Protein AF-0000000078517930 (afdb_homodimer)

InterPro domains:
  IPR001077 O-methyltransferase, C-terminal domain [PF00891] (198-378)
  IPR012967 Caffeic acid 3-O-methyltransferase-like, dimerisation domain [PF08100] (59-138)
  IPR016461 O-methyltransferase-like [PS51683] (58-402)
  IPR029063 S-adenosyl-L-methionine-dependent methyltransferase superfamily [G3DSA:3.40.50.150] (144-390)
  IPR029063 S-adenosyl-L-methionine-dependent methyltransferase superfamily [SSF53335] (143-392)
  IPR036388 Winged helix-like DNA-binding domain superfamily [G3DSA:1.10.10.10] (44-136)
  IPR036390 Winged helix DNA-binding domain superfamily [SSF46785] (52-138)

Sequence (806 aa):
MTREEKSFETEILTQQIREFTRSYNKSSNKLREEDVSSLLNAVRELEAAVTPTEEWSCRLAAGYQSSIAMCLFLDWKIPSMMSKTEEATMSLDQLAEALNVSKGLVRCLMRECVMQQILHEPSPEVYQLNRHSRGLLQEGFAAWVHYISDVGLRTGAYVSEYVSSISGRLLDCPHRTPFQMGFQTEKTFYDYYDRFDKARGARFDRSMEWQSVNQLPVEQFFDFSQLPAGAVVVDIGGGKGHISLRIARQHPQLSFVVQDYEVKSPTTTGDDDSRQLLQRVQWQAHSFLERQPVQEADVYLMSNILMDRTLTDAREIIRHTARAMTPNKSLLLVDDLIDPKTAGIMSASANWESLHMLACFGTLAKSMEEWRNLFSQACPELEIVEKFMISAGRVCFVLRKTAMTREEKSFETEILTQQIREFTRSYNKSSNKLREEDVSSLLNAVRELEAAVTPTEEWSCRLAAGYQSSIAMCLFLDWKIPSMMSKTEEATMSLDQLAEALNVSKGLVRCLMRECVMQQILHEPSPEVYQLNRHSRGLLQEGFAAWVHYISDVGLRTGAYVSEYVSSISGRLLDCPHRTPFQMGFQTEKTFYDYYDRFDKARGARFDRSMEWQSVNQLPVEQFFDFSQLPAGAVVVDIGGGKGHISLRIARQHPQLSFVVQDYEVKSPTTTGDDDSRQLLQRVQWQAHSFLERQPVQEADVYLMSNILMDRTLTDAREIIRHTARAMTPNKSLLLVDDLIDPKTAGIMSASANWESLHMLACFGTLAKSMEEWRNLFSQACPELEIVEKFMISAGRVCFVLRKTA

pLDDT: mean 89.35, std 9.61, range [50.47, 98.5]

Radius of gyration: 29.17 Å; Cα contacts (8 Å, |Δi|>4): 1471; chains: 2; bounding box: 61×91×65 Å

Nearest PDB structures (foldseek):
  7ux6-assembly1_B  TM=7.054E-01  e=2.990E-16  Streptomyces drozdowiczii
  7ux6-assembly1_A  TM=7.189E-01  e=9.019E-16  Streptomyces drozdowiczii
  4qvg-assembly1_A  TM=6.627E-01  e=4.914E-16  Streptosporangium sibiricum
  7ux8-assembly1_B  TM=6.441E-01  e=9.531E-16  Streptomyces drozdowiczii
  2r3s-assembly1_B  TM=7.251E-01  e=4.543E-14  Nostoc punctiforme PCC 73102

Structure (mmCIF, N/CA/C/O backbone):
data_AF-0000000078517930-model_v1
#
loop_
_entity.id
_entity.type
_entity.pdbx_description
1 polymer 'Winged helix-turn-helix transcription repressor DNA-binding'
#
loop_
_atom_site.group_PDB
_atom_site.id
_atom_site.type_symbol
_atom_site.label_atom_id
_atom_site.label_alt_id
_atom_site.label_comp_id
_atom_site.label_asym_id
_atom_site.label_entity_id
_atom_site.label_seq_id
_atom_site.pdbx_PDB_ins_code
_atom_site.Cartn_x
_atom_site.Cartn_y
_atom_site.Cartn_z
_atom_site.occupancy
_atom_site.B_iso_or_equiv
_atom_site.auth_seq_id
_atom_site.auth_comp_id
_atom_site.auth_asym_id
_atom_site.auth_atom_id
_atom_site.pdbx_PDB_model_num
ATOM 1 N N . MET A 1 1 ? 21.781 -17.078 9.492 1 65.06 1 MET A N 1
ATOM 2 C CA . MET A 1 1 ? 21.359 -17.172 10.891 1 65.06 1 MET A CA 1
ATOM 3 C C . MET A 1 1 ? 21.031 -18.609 11.25 1 65.06 1 MET A C 1
ATOM 5 O O . MET A 1 1 ? 20.312 -19.297 10.508 1 65.06 1 MET A O 1
ATOM 9 N N . THR A 1 2 ? 21.688 -19.078 12.258 1 72.12 2 THR A N 1
ATOM 10 C CA . THR A 1 2 ? 21.453 -20.438 12.719 1 72.12 2 THR A CA 1
ATOM 11 C C . THR A 1 2 ? 20.109 -20.547 13.422 1 72.12 2 THR A C 1
ATOM 13 O O . THR A 1 2 ? 19.5 -19.547 13.766 1 72.12 2 THR A O 1
ATOM 16 N N . ARG A 1 3 ? 19.609 -21.625 13.547 1 76.88 3 ARG A N 1
ATOM 17 C CA . ARG A 1 3 ? 18.359 -21.891 14.25 1 76.88 3 ARG A CA 1
ATOM 18 C C . ARG A 1 3 ? 18.422 -21.391 15.695 1 76.88 3 ARG A C 1
ATOM 20 O O . ARG A 1 3 ? 17.453 -20.859 16.219 1 76.88 3 ARG A O 1
ATOM 27 N N . GLU A 1 4 ? 19.594 -21.562 16.266 1 73.25 4 GLU A N 1
ATOM 28 C CA . GLU A 1 4 ? 19.781 -21.141 17.656 1 73.25 4 GLU A CA 1
ATOM 29 C C . GLU A 1 4 ? 19.734 -19.625 17.781 1 73.25 4 GLU A C 1
ATOM 31 O O . GLU A 1 4 ? 19.141 -19.094 18.734 1 73.25 4 GLU A O 1
ATOM 36 N N . GLU A 1 5 ? 20.344 -19.031 16.828 1 76.19 5 GLU A N 1
ATOM 37 C CA . GLU A 1 5 ? 20.328 -17.562 16.828 1 76.19 5 GLU A CA 1
ATOM 38 C C . GLU A 1 5 ? 18.906 -17.031 16.641 1 76.19 5 GLU A C 1
ATOM 40 O O . GLU A 1 5 ? 18.516 -16.062 17.297 1 76.19 5 GLU A O 1
ATOM 45 N N . LYS A 1 6 ? 18.219 -17.719 15.898 1 83.38 6 LYS A N 1
ATOM 46 C CA . LYS A 1 6 ? 16.828 -17.328 15.648 1 83.38 6 LYS A CA 1
ATOM 47 C C . LYS A 1 6 ? 15.969 -17.531 16.891 1 83.38 6 LYS A C 1
ATOM 49 O O . LYS A 1 6 ? 15.133 -16.703 17.219 1 83.38 6 LYS A O 1
ATOM 54 N N . SER A 1 7 ? 16.188 -18.625 17.5 1 81 7 SER A N 1
ATOM 55 C CA . SER A 1 7 ? 15.438 -18.906 18.703 1 81 7 SER A CA 1
ATOM 56 C C . SER A 1 7 ? 15.727 -17.891 19.797 1 81 7 SER A C 1
ATOM 58 O O . SER A 1 7 ? 14.812 -17.422 20.484 1 81 7 SER A O 1
ATOM 60 N N . PHE A 1 8 ? 16.984 -17.547 19.859 1 79.94 8 PHE A N 1
ATOM 61 C CA . PHE A 1 8 ? 17.375 -16.562 20.859 1 79.94 8 PHE A CA 1
ATOM 62 C C . PHE A 1 8 ? 16.75 -15.211 20.562 1 79.94 8 PHE A C 1
ATOM 64 O O . PHE A 1 8 ? 16.234 -14.539 21.453 1 79.94 8 PHE A O 1
ATOM 71 N N . GLU A 1 9 ? 16.719 -14.82 19.344 1 85.19 9 GLU A N 1
ATOM 72 C CA . GLU A 1 9 ? 16.156 -13.547 18.922 1 85.19 9 GLU A CA 1
ATOM 73 C C . GLU A 1 9 ? 14.656 -13.477 19.203 1 85.19 9 GLU A C 1
ATOM 75 O O . GLU A 1 9 ? 14.164 -12.484 19.734 1 85.19 9 GLU A O 1
ATOM 80 N N . THR A 1 10 ? 13.938 -14.5 18.906 1 89.25 10 THR A N 1
ATOM 81 C CA . THR A 1 10 ? 12.492 -14.5 19.078 1 89.25 10 THR A CA 1
ATOM 82 C C . THR A 1 10 ? 12.125 -14.516 20.562 1 89.25 10 THR A C 1
ATOM 84 O O . THR A 1 10 ? 11.133 -13.906 20.969 1 89.25 10 THR A O 1
ATOM 87 N N . GLU A 1 11 ? 12.953 -15.125 21.359 1 88.19 11 GLU A N 1
ATOM 88 C CA . GLU A 1 11 ? 12.711 -15.148 22.797 1 88.19 11 GLU A CA 1
ATOM 89 C C . GLU A 1 11 ? 12.922 -13.773 23.422 1 88.19 11 GLU A C 1
ATOM 91 O O . GLU A 1 11 ? 12.148 -13.344 24.266 1 88.19 11 GLU A O 1
ATOM 96 N N . ILE A 1 12 ? 13.969 -13.195 22.953 1 88.69 12 ILE A N 1
ATOM 97 C CA . ILE A 1 12 ? 14.258 -11.859 23.469 1 88.69 12 ILE A CA 1
ATOM 98 C C . ILE A 1 12 ? 13.125 -10.906 23.094 1 88.69 12 ILE A C 1
ATOM 100 O O . ILE A 1 12 ? 12.664 -10.125 23.922 1 88.69 12 ILE A O 1
ATOM 104 N N . LEU A 1 13 ? 12.68 -10.992 21.906 1 89.19 13 LEU A N 1
ATOM 105 C CA . LEU A 1 13 ? 11.609 -10.117 21.422 1 89.19 13 LEU A CA 1
ATOM 106 C C . LEU A 1 13 ? 10.305 -10.406 22.156 1 89.19 13 LEU A C 1
ATOM 108 O O . 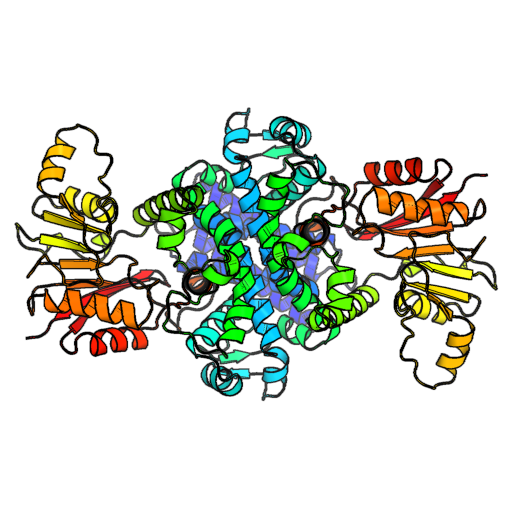LEU A 1 13 ? 9.562 -9.477 22.5 1 89.19 13 LEU A O 1
ATOM 112 N N . THR A 1 14 ? 10.07 -11.633 22.422 1 90.44 14 THR A N 1
ATOM 113 C CA . THR A 1 14 ? 8.859 -12.008 23.141 1 90.44 14 THR A CA 1
ATOM 114 C C . THR A 1 14 ? 8.898 -11.477 24.578 1 90.44 14 THR A C 1
ATOM 116 O O . THR A 1 14 ? 7.883 -11.016 25.094 1 90.44 14 THR A O 1
ATOM 119 N N . GLN A 1 15 ? 10.07 -11.539 25.156 1 90.12 15 GLN A N 1
ATOM 120 C CA . GLN A 1 15 ? 10.234 -10.984 26.484 1 90.12 15 GLN A CA 1
ATOM 121 C C . GLN A 1 15 ? 10.039 -9.469 26.484 1 90.12 15 GLN A C 1
ATOM 123 O O . GLN A 1 15 ? 9.422 -8.914 27.391 1 90.12 15 GLN A O 1
ATOM 128 N N . GLN A 1 16 ? 10.555 -8.844 25.5 1 88.19 16 GLN A N 1
ATOM 129 C CA . GLN A 1 16 ? 10.367 -7.406 25.359 1 88.19 16 GLN A CA 1
ATOM 130 C C . GLN A 1 16 ? 8.891 -7.051 25.203 1 88.19 16 GLN A C 1
ATOM 132 O O . GLN A 1 16 ? 8.406 -6.098 25.812 1 88.19 16 GLN A O 1
ATOM 137 N N . ILE A 1 17 ? 8.234 -7.789 24.422 1 91.31 17 ILE A N 1
ATOM 138 C CA . ILE A 1 17 ? 6.812 -7.555 24.188 1 91.31 17 ILE A CA 1
ATOM 139 C C . ILE A 1 17 ? 6.039 -7.684 25.5 1 91.31 17 ILE A C 1
ATOM 141 O O . ILE A 1 17 ? 5.168 -6.863 25.797 1 91.31 17 ILE A O 1
ATOM 145 N N . ARG A 1 18 ? 6.414 -8.68 26.281 1 89.94 18 ARG A N 1
ATOM 146 C CA . ARG A 1 18 ? 5.77 -8.867 27.578 1 89.94 18 ARG A CA 1
ATOM 147 C C . ARG A 1 18 ? 6.023 -7.676 28.5 1 89.94 18 ARG A C 1
ATOM 149 O O . ARG A 1 18 ? 5.102 -7.172 29.141 1 89.94 18 ARG A O 1
ATOM 156 N N . GLU A 1 19 ? 7.219 -7.219 28.516 1 88.81 19 GLU A N 1
ATOM 157 C CA . GLU A 1 19 ? 7.59 -6.105 29.391 1 88.81 19 GLU A CA 1
ATOM 158 C C . GLU A 1 19 ? 6.934 -4.805 28.922 1 88.81 19 GLU A C 1
ATOM 160 O O . GLU A 1 19 ? 6.402 -4.051 29.734 1 88.81 19 GLU A O 1
ATOM 165 N N . PHE A 1 20 ? 6.992 -4.629 27.656 1 87.5 20 PHE A N 1
ATOM 166 C CA . PHE A 1 20 ? 6.414 -3.402 27.125 1 87.5 20 PHE A CA 1
ATOM 167 C C . PHE A 1 20 ? 4.898 -3.414 27.266 1 87.5 20 PHE A C 1
ATOM 169 O O . PHE A 1 20 ? 4.281 -2.367 27.484 1 87.5 20 PHE A O 1
ATOM 176 N N . THR A 1 21 ? 4.281 -4.582 27.125 1 88.38 21 THR A N 1
ATOM 177 C CA . THR A 1 21 ? 2.836 -4.691 27.312 1 88.38 21 THR A CA 1
ATOM 178 C C . THR A 1 21 ? 2.443 -4.344 28.75 1 88.38 21 THR A C 1
ATOM 180 O O . THR A 1 21 ? 1.435 -3.674 28.969 1 88.38 21 THR A O 1
ATOM 183 N N . ARG A 1 22 ? 3.24 -4.809 29.703 1 85.44 22 ARG A N 1
ATOM 184 C CA . ARG A 1 22 ? 2.996 -4.473 31.094 1 85.44 22 ARG A CA 1
ATOM 185 C C . ARG A 1 22 ? 3.08 -2.967 31.328 1 85.44 22 ARG A C 1
ATOM 187 O O . ARG A 1 22 ? 2.258 -2.395 32.031 1 85.44 22 ARG A O 1
ATOM 194 N N . SER A 1 23 ? 4.07 -2.391 30.75 1 83.38 23 SER A N 1
ATOM 195 C CA . SER A 1 23 ? 4.238 -0.945 30.859 1 83.38 23 SER A CA 1
ATOM 196 C C . SER A 1 23 ? 3.08 -0.205 30.188 1 83.38 23 SER A C 1
ATOM 198 O O . SER A 1 23 ? 2.6 0.803 30.719 1 83.38 23 SER A O 1
ATOM 200 N N . TYR A 1 24 ? 2.73 -0.729 29.078 1 82.25 24 TYR A N 1
ATOM 201 C CA . TYR A 1 24 ? 1.605 -0.164 28.344 1 82.25 24 TYR A CA 1
ATOM 202 C C . TYR A 1 24 ? 0.33 -0.209 29.172 1 82.25 24 TYR A C 1
ATOM 204 O O . TYR A 1 24 ? -0.425 0.765 29.219 1 82.25 24 TYR A O 1
ATOM 212 N N . ASN A 1 25 ? 0.132 -1.262 29.812 1 84.12 25 ASN A N 1
ATOM 213 C CA . ASN A 1 25 ? -1.093 -1.449 30.594 1 84.12 25 ASN A CA 1
ATOM 214 C C . ASN A 1 25 ? -1.068 -0.644 31.891 1 84.12 25 ASN A C 1
ATOM 216 O O . ASN A 1 25 ? -2.119 -0.291 32.438 1 84.12 25 ASN A O 1
ATOM 220 N N . LYS A 1 26 ? 0.113 -0.408 32.406 1 79.69 26 LYS A N 1
ATOM 221 C CA . LYS A 1 26 ? 0.249 0.359 33.656 1 79.69 26 LYS A CA 1
ATOM 222 C C . LYS A 1 26 ? 0.121 1.856 33.375 1 79.69 26 LYS A C 1
ATOM 224 O O . LYS A 1 26 ? -0.24 2.623 34.281 1 79.69 26 LYS A O 1
ATOM 229 N N . SER A 1 27 ? 0.756 2.121 32.25 1 67.5 27 SER A N 1
ATOM 230 C CA . SER A 1 27 ? 0.796 3.545 31.922 1 67.5 27 SER A CA 1
ATOM 231 C C . SER A 1 27 ? -0.603 4.152 31.938 1 67.5 27 SER A C 1
ATOM 233 O O . SER A 1 27 ? -1.545 3.562 31.406 1 67.5 27 SER A O 1
ATOM 235 N N . SER A 1 28 ? -1.047 4.68 33.094 1 54.22 28 SER A N 1
ATOM 236 C CA . SER A 1 28 ? -2.273 5.449 33.281 1 54.22 28 SER A CA 1
ATOM 237 C C . SER A 1 28 ? -2.619 6.258 32.062 1 54.22 28 SER A C 1
ATOM 239 O O . SER A 1 28 ? -1.961 6.129 31.016 1 54.22 28 SER A O 1
ATOM 241 N N . ASN A 1 29 ? -3.52 7.395 32.188 1 51.41 29 ASN A N 1
ATOM 242 C CA . ASN A 1 29 ? -4.285 8.305 31.359 1 51.41 29 ASN A CA 1
ATOM 243 C C . ASN A 1 29 ? -3.451 8.805 30.172 1 51.41 29 ASN A C 1
ATOM 245 O O . ASN A 1 29 ? -3.994 9.344 29.219 1 51.41 29 ASN A O 1
ATOM 249 N N . LYS A 1 30 ? -2.193 8.984 30.344 1 51.56 30 LYS A N 1
ATOM 250 C CA . LYS A 1 30 ? -1.471 9.555 29.219 1 51.56 30 LYS A CA 1
ATOM 251 C C . LYS A 1 30 ? -0.541 8.523 28.578 1 51.56 30 LYS A C 1
ATOM 253 O O . LYS A 1 30 ? 0.593 8.344 29.031 1 51.56 30 LYS A O 1
ATOM 258 N N . LEU A 1 31 ? -1.057 7.438 27.938 1 55.78 31 LEU A N 1
ATOM 259 C CA . LEU A 1 31 ? -0.311 6.492 27.109 1 55.78 31 LEU A CA 1
ATOM 260 C C . LEU A 1 31 ? 0.898 7.164 26.469 1 55.78 31 LEU A C 1
ATOM 262 O O . LEU A 1 31 ? 0.748 8.094 25.672 1 55.78 31 LEU A O 1
ATOM 266 N N . ARG A 1 32 ? 2.148 7.109 27.125 1 63.47 32 ARG A N 1
ATOM 267 C CA . ARG A 1 32 ? 3.34 7.738 26.562 1 63.47 32 ARG A CA 1
ATOM 268 C C . ARG A 1 32 ? 3.643 7.195 25.172 1 63.47 32 ARG A C 1
ATOM 270 O O . ARG A 1 32 ? 3.695 5.977 24.969 1 63.47 32 ARG A O 1
ATOM 277 N N . GLU A 1 33 ? 3.576 7.977 24.188 1 73.88 33 GLU A N 1
ATOM 278 C CA . GLU A 1 33 ? 3.92 7.688 22.797 1 73.88 33 GLU A CA 1
ATOM 279 C C . GLU A 1 33 ? 5.137 6.77 22.719 1 73.88 33 GLU A C 1
ATOM 281 O O . GLU A 1 33 ? 5.199 5.891 21.859 1 73.88 33 GLU A O 1
ATOM 286 N N . GLU A 1 34 ? 5.941 6.797 23.75 1 74.06 34 GLU A N 1
ATOM 287 C CA . GLU A 1 34 ? 7.18 6.023 23.719 1 74.06 34 GLU A CA 1
ATOM 288 C C . GLU A 1 34 ? 6.922 4.559 24.047 1 74.06 34 GLU A C 1
ATOM 290 O O . GLU A 1 34 ? 7.555 3.668 23.484 1 74.06 34 GLU A O 1
ATOM 295 N N . ASP A 1 35 ? 6.02 4.324 24.969 1 76.5 35 ASP A N 1
ATOM 296 C CA . ASP A 1 35 ? 5.707 2.949 25.344 1 76.5 35 ASP A CA 1
ATOM 297 C C . ASP A 1 35 ? 5.023 2.209 24.188 1 76.5 35 ASP A C 1
ATOM 299 O O . ASP A 1 35 ? 5.344 1.05 23.922 1 76.5 35 ASP A O 1
ATOM 303 N N . VAL A 1 36 ? 4.145 2.955 23.594 1 82.75 36 VAL A N 1
ATOM 304 C CA . VAL A 1 36 ? 3.445 2.363 22.453 1 82.75 36 VAL A CA 1
ATOM 305 C C . VAL A 1 36 ? 4.434 2.084 21.328 1 82.75 36 VAL A C 1
ATOM 307 O O . VAL A 1 36 ? 4.41 1.009 20.719 1 82.75 36 VAL A O 1
ATOM 310 N N . SER A 1 37 ? 5.332 3.01 21.172 1 84.06 37 SER A N 1
ATOM 311 C CA . SER A 1 37 ? 6.293 2.879 20.078 1 84.06 37 SER A CA 1
ATOM 312 C C . SER A 1 37 ? 7.242 1.71 20.312 1 84.06 37 SER A C 1
ATOM 314 O O . SER A 1 37 ? 7.555 0.956 19.391 1 84.06 37 SER A O 1
ATOM 316 N N . SER A 1 38 ? 7.68 1.565 21.516 1 84.88 38 SER A N 1
ATOM 317 C CA . SER A 1 38 ? 8.586 0.472 21.844 1 84.88 38 SER A CA 1
ATOM 318 C C . SER A 1 38 ? 7.91 -0.882 21.672 1 84.88 38 SER A C 1
ATOM 320 O O . SER A 1 38 ? 8.516 -1.824 21.156 1 84.88 38 SER A O 1
ATOM 322 N N . LEU A 1 39 ? 6.695 -0.944 22.172 1 89.38 39 LEU A N 1
ATOM 323 C CA . LEU A 1 39 ? 5.922 -2.174 22.016 1 89.38 39 LEU A CA 1
ATOM 324 C C . LEU A 1 39 ? 5.699 -2.504 20.547 1 89.38 39 LEU A C 1
ATOM 326 O O . LEU A 1 39 ? 5.93 -3.637 20.125 1 89.38 39 LEU A O 1
ATOM 330 N N . LEU A 1 40 ? 5.328 -1.522 19.781 1 89.94 40 LEU A N 1
ATOM 331 C CA . LEU A 1 40 ? 5.051 -1.729 18.359 1 89.94 40 LEU A CA 1
ATOM 332 C C . LEU A 1 40 ? 6.32 -2.102 17.609 1 89.94 40 LEU A C 1
ATOM 334 O O . LEU A 1 40 ? 6.277 -2.914 16.672 1 89.94 40 LEU A O 1
ATOM 338 N N . ASN A 1 41 ? 7.422 -1.518 17.969 1 88.69 41 ASN A N 1
ATOM 339 C CA . ASN A 1 41 ? 8.688 -1.888 17.344 1 88.69 41 ASN A CA 1
ATOM 340 C C . ASN A 1 41 ? 9.031 -3.354 17.594 1 88.69 41 ASN A C 1
ATOM 342 O O . ASN A 1 41 ? 9.445 -4.066 16.688 1 88.69 41 ASN A O 1
ATOM 346 N N . ALA A 1 42 ? 8.844 -3.75 18.844 1 89.81 42 ALA A N 1
ATOM 347 C CA . ALA A 1 42 ? 9.148 -5.133 19.203 1 89.81 42 ALA A CA 1
ATOM 348 C C . ALA A 1 42 ? 8.227 -6.105 18.484 1 89.81 42 ALA A C 1
ATOM 350 O O . ALA A 1 42 ? 8.656 -7.168 18.031 1 89.81 42 ALA A O 1
ATOM 351 N N . VAL A 1 43 ? 7.016 -5.746 18.391 1 91.5 43 VAL A N 1
ATOM 352 C CA . VAL A 1 43 ? 6.023 -6.566 17.719 1 91.5 43 VAL A CA 1
ATOM 353 C C . VAL A 1 43 ? 6.387 -6.699 16.234 1 91.5 43 VAL A C 1
ATOM 355 O O . VAL A 1 43 ? 6.367 -7.801 15.68 1 91.5 43 VAL A O 1
ATOM 358 N N . ARG A 1 44 ? 6.738 -5.633 15.641 1 90.06 44 ARG A N 1
ATOM 359 C CA . ARG A 1 44 ? 7.113 -5.633 14.227 1 90.06 44 ARG A CA 1
ATOM 360 C C . ARG A 1 44 ? 8.383 -6.449 14 1 90.06 44 ARG A C 1
ATOM 362 O O . ARG A 1 44 ? 8.484 -7.184 13.016 1 90.06 44 ARG A O 1
ATOM 369 N N . GLU A 1 45 ? 9.305 -6.246 14.852 1 90.5 45 GLU A N 1
ATOM 370 C CA . GLU A 1 45 ? 10.555 -7 14.742 1 90.5 45 GLU A CA 1
ATOM 371 C C . GLU A 1 45 ? 10.305 -8.5 14.867 1 90.5 45 GLU A C 1
ATOM 373 O O . GLU A 1 45 ? 10.914 -9.305 14.164 1 90.5 45 GLU A O 1
ATOM 378 N N . LEU A 1 46 ? 9.438 -8.875 15.805 1 92.06 46 LEU A N 1
ATOM 379 C CA . LEU A 1 46 ? 9.094 -10.281 15.969 1 92.06 46 LEU A CA 1
ATOM 380 C C . LEU A 1 46 ? 8.398 -10.82 14.719 1 92.06 46 LEU A C 1
ATOM 382 O O . LEU A 1 46 ? 8.711 -11.922 14.258 1 92.06 46 LEU A O 1
ATOM 386 N N . GLU A 1 47 ? 7.473 -10.062 14.188 1 91.69 47 GLU A N 1
ATOM 387 C CA . GLU A 1 47 ? 6.785 -10.461 12.969 1 91.69 47 GLU A CA 1
ATOM 388 C C . GLU A 1 47 ? 7.777 -10.719 11.836 1 91.69 47 GLU A C 1
ATOM 390 O O . GLU A 1 47 ? 7.695 -11.742 11.148 1 91.69 47 GLU A O 1
ATOM 395 N N . ALA A 1 48 ? 8.664 -9.773 11.656 1 90.81 48 ALA A N 1
ATOM 396 C CA . ALA A 1 48 ? 9.664 -9.898 10.594 1 90.81 48 ALA A CA 1
ATOM 397 C C . ALA A 1 48 ? 10.578 -11.094 10.836 1 90.81 48 ALA A C 1
ATOM 399 O O . ALA A 1 48 ? 10.984 -11.773 9.891 1 90.81 48 ALA A O 1
ATOM 400 N N . ALA A 1 49 ? 10.898 -11.312 12.078 1 89.5 49 ALA A N 1
ATOM 401 C CA . ALA A 1 49 ? 11.844 -12.367 12.43 1 89.5 49 ALA A CA 1
ATOM 402 C C . ALA A 1 49 ? 11.25 -13.75 12.172 1 89.5 49 ALA A C 1
ATOM 404 O O . ALA A 1 49 ? 11.961 -14.68 11.789 1 89.5 49 ALA A O 1
ATOM 405 N N . VAL A 1 50 ? 9.969 -13.906 12.359 1 88.19 50 VAL A N 1
ATOM 406 C CA . VAL A 1 50 ? 9.375 -15.234 12.305 1 88.19 50 VAL A CA 1
ATOM 407 C C . VAL A 1 50 ? 8.797 -15.484 10.914 1 88.19 50 VAL A C 1
ATOM 409 O O . VAL A 1 50 ? 8.5 -16.625 10.555 1 88.19 50 VAL A O 1
ATOM 412 N N . THR A 1 51 ? 8.602 -14.461 10.125 1 87.88 51 THR A N 1
ATOM 413 C CA . THR A 1 51 ? 8.148 -14.602 8.75 1 87.88 51 THR A CA 1
ATOM 414 C C . THR A 1 51 ? 9.297 -15 7.832 1 87.88 51 THR A C 1
ATOM 416 O O . THR A 1 51 ? 10.375 -14.406 7.891 1 87.88 51 THR A O 1
ATOM 419 N N . PRO A 1 52 ? 9.016 -16.016 7 1 83.88 52 PRO A N 1
ATOM 420 C CA . PRO A 1 52 ? 10.07 -16.344 6.039 1 83.88 52 PRO A CA 1
ATOM 421 C C . PRO A 1 52 ? 10.523 -15.125 5.223 1 83.88 52 PRO A C 1
ATOM 423 O O . PRO A 1 52 ? 9.695 -14.289 4.844 1 83.88 52 PRO A O 1
ATOM 426 N N . THR A 1 53 ? 11.844 -15.023 4.984 1 86.31 53 THR A N 1
ATOM 427 C CA . THR A 1 53 ? 12.484 -13.852 4.387 1 86.31 53 THR A CA 1
ATOM 428 C C . THR A 1 53 ? 11.789 -13.469 3.08 1 86.31 53 THR A C 1
ATOM 430 O O . THR A 1 53 ? 11.477 -12.305 2.857 1 86.31 53 THR A O 1
ATOM 433 N N . GLU A 1 54 ? 11.508 -14.469 2.219 1 87.88 54 GLU A N 1
ATOM 434 C CA . GLU A 1 54 ? 10.906 -14.195 0.919 1 87.88 54 GLU A CA 1
ATOM 435 C C . GLU A 1 54 ? 9.461 -13.719 1.072 1 87.88 54 GLU A C 1
ATOM 437 O O . GLU A 1 54 ? 9.008 -12.844 0.338 1 87.88 54 GLU A O 1
ATOM 442 N N . GLU A 1 55 ? 8.812 -14.273 2.047 1 87.94 55 GLU A N 1
ATOM 443 C CA . GLU A 1 55 ? 7.426 -13.891 2.285 1 87.94 55 GLU A CA 1
ATOM 444 C C . GLU A 1 55 ? 7.328 -12.461 2.811 1 87.94 55 GLU A C 1
ATOM 446 O O . GLU A 1 55 ? 6.395 -11.734 2.469 1 87.94 55 GLU A O 1
ATOM 451 N N . TRP A 1 56 ? 8.258 -12.102 3.646 1 92.88 56 TRP A N 1
ATOM 452 C CA . TRP A 1 56 ? 8.242 -10.758 4.219 1 92.88 56 TRP A CA 1
ATOM 453 C C . TRP A 1 56 ? 8.359 -9.703 3.123 1 92.88 56 TRP A C 1
ATOM 455 O O . TRP A 1 56 ? 7.551 -8.773 3.062 1 92.88 56 TRP A O 1
ATOM 465 N N . SER A 1 57 ? 9.375 -9.867 2.225 1 94.88 57 SER A N 1
ATOM 466 C CA . SER A 1 57 ? 9.586 -8.914 1.146 1 94.88 57 SER A CA 1
ATOM 467 C C . SER A 1 57 ? 8.398 -8.891 0.187 1 94.88 57 SER A C 1
ATOM 469 O O . SER A 1 57 ? 8.023 -7.828 -0.316 1 94.88 57 SER A O 1
ATOM 471 N N . CYS A 1 58 ? 7.809 -10.039 0.002 1 92.56 58 CYS A N 1
ATOM 472 C CA . CYS A 1 58 ? 6.641 -10.125 -0.872 1 92.56 58 CYS A CA 1
ATOM 473 C C . CYS A 1 58 ? 5.461 -9.367 -0.278 1 92.56 58 CYS A C 1
ATOM 475 O O . CYS A 1 58 ? 4.734 -8.68 -0.998 1 92.56 58 CYS A O 1
ATOM 477 N N . ARG A 1 59 ? 5.297 -9.508 0.978 1 92.94 59 ARG A N 1
ATOM 478 C CA . ARG A 1 59 ? 4.215 -8.805 1.667 1 92.94 59 ARG A CA 1
ATOM 479 C C . ARG A 1 59 ? 4.387 -7.293 1.557 1 92.94 59 ARG A C 1
ATOM 481 O O . ARG A 1 59 ? 3.408 -6.566 1.374 1 92.94 59 ARG A O 1
ATOM 488 N N . LEU A 1 60 ? 5.598 -6.852 1.682 1 95.81 60 LEU A N 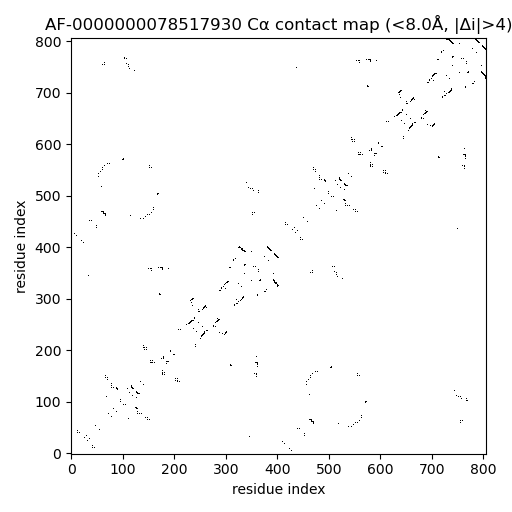1
ATOM 489 C CA . LEU A 1 60 ? 5.863 -5.418 1.571 1 95.81 60 LEU A CA 1
ATOM 490 C C . LEU A 1 60 ? 5.637 -4.934 0.144 1 95.81 60 LEU A C 1
ATOM 492 O O . LEU A 1 60 ? 5.086 -3.85 -0.067 1 95.81 60 LEU A O 1
ATOM 496 N N . ALA A 1 61 ? 6.055 -5.766 -0.802 1 97 61 ALA A N 1
ATOM 497 C CA . ALA A 1 61 ? 5.828 -5.434 -2.205 1 97 61 ALA A CA 1
ATOM 498 C C . ALA A 1 61 ? 4.336 -5.34 -2.512 1 97 61 ALA A C 1
ATOM 500 O O . ALA A 1 61 ? 3.912 -4.5 -3.311 1 97 61 ALA A O 1
ATOM 501 N N . ALA A 1 62 ? 3.58 -6.145 -1.837 1 96.38 62 ALA A N 1
ATOM 502 C CA . ALA A 1 62 ? 2.141 -6.223 -2.076 1 96.38 62 ALA A CA 1
ATOM 503 C C . ALA A 1 62 ? 1.378 -5.305 -1.124 1 96.38 62 ALA A C 1
ATOM 505 O O . ALA A 1 62 ? 0.161 -5.434 -0.97 1 96.38 62 ALA A O 1
ATOM 506 N N . GLY A 1 63 ? 2.053 -4.367 -0.51 1 96.06 63 GLY A N 1
ATOM 507 C CA . GLY A 1 63 ? 1.425 -3.484 0.459 1 96.06 63 GLY A CA 1
ATOM 508 C C . GLY A 1 63 ? 0.262 -2.697 -0.116 1 96.06 63 GLY A C 1
ATOM 509 O O . GLY A 1 63 ? -0.668 -2.336 0.608 1 96.06 63 GLY A O 1
ATOM 510 N N . TYR A 1 64 ? 0.22 -2.471 -1.42 1 97.56 64 TYR A N 1
ATOM 511 C CA . TYR A 1 64 ? -0.827 -1.703 -2.084 1 97.56 64 TYR A CA 1
ATOM 512 C C . TYR A 1 64 ? -2.188 -2.363 -1.897 1 97.56 64 TYR A C 1
ATOM 514 O O . TYR A 1 64 ? -3.227 -1.713 -2.047 1 97.56 64 TYR A O 1
ATOM 522 N N . GLN A 1 65 ? -2.242 -3.592 -1.553 1 96.81 65 GLN A N 1
ATOM 523 C CA . GLN A 1 65 ? -3.494 -4.34 -1.5 1 96.81 65 GLN A CA 1
ATOM 524 C C . GLN A 1 65 ? -4.367 -3.865 -0.341 1 96.81 65 GLN A C 1
ATOM 526 O O . GLN A 1 65 ? -5.598 -3.863 -0.444 1 96.81 65 GLN A O 1
ATOM 531 N N . SER A 1 66 ? -3.725 -3.529 0.79 1 96.56 66 SER A N 1
ATOM 532 C CA . SER A 1 66 ? -4.539 -3.008 1.883 1 96.56 66 SER A CA 1
ATOM 533 C C . SER A 1 66 ? -5.191 -1.684 1.503 1 96.56 66 SER A C 1
ATOM 535 O O . SER A 1 66 ? -6.312 -1.393 1.93 1 96.56 66 SER A O 1
ATOM 537 N N . SER A 1 67 ? -4.504 -0.841 0.705 1 97.88 67 SER A N 1
ATOM 538 C CA . SER A 1 67 ? -5.09 0.4 0.207 1 97.88 67 SER A CA 1
ATOM 539 C C . SER A 1 67 ? -6.293 0.123 -0.688 1 97.88 67 SER A C 1
ATOM 541 O O . SER A 1 67 ? -7.309 0.818 -0.604 1 97.88 67 SER A O 1
ATOM 543 N N . ILE A 1 68 ? -6.176 -0.898 -1.544 1 98 68 ILE A N 1
ATOM 544 C CA . ILE A 1 68 ? -7.281 -1.286 -2.412 1 98 68 ILE A CA 1
ATOM 545 C C . ILE A 1 68 ? -8.477 -1.705 -1.565 1 98 68 ILE A C 1
ATOM 547 O O . ILE A 1 68 ? -9.609 -1.296 -1.835 1 98 68 ILE A O 1
ATOM 551 N N . ALA A 1 69 ? -8.195 -2.502 -0.577 1 97 69 ALA A N 1
ATOM 552 C CA . ALA A 1 69 ? -9.266 -3.025 0.275 1 97 69 ALA A CA 1
ATOM 553 C C . ALA A 1 69 ? -9.992 -1.896 0.998 1 97 69 ALA A C 1
ATOM 555 O O . ALA A 1 69 ? -11.227 -1.876 1.046 1 97 69 ALA A O 1
ATOM 556 N N . MET A 1 70 ? -9.203 -0.964 1.54 1 97.88 70 MET A N 1
ATOM 557 C CA . MET A 1 70 ? -9.812 0.157 2.25 1 97.88 70 MET A CA 1
ATOM 558 C C . MET A 1 70 ? -10.625 1.024 1.301 1 97.88 70 MET A C 1
ATOM 560 O O . MET A 1 70 ? -11.703 1.507 1.663 1 97.88 70 MET A O 1
ATOM 564 N N . CYS A 1 71 ? -10.133 1.232 0.138 1 98 71 CYS A N 1
ATOM 565 C CA . CYS A 1 71 ? -10.836 2.027 -0.859 1 98 71 CYS A CA 1
ATOM 566 C C . CYS A 1 71 ? -12.18 1.392 -1.215 1 98 71 CYS A C 1
ATOM 568 O O . CYS A 1 71 ? -13.219 2.051 -1.158 1 98 71 CYS A O 1
ATOM 570 N N . LEU A 1 72 ? -12.211 0.097 -1.507 1 97.44 72 LEU A N 1
ATOM 571 C CA . LEU A 1 72 ? -13.438 -0.607 -1.877 1 97.44 72 LEU A CA 1
ATOM 572 C C . LEU A 1 72 ? -14.391 -0.694 -0.693 1 97.44 72 LEU A C 1
ATOM 574 O O . LEU A 1 72 ? -15.609 -0.559 -0.859 1 97.44 72 LEU A O 1
ATOM 578 N N . PHE A 1 73 ? -13.805 -0.926 0.495 1 98.06 73 PHE A N 1
ATOM 579 C CA . PHE A 1 73 ? -14.57 -1.013 1.729 1 98.06 73 PHE A CA 1
ATOM 580 C C . PHE A 1 73 ? -15.406 0.25 1.939 1 98.06 73 PHE A C 1
ATOM 582 O O . PHE A 1 73 ? -16.562 0.176 2.346 1 98.06 73 PHE A O 1
ATOM 589 N N . LEU A 1 74 ? -14.828 1.367 1.599 1 98.19 74 LEU A N 1
ATOM 590 C CA . LEU A 1 74 ? -15.477 2.658 1.787 1 98.19 74 LEU A CA 1
ATOM 591 C C . LEU A 1 74 ? -16.297 3.043 0.556 1 98.19 74 LEU A C 1
ATOM 593 O O . LEU A 1 74 ? -17.344 3.674 0.673 1 98.19 74 LEU A O 1
ATOM 597 N N . ASP A 1 75 ? -15.836 2.693 -0.682 1 97.19 75 ASP A N 1
ATOM 598 C CA . ASP A 1 75 ? -16.625 2.9 -1.895 1 97.19 75 ASP A CA 1
ATOM 599 C C . ASP A 1 75 ? -17.984 2.238 -1.781 1 97.19 75 ASP A C 1
ATOM 601 O O . ASP A 1 75 ? -19 2.797 -2.229 1 97.19 75 ASP A O 1
ATOM 605 N N . TRP A 1 76 ? -17.953 1.044 -1.167 1 97 76 TRP A N 1
ATOM 606 C CA . TRP A 1 76 ? -19.172 0.243 -1.088 1 97 76 TRP A CA 1
ATOM 607 C C . TRP A 1 76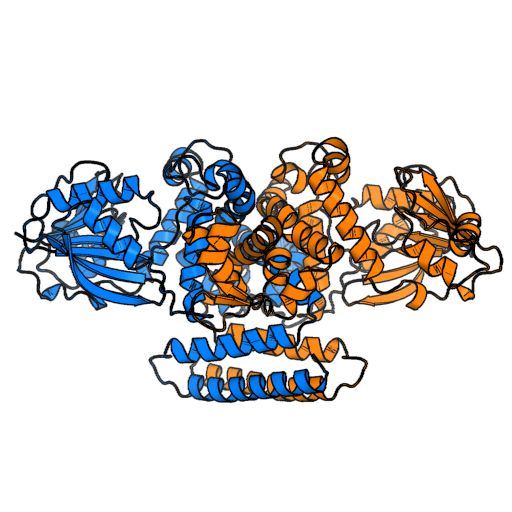 ? -19.953 0.574 0.175 1 97 76 TRP A C 1
ATOM 609 O O . TRP A 1 76 ? -20.984 -0.056 0.459 1 97 76 TRP A O 1
ATOM 619 N N . LYS A 1 77 ? -19.469 1.51 1.035 1 97.25 77 LYS A N 1
ATOM 620 C CA . LYS A 1 77 ? -20.141 1.964 2.25 1 97.25 77 LYS A CA 1
ATOM 621 C C . LYS A 1 77 ? -20.484 0.789 3.162 1 97.25 77 LYS A C 1
ATOM 623 O O . LYS A 1 77 ? -21.578 0.735 3.732 1 97.25 77 LYS A O 1
ATOM 628 N N . ILE A 1 78 ? -19.578 -0.136 3.264 1 97.75 78 ILE A N 1
ATOM 629 C CA . ILE A 1 78 ? -19.797 -1.38 3.998 1 97.75 78 ILE A CA 1
ATOM 630 C C . ILE A 1 78 ? -20 -1.077 5.48 1 97.75 78 ILE A C 1
ATOM 632 O O . ILE A 1 78 ? -20.891 -1.646 6.121 1 97.75 78 ILE A O 1
ATOM 636 N N . PRO A 1 79 ? -19.141 -0.162 6.078 1 97.62 79 PRO A N 1
ATOM 637 C CA . PRO A 1 79 ? -19.375 0.119 7.5 1 97.62 79 PRO A CA 1
ATOM 638 C C . PRO A 1 79 ? -20.797 0.573 7.789 1 97.62 79 PRO A C 1
ATOM 640 O O . PRO A 1 79 ? -21.438 0.074 8.727 1 97.62 79 PRO A O 1
ATOM 643 N N . SER A 1 80 ? -21.297 1.491 6.988 1 97.12 80 SER A N 1
ATOM 644 C CA . SER A 1 80 ? -22.641 2.006 7.176 1 97.12 80 SER A CA 1
ATOM 645 C C . SER A 1 80 ? -23.688 0.916 6.953 1 97.12 80 SER A C 1
ATOM 647 O O . SER A 1 80 ? -24.672 0.832 7.688 1 97.12 80 SER A O 1
ATOM 649 N N . MET A 1 81 ? -23.531 0.133 5.965 1 97.19 81 MET A N 1
ATOM 650 C CA . MET A 1 81 ? -24.453 -0.946 5.641 1 97.19 81 MET A CA 1
ATOM 651 C C . MET A 1 81 ? -24.547 -1.953 6.781 1 97.19 81 MET A C 1
ATOM 653 O O . MET A 1 81 ? -25.641 -2.348 7.188 1 97.19 81 MET A O 1
ATOM 657 N N . MET A 1 82 ? -23.406 -2.342 7.281 1 97.5 82 MET A N 1
ATOM 658 C CA . MET A 1 82 ? -23.375 -3.355 8.336 1 97.5 82 MET A CA 1
ATOM 659 C C . MET A 1 82 ? -23.875 -2.789 9.656 1 97.5 82 MET A C 1
ATOM 661 O O . MET A 1 82 ? -24.453 -3.518 10.461 1 97.5 82 MET A O 1
ATOM 665 N N . SER A 1 83 ? -23.656 -1.492 9.93 1 96.94 83 SER A N 1
ATOM 666 C CA . SER A 1 83 ? -24.062 -0.863 11.188 1 96.94 83 SER A CA 1
ATOM 667 C C . SER A 1 83 ? -25.562 -0.898 11.367 1 96.94 83 SER A C 1
ATOM 669 O O . SER A 1 83 ? -26.078 -0.754 12.484 1 96.94 83 SER A O 1
ATOM 671 N N . LYS A 1 84 ? -26.328 -1.122 10.328 1 96 84 LYS A N 1
ATOM 672 C CA . LYS A 1 84 ? -27.781 -1.111 10.352 1 96 84 LYS A CA 1
ATOM 673 C C . LYS A 1 84 ? -28.344 -2.488 10.711 1 96 84 LYS A C 1
ATOM 675 O O . LYS A 1 84 ? -29.531 -2.637 10.945 1 96 84 LYS A O 1
ATOM 680 N N . THR A 1 85 ? -27.562 -3.459 10.75 1 95.12 85 THR A N 1
ATOM 681 C CA . THR A 1 85 ? -28.016 -4.816 11.047 1 95.12 85 THR A CA 1
ATOM 682 C C . THR A 1 85 ? -27.797 -5.152 12.516 1 95.12 85 THR A C 1
ATOM 684 O O . THR A 1 85 ? -27.094 -4.43 13.227 1 95.12 85 THR A O 1
ATOM 687 N N . GLU A 1 86 ? -28.438 -6.199 12.891 1 91.38 86 GLU A N 1
ATOM 688 C CA . GLU A 1 86 ? -28.281 -6.688 14.258 1 91.38 86 GLU A CA 1
ATOM 689 C C . GLU A 1 86 ? -26.828 -7.074 14.539 1 91.38 86 GLU A C 1
ATOM 691 O O . GLU A 1 86 ? -26.219 -7.824 13.773 1 91.38 86 GLU A O 1
ATOM 696 N N . GLU A 1 87 ? -26.281 -6.477 15.531 1 92.56 87 GLU A N 1
ATOM 697 C CA . GLU A 1 87 ? -24.906 -6.73 15.992 1 92.56 87 GLU A CA 1
ATOM 698 C C . GLU A 1 87 ? -23.891 -6.324 14.93 1 92.56 87 GLU A C 1
ATOM 700 O O . GLU A 1 87 ? -22.75 -6.773 14.961 1 92.56 87 GLU A O 1
ATOM 705 N N . ALA A 1 88 ? -24.359 -5.602 13.836 1 96.62 88 ALA A N 1
ATOM 706 C CA . ALA A 1 88 ? -23.5 -5.141 12.758 1 96.62 88 ALA A CA 1
ATOM 707 C C . ALA A 1 88 ? -22.844 -6.316 12.031 1 96.62 88 ALA A C 1
ATOM 709 O O . ALA A 1 88 ? -21.625 -6.312 11.797 1 96.62 88 ALA A O 1
ATOM 710 N N . THR A 1 89 ? -23.594 -7.371 11.828 1 97.31 89 THR A N 1
ATOM 711 C CA . THR A 1 89 ? -23.125 -8.617 11.242 1 97.31 89 THR A CA 1
ATOM 712 C C . THR A 1 89 ? -23.859 -8.922 9.938 1 97.31 89 THR A C 1
ATOM 714 O O . THR A 1 89 ? -25.062 -8.711 9.844 1 97.31 89 THR A O 1
ATOM 717 N N . MET A 1 90 ? -23.109 -9.289 8.953 1 97.81 90 MET A N 1
ATOM 718 C CA . MET A 1 90 ? -23.672 -9.711 7.68 1 97.81 90 MET A CA 1
ATOM 719 C C . MET A 1 90 ? -22.906 -10.906 7.113 1 97.81 90 MET A C 1
ATOM 721 O O . MET A 1 90 ? -21.688 -11 7.281 1 97.81 90 MET A O 1
ATOM 725 N N . SER A 1 91 ? -23.562 -11.781 6.473 1 97 91 SER A N 1
ATOM 726 C CA . SER A 1 91 ? -22.922 -12.891 5.773 1 97 91 SER A CA 1
ATOM 727 C C . SER A 1 91 ? -22.406 -12.453 4.402 1 97 91 SER A C 1
ATOM 729 O O . SER A 1 91 ? -22.797 -11.398 3.898 1 97 91 SER A O 1
ATOM 731 N N . LEU A 1 92 ? -21.562 -13.312 3.871 1 95.5 92 LEU A N 1
ATOM 732 C CA . LEU A 1 92 ? -21.047 -13.07 2.525 1 95.5 92 LEU A CA 1
ATOM 733 C C . LEU A 1 92 ? -22.188 -12.945 1.524 1 95.5 92 LEU A C 1
ATOM 735 O O . LEU A 1 92 ? -22.188 -12.047 0.683 1 95.5 92 LEU A O 1
ATOM 739 N N . ASP A 1 93 ? -23.141 -13.789 1.6 1 96.19 93 ASP A N 1
ATOM 740 C CA . ASP A 1 93 ? -24.266 -13.789 0.675 1 96.19 93 ASP A CA 1
ATOM 741 C C . ASP A 1 93 ? -25.109 -12.516 0.826 1 96.19 93 ASP A C 1
ATOM 743 O O . ASP A 1 93 ? -25.531 -11.93 -0.168 1 96.19 93 ASP A O 1
ATOM 747 N N . GLN A 1 94 ? -25.344 -12.109 2.037 1 97.38 94 GLN A N 1
ATOM 748 C CA . GLN A 1 94 ? -26.094 -10.891 2.297 1 97.38 94 GLN A CA 1
ATOM 749 C C . GLN A 1 94 ? -25.375 -9.672 1.716 1 97.38 94 GLN A C 1
ATOM 751 O O . GLN A 1 94 ? -26.016 -8.797 1.124 1 97.38 94 GLN A O 1
ATOM 756 N N . LEU A 1 95 ? -24.109 -9.617 1.901 1 97.69 95 LEU A N 1
ATOM 757 C CA . LEU A 1 95 ? -23.312 -8.508 1.388 1 97.69 95 LEU A CA 1
ATOM 758 C C . LEU A 1 95 ? -23.344 -8.477 -0.137 1 97.69 95 LEU A C 1
ATOM 760 O O . LEU A 1 95 ? -23.531 -7.418 -0.736 1 97.69 95 LEU A O 1
ATOM 764 N N . ALA A 1 96 ? -23.109 -9.648 -0.743 1 96.31 96 ALA A N 1
ATOM 765 C CA . ALA A 1 96 ? -23.109 -9.734 -2.201 1 96.31 96 ALA A CA 1
ATOM 766 C C . ALA A 1 96 ? -24.453 -9.273 -2.773 1 96.31 96 ALA A C 1
ATOM 768 O O . ALA A 1 96 ? -24.5 -8.562 -3.779 1 96.31 96 ALA A O 1
ATOM 769 N N . GLU A 1 97 ? -25.516 -9.641 -2.166 1 96.56 97 GLU A N 1
ATOM 770 C CA . GLU A 1 97 ? -26.859 -9.273 -2.605 1 96.56 97 GLU A CA 1
ATOM 771 C C . GLU A 1 97 ? -27.109 -7.773 -2.426 1 96.56 97 GLU A C 1
ATOM 773 O O . GLU A 1 97 ? -27.594 -7.105 -3.34 1 96.56 97 GLU A O 1
ATOM 778 N N . ALA A 1 98 ? -26.797 -7.289 -1.274 1 96.5 98 ALA A N 1
ATOM 779 C CA . ALA A 1 98 ? -27.031 -5.883 -0.964 1 96.5 98 ALA A CA 1
ATOM 780 C C . ALA A 1 98 ? -26.234 -4.977 -1.891 1 96.5 98 ALA A C 1
ATOM 782 O O . ALA A 1 98 ? -26.703 -3.902 -2.281 1 96.5 98 ALA A O 1
ATOM 783 N N . LEU A 1 99 ? -25.016 -5.395 -2.213 1 96.31 99 LEU A N 1
ATOM 784 C CA . LEU A 1 99 ? -24.125 -4.598 -3.039 1 96.31 99 LEU A CA 1
ATOM 785 C C . LEU A 1 99 ? -24.391 -4.836 -4.52 1 96.31 99 LEU A C 1
ATOM 787 O O . LEU A 1 99 ? -23.969 -4.047 -5.367 1 96.31 99 LEU A O 1
ATOM 791 N N . ASN A 1 100 ? -25.062 -5.938 -4.824 1 95.06 100 ASN A N 1
ATOM 792 C CA . ASN A 1 100 ? -25.219 -6.402 -6.199 1 95.06 100 ASN A CA 1
ATOM 793 C C . ASN A 1 100 ? -23.859 -6.547 -6.891 1 95.06 100 ASN A C 1
ATOM 795 O O . ASN A 1 100 ? -23.656 -6 -7.973 1 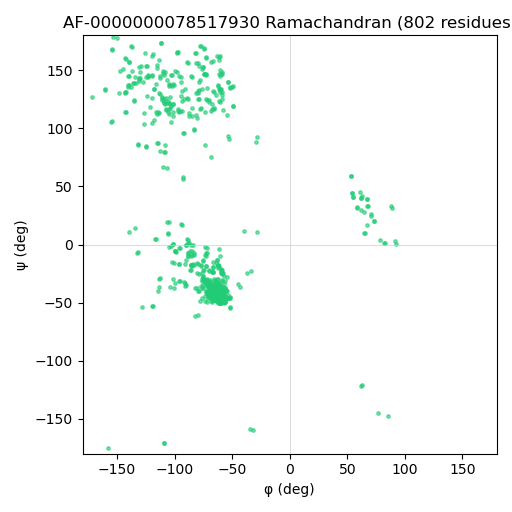95.06 100 ASN A O 1
ATOM 799 N N . VAL A 1 101 ? -22.922 -7.105 -6.227 1 94.56 101 VAL A N 1
ATOM 800 C CA . VAL A 1 101 ? -21.547 -7.359 -6.672 1 94.56 101 VAL A CA 1
ATOM 801 C C . VAL A 1 101 ? -21.266 -8.859 -6.652 1 94.56 101 VAL A C 1
ATOM 803 O O . VAL A 1 101 ? -21.859 -9.594 -5.855 1 94.56 101 VAL A O 1
ATOM 806 N N . SER A 1 102 ? -20.453 -9.336 -7.594 1 92.19 102 SER A N 1
ATOM 807 C CA . SER A 1 102 ? -20.094 -10.742 -7.641 1 92.19 102 SER A CA 1
ATOM 808 C C . SER A 1 102 ? -19.578 -11.234 -6.289 1 92.19 102 SER A C 1
ATOM 810 O O . SER A 1 102 ? -18.766 -10.562 -5.648 1 92.19 102 SER A O 1
ATOM 812 N N . LYS A 1 103 ? -20.062 -12.406 -5.887 1 91.75 103 LYS A N 1
ATOM 813 C CA . LYS A 1 103 ? -19.734 -12.992 -4.59 1 91.75 103 LYS A CA 1
ATOM 814 C C . LYS A 1 103 ? -18.219 -13.133 -4.414 1 91.75 103 LYS A C 1
ATOM 816 O O . LYS A 1 103 ? -17.703 -12.883 -3.328 1 91.75 103 LYS A O 1
ATOM 821 N N . GLY A 1 104 ? -17.5 -13.539 -5.445 1 89.62 104 GLY A N 1
ATOM 822 C CA . GLY A 1 104 ? -16.062 -13.711 -5.383 1 89.62 104 GLY A CA 1
ATOM 823 C C . GLY A 1 104 ? -15.328 -12.43 -5.043 1 89.62 104 GLY A C 1
ATOM 824 O O . GLY A 1 104 ? -14.344 -12.445 -4.301 1 89.62 104 GLY A O 1
ATOM 825 N N . LEU A 1 105 ? -15.812 -11.352 -5.633 1 93.44 105 LEU A N 1
ATOM 826 C CA . LEU A 1 105 ? -15.211 -10.055 -5.367 1 93.44 105 LEU A CA 1
ATOM 827 C C . LEU A 1 105 ? -15.414 -9.641 -3.914 1 93.44 105 LEU A C 1
ATOM 829 O O . LEU A 1 105 ? -14.484 -9.156 -3.264 1 93.44 105 LEU A O 1
ATOM 833 N N . VAL A 1 106 ? -16.625 -9.805 -3.408 1 95.38 106 VAL A N 1
ATOM 834 C CA . VAL A 1 106 ? -16.922 -9.461 -2.023 1 95.38 106 VAL A CA 1
ATOM 835 C C . VAL A 1 106 ? -16.094 -10.328 -1.083 1 95.38 106 VAL A C 1
ATOM 837 O O . VAL A 1 106 ? -15.523 -9.828 -0.11 1 95.38 106 VAL A O 1
ATOM 840 N N . ARG A 1 107 ? -16 -11.586 -1.343 1 91.75 107 ARG A N 1
ATOM 841 C CA . ARG A 1 107 ? -15.219 -12.508 -0.532 1 91.75 107 ARG A CA 1
ATOM 842 C C . ARG A 1 107 ? -13.766 -12.055 -0.448 1 91.75 107 ARG A C 1
ATOM 844 O O . ARG A 1 107 ? -13.172 -12.023 0.636 1 91.75 107 ARG A O 1
ATOM 851 N N . CYS A 1 108 ? -13.211 -11.773 -1.634 1 91.38 108 CYS A N 1
ATOM 852 C CA . CYS A 1 108 ? -11.82 -11.344 -1.71 1 91.38 108 CYS A CA 1
ATOM 853 C C . CYS A 1 108 ? -11.578 -10.125 -0.828 1 91.38 108 CYS A C 1
ATOM 855 O O . CYS A 1 108 ? -10.602 -10.086 -0.068 1 91.38 108 CYS A O 1
ATOM 857 N N . LEU A 1 109 ? -12.469 -9.148 -0.895 1 94.5 109 LEU A N 1
ATOM 858 C CA . LEU A 1 109 ? -12.336 -7.934 -0.102 1 94.5 109 LEU A CA 1
ATOM 859 C C . LEU A 1 109 ? -12.492 -8.234 1.385 1 94.5 109 LEU A C 1
ATOM 861 O O . LEU A 1 109 ? -11.703 -7.77 2.205 1 94.5 109 LEU A O 1
ATOM 865 N N . MET A 1 110 ? -13.516 -8.969 1.724 1 94.69 110 MET A N 1
ATOM 866 C CA . MET A 1 110 ? -13.828 -9.227 3.129 1 94.69 110 MET A CA 1
ATOM 867 C C . MET A 1 110 ? -12.711 -10.016 3.797 1 94.69 110 MET A C 1
ATOM 869 O O . MET A 1 110 ? -12.367 -9.766 4.957 1 94.69 110 MET A O 1
ATOM 873 N N . ARG A 1 111 ? -12.156 -10.93 3.08 1 91.44 111 ARG A N 1
ATOM 874 C CA . ARG A 1 111 ? -11.039 -11.703 3.615 1 91.44 111 ARG A CA 1
ATOM 875 C C . ARG A 1 111 ? -9.844 -10.805 3.92 1 91.44 111 ARG A C 1
ATOM 877 O O . ARG A 1 111 ? -9.172 -10.984 4.938 1 91.44 111 ARG A O 1
ATOM 884 N N . GLU A 1 112 ? -9.578 -9.906 3.006 1 92.69 112 GLU A N 1
ATOM 885 C CA . GLU A 1 112 ? -8.508 -8.945 3.252 1 92.69 112 GLU A CA 1
ATOM 886 C C . GLU A 1 112 ? -8.797 -8.102 4.492 1 92.69 112 GLU A C 1
ATOM 888 O O . GLU A 1 112 ? -7.902 -7.852 5.301 1 92.69 112 GLU A O 1
ATOM 893 N N . CYS A 1 113 ? -10.039 -7.668 4.691 1 94.81 113 CYS A N 1
ATOM 894 C CA . CYS A 1 113 ? -10.414 -6.828 5.824 1 94.81 113 CYS A CA 1
ATOM 895 C C . CYS A 1 113 ? -10.297 -7.598 7.133 1 94.81 113 CYS A C 1
ATOM 897 O O . CYS A 1 113 ? -9.93 -7.027 8.164 1 94.81 113 CYS A O 1
ATOM 899 N N . VAL A 1 114 ? -10.602 -8.875 7.078 1 93.06 114 VAL A N 1
ATOM 900 C CA . VAL A 1 114 ? -10.461 -9.711 8.266 1 93.06 114 VAL A CA 1
ATOM 901 C C . VAL A 1 114 ? -8.977 -9.875 8.602 1 93.06 114 VAL A C 1
ATOM 903 O O . VAL A 1 114 ? -8.57 -9.711 9.758 1 93.06 114 VAL A O 1
ATOM 906 N N . MET A 1 115 ? -8.219 -10.156 7.586 1 89 115 MET A N 1
ATOM 907 C CA . MET A 1 115 ? -6.785 -10.344 7.77 1 89 115 MET A CA 1
ATOM 908 C C . MET A 1 115 ? -6.137 -9.078 8.328 1 89 115 MET A C 1
ATOM 910 O O . MET A 1 115 ? -5.203 -9.156 9.133 1 89 115 MET A O 1
ATOM 914 N N . GLN A 1 116 ? -6.633 -7.945 7.934 1 92.38 116 GLN A N 1
ATOM 915 C CA . GLN A 1 116 ? -6.078 -6.664 8.352 1 92.38 116 GLN A CA 1
ATOM 916 C C . GLN A 1 116 ? -6.723 -6.18 9.648 1 92.38 116 GLN A C 1
ATOM 918 O O . GLN A 1 116 ? -6.523 -5.031 10.055 1 92.38 116 GLN A O 1
ATOM 923 N N . GLN A 1 117 ? -7.566 -6.938 10.25 1 93.19 117 GLN A N 1
ATOM 924 C CA . GLN A 1 117 ? -8.172 -6.648 11.539 1 93.19 117 GLN A CA 1
ATOM 925 C C . GLN A 1 117 ? -9.102 -5.441 11.453 1 93.19 117 GLN A C 1
ATOM 927 O O . GLN A 1 117 ? -9.164 -4.633 12.383 1 93.19 117 GLN A O 1
ATOM 932 N N . ILE A 1 118 ? -9.727 -5.293 10.344 1 95.56 118 ILE A N 1
ATOM 933 C CA . ILE A 1 118 ? -10.766 -4.289 10.156 1 95.56 118 ILE A CA 1
ATOM 934 C C . ILE A 1 118 ? -12.133 -4.895 10.477 1 95.56 118 ILE A C 1
ATOM 936 O O . ILE A 1 118 ? -13.039 -4.188 10.914 1 95.56 118 ILE A O 1
ATOM 940 N N . LEU A 1 119 ? -12.242 -6.184 10.188 1 96.12 119 LEU A N 1
ATOM 941 C CA . LEU A 1 119 ? -13.469 -6.922 10.461 1 96.12 119 LEU A CA 1
ATOM 942 C C . LEU A 1 119 ? -13.195 -8.141 11.328 1 96.12 119 LEU A C 1
ATOM 944 O O . LEU A 1 119 ? -12.055 -8.617 11.391 1 96.12 119 LEU A O 1
ATOM 948 N N . HIS A 1 120 ? -14.141 -8.523 12.008 1 94.19 120 HIS A N 1
ATOM 949 C CA . HIS A 1 120 ? -14.164 -9.805 12.703 1 94.19 120 HIS A CA 1
ATOM 950 C C . HIS A 1 120 ? -14.992 -10.828 11.938 1 94.19 120 HIS A C 1
ATOM 952 O O . HIS A 1 120 ? -16.031 -10.492 11.352 1 94.19 120 HIS A O 1
ATOM 958 N N . GLU A 1 121 ? -14.516 -12 11.867 1 93.56 121 GLU A N 1
ATOM 959 C CA . GLU A 1 121 ? -15.234 -13.109 11.258 1 93.56 121 GLU A CA 1
ATOM 960 C C . GLU A 1 121 ? -15.586 -14.172 12.289 1 93.56 121 GLU A C 1
ATOM 962 O O . GLU A 1 121 ? -14.875 -15.164 12.43 1 93.56 121 GLU A O 1
ATOM 967 N N . PRO A 1 122 ? -16.703 -14.039 12.945 1 92.62 122 PRO A N 1
ATOM 968 C CA . PRO A 1 122 ? -17.062 -14.961 14.023 1 92.62 122 PRO A CA 1
ATOM 969 C C . PRO A 1 122 ? -17.266 -16.391 13.531 1 92.62 122 PRO A C 1
ATOM 971 O O . PRO A 1 122 ? -17.047 -17.344 14.289 1 92.62 122 PRO A O 1
ATOM 974 N N . SER A 1 123 ? -17.766 -16.578 12.359 1 91.44 123 SER A N 1
ATOM 975 C CA . SER A 1 123 ? -17.891 -17.844 11.648 1 91.44 123 SER A CA 1
ATOM 976 C C . SER A 1 123 ? -17.562 -17.688 10.164 1 91.44 123 SER A C 1
ATOM 978 O O . SER A 1 123 ? -17.516 -16.562 9.656 1 91.44 123 SER A O 1
ATOM 980 N N . PRO A 1 124 ? -17.188 -18.766 9.531 1 88.94 124 PRO A N 1
ATOM 981 C CA . PRO A 1 124 ? -16.766 -18.641 8.133 1 88.94 124 PRO A CA 1
ATOM 982 C C . PRO A 1 124 ? -17.75 -17.859 7.273 1 88.94 124 PRO A C 1
ATOM 984 O O . PRO A 1 124 ? -18.922 -18.219 7.195 1 88.94 124 PRO A O 1
ATOM 987 N N . GLU A 1 125 ? -17.281 -16.766 6.719 1 91.81 125 GLU A N 1
ATOM 988 C CA . GLU A 1 125 ? -17.969 -15.945 5.734 1 91.81 125 GLU A CA 1
ATOM 989 C C . GLU A 1 125 ? -19.094 -15.141 6.379 1 91.81 125 GLU A C 1
ATOM 991 O O . GLU A 1 125 ? -20.094 -14.82 5.723 1 91.81 125 GLU A O 1
ATOM 996 N N . VAL A 1 126 ? -19.047 -14.969 7.641 1 95.56 126 VAL A N 1
ATOM 997 C CA . VAL A 1 126 ? -19.859 -14.016 8.375 1 95.56 126 VAL A CA 1
ATOM 998 C C . VAL A 1 126 ? -18.969 -12.922 8.961 1 95.56 126 VAL A C 1
ATOM 1000 O O . VAL A 1 126 ? -17.984 -13.203 9.641 1 95.56 126 VAL A O 1
ATOM 1003 N N . TYR A 1 127 ? -19.344 -11.758 8.734 1 96.81 127 TYR A N 1
ATOM 1004 C CA . TYR A 1 127 ? -18.453 -10.641 9.07 1 96.81 127 TYR A CA 1
ATOM 1005 C C . TYR A 1 127 ? -19.141 -9.672 10.031 1 96.81 127 TYR A C 1
ATOM 1007 O O . TYR A 1 127 ? -20.344 -9.453 9.938 1 96.81 127 TYR A O 1
ATOM 1015 N N . GLN A 1 128 ? -18.344 -9.133 10.906 1 98.06 128 GLN A N 1
ATOM 1016 C CA . GLN A 1 128 ? -18.828 -8.211 11.922 1 98.06 128 GLN A CA 1
ATOM 1017 C C . GLN A 1 128 ? -17.891 -7.012 12.062 1 98.06 128 GLN A C 1
ATOM 1019 O O . GLN A 1 128 ? -16.672 -7.16 12.016 1 98.06 128 GLN A O 1
ATOM 1024 N N . LEU A 1 129 ? -18.531 -5.801 12.219 1 97.75 129 LEU A N 1
ATOM 1025 C CA . LEU A 1 129 ? -17.703 -4.629 12.469 1 97.75 129 LEU A CA 1
ATOM 1026 C C . LEU A 1 129 ? -16.938 -4.777 13.789 1 97.75 129 LEU A C 1
ATOM 1028 O O . LEU A 1 129 ? -17.469 -5.316 14.758 1 97.75 129 LEU A O 1
ATOM 1032 N N . ASN A 1 130 ? -15.703 -4.438 13.82 1 94.94 130 ASN A N 1
ATOM 1033 C CA . ASN A 1 130 ? -14.93 -4.348 15.055 1 94.94 130 ASN A CA 1
ATOM 1034 C C . ASN A 1 130 ? -14.617 -2.896 15.414 1 94.94 130 ASN A C 1
ATOM 1036 O O . ASN A 1 130 ? -15.211 -1.972 14.859 1 94.94 130 ASN A O 1
ATOM 1040 N N . ARG A 1 131 ? -13.805 -2.643 16.359 1 92.56 131 ARG A N 1
ATOM 1041 C CA . ARG A 1 131 ? -13.547 -1.291 16.844 1 92.56 131 ARG A CA 1
ATOM 1042 C C . ARG A 1 131 ? -12.938 -0.42 15.75 1 92.56 131 ARG A C 1
ATOM 1044 O O . ARG A 1 131 ? -13.242 0.772 15.656 1 92.56 131 ARG A O 1
ATOM 1051 N N . HIS A 1 132 ? -12.078 -0.97 14.922 1 94.56 132 HIS A N 1
ATOM 1052 C CA . HIS A 1 132 ? -11.406 -0.209 13.875 1 94.56 132 HIS A CA 1
ATOM 1053 C C . HIS A 1 132 ? -12.391 0.191 12.773 1 94.56 132 HIS A C 1
ATOM 1055 O O . HIS A 1 132 ? -12.383 1.336 12.32 1 94.56 132 HIS A O 1
ATOM 1061 N N . SER A 1 133 ? -13.227 -0.748 12.336 1 96.12 133 SER A N 1
ATOM 1062 C CA . SER A 1 133 ? -14.203 -0.441 11.297 1 96.12 133 SER A CA 1
ATOM 1063 C C . SER A 1 133 ? -15.32 0.45 11.836 1 96.12 133 SER A C 1
ATOM 1065 O O . SER A 1 133 ? -15.891 1.249 11.094 1 96.12 133 SER A O 1
ATOM 1067 N N . ARG A 1 134 ? -15.656 0.373 13.094 1 95.75 134 ARG A N 1
ATOM 1068 C CA . ARG A 1 134 ? -16.656 1.254 13.68 1 95.75 134 ARG A CA 1
ATOM 1069 C C . ARG A 1 134 ? -16.203 2.707 13.648 1 95.75 134 ARG A C 1
ATOM 1071 O O . ARG A 1 134 ? -17.016 3.619 13.492 1 95.75 134 ARG A O 1
ATOM 1078 N N . GLY A 1 135 ? -14.867 2.861 13.781 1 94.88 135 GLY A N 1
ATOM 1079 C CA . GLY A 1 135 ? -14.328 4.207 13.656 1 94.88 135 GLY A CA 1
ATOM 1080 C C . GLY A 1 135 ? -14.617 4.84 12.305 1 94.88 135 GLY A C 1
ATOM 1081 O O . GLY A 1 135 ? -14.742 6.062 12.203 1 94.88 135 GLY A O 1
ATOM 1082 N N . LEU A 1 136 ? -14.844 4.055 11.336 1 97.25 136 LEU A N 1
ATOM 1083 C CA . LEU A 1 136 ? -15.039 4.52 9.961 1 97.25 136 LEU A CA 1
ATOM 1084 C C . LEU A 1 136 ? -16.484 4.938 9.727 1 97.25 136 LEU A C 1
ATOM 1086 O O . LEU A 1 136 ? -16.828 5.387 8.633 1 97.25 136 LEU A O 1
ATOM 1090 N N . LEU A 1 137 ? -17.297 4.797 10.773 1 96.94 137 LEU A N 1
ATOM 1091 C CA . LEU A 1 137 ? -18.672 5.316 10.695 1 96.94 137 LEU A CA 1
ATOM 1092 C C . LEU A 1 137 ? -18.672 6.84 10.82 1 96.94 137 LEU A C 1
ATOM 1094 O O . LEU A 1 137 ? -19.641 7.492 10.422 1 96.94 137 LEU A O 1
ATOM 1098 N N . GLN A 1 138 ? -17.609 7.363 11.414 1 95.44 138 GLN A N 1
ATOM 1099 C CA . GLN A 1 138 ? -17.453 8.812 11.445 1 95.44 138 GLN A CA 1
ATOM 1100 C C . GLN A 1 138 ? -17.094 9.359 10.07 1 95.44 138 GLN A C 1
ATOM 1102 O O . GLN A 1 138 ? -16.062 9 9.5 1 95.44 138 GLN A O 1
ATOM 1107 N N . GLU A 1 139 ? -17.828 10.25 9.586 1 95.06 139 GLU A N 1
ATOM 1108 C CA . GLU A 1 139 ? -17.781 10.664 8.188 1 95.06 139 GLU A CA 1
ATOM 1109 C C . GLU A 1 139 ? -16.438 11.312 7.855 1 95.06 139 GLU A C 1
ATOM 1111 O O . GLU A 1 139 ? -15.859 11.055 6.797 1 95.06 139 GLU A O 1
ATOM 1116 N N . GLY A 1 140 ? -16.016 12.211 8.703 1 95.25 140 GLY A N 1
ATOM 1117 C CA . GLY A 1 140 ? -14.742 12.875 8.461 1 95.25 140 GLY A CA 1
ATOM 1118 C C . GLY A 1 140 ? -13.562 11.914 8.422 1 95.25 140 GLY A C 1
ATOM 1119 O O . GLY A 1 140 ? -12.688 12.039 7.559 1 95.25 140 GLY A O 1
ATOM 1120 N N . PHE A 1 141 ? -13.57 10.977 9.32 1 96.31 141 PHE A N 1
ATOM 1121 C CA . PHE A 1 141 ? -12.492 10 9.375 1 96.31 141 PHE A CA 1
ATOM 1122 C C . PHE A 1 141 ? -12.555 9.055 8.18 1 96.31 141 PHE A C 1
ATOM 1124 O O . PHE A 1 141 ? -11.523 8.742 7.578 1 96.31 141 PHE A O 1
ATOM 1131 N N . ALA A 1 142 ? -13.758 8.625 7.836 1 97.81 142 ALA A N 1
ATOM 1132 C CA . ALA A 1 142 ? -13.945 7.781 6.656 1 97.81 142 ALA A CA 1
ATOM 1133 C C . ALA A 1 142 ? -13.438 8.484 5.398 1 97.81 142 ALA A C 1
ATOM 1135 O O . ALA A 1 142 ? -12.805 7.863 4.539 1 97.81 142 ALA A O 1
ATOM 1136 N N . ALA A 1 143 ? -13.711 9.789 5.293 1 97.62 143 ALA A N 1
ATOM 1137 C CA . ALA A 1 143 ? -13.242 10.57 4.152 1 97.62 143 ALA A CA 1
ATOM 1138 C C . ALA A 1 143 ? -11.719 10.617 4.098 1 97.62 143 ALA A C 1
ATOM 1140 O O . ALA A 1 143 ? -11.133 10.516 3.02 1 97.62 143 ALA A O 1
ATOM 1141 N N . TRP A 1 144 ? -11.125 10.766 5.234 1 96.88 144 TRP A N 1
ATOM 1142 C CA . TRP A 1 144 ? -9.672 10.82 5.336 1 96.88 144 TRP A CA 1
ATOM 1143 C C . TRP A 1 144 ? -9.039 9.516 4.855 1 96.88 144 TRP A C 1
ATOM 1145 O O . TRP A 1 144 ? -8.148 9.523 4.004 1 96.88 144 TRP A O 1
ATOM 1155 N N . VAL A 1 145 ? -9.547 8.422 5.355 1 97.88 145 VAL A N 1
ATOM 1156 C CA . VAL A 1 145 ? -9.031 7.102 5 1 97.88 145 VAL A CA 1
ATOM 1157 C C . VAL A 1 145 ? -9.266 6.832 3.518 1 97.88 145 VAL A C 1
ATOM 1159 O O . VAL A 1 145 ? -8.391 6.309 2.826 1 97.88 145 VAL A O 1
ATOM 1162 N N . HIS A 1 146 ? -10.438 7.211 3.031 1 98.5 146 HIS A N 1
ATOM 1163 C CA . HIS A 1 146 ? -10.805 7.035 1.63 1 98.5 146 HIS A CA 1
ATOM 1164 C C . HIS A 1 146 ? -9.891 7.852 0.715 1 98.5 146 HIS A C 1
ATOM 1166 O O . HIS A 1 146 ? -9.438 7.352 -0.316 1 98.5 146 HIS A O 1
ATOM 1172 N N . TYR A 1 147 ? -9.648 9.086 1.103 1 98 147 TYR A N 1
ATOM 1173 C CA . TYR A 1 147 ? -8.758 9.969 0.358 1 98 147 TYR A CA 1
ATOM 1174 C C . TYR A 1 147 ? -7.359 9.359 0.245 1 98 147 TYR A C 1
ATOM 1176 O O . TYR A 1 147 ? -6.801 9.281 -0.85 1 98 147 TYR A O 1
ATOM 1184 N N . ILE A 1 148 ? -6.828 8.898 1.311 1 97.56 148 ILE A N 1
ATOM 1185 C CA . ILE A 1 148 ? -5.48 8.352 1.337 1 97.56 148 ILE A CA 1
ATOM 1186 C C . ILE A 1 148 ? -5.414 7.102 0.461 1 97.56 148 ILE A C 1
ATOM 1188 O O . ILE A 1 148 ? -4.492 6.949 -0.343 1 97.56 148 ILE A O 1
ATOM 1192 N N . SER A 1 149 ? -6.379 6.211 0.592 1 97.81 149 SER A N 1
ATOM 1193 C CA . SER A 1 149 ? -6.367 4.934 -0.118 1 97.81 149 SER A CA 1
ATOM 1194 C C . SER A 1 149 ? -6.578 5.133 -1.615 1 97.81 149 SER A C 1
ATOM 1196 O O . SER A 1 149 ? -5.992 4.418 -2.432 1 97.81 149 SER A O 1
ATOM 1198 N N . ASP A 1 150 ? -7.398 6.098 -1.954 1 97.81 150 ASP A N 1
ATOM 1199 C CA . ASP A 1 150 ? -7.746 6.348 -3.35 1 97.81 150 ASP A CA 1
ATOM 1200 C C . ASP A 1 150 ? -6.676 7.188 -4.043 1 97.81 150 ASP A C 1
ATOM 1202 O O . ASP A 1 150 ? -5.949 6.691 -4.906 1 97.81 150 ASP A O 1
ATOM 1206 N N . VAL A 1 151 ? -6.48 8.375 -3.553 1 97.88 151 VAL A N 1
ATOM 1207 C CA . VAL A 1 151 ? -5.578 9.336 -4.191 1 97.88 151 VAL A CA 1
ATOM 1208 C C . VAL A 1 151 ? -4.129 8.906 -3.963 1 97.88 151 VAL A C 1
ATOM 1210 O O . VAL A 1 151 ? -3.297 9.008 -4.867 1 97.88 151 VAL A O 1
ATOM 1213 N N . GLY A 1 152 ? -3.869 8.453 -2.754 1 97.62 152 GLY A N 1
ATOM 1214 C CA . GLY A 1 152 ? -2.525 7.973 -2.471 1 97.62 152 GLY A CA 1
ATOM 1215 C C . GLY A 1 152 ? -2.096 6.832 -3.375 1 97.62 152 GLY A C 1
ATOM 1216 O O . GLY A 1 152 ? -0.977 6.832 -3.891 1 97.62 152 GLY A O 1
ATOM 1217 N N . LEU A 1 153 ? -2.984 5.895 -3.504 1 97.31 153 LEU A N 1
ATOM 1218 C CA . LEU A 1 153 ? -2.715 4.75 -4.367 1 97.31 153 LEU A CA 1
ATOM 1219 C C . LEU A 1 153 ? -2.492 5.199 -5.809 1 97.31 153 LEU A C 1
ATOM 1221 O O . LEU A 1 153 ? -1.532 4.773 -6.453 1 97.31 153 LEU A O 1
ATOM 1225 N N . ARG A 1 154 ? -3.316 6.062 -6.34 1 97.62 154 ARG A N 1
ATOM 1226 C CA . ARG A 1 154 ? -3.264 6.527 -7.719 1 97.62 154 ARG A CA 1
ATOM 1227 C C . ARG A 1 154 ? -1.982 7.309 -7.988 1 97.62 154 ARG A C 1
ATOM 1229 O O . ARG A 1 154 ? -1.295 7.062 -8.984 1 97.62 154 ARG A O 1
ATOM 1236 N N . THR A 1 155 ? -1.658 8.219 -7.145 1 98.31 155 THR A N 1
ATOM 1237 C CA . THR A 1 155 ? -0.467 9.039 -7.332 1 98.31 155 THR A CA 1
ATOM 1238 C C . THR A 1 155 ? 0.794 8.25 -6.992 1 98.31 155 THR A C 1
ATOM 1240 O O . THR A 1 155 ? 1.816 8.383 -7.668 1 98.31 155 THR A O 1
ATOM 1243 N N . GLY A 1 156 ? 0.71 7.398 -5.941 1 98 156 GLY A N 1
ATOM 1244 C CA . GLY A 1 156 ? 1.842 6.582 -5.523 1 98 156 GLY A CA 1
ATOM 1245 C C . GLY A 1 156 ? 2.35 5.664 -6.617 1 98 156 GLY A C 1
ATOM 1246 O O . GLY A 1 156 ? 3.545 5.375 -6.688 1 98 156 GLY A O 1
ATOM 1247 N N . ALA A 1 157 ? 1.444 5.238 -7.465 1 97.31 157 ALA A N 1
ATOM 1248 C CA . ALA A 1 157 ? 1.775 4.32 -8.547 1 97.31 157 ALA A CA 1
ATOM 1249 C C . ALA A 1 157 ? 2.766 4.953 -9.523 1 97.31 157 ALA A C 1
ATOM 1251 O O . ALA A 1 157 ? 3.412 4.254 -10.305 1 97.31 157 ALA A O 1
ATOM 1252 N N . TYR A 1 158 ? 2.969 6.254 -9.438 1 97.69 158 TYR A N 1
ATOM 1253 C CA . TYR A 1 158 ? 3.791 6.938 -10.43 1 97.69 158 TYR A CA 1
ATOM 1254 C C . TYR A 1 158 ? 5.035 7.539 -9.789 1 97.69 158 TYR A C 1
ATOM 1256 O O . TYR A 1 158 ? 5.824 8.211 -10.461 1 97.69 158 TYR A O 1
ATOM 1264 N N . VAL A 1 159 ? 5.246 7.301 -8.531 1 97.75 159 VAL A N 1
ATOM 1265 C CA . VAL A 1 159 ? 6.359 7.918 -7.82 1 97.75 159 VAL A CA 1
ATOM 1266 C C . VAL A 1 159 ? 7.684 7.453 -8.422 1 97.75 159 VAL A C 1
ATOM 1268 O O . VAL A 1 159 ? 8.57 8.266 -8.688 1 97.75 159 VAL A O 1
ATOM 1271 N N . SER A 1 160 ? 7.848 6.145 -8.641 1 96.12 160 SER A N 1
ATOM 1272 C CA . SER A 1 160 ? 9.094 5.633 -9.203 1 96.12 160 SER A CA 1
ATOM 1273 C C . SER A 1 160 ? 9.367 6.242 -10.57 1 96.12 160 SER A C 1
ATOM 1275 O O . SER A 1 160 ? 10.492 6.68 -10.844 1 96.12 160 SER A O 1
ATOM 1277 N N . GLU A 1 161 ? 8.398 6.262 -11.406 1 95.44 161 GLU A N 1
ATOM 1278 C CA . GLU A 1 161 ? 8.547 6.855 -12.734 1 95.44 161 GLU A CA 1
ATOM 1279 C C . GLU A 1 161 ? 8.875 8.344 -12.633 1 95.44 161 GLU A C 1
ATOM 1281 O O . GLU A 1 161 ? 9.695 8.859 -13.398 1 95.44 161 GLU A O 1
ATOM 1286 N N . TYR A 1 162 ? 8.203 9.047 -11.766 1 97.06 162 TYR A N 1
ATOM 1287 C CA . TYR A 1 162 ? 8.453 10.469 -11.539 1 97.06 162 TYR A CA 1
ATOM 1288 C C . TYR A 1 162 ? 9.906 10.703 -11.133 1 97.06 162 TYR A C 1
ATOM 1290 O O . TYR A 1 162 ? 10.594 11.531 -11.734 1 97.06 162 TYR A O 1
ATOM 1298 N N . VAL A 1 163 ? 10.344 9.922 -10.148 1 96.12 163 VAL A N 1
ATOM 1299 C CA . VAL A 1 163 ? 11.703 10.086 -9.641 1 96.12 163 VAL A CA 1
ATOM 1300 C C . VAL A 1 163 ? 12.703 9.852 -10.773 1 96.12 163 VAL A C 1
ATOM 1302 O O . VAL A 1 163 ? 13.68 10.586 -10.906 1 96.12 163 VAL A O 1
ATOM 1305 N N . SER A 1 164 ? 12.445 8.867 -11.586 1 94.12 164 SER A N 1
ATOM 1306 C CA . SER A 1 164 ? 13.305 8.586 -12.734 1 94.12 164 SER A CA 1
ATOM 1307 C C . SER A 1 164 ? 13.25 9.727 -13.742 1 94.12 164 SER A C 1
ATOM 1309 O O . SER A 1 164 ? 14.281 10.117 -14.305 1 94.12 164 SER A O 1
ATOM 1311 N N . SER A 1 165 ? 12.094 10.258 -13.977 1 94.88 165 SER A N 1
ATOM 1312 C CA . SER A 1 165 ? 11.891 11.281 -14.992 1 94.88 165 SER A CA 1
ATOM 1313 C C . SER A 1 165 ? 12.602 12.578 -14.625 1 94.88 165 SER A C 1
ATOM 1315 O O . SER A 1 165 ? 12.961 13.367 -15.5 1 94.88 165 SER A O 1
ATOM 1317 N N . ILE A 1 166 ? 12.852 12.789 -13.383 1 93.75 166 ILE A N 1
ATOM 1318 C CA . ILE A 1 166 ? 13.484 14.031 -12.953 1 93.75 166 ILE A CA 1
ATOM 1319 C C . ILE A 1 166 ? 14.945 13.758 -12.586 1 93.75 166 ILE A C 1
ATOM 1321 O O . ILE A 1 166 ? 15.586 14.586 -11.922 1 93.75 166 ILE A O 1
ATOM 1325 N N . SER A 1 167 ? 15.445 12.602 -12.883 1 91.69 167 SER A N 1
ATOM 1326 C CA . SER A 1 167 ? 16.812 12.172 -12.656 1 91.69 167 SER A CA 1
ATOM 1327 C C . SER A 1 167 ? 17.188 12.258 -11.18 1 91.69 167 SER A C 1
ATOM 1329 O O . SER A 1 167 ? 18.297 12.664 -10.836 1 91.69 167 SER A O 1
ATOM 1331 N N . GLY A 1 168 ? 16.141 12.047 -10.344 1 91 168 GLY A N 1
ATOM 1332 C CA . GLY A 1 168 ? 16.391 11.93 -8.914 1 91 168 GLY A CA 1
ATOM 1333 C C . GLY A 1 168 ? 16.5 13.273 -8.211 1 91 168 GLY A C 1
ATOM 1334 O O . GLY A 1 168 ? 16.75 13.328 -7.008 1 91 168 GLY A O 1
ATOM 1335 N N . ARG A 1 169 ? 16.344 14.281 -8.938 1 91.38 169 ARG A N 1
ATOM 1336 C CA . ARG A 1 169 ? 16.375 15.617 -8.344 1 91.38 169 ARG A CA 1
ATOM 1337 C C . ARG A 1 169 ? 14.992 16.234 -8.305 1 91.38 169 ARG A C 1
ATOM 1339 O O . ARG A 1 169 ? 14.406 16.531 -9.344 1 91.38 169 ARG A O 1
ATOM 1346 N N . LEU A 1 170 ? 14.523 16.453 -7.098 1 91.31 170 LEU A N 1
ATOM 1347 C CA . LEU A 1 170 ? 13.164 16.984 -6.945 1 91.31 170 LEU A CA 1
ATOM 1348 C C . LEU A 1 170 ? 13.023 18.328 -7.641 1 91.31 170 LEU A C 1
ATOM 1350 O O . LEU A 1 170 ? 13.891 19.188 -7.523 1 91.31 170 LEU A O 1
ATOM 1354 N N . LEU A 1 171 ? 11.977 18.453 -8.352 1 91.56 171 LEU A N 1
ATOM 1355 C CA . LEU A 1 171 ? 11.703 19.688 -9.094 1 91.56 171 LEU A CA 1
ATOM 1356 C C . LEU A 1 171 ? 11 20.703 -8.203 1 91.56 171 LEU A C 1
ATOM 1358 O O . LEU A 1 171 ? 10.219 20.344 -7.32 1 91.56 171 LEU A O 1
ATOM 1362 N N . ASP A 1 172 ? 11.328 21.891 -8.445 1 92.44 172 ASP A N 1
ATOM 1363 C CA . ASP A 1 172 ? 10.609 23 -7.82 1 92.44 172 ASP A CA 1
ATOM 1364 C C . ASP A 1 172 ? 9.477 23.484 -8.719 1 92.44 172 ASP A C 1
ATOM 1366 O O . ASP A 1 172 ? 9.461 24.656 -9.125 1 92.44 172 ASP A O 1
ATOM 1370 N N . CYS A 1 173 ? 8.586 22.609 -9.086 1 92.88 173 CYS A N 1
ATOM 1371 C CA . CYS A 1 173 ? 7.496 22.859 -10.023 1 92.88 173 CYS A CA 1
ATOM 1372 C C . CYS A 1 173 ? 6.227 22.141 -9.594 1 92.88 173 CYS A C 1
ATOM 1374 O O . CYS A 1 173 ? 6.172 20.906 -9.602 1 92.88 173 CYS A O 1
ATOM 1376 N N . PRO A 1 174 ? 5.199 22.891 -9.227 1 92.5 174 PRO A N 1
ATOM 1377 C CA . PRO A 1 174 ? 3.969 22.266 -8.742 1 92.5 174 PRO A CA 1
ATOM 1378 C C . PRO A 1 174 ? 3.178 21.578 -9.852 1 92.5 174 PRO A C 1
ATOM 1380 O O . PRO A 1 174 ? 2.229 20.828 -9.57 1 92.5 174 PRO A O 1
ATOM 1383 N N . HIS A 1 175 ? 3.568 21.734 -11.133 1 94.81 175 HIS A N 1
ATOM 1384 C CA . HIS A 1 175 ? 2.812 21.203 -12.258 1 94.81 175 HIS A CA 1
ATOM 1385 C C . HIS A 1 175 ? 3.42 19.891 -12.773 1 94.81 175 HIS A C 1
ATOM 1387 O O . HIS A 1 175 ? 2.891 19.281 -13.695 1 94.81 175 HIS A O 1
ATOM 1393 N N . ARG A 1 176 ? 4.516 19.547 -12.219 1 95.38 176 ARG A N 1
ATOM 1394 C CA . ARG A 1 176 ? 5.168 18.297 -12.602 1 95.38 176 ARG A CA 1
ATOM 1395 C C . ARG A 1 176 ? 5.41 17.406 -11.391 1 95.38 176 ARG A C 1
ATOM 1397 O O . ARG A 1 176 ? 6.492 17.438 -10.805 1 95.38 176 ARG A O 1
ATOM 1404 N N . THR A 1 177 ? 4.469 16.672 -11.023 1 97.19 177 THR A N 1
ATOM 1405 C CA . THR A 1 177 ? 4.477 15.758 -9.891 1 97.19 177 THR A CA 1
ATOM 1406 C C . THR A 1 177 ? 3.814 14.438 -10.25 1 97.19 177 THR A C 1
ATOM 1408 O O . THR A 1 177 ? 3.236 14.305 -11.336 1 97.19 177 THR A O 1
ATOM 1411 N N . PRO A 1 178 ? 3.902 13.414 -9.391 1 97.75 178 PRO A N 1
ATOM 1412 C CA . PRO A 1 178 ? 3.203 12.156 -9.656 1 97.75 178 PRO A CA 1
ATOM 1413 C C . PRO A 1 178 ? 1.693 12.336 -9.789 1 97.75 178 PRO A C 1
ATOM 1415 O O . PRO A 1 178 ? 1.031 11.555 -10.477 1 97.75 178 PRO A O 1
ATOM 1418 N N . PHE A 1 179 ? 1.176 13.391 -9.164 1 98.19 179 PHE A N 1
ATOM 1419 C CA . PHE A 1 179 ? -0.257 13.648 -9.25 1 98.19 179 PHE A CA 1
ATOM 1420 C C . PHE A 1 179 ? -0.689 13.836 -10.695 1 98.19 179 PHE A C 1
ATOM 1422 O O . PHE A 1 179 ? -1.657 13.227 -11.148 1 98.19 179 PHE A O 1
ATOM 1429 N N . GLN A 1 180 ? 0.042 14.719 -11.422 1 97.88 180 GLN A N 1
ATOM 1430 C CA . GLN A 1 180 ? -0.293 14.984 -12.82 1 97.88 180 GLN A CA 1
ATOM 1431 C C . GLN A 1 180 ? -0.175 13.719 -13.656 1 97.88 180 GLN A C 1
ATOM 1433 O O . GLN A 1 180 ? -0.986 13.484 -14.562 1 97.88 180 GLN A O 1
ATOM 1438 N N . MET A 1 181 ? 0.792 12.93 -13.359 1 96.38 181 MET A N 1
ATOM 1439 C CA . MET A 1 181 ? 0.979 11.672 -14.078 1 96.38 181 MET A CA 1
ATOM 1440 C C . MET A 1 181 ? -0.171 10.703 -13.797 1 96.38 181 MET A C 1
ATOM 1442 O O . MET A 1 181 ? -0.715 10.094 -14.719 1 96.38 181 MET A O 1
ATOM 1446 N N . GLY A 1 182 ? -0.567 10.562 -12.57 1 96.69 182 GLY A N 1
ATOM 1447 C CA . GLY A 1 182 ? -1.592 9.609 -12.164 1 96.69 182 GLY A CA 1
ATOM 1448 C C . GLY A 1 182 ? -2.984 10 -12.625 1 96.69 182 GLY A C 1
ATOM 1449 O O . GLY A 1 182 ? -3.812 9.141 -12.914 1 96.69 182 GLY A O 1
ATOM 1450 N N . PHE A 1 183 ? -3.229 11.258 -12.633 1 96.81 183 PHE A N 1
ATOM 1451 C CA . PHE A 1 183 ? -4.562 11.727 -12.992 1 96.81 183 PHE A CA 1
ATOM 1452 C C . PHE A 1 183 ? -4.59 12.242 -14.422 1 96.81 183 PHE A C 1
ATOM 1454 O O . PHE A 1 183 ? -5.629 12.695 -14.906 1 96.81 183 PHE A O 1
ATOM 1461 N N . GLN A 1 184 ? -3.443 12.172 -15.078 1 94.56 184 GLN A N 1
ATOM 1462 C CA . GLN A 1 184 ? -3.332 12.562 -16.484 1 94.56 184 GLN A CA 1
ATOM 1463 C C . GLN A 1 184 ? -3.879 13.969 -16.703 1 94.56 184 GLN A C 1
ATOM 1465 O O . GLN A 1 184 ? -4.75 14.172 -17.547 1 94.56 184 GLN A O 1
ATOM 1470 N N . THR A 1 185 ? -3.324 14.93 -16.031 1 96.88 185 THR A N 1
ATOM 1471 C CA . THR A 1 185 ? -3.738 16.328 -16.094 1 96.88 185 THR A CA 1
ATOM 1472 C C . THR A 1 185 ? -2.527 17.25 -16.016 1 96.88 185 THR A C 1
ATOM 1474 O O . THR A 1 185 ? -1.426 16.812 -15.68 1 96.88 185 THR A O 1
ATOM 1477 N N . GLU A 1 186 ? -2.721 18.438 -16.438 1 95.62 186 GLU A N 1
ATOM 1478 C CA . GLU A 1 186 ? -1.681 19.453 -16.297 1 95.62 186 GLU A CA 1
ATOM 1479 C C . GLU A 1 186 ? -1.945 20.344 -15.086 1 95.62 186 GLU A C 1
ATOM 1481 O O . GLU A 1 186 ? -1.089 21.141 -14.703 1 95.62 186 GLU A O 1
ATOM 1486 N N . LYS A 1 187 ? -3.055 20.141 -14.516 1 95.62 187 LYS A N 1
ATOM 1487 C CA . LYS A 1 187 ? -3.461 20.984 -13.391 1 95.62 187 LYS A CA 1
ATOM 1488 C C . LYS A 1 187 ? -2.789 20.547 -12.094 1 95.62 187 LYS A C 1
ATOM 1490 O O . LYS A 1 187 ? -2.375 19.391 -11.969 1 95.62 187 LYS A O 1
ATOM 1495 N N . THR A 1 188 ? -2.703 21.469 -11.227 1 94.5 188 THR A N 1
ATOM 1496 C CA . THR A 1 188 ? -2.223 21.141 -9.891 1 94.5 188 THR A CA 1
ATOM 1497 C C . THR A 1 188 ? -3.297 20.406 -9.102 1 94.5 188 THR A C 1
ATOM 1499 O O . THR A 1 188 ? -4.465 20.375 -9.492 1 94.5 188 THR A O 1
ATOM 1502 N N . PHE A 1 189 ? -2.916 19.875 -8.023 1 95.44 189 PHE A N 1
ATOM 1503 C CA . PHE A 1 189 ? -3.77 19.078 -7.145 1 95.44 189 PHE A CA 1
ATOM 1504 C C . PHE A 1 189 ? -5.055 19.828 -6.816 1 95.44 189 PHE A C 1
ATOM 1506 O O . PHE A 1 189 ? -6.152 19.328 -7.055 1 95.44 189 PHE A O 1
ATOM 1513 N N . TYR A 1 190 ? -4.953 21.031 -6.309 1 91.19 190 TYR A N 1
ATOM 1514 C CA . TYR A 1 190 ? -6.102 21.812 -5.848 1 91.19 190 TYR A CA 1
ATOM 1515 C C . TYR A 1 190 ? -6.945 22.281 -7.023 1 91.19 190 TYR A C 1
ATOM 1517 O O . TYR A 1 190 ? -8.18 22.234 -6.973 1 91.19 190 TYR A O 1
ATOM 1525 N N . ASP A 1 191 ? -6.293 22.719 -8.086 1 92.38 191 ASP A N 1
ATOM 1526 C CA . ASP A 1 191 ? -7.008 23.188 -9.273 1 92.38 191 ASP A CA 1
ATOM 1527 C C . ASP A 1 191 ? -7.828 22.047 -9.891 1 92.38 191 ASP A C 1
ATOM 1529 O O . ASP A 1 191 ? -8.953 22.266 -10.352 1 92.38 191 ASP A O 1
ATOM 1533 N N . TYR A 1 192 ? -7.238 20.906 -9.922 1 95.56 192 TYR A N 1
ATOM 1534 C CA . TYR A 1 192 ? -7.91 19.75 -10.5 1 95.56 192 TYR A CA 1
ATOM 1535 C C . TYR A 1 192 ? -9.172 19.406 -9.727 1 95.56 192 TYR A C 1
ATOM 1537 O O . TYR A 1 192 ? -10.234 19.188 -10.32 1 95.56 192 TYR A O 1
ATOM 1545 N N . TYR A 1 193 ? -9.094 19.375 -8.438 1 92.81 193 TYR A N 1
ATOM 1546 C CA . TYR A 1 193 ? -10.234 18.969 -7.617 1 92.81 193 TYR A CA 1
ATOM 1547 C C . TYR A 1 193 ? -11.289 20.078 -7.574 1 92.81 193 TYR A C 1
ATOM 1549 O O . TYR A 1 193 ? -12.484 19.781 -7.504 1 92.81 193 TYR A O 1
ATOM 1557 N N . ASP A 1 194 ? -10.883 21.266 -7.645 1 87.94 194 ASP A N 1
ATOM 1558 C CA . ASP A 1 194 ? -11.82 22.391 -7.605 1 87.94 194 ASP A CA 1
ATOM 1559 C C . ASP A 1 194 ? -12.609 22.5 -8.914 1 87.94 194 ASP A C 1
ATOM 1561 O O . ASP A 1 194 ? -13.781 22.875 -8.906 1 87.94 194 ASP A O 1
ATOM 1565 N N . ARG A 1 195 ? -12.016 22.109 -10.055 1 90.56 195 ARG A N 1
ATOM 1566 C CA . ARG A 1 195 ? -12.609 22.438 -11.344 1 90.56 195 ARG A CA 1
ATOM 1567 C C . ARG A 1 195 ? -13.086 21.188 -12.07 1 90.56 195 ARG A C 1
ATOM 1569 O O . ARG A 1 195 ? -14.031 21.234 -12.859 1 90.56 195 ARG A O 1
ATOM 1576 N N . PHE A 1 196 ? -12.461 20.109 -11.836 1 93.38 196 PHE A N 1
ATOM 1577 C CA . PHE A 1 196 ? -12.695 18.969 -12.711 1 93.38 196 PHE A CA 1
ATOM 1578 C C . PHE A 1 196 ? -13.258 17.797 -11.938 1 93.38 196 PHE A C 1
ATOM 1580 O O . PHE A 1 196 ? -14.297 17.234 -12.312 1 93.38 196 PHE A O 1
ATOM 1587 N N . ASP A 1 197 ? -12.656 17.406 -10.93 1 95.5 197 ASP A N 1
ATOM 1588 C CA . ASP A 1 197 ? -13.117 16.266 -10.133 1 95.5 197 ASP A CA 1
ATOM 1589 C C . ASP A 1 197 ? -13.672 16.719 -8.789 1 95.5 197 ASP A C 1
ATOM 1591 O O . ASP A 1 197 ? -13.078 16.438 -7.742 1 95.5 197 ASP A O 1
ATOM 1595 N N . LYS A 1 198 ? -14.805 17.172 -8.719 1 94 198 LYS A N 1
ATOM 1596 C CA . LYS A 1 198 ? -15.414 17.812 -7.562 1 94 198 LYS A CA 1
ATOM 1597 C C . LYS A 1 198 ? -15.734 16.781 -6.473 1 94 198 LYS A C 1
ATOM 1599 O O . LYS A 1 198 ? -15.703 17.109 -5.281 1 94 198 LYS A O 1
ATOM 1604 N N . ALA A 1 199 ? -16.031 15.57 -6.902 1 94.62 199 ALA A N 1
ATOM 1605 C CA . ALA A 1 199 ? -16.344 14.531 -5.922 1 94.62 199 ALA A CA 1
ATOM 1606 C C . ALA A 1 199 ? -15.141 14.234 -5.035 1 94.62 199 ALA A C 1
ATOM 1608 O O . ALA A 1 199 ? -15.258 14.195 -3.809 1 94.62 199 ALA A O 1
ATOM 1609 N N . ARG A 1 200 ? -13.969 14.039 -5.625 1 95.44 200 ARG A N 1
ATOM 1610 C CA . ARG A 1 200 ? -12.758 13.844 -4.844 1 95.44 200 ARG A CA 1
ATOM 1611 C C . ARG A 1 200 ? -12.391 15.102 -4.066 1 95.44 200 ARG A C 1
ATOM 1613 O O . ARG A 1 200 ? -11.867 15.023 -2.953 1 95.44 200 ARG A O 1
ATOM 1620 N N . GLY A 1 201 ? -12.648 16.25 -4.742 1 94.12 201 GLY A N 1
ATOM 1621 C CA . GLY A 1 201 ? -12.422 17.516 -4.039 1 94.12 201 GLY A CA 1
ATOM 1622 C C . GLY A 1 201 ? -13.234 17.641 -2.766 1 94.12 201 GLY A C 1
ATOM 1623 O O . GLY A 1 201 ? -12.711 18.047 -1.729 1 94.12 201 GLY A O 1
ATOM 1624 N N . ALA A 1 202 ? -14.508 17.297 -2.816 1 93.12 202 ALA A N 1
ATOM 1625 C CA . ALA A 1 202 ? -15.391 17.359 -1.649 1 93.12 202 ALA A CA 1
ATOM 1626 C C . ALA A 1 202 ? -14.906 16.391 -0.563 1 93.12 202 ALA A C 1
ATOM 1628 O O . ALA A 1 202 ? -14.961 16.719 0.626 1 93.12 202 ALA A O 1
ATOM 1629 N N . ARG A 1 203 ? -14.484 15.234 -0.954 1 95.44 203 ARG A N 1
ATOM 1630 C CA . ARG A 1 203 ? -13.945 14.273 0.005 1 95.44 203 ARG A CA 1
ATOM 1631 C C . ARG A 1 203 ? -12.68 14.82 0.662 1 95.44 203 ARG A C 1
ATOM 1633 O O . ARG A 1 203 ? -12.477 14.648 1.866 1 95.44 203 ARG A O 1
ATOM 1640 N N . PHE A 1 204 ? -11.852 15.43 -0.108 1 94.12 204 PHE A N 1
ATOM 1641 C CA . PHE A 1 204 ? -10.625 16.016 0.429 1 94.12 204 PHE A CA 1
ATOM 1642 C C . PHE A 1 204 ? -10.953 17.094 1.451 1 94.12 204 PHE A C 1
ATOM 1644 O O . PHE A 1 204 ? -10.352 17.141 2.525 1 94.12 204 PHE A O 1
ATOM 1651 N N . ASP A 1 205 ? -11.836 17.891 1.111 1 87.5 205 ASP A N 1
ATOM 1652 C CA . ASP A 1 205 ? -12.234 18.953 2.02 1 87.5 205 ASP A CA 1
ATOM 1653 C C . ASP A 1 205 ? -12.734 18.391 3.348 1 87.5 205 ASP A C 1
ATOM 1655 O O . ASP A 1 205 ? -12.383 18.891 4.414 1 87.5 205 ASP A O 1
ATOM 1659 N N . ARG A 1 206 ? -13.547 17.391 3.287 1 91.31 206 ARG A N 1
ATOM 1660 C CA . ARG A 1 206 ? -14.055 16.734 4.488 1 91.31 206 ARG A CA 1
ATOM 1661 C C . ARG A 1 206 ? -12.914 16.109 5.293 1 91.31 206 ARG A C 1
ATOM 1663 O O . ARG A 1 206 ? -12.922 16.141 6.523 1 91.31 206 ARG A O 1
ATOM 1670 N N . SER A 1 207 ? -11.984 15.539 4.551 1 93.31 207 SER A N 1
ATOM 1671 C CA . SER A 1 207 ? -10.797 14.961 5.18 1 93.31 207 SER A CA 1
ATOM 1672 C C . SER A 1 207 ? -10.008 16.016 5.949 1 93.31 207 SER A C 1
ATOM 1674 O O . SER A 1 207 ? -9.609 15.781 7.094 1 93.31 207 SER A O 1
ATOM 1676 N N . MET A 1 208 ? -9.781 17.141 5.355 1 86.94 208 MET A N 1
ATOM 1677 C CA . MET A 1 208 ? -8.984 18.203 5.969 1 86.94 208 MET A CA 1
ATOM 1678 C C . MET A 1 208 ? -9.695 18.781 7.184 1 86.94 208 MET A C 1
ATOM 1680 O O . MET A 1 208 ? -9.055 19.141 8.18 1 86.94 208 MET A O 1
ATOM 1684 N N . GLU A 1 209 ? -10.969 18.875 7.055 1 83.69 209 GLU A N 1
ATOM 1685 C CA . GLU A 1 209 ? -11.742 19.328 8.203 1 83.69 209 GLU A CA 1
ATOM 1686 C C . GLU A 1 209 ? -11.555 18.406 9.398 1 83.69 209 GLU A C 1
ATOM 1688 O O . GLU A 1 209 ? -11.32 18.859 10.516 1 83.69 209 GLU A O 1
ATOM 1693 N N . TRP A 1 210 ? -11.672 17.172 9.125 1 88.75 210 TRP A N 1
ATOM 1694 C CA . TRP A 1 210 ? -11.5 16.188 10.188 1 88.75 210 TRP A CA 1
ATOM 1695 C C . TRP A 1 210 ? -10.078 16.25 10.75 1 88.75 210 TRP A C 1
ATOM 1697 O O . TRP A 1 210 ? -9.891 16.203 11.969 1 88.75 210 TRP A O 1
ATOM 1707 N N . GLN A 1 211 ? -9.117 16.312 9.891 1 85.19 211 GLN A N 1
ATOM 1708 C CA . GLN A 1 211 ? -7.723 16.328 10.312 1 85.19 211 GLN A CA 1
ATOM 1709 C C . GLN A 1 211 ? -7.426 17.562 11.164 1 85.19 211 GLN A C 1
ATOM 1711 O O . GLN A 1 211 ? -6.668 17.5 12.133 1 85.19 211 GLN A O 1
ATOM 1716 N N . SER A 1 212 ? -7.969 18.672 10.781 1 78.69 212 SER A N 1
ATOM 1717 C CA . SER A 1 212 ? -7.738 19.922 11.492 1 78.69 212 SER A CA 1
ATOM 1718 C C . SER A 1 212 ? -8.297 19.875 12.906 1 78.69 212 SER A C 1
ATOM 1720 O O . SER A 1 212 ? -7.695 20.406 13.836 1 78.69 212 SER A O 1
ATOM 1722 N N . VAL A 1 213 ? -9.383 19.156 13.023 1 76.31 213 VAL A N 1
ATOM 1723 C CA . VAL A 1 213 ? -10.047 19.078 14.312 1 76.31 213 VAL A CA 1
ATOM 1724 C C . VAL A 1 213 ? -9.328 18.062 15.203 1 76.31 213 VAL A C 1
ATOM 1726 O O . VAL A 1 213 ? -9.281 18.219 16.422 1 76.31 213 VAL A O 1
ATOM 1729 N N . ASN A 1 214 ? -8.68 17.172 14.594 1 77.31 214 ASN A N 1
ATOM 1730 C CA . ASN A 1 214 ? -8.117 16.078 15.375 1 77.31 214 ASN A CA 1
ATOM 1731 C C . ASN A 1 214 ? -6.613 16.25 15.578 1 77.31 214 ASN A C 1
ATOM 1733 O O . ASN A 1 214 ? -5.973 15.422 16.234 1 77.31 214 ASN A O 1
ATOM 1737 N N . GLN A 1 215 ? -6.141 17.234 15.039 1 77.5 215 GLN A N 1
ATOM 1738 C CA . GLN A 1 215 ? -4.758 17.578 15.344 1 77.5 215 GLN A CA 1
ATOM 1739 C C . GLN A 1 215 ? -4.645 18.234 16.719 1 77.5 215 GLN A C 1
ATOM 1741 O O . GLN A 1 215 ? -5.609 18.812 17.219 1 77.5 215 GLN A O 1
ATOM 1746 N N . LEU A 1 216 ? -3.477 18.047 17.344 1 75.56 216 LEU A N 1
ATOM 1747 C CA . LEU A 1 216 ? -3.264 18.734 18.609 1 75.56 216 LEU A CA 1
ATOM 1748 C C . LEU A 1 216 ? -3.391 20.25 18.438 1 75.56 216 LEU A C 1
ATOM 1750 O O . LEU A 1 216 ? -2.791 20.828 17.516 1 75.56 216 LEU A O 1
ATOM 1754 N N . PRO A 1 217 ? -4.172 20.797 19.25 1 85.62 217 PRO A N 1
ATOM 1755 C CA . PRO A 1 217 ? -4.473 22.234 19.078 1 85.62 217 PRO A CA 1
ATOM 1756 C C . PRO A 1 217 ? -3.256 23.125 19.312 1 85.62 217 PRO A C 1
ATOM 1758 O O . PRO A 1 217 ? -2.547 22.953 20.312 1 85.62 217 PRO A O 1
ATOM 1761 N N . VAL A 1 218 ? -3.082 23.969 18.391 1 87.44 218 VAL A N 1
ATOM 1762 C CA . VAL A 1 218 ? -1.938 24.875 18.438 1 87.44 218 VAL A CA 1
ATOM 1763 C C . VAL A 1 218 ? -1.965 25.672 19.75 1 87.44 218 VAL A C 1
ATOM 1765 O O . VAL A 1 218 ? -0.914 26.016 20.297 1 87.44 218 VAL A O 1
ATOM 1768 N N . GLU A 1 219 ? -3.15 25.875 20.328 1 89.19 219 GLU A N 1
ATOM 1769 C CA . GLU A 1 219 ? -3.303 26.656 21.547 1 89.19 219 GLU A CA 1
ATOM 1770 C C . GLU A 1 219 ? -2.797 25.906 22.766 1 89.19 219 GLU A C 1
ATOM 1772 O O . GLU A 1 219 ? -2.625 26.484 23.828 1 89.19 219 GLU A O 1
ATOM 1777 N N . GLN A 1 220 ? -2.498 24.672 22.562 1 87.81 220 GLN A N 1
ATOM 1778 C CA . GLN A 1 220 ? -1.847 23.922 23.625 1 87.81 220 GLN A CA 1
ATOM 1779 C C . GLN A 1 220 ? -0.355 24.234 23.688 1 87.81 220 GLN A C 1
ATOM 1781 O O . GLN A 1 220 ? 0.296 23.969 24.703 1 87.81 220 GLN A O 1
ATOM 1786 N N . PHE A 1 221 ? 0.132 24.797 22.656 1 87 221 PHE A N 1
ATOM 1787 C CA . PHE A 1 221 ? 1.57 25.016 22.562 1 87 221 PHE A CA 1
ATOM 1788 C C . PHE A 1 221 ? 1.894 26.516 22.594 1 87 221 PHE A C 1
ATOM 1790 O O . PHE A 1 221 ? 2.924 26.922 23.141 1 87 221 PHE A O 1
ATOM 1797 N N . PHE A 1 222 ? 1.083 27.25 22 1 89.88 222 PHE A N 1
ATOM 1798 C CA . PHE A 1 222 ? 1.213 28.703 22.047 1 89.88 222 PHE A CA 1
ATOM 1799 C C . PHE A 1 222 ? 0.129 29.312 22.922 1 89.88 222 PHE A C 1
ATOM 1801 O O . PHE A 1 222 ? -1.062 29.094 22.688 1 89.88 222 PHE A O 1
ATOM 1808 N N . ASP A 1 223 ? 0.539 30.109 23.891 1 91.94 223 ASP A N 1
ATOM 1809 C CA . ASP A 1 223 ? -0.404 30.734 24.812 1 91.94 223 ASP A CA 1
ATOM 1810 C C . ASP A 1 223 ? -0.991 32 24.219 1 91.94 223 ASP A C 1
ATOM 1812 O O . ASP A 1 223 ? -0.433 33.094 24.391 1 91.94 223 ASP A O 1
ATOM 1816 N N . PHE A 1 224 ? -2.174 31.922 23.688 1 94.19 224 PHE A N 1
ATOM 1817 C CA . PHE A 1 224 ? -2.834 33.031 23.031 1 94.19 224 PHE A CA 1
ATOM 1818 C C . PHE A 1 224 ? -3.303 34.062 24.047 1 94.19 224 PHE A C 1
ATOM 1820 O O . PHE A 1 224 ? -3.615 35.219 23.688 1 94.19 224 PHE A O 1
ATOM 1827 N N . SER A 1 225 ? -3.406 33.688 25.266 1 93.19 225 SER A N 1
ATOM 1828 C CA . SER A 1 225 ? -3.859 34.594 26.297 1 93.19 225 SER A CA 1
ATOM 1829 C C . SER A 1 225 ? -2.844 35.719 26.531 1 93.19 225 SER A C 1
ATOM 1831 O O . SER A 1 225 ? -3.174 36.75 27.109 1 93.19 225 SER A O 1
ATOM 1833 N N . GLN A 1 226 ? -1.661 35.469 26.094 1 92 226 GLN A N 1
ATOM 1834 C CA . GLN A 1 226 ? -0.608 36.438 26.297 1 92 226 GLN A CA 1
ATOM 1835 C C . GLN A 1 226 ? -0.766 37.625 25.328 1 92 226 GLN A C 1
ATOM 1837 O O . GLN A 1 226 ? -0.139 38.656 25.5 1 92 226 GLN A O 1
ATOM 1842 N N . LEU A 1 227 ? -1.578 37.5 24.328 1 93.62 227 LEU A N 1
ATOM 1843 C CA . LEU A 1 227 ? -1.8 38.562 23.359 1 93.62 227 LEU A CA 1
ATOM 1844 C C . LEU A 1 227 ? -2.65 39.656 23.953 1 93.62 227 LEU A C 1
ATOM 1846 O O . LEU A 1 227 ? -3.506 39.406 24.812 1 93.62 227 LEU A O 1
ATOM 1850 N N . PRO A 1 228 ? -2.447 40.906 23.578 1 92.44 228 PRO A N 1
ATOM 1851 C CA . PRO A 1 228 ? -3.24 42 24.125 1 92.44 228 PRO A CA 1
ATOM 1852 C C . PRO A 1 228 ? -4.703 41.969 23.672 1 92.44 228 PRO A C 1
ATOM 1854 O O . PRO A 1 228 ? -5.02 41.344 22.641 1 92.44 228 PRO A O 1
ATOM 1857 N N . ALA A 1 229 ? -5.5 42.594 24.469 1 93.44 229 ALA A N 1
ATOM 1858 C CA . ALA A 1 229 ? -6.902 42.719 24.078 1 93.44 229 ALA A CA 1
ATOM 1859 C C . ALA A 1 229 ? -7.043 43.438 22.75 1 93.44 229 ALA A C 1
ATOM 1861 O O . ALA A 1 229 ? -6.387 44.469 22.5 1 93.44 229 ALA A O 1
ATOM 1862 N N . GLY A 1 230 ? -7.82 42.844 21.891 1 92.44 230 GLY A N 1
ATOM 1863 C CA . GLY A 1 230 ? -8.023 43.438 20.578 1 92.44 230 GLY A CA 1
ATOM 1864 C C . GLY A 1 230 ? -7.023 42.938 19.547 1 92.44 230 GLY A C 1
ATOM 1865 O O . GLY A 1 230 ? -7.051 43.375 18.391 1 92.44 230 GLY A O 1
ATOM 1866 N N . ALA A 1 231 ? -6.176 42 20.016 1 95.31 231 ALA A N 1
ATOM 1867 C CA . ALA A 1 231 ? -5.176 41.469 19.094 1 95.31 231 ALA A CA 1
ATOM 1868 C C . ALA A 1 231 ? -5.836 40.781 17.891 1 95.31 231 ALA A C 1
ATOM 1870 O O . ALA A 1 231 ? -6.887 40.156 18.047 1 95.31 231 ALA A O 1
ATOM 1871 N N . VAL A 1 232 ? -5.176 40.875 16.766 1 96.31 232 VAL A N 1
ATOM 1872 C CA . VAL A 1 232 ? -5.672 40.312 15.516 1 96.31 232 VAL A CA 1
ATOM 1873 C C . VAL A 1 232 ? -4.793 39.125 15.102 1 96.31 232 VAL A C 1
ATOM 1875 O O . VAL A 1 232 ? -3.568 39.281 15.016 1 96.31 232 VAL A O 1
ATOM 1878 N N . VAL A 1 233 ? -5.402 38.062 14.875 1 97.19 233 VAL A N 1
ATOM 1879 C CA . VAL A 1 233 ? -4.738 36.844 14.352 1 97.19 233 VAL A CA 1
ATOM 1880 C C . VAL A 1 233 ? -5.172 36.625 12.906 1 97.19 233 VAL A C 1
ATOM 1882 O O . VAL A 1 233 ? -6.367 36.5 12.617 1 97.19 233 VAL A O 1
ATOM 1885 N N . VAL A 1 234 ? -4.223 36.594 12.008 1 97.5 234 VAL A N 1
ATOM 1886 C CA . VAL A 1 234 ? -4.504 36.25 10.609 1 97.5 234 VAL A CA 1
ATOM 1887 C C . VAL A 1 234 ? -4.211 34.781 10.359 1 97.5 234 VAL A C 1
ATOM 1889 O O . VAL A 1 234 ? -3.062 34.344 10.461 1 97.5 234 VAL A O 1
ATOM 1892 N N . ASP A 1 235 ? -5.219 34.031 10.055 1 96.44 235 ASP A N 1
ATOM 1893 C CA . ASP A 1 235 ? -5.129 32.625 9.734 1 96.44 235 ASP A CA 1
ATOM 1894 C C . ASP A 1 235 ? -4.988 32.406 8.234 1 96.44 235 ASP A C 1
ATOM 1896 O O . ASP A 1 235 ? -5.988 32.375 7.512 1 96.44 235 ASP A O 1
ATOM 1900 N N . ILE A 1 236 ? -3.754 32.25 7.824 1 96.31 236 ILE A N 1
ATOM 1901 C CA . ILE A 1 236 ? -3.443 32.125 6.406 1 96.31 236 ILE A CA 1
ATOM 1902 C C . ILE A 1 236 ? -3.742 30.703 5.93 1 96.31 236 ILE A C 1
ATOM 1904 O O . ILE A 1 236 ? -3.201 29.734 6.473 1 96.31 236 ILE A O 1
ATOM 1908 N N . GLY A 1 237 ? -4.566 30.578 4.875 1 92.44 237 GLY A N 1
ATOM 1909 C CA . GLY A 1 237 ? -5.004 29.266 4.422 1 92.44 237 GLY A CA 1
ATOM 1910 C C . GLY A 1 237 ? -5.91 28.562 5.414 1 92.44 237 GLY A C 1
ATOM 1911 O O . GLY A 1 237 ? -5.801 27.359 5.609 1 92.44 237 GLY A O 1
ATOM 1912 N N . GLY A 1 238 ? -6.789 29.266 6.051 1 90.56 238 GLY A N 1
ATOM 1913 C CA . GLY A 1 238 ? -7.527 28.766 7.195 1 90.56 238 GLY A CA 1
ATOM 1914 C C . GLY A 1 238 ? -8.812 28.047 6.809 1 90.56 238 GLY A C 1
ATOM 1915 O O . GLY A 1 238 ? -9.477 27.453 7.66 1 90.56 238 GLY A O 1
ATOM 1916 N N . GLY A 1 239 ? -9.164 28.109 5.5 1 87 239 GLY A N 1
ATOM 1917 C CA . GLY A 1 239 ? -10.359 27.422 5.043 1 87 239 GLY A CA 1
ATOM 1918 C C . GLY A 1 239 ? -11.625 27.938 5.699 1 87 239 GLY A C 1
ATOM 1919 O O . GLY A 1 239 ? -11.898 29.141 5.684 1 87 239 GLY A O 1
ATOM 1920 N N . LYS A 1 240 ? -12.344 27.031 6.363 1 83.94 240 LYS A N 1
ATOM 1921 C CA . LYS A 1 240 ? -13.586 27.406 7.035 1 83.94 240 LYS A CA 1
ATOM 1922 C C . LYS A 1 240 ? -13.305 28 8.406 1 83.94 240 LYS A C 1
ATOM 1924 O O . LYS A 1 240 ? -14.219 28.5 9.078 1 83.94 240 LYS A O 1
ATOM 1929 N N . GLY A 1 241 ? -12.094 27.938 8.797 1 88.12 241 GLY A N 1
ATOM 1930 C CA . GLY A 1 241 ? -11.68 28.625 10.008 1 88.12 241 GLY A CA 1
ATOM 1931 C C . GLY A 1 241 ? -11.859 27.797 11.258 1 88.12 241 GLY A C 1
ATOM 1932 O O . GLY A 1 241 ? -12.102 28.328 12.344 1 88.12 241 GLY A O 1
ATOM 1933 N N . HIS A 1 242 ? -11.695 26.516 11.164 1 84.81 242 HIS A N 1
ATOM 1934 C CA . HIS A 1 242 ? -11.93 25.641 12.312 1 84.81 242 HIS A CA 1
ATOM 1935 C C . HIS A 1 242 ? -10.969 25.969 13.453 1 84.81 242 HIS A C 1
ATOM 1937 O O . HIS A 1 242 ? -11.375 26.016 14.617 1 84.81 242 HIS A O 1
ATOM 1943 N N . ILE A 1 243 ? -9.742 26.203 13.141 1 89.12 243 ILE A N 1
ATOM 1944 C CA . ILE A 1 243 ? -8.742 26.516 14.156 1 89.12 243 ILE A CA 1
ATOM 1945 C C . ILE A 1 243 ? -9.039 27.891 14.758 1 89.12 243 ILE A C 1
ATOM 1947 O O . ILE A 1 243 ? -9.055 28.031 15.984 1 89.12 243 ILE A O 1
ATOM 1951 N N . SER A 1 244 ? -9.328 28.797 13.906 1 91.94 244 SER A N 1
ATOM 1952 C CA . SER A 1 244 ? -9.594 30.156 14.336 1 91.94 244 SER A CA 1
ATOM 1953 C C . SER A 1 244 ? -10.844 30.234 15.211 1 91.94 244 SER A C 1
ATOM 1955 O O . SER A 1 244 ? -10.852 30.922 16.234 1 91.94 244 SER A O 1
ATOM 1957 N N . LEU A 1 245 ? -11.844 29.5 14.773 1 89.62 245 LEU A N 1
ATOM 1958 C CA . LEU A 1 245 ? -13.086 29.5 15.539 1 89.62 245 LEU A CA 1
ATOM 1959 C C . LEU A 1 245 ? -12.867 28.875 16.922 1 89.62 245 LEU A C 1
ATOM 1961 O O . LEU A 1 245 ? -13.398 29.359 17.922 1 89.62 245 LEU A O 1
ATOM 1965 N N . ARG A 1 246 ? -12.141 27.828 16.984 1 88.88 246 ARG A N 1
ATOM 1966 C CA . ARG A 1 246 ? -11.859 27.156 18.25 1 88.88 246 ARG A CA 1
ATOM 1967 C C . ARG A 1 246 ? -11.094 28.078 19.203 1 88.88 246 ARG A C 1
ATOM 1969 O O . ARG A 1 246 ? -11.445 28.188 20.375 1 88.88 246 ARG A O 1
ATOM 1976 N N . ILE A 1 247 ? -10.109 28.766 18.75 1 92.44 247 ILE A N 1
ATOM 1977 C CA . ILE A 1 247 ? -9.305 29.656 19.562 1 92.44 247 ILE A CA 1
ATOM 1978 C C . ILE A 1 247 ? -10.141 30.859 19.984 1 92.44 247 ILE A C 1
ATOM 1980 O O . ILE A 1 247 ? -10.062 31.312 21.125 1 92.44 247 ILE A O 1
ATOM 1984 N N . ALA A 1 248 ? -10.898 31.391 19.047 1 93.5 248 ALA A N 1
ATOM 1985 C CA . ALA A 1 248 ? -11.734 32.562 19.312 1 93.5 248 ALA A CA 1
ATOM 1986 C C . ALA A 1 248 ? -12.727 32.281 20.438 1 93.5 248 ALA A C 1
ATOM 1988 O O . ALA A 1 248 ? -13.039 33.156 21.234 1 93.5 248 ALA A O 1
ATOM 1989 N N . ARG A 1 249 ? -13.227 31.094 20.484 1 91.81 249 ARG A N 1
ATOM 1990 C CA . ARG A 1 249 ? -14.164 30.719 21.531 1 91.81 249 ARG A CA 1
ATOM 1991 C C . ARG A 1 249 ? -13.492 30.734 22.906 1 91.81 249 ARG A C 1
ATOM 1993 O O . ARG A 1 249 ? -14.125 31.078 23.906 1 91.81 249 ARG A O 1
ATOM 2000 N N . GLN A 1 250 ? -12.289 30.4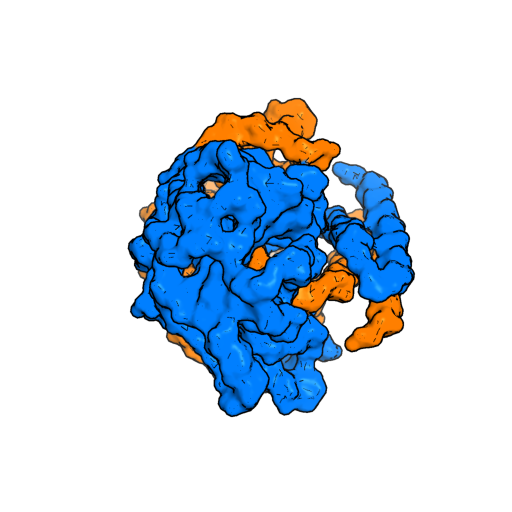53 22.953 1 92.44 250 GLN A N 1
ATOM 2001 C CA . GLN A 1 250 ? -11.539 30.375 24.203 1 92.44 250 GLN A CA 1
ATOM 2002 C C . GLN A 1 250 ? -11.016 31.75 24.609 1 92.44 250 GLN A C 1
ATOM 2004 O O . GLN A 1 250 ? -10.711 31.984 25.781 1 92.44 250 GLN A O 1
ATOM 2009 N N . HIS A 1 251 ? -10.914 32.625 23.594 1 94.5 251 HIS A N 1
ATOM 2010 C CA . HIS A 1 251 ? -10.312 33.938 23.828 1 94.5 251 HIS A CA 1
ATOM 2011 C C . HIS A 1 251 ? -11.172 35.062 23.25 1 94.5 251 HIS A C 1
ATOM 2013 O O . HIS A 1 251 ? -10.867 35.594 22.188 1 94.5 251 HIS A O 1
ATOM 2019 N N . PRO A 1 252 ? -12.117 35.531 24 1 93.25 252 PRO A N 1
ATOM 2020 C CA . PRO A 1 252 ? -13.086 36.5 23.5 1 93.25 252 PRO A CA 1
ATOM 2021 C C . PRO A 1 252 ? -12.445 37.844 23.172 1 93.25 252 PRO A C 1
ATOM 2023 O O . PRO A 1 252 ? -13.047 38.656 22.469 1 93.25 252 PRO A O 1
ATOM 2026 N N . GLN A 1 253 ? -11.297 38.094 23.609 1 93.62 253 GLN A N 1
ATOM 2027 C CA . GLN A 1 253 ? -10.641 39.375 23.406 1 93.62 253 GLN A CA 1
ATOM 2028 C C . GLN A 1 253 ? -9.922 39.438 22.062 1 93.62 253 GLN A C 1
ATOM 2030 O O . GLN A 1 253 ? -9.445 40.469 21.641 1 93.62 253 GLN A O 1
ATOM 2035 N N . LEU A 1 254 ? -9.805 38.312 21.344 1 96.12 254 LEU A N 1
ATOM 2036 C CA . LEU A 1 254 ? -9.047 38.219 20.094 1 96.12 254 LEU A CA 1
ATOM 2037 C C . LEU A 1 254 ? -9.969 38.344 18.891 1 96.12 254 LEU A C 1
ATOM 2039 O O . LEU A 1 254 ? -11.141 37.969 18.969 1 96.12 254 LEU A O 1
ATOM 2043 N N . SER A 1 255 ? -9.508 38.875 17.859 1 96.56 255 SER A N 1
ATOM 2044 C CA . SER A 1 255 ? -10.18 38.875 16.562 1 96.56 255 SER A CA 1
ATOM 2045 C C . SER A 1 255 ? -9.391 38.094 15.516 1 96.56 255 SER A C 1
ATOM 2047 O O . SER A 1 255 ? -8.164 38 15.617 1 96.56 255 SER A O 1
ATOM 2049 N N . PHE A 1 256 ? -10.094 37.594 14.523 1 96.81 256 PHE A N 1
ATOM 2050 C CA . PHE A 1 256 ? -9.469 36.688 13.547 1 96.81 256 PHE A CA 1
ATOM 2051 C C . PHE A 1 256 ? -9.844 37.094 12.133 1 96.81 256 PHE A C 1
ATOM 2053 O O . PHE A 1 256 ? -10.977 37.531 11.875 1 96.81 256 PHE A O 1
ATOM 2060 N N . VAL A 1 257 ? -8.945 37.062 11.234 1 96.69 257 VAL A N 1
ATOM 2061 C CA . VAL A 1 257 ? -9.164 37.094 9.789 1 96.69 257 VAL A CA 1
ATOM 2062 C C . VAL A 1 257 ? -8.734 35.75 9.172 1 96.69 257 VAL A C 1
ATOM 2064 O O . VAL A 1 257 ? -7.555 35.406 9.195 1 96.69 257 VAL A O 1
ATOM 2067 N N . VAL A 1 258 ? -9.695 35.031 8.68 1 96.25 258 VAL A N 1
ATOM 2068 C CA . VAL A 1 258 ? -9.414 33.75 8.039 1 96.25 258 VAL A CA 1
ATOM 2069 C C . VAL A 1 258 ? -9.289 33.938 6.531 1 96.25 258 VAL A C 1
ATOM 2071 O O . VAL A 1 258 ? -10.258 34.312 5.863 1 96.25 258 VAL A O 1
ATOM 2074 N N . GLN A 1 259 ? -8.086 33.688 6.047 1 96 259 GLN A N 1
ATOM 2075 C CA . GLN A 1 259 ? -7.812 33.875 4.629 1 96 259 GLN A CA 1
ATOM 2076 C C . GLN A 1 259 ? -7.746 32.562 3.887 1 96 259 GLN A C 1
ATOM 2078 O O . GLN A 1 259 ? -7.203 31.562 4.406 1 96 259 GLN A O 1
ATOM 2083 N N . ASP A 1 260 ? -8.305 32.469 2.748 1 92.5 260 ASP A N 1
ATOM 2084 C CA . ASP A 1 260 ? -8.164 31.375 1.786 1 92.5 260 ASP A CA 1
ATOM 2085 C C . ASP A 1 260 ? -8.43 31.859 0.363 1 92.5 260 ASP A C 1
ATOM 2087 O O . ASP A 1 260 ? -8.836 33 0.158 1 92.5 260 ASP A O 1
ATOM 2091 N N . TYR A 1 261 ? -8.062 31 -0.604 1 88.25 261 TYR A N 1
ATOM 2092 C CA . TYR A 1 261 ? -8.234 31.391 -1.999 1 88.25 261 TYR A CA 1
ATOM 2093 C C . TYR A 1 261 ? -9.656 31.844 -2.27 1 88.25 261 TYR A C 1
ATOM 2095 O O . TYR A 1 261 ? -9.875 32.844 -2.977 1 88.25 261 TYR A O 1
ATOM 2103 N N . GLU A 1 262 ? -10.617 31.094 -1.789 1 85.75 262 GLU A N 1
ATOM 2104 C CA . GLU A 1 262 ? -12.031 31.469 -1.82 1 85.75 262 GLU A CA 1
ATOM 2105 C C . GLU A 1 262 ? -12.633 31.469 -0.418 1 85.75 262 GLU A C 1
ATOM 2107 O O . GLU A 1 262 ? -12.195 30.719 0.453 1 85.75 262 GLU A O 1
ATOM 2112 N N . VAL A 1 263 ? -13.508 32.312 -0.188 1 80.81 263 VAL A N 1
ATOM 2113 C CA . VAL A 1 263 ? -14.188 32.406 1.105 1 80.81 263 VAL A CA 1
ATOM 2114 C C . VAL A 1 263 ? -15.07 31.156 1.293 1 80.81 263 VAL A C 1
ATOM 2116 O O . VAL A 1 263 ? -15.898 30.844 0.437 1 80.81 263 VAL A O 1
ATOM 2119 N N . LYS A 1 264 ? -14.695 30.391 2.277 1 72.88 264 LYS A N 1
ATOM 2120 C CA . LYS A 1 264 ? -15.492 29.234 2.68 1 72.88 264 LYS A CA 1
ATOM 2121 C C . LYS A 1 264 ? -16.094 29.438 4.066 1 72.88 264 LYS A C 1
ATOM 2123 O O . LYS A 1 264 ? -15.5 29.047 5.074 1 72.88 264 LYS A O 1
ATOM 2128 N N . SER A 1 265 ? -17.141 30.141 4.191 1 69.94 265 SER A N 1
ATOM 2129 C CA . SER A 1 265 ? -17.688 30.469 5.504 1 69.94 265 SER A CA 1
ATOM 2130 C C . SER A 1 265 ? -18.328 29.25 6.16 1 69.94 265 SER A C 1
ATOM 2132 O O . SER A 1 265 ? -18.922 28.422 5.477 1 69.94 265 SER A O 1
ATOM 2134 N N . PRO A 1 266 ? -17.953 29.156 7.48 1 70.25 266 PRO A N 1
ATOM 2135 C CA . PRO A 1 266 ? -18.578 28.016 8.164 1 70.25 266 PRO A CA 1
ATOM 2136 C C . PRO A 1 266 ? -20.109 28.109 8.172 1 70.25 266 PRO A C 1
ATOM 2138 O O . PRO A 1 266 ? -20.672 29.188 8.016 1 70.25 266 PRO A O 1
ATOM 2141 N N . THR A 1 267 ? -20.594 26.906 8.172 1 61.75 267 THR A N 1
ATOM 2142 C CA . THR A 1 267 ? -22.031 26.875 8.398 1 61.75 267 THR A CA 1
ATOM 2143 C C . THR A 1 267 ? -22.359 27.188 9.859 1 61.75 267 THR A C 1
ATOM 2145 O O . THR A 1 267 ? -21.906 26.484 10.766 1 61.75 267 THR A O 1
ATOM 2148 N N . THR A 1 268 ? -22.469 28.391 10.242 1 60.69 268 THR A N 1
ATOM 2149 C CA . THR A 1 268 ? -22.766 28.719 11.633 1 60.69 268 THR A CA 1
ATOM 2150 C C . THR A 1 268 ? -24.25 28.547 11.93 1 60.69 268 THR A C 1
ATOM 2152 O O . THR A 1 268 ? -25.094 28.703 11.047 1 60.69 268 THR A O 1
ATOM 2155 N N . THR A 1 269 ? -24.375 28 13.125 1 56.88 269 THR A N 1
ATOM 2156 C CA . THR A 1 269 ? -25.734 27.875 13.648 1 56.88 269 THR A CA 1
ATOM 2157 C C . THR A 1 269 ? -26.281 29.219 14.086 1 56.88 269 THR A C 1
ATOM 2159 O O . THR A 1 269 ? -25.516 30.125 14.445 1 56.88 269 THR A O 1
ATOM 2162 N N . GLY A 1 270 ? -27.266 29.734 13.461 1 61.03 270 GLY A N 1
ATOM 2163 C CA . GLY A 1 270 ? -28.047 30.953 13.695 1 61.03 270 GLY A CA 1
ATOM 2164 C C . GLY A 1 270 ? -28.094 31.359 15.156 1 61.03 270 GLY A C 1
ATOM 2165 O O . GLY A 1 270 ? -28.812 32.281 15.531 1 61.03 270 GLY A O 1
ATOM 2166 N N . ASP A 1 271 ? -27.312 30.781 16.031 1 62.28 271 ASP A N 1
ATOM 2167 C CA . ASP A 1 271 ? -27.453 31.125 17.453 1 62.28 271 ASP A CA 1
ATOM 2168 C C . ASP A 1 271 ? -26.562 32.312 17.812 1 62.28 271 ASP A C 1
ATOM 2170 O O . ASP A 1 271 ? -25.688 32.688 17.047 1 62.28 271 ASP A O 1
ATOM 2174 N N . ASP A 1 272 ? -26.922 33 18.859 1 57.06 272 ASP A N 1
ATOM 2175 C CA . ASP A 1 272 ? -26.281 34.219 19.312 1 57.06 272 ASP A CA 1
ATOM 2176 C C . ASP A 1 272 ? -24.781 34.031 19.5 1 57.06 272 ASP A C 1
ATOM 2178 O O . ASP A 1 272 ? -24 34.938 19.156 1 57.06 272 ASP A O 1
ATOM 2182 N N . ASP A 1 273 ? -24.359 33.031 20.047 1 63.91 273 ASP A N 1
ATOM 2183 C CA . ASP A 1 273 ? -22.938 32.719 20.219 1 63.91 273 ASP A CA 1
ATOM 2184 C C . ASP A 1 273 ? -22.219 32.688 18.875 1 63.91 273 ASP A C 1
ATOM 2186 O O . ASP A 1 273 ? -21.094 33.188 18.75 1 63.91 273 ASP A O 1
ATOM 2190 N N . SER A 1 274 ? -22.922 32.281 18.047 1 71.38 274 SER A N 1
ATOM 2191 C CA . SER A 1 274 ? -22.375 32.219 16.703 1 71.38 274 SER A CA 1
ATOM 2192 C C . SER A 1 274 ? -22.281 33.625 16.062 1 71.38 274 SER A C 1
ATOM 2194 O O . SER A 1 274 ? -21.328 33.938 15.367 1 71.38 274 SER A O 1
ATOM 2196 N N . ARG A 1 275 ? -23.25 34.375 16.547 1 75.69 275 ARG A N 1
ATOM 2197 C CA . ARG A 1 275 ? -23.266 35.75 15.992 1 75.69 275 ARG A CA 1
ATOM 2198 C C . ARG A 1 275 ? -22.094 36.562 16.531 1 75.69 275 ARG A C 1
ATOM 2200 O O . ARG A 1 275 ? -21.438 37.281 15.789 1 75.69 275 ARG A O 1
ATOM 2207 N N . GLN A 1 276 ? -21.906 36.562 17.812 1 80.31 276 GLN A N 1
ATOM 2208 C CA . GLN A 1 276 ? -20.781 37.312 18.406 1 80.31 276 GLN A CA 1
ATOM 2209 C C . GLN A 1 276 ? -19.453 36.781 17.859 1 80.31 276 GLN A C 1
ATOM 2211 O O . GLN A 1 276 ? -18.547 37.594 17.609 1 80.31 276 GLN A O 1
ATOM 2216 N N . LEU A 1 277 ? -19.375 35.562 17.734 1 86.44 277 LEU A N 1
ATOM 2217 C CA . LEU A 1 277 ? -18.172 34.969 17.172 1 86.44 277 LEU A CA 1
ATOM 2218 C C . LEU A 1 277 ? -17.938 35.438 15.742 1 86.44 277 LEU A C 1
ATOM 2220 O O . LEU A 1 277 ? -16.797 35.719 15.367 1 86.44 277 LEU A O 1
ATOM 2224 N N . LEU A 1 278 ? -19.016 35.594 15.102 1 83.81 278 LEU A N 1
ATOM 2225 C CA . LEU A 1 278 ? -18.906 35.969 13.695 1 83.81 278 LEU A CA 1
ATOM 2226 C C . LEU A 1 278 ? -18.562 37.438 13.547 1 83.81 278 LEU A C 1
ATOM 2228 O O . LEU A 1 278 ? -18.125 37.875 12.477 1 83.81 278 LEU A O 1
ATOM 2232 N N . GLN A 1 279 ? -18.766 38.188 14.594 1 87.44 279 GLN A N 1
ATOM 2233 C CA . GLN A 1 279 ? -18.344 39.594 14.57 1 87.44 279 GLN A CA 1
ATOM 2234 C C . GLN A 1 279 ? -16.828 39.688 14.727 1 87.44 279 GLN A C 1
ATOM 2236 O O . GLN A 1 279 ? -16.234 40.656 14.227 1 87.44 279 GLN A O 1
ATOM 2241 N N . ARG A 1 280 ? -16.266 38.719 15.359 1 93.5 280 ARG A N 1
ATOM 2242 C CA . ARG A 1 280 ? -14.836 38.781 15.656 1 93.5 280 ARG A CA 1
ATOM 2243 C C . ARG A 1 280 ? -14.023 37.938 14.672 1 93.5 280 ARG A C 1
ATOM 2245 O O . ARG A 1 280 ? -12.805 38.062 14.594 1 93.5 280 ARG A O 1
ATOM 2252 N N . VAL A 1 281 ? -14.625 37.062 13.93 1 94.56 281 VAL A N 1
ATOM 2253 C CA . VAL A 1 281 ? -13.969 36.219 12.93 1 94.56 281 VAL A CA 1
ATOM 2254 C C . VAL A 1 281 ? -14.469 36.594 11.531 1 94.56 281 VAL A C 1
ATOM 2256 O O . VAL A 1 281 ? -15.656 36.438 11.234 1 94.56 281 VAL A O 1
ATOM 2259 N N . GLN A 1 282 ? -13.625 37.094 10.75 1 93.56 282 GLN A N 1
ATOM 2260 C CA . GLN A 1 282 ? -13.961 37.5 9.383 1 93.56 282 GLN A CA 1
ATOM 2261 C C . GLN A 1 282 ? -13.242 36.594 8.367 1 93.56 282 GLN A C 1
ATOM 2263 O O . GLN A 1 282 ? -12.102 36.188 8.586 1 93.56 282 GLN A O 1
ATOM 2268 N N . TRP A 1 283 ? -13.883 36.344 7.305 1 94.25 283 TRP A N 1
ATOM 2269 C CA . TRP A 1 283 ? -13.297 35.562 6.211 1 94.25 283 TRP A CA 1
ATOM 2270 C C . TRP A 1 283 ? -12.906 36.469 5.055 1 94.25 283 TRP A C 1
ATOM 2272 O O . TRP A 1 283 ? -13.617 37.438 4.734 1 94.25 283 TRP A O 1
ATOM 2282 N N . GLN A 1 284 ? -11.789 36.25 4.512 1 95.44 284 GLN A N 1
ATOM 2283 C CA . GLN A 1 284 ? -11.234 37.062 3.447 1 95.44 284 GLN A CA 1
ATOM 2284 C C . GLN A 1 284 ? -10.648 36.219 2.328 1 95.44 284 GLN A C 1
ATOM 2286 O O . GLN A 1 284 ? -9.812 35.344 2.576 1 95.44 284 GLN A O 1
ATOM 2291 N N . ALA A 1 285 ? -11.109 36.406 1.079 1 95.12 285 ALA A N 1
ATOM 2292 C CA . ALA A 1 285 ? -10.484 35.781 -0.07 1 95.12 285 ALA A CA 1
ATOM 2293 C C . ALA A 1 285 ? -9.094 36.344 -0.334 1 95.12 285 ALA A C 1
ATOM 2295 O O . ALA A 1 285 ? -8.938 37.562 -0.468 1 95.12 285 ALA A O 1
ATOM 2296 N N . HIS A 1 286 ? -8.094 35.5 -0.315 1 95.62 286 HIS A N 1
ATOM 2297 C CA . HIS A 1 286 ? -6.715 35.938 -0.51 1 95.62 286 HIS A CA 1
ATOM 2298 C C . HIS A 1 286 ? -5.824 34.781 -0.912 1 95.62 286 HIS A C 1
ATOM 2300 O O . HIS A 1 286 ? -5.918 33.688 -0.337 1 95.62 286 HIS A O 1
ATOM 2306 N N . SER A 1 287 ? -5.016 35.031 -1.941 1 94.56 287 SER A N 1
ATOM 2307 C CA . SER A 1 287 ? -3.959 34.094 -2.279 1 94.56 287 SER A CA 1
ATOM 2308 C C . SER A 1 287 ? -2.676 34.406 -1.513 1 94.56 287 SER A C 1
ATOM 2310 O O . SER A 1 287 ? -2.135 35.5 -1.616 1 94.56 287 SER A O 1
ATOM 2312 N N . PHE A 1 288 ? -2.186 33.438 -0.832 1 94.75 288 PHE A N 1
ATOM 2313 C CA . PHE A 1 288 ? -0.989 33.688 -0.036 1 94.75 288 PHE A CA 1
ATOM 2314 C C . PHE A 1 288 ? 0.235 33.844 -0.931 1 94.75 288 PHE A C 1
ATOM 2316 O O . PHE A 1 288 ? 1.336 34.094 -0.446 1 94.75 288 PHE A O 1
ATOM 2323 N N . LEU A 1 289 ? 0.092 33.688 -2.215 1 94.44 289 LEU A N 1
ATOM 2324 C CA . LEU A 1 289 ? 1.168 33.969 -3.162 1 94.44 289 LEU A CA 1
ATOM 2325 C C . LEU A 1 289 ? 1.158 35.438 -3.598 1 94.44 289 LEU A C 1
ATOM 2327 O O . LEU A 1 289 ? 2.01 35.844 -4.383 1 94.44 289 LEU A O 1
ATOM 2331 N N . GLU A 1 290 ? 0.265 36.125 -3.049 1 96.06 290 GLU A N 1
ATOM 2332 C CA . GLU A 1 290 ? 0.177 37.562 -3.264 1 96.06 290 GLU A CA 1
ATOM 2333 C C . GLU A 1 290 ? 0.518 38.344 -1.992 1 96.06 290 GLU A C 1
ATOM 2335 O O . GLU A 1 290 ? 0.628 37.75 -0.915 1 96.06 290 GLU A O 1
ATOM 2340 N N . ARG A 1 291 ? 0.575 39.625 -2.201 1 96.31 291 ARG A N 1
ATOM 2341 C CA . ARG A 1 291 ? 0.912 40.469 -1.066 1 96.31 291 ARG A CA 1
ATOM 2342 C C . ARG A 1 291 ? -0.125 40.344 0.044 1 96.31 291 ARG A C 1
ATOM 2344 O O . ARG A 1 291 ? -1.329 40.344 -0.219 1 96.31 291 ARG A O 1
ATOM 2351 N N . GLN A 1 292 ? 0.357 40.188 1.271 1 97.25 292 GLN A N 1
ATOM 2352 C CA . GLN A 1 292 ? -0.521 40.062 2.428 1 97.25 292 GLN A CA 1
ATOM 2353 C C . GLN A 1 292 ? -1.298 41.344 2.67 1 97.25 292 GLN A C 1
ATOM 2355 O O . GLN A 1 292 ? -0.706 42.375 2.969 1 97.25 292 GLN A O 1
ATOM 2360 N N . PRO A 1 293 ? -2.592 41.281 2.572 1 97 293 PRO A N 1
ATOM 2361 C CA . PRO A 1 293 ? -3.391 42.5 2.676 1 97 293 PRO A CA 1
ATOM 2362 C C . PRO A 1 293 ? -3.52 43 4.113 1 97 293 PRO A C 1
ATOM 2364 O O . PRO A 1 293 ? -3.74 44.219 4.34 1 97 293 PRO A O 1
ATOM 2367 N N . VAL A 1 294 ? -3.521 42.156 5.07 1 96.88 294 VAL A N 1
ATOM 2368 C CA . VAL A 1 294 ? -3.627 42.562 6.473 1 96.88 294 VAL A CA 1
ATOM 2369 C C . VAL A 1 294 ? -2.238 42.844 7.027 1 96.88 294 VAL A C 1
ATOM 2371 O O . VAL A 1 294 ? -1.435 41.938 7.234 1 96.88 294 VAL A O 1
ATOM 2374 N N . GLN A 1 295 ? -2.045 44.094 7.32 1 95.56 295 GLN A N 1
ATOM 2375 C CA . GLN A 1 295 ? -0.735 44.531 7.781 1 95.56 295 GLN A CA 1
ATOM 2376 C C . GLN A 1 295 ? -0.685 44.594 9.305 1 95.56 295 GLN A C 1
ATOM 2378 O O . GLN A 1 295 ? -1.708 44.812 9.953 1 95.56 295 GLN A O 1
ATOM 2383 N N . GLU A 1 296 ? 0.528 44.25 9.859 1 94.12 296 GLU A N 1
ATOM 2384 C CA . GLU A 1 296 ? 0.887 44.5 11.258 1 94.12 296 GLU A CA 1
ATOM 2385 C C . GLU A 1 296 ? -0.047 43.75 12.203 1 94.12 296 GLU A C 1
ATOM 2387 O O . GLU A 1 296 ? -0.406 44.25 13.266 1 94.12 296 GLU A O 1
ATOM 2392 N N . ALA A 1 297 ? -0.562 42.594 11.75 1 95.5 297 ALA A N 1
ATOM 2393 C CA . ALA A 1 297 ? -1.331 41.75 12.656 1 95.5 297 ALA A CA 1
ATOM 2394 C C . ALA A 1 297 ? -0.472 41.281 13.828 1 95.5 297 ALA A C 1
ATOM 2396 O O . ALA A 1 297 ? 0.758 41.344 13.766 1 95.5 297 ALA A O 1
ATOM 2397 N N . ASP A 1 298 ? -1.117 40.875 14.938 1 95.38 298 ASP A N 1
ATOM 2398 C CA . ASP A 1 298 ? -0.386 40.438 16.125 1 95.38 298 ASP A CA 1
ATOM 2399 C C . ASP A 1 298 ? 0.204 39.031 15.906 1 95.38 298 ASP A C 1
ATOM 2401 O O . ASP A 1 298 ? 1.277 38.719 16.422 1 95.38 298 ASP A O 1
ATOM 2405 N N . VAL A 1 299 ? -0.485 38.219 15.195 1 95.94 299 VAL A N 1
ATOM 2406 C CA . VAL A 1 299 ? -0.027 36.875 14.867 1 95.94 299 VAL A CA 1
ATOM 2407 C C . VAL A 1 299 ? -0.458 36.531 13.445 1 95.94 299 VAL A C 1
ATOM 2409 O O . VAL A 1 299 ? -1.597 36.781 13.055 1 95.94 299 VAL A O 1
ATOM 2412 N N . TYR A 1 300 ? 0.423 36.062 12.68 1 97.12 300 TYR A N 1
ATOM 2413 C CA . TYR A 1 300 ? 0.119 35.312 11.453 1 97.12 300 TYR A CA 1
ATOM 2414 C C . TYR A 1 300 ? 0.269 33.812 11.672 1 97.12 300 TYR A C 1
ATOM 2416 O O . TYR A 1 300 ? 1.331 33.344 12.086 1 97.12 300 TYR A O 1
ATOM 2424 N N . LEU A 1 301 ? -0.814 33.125 11.438 1 96.12 301 LEU A N 1
ATOM 2425 C CA . LEU A 1 301 ? -0.857 31.703 11.695 1 96.12 301 LEU A CA 1
ATOM 2426 C C . LEU A 1 301 ? -0.894 30.906 10.398 1 96.12 301 LEU A C 1
ATOM 2428 O O . LEU A 1 301 ? -1.693 31.219 9.508 1 96.12 301 LEU A O 1
ATOM 2432 N N . MET A 1 302 ? 0.007 30 10.227 1 95.19 302 MET A N 1
ATOM 2433 C CA . MET A 1 302 ? -0.003 29 9.156 1 95.19 302 MET A CA 1
ATOM 2434 C C . MET A 1 302 ? 0.006 27.594 9.727 1 95.19 302 MET A C 1
ATOM 2436 O O . MET A 1 302 ? 0.931 27.203 10.445 1 95.19 302 MET A O 1
ATOM 2440 N N . SER A 1 303 ? -1.031 26.875 9.422 1 92.75 303 SER A N 1
ATOM 2441 C CA . SER A 1 303 ? -1.111 25.5 9.883 1 92.75 303 SER A CA 1
ATOM 2442 C C . SER A 1 303 ? -1.158 24.531 8.703 1 92.75 303 SER A C 1
ATOM 2444 O O . SER A 1 303 ? -2.199 24.375 8.062 1 92.75 303 SER A O 1
ATOM 2446 N N . ASN A 1 304 ? -0.031 23.812 8.477 1 91.5 304 ASN A N 1
ATOM 2447 C CA . ASN A 1 304 ? 0.081 22.797 7.43 1 91.5 304 ASN A CA 1
ATOM 2448 C C . ASN A 1 304 ? -0.129 23.406 6.043 1 91.5 304 ASN A C 1
ATOM 2450 O O . ASN A 1 304 ? -0.898 22.875 5.242 1 91.5 304 ASN A O 1
ATOM 2454 N N . ILE A 1 305 ? 0.504 24.5 5.848 1 92.44 305 ILE A N 1
ATOM 2455 C CA . ILE A 1 305 ? 0.339 25.234 4.594 1 92.44 305 ILE A CA 1
ATOM 2456 C C . ILE A 1 305 ? 1.563 25.031 3.707 1 92.44 305 ILE A C 1
ATOM 2458 O O . ILE A 1 305 ? 1.437 24.875 2.49 1 92.44 305 ILE A O 1
ATOM 2462 N N . LEU A 1 306 ? 2.73 24.969 4.324 1 95.44 306 LEU A N 1
ATOM 2463 C CA . LEU A 1 306 ? 3.957 25.031 3.535 1 95.44 306 LEU A CA 1
ATOM 2464 C C . LEU A 1 306 ? 4.406 23.625 3.133 1 95.44 306 LEU A C 1
ATOM 2466 O O . LEU A 1 306 ? 5.172 23.469 2.178 1 95.44 306 LEU A O 1
ATOM 2470 N N . MET A 1 307 ? 3.908 22.609 3.762 1 93.31 307 MET A N 1
ATOM 2471 C CA . MET A 1 307 ? 4.371 21.234 3.562 1 93.31 307 MET A CA 1
ATOM 2472 C C . MET A 1 307 ? 4.059 20.766 2.148 1 93.31 307 MET A C 1
ATOM 2474 O O . MET A 1 307 ? 4.77 19.922 1.606 1 93.31 307 MET A O 1
ATOM 2478 N N . ASP A 1 308 ? 3.016 21.266 1.541 1 94.12 308 ASP A N 1
ATOM 2479 C CA . ASP A 1 308 ? 2.645 20.781 0.215 1 94.12 308 ASP A CA 1
ATOM 2480 C C . ASP A 1 308 ? 2.988 21.812 -0.861 1 94.12 308 ASP A C 1
ATOM 2482 O O . ASP A 1 308 ? 2.43 21.781 -1.959 1 94.12 308 ASP A O 1
ATOM 2486 N N . ARG A 1 309 ? 3.896 22.75 -0.518 1 94.69 309 ARG A N 1
ATOM 2487 C CA . ARG A 1 309 ? 4.324 23.781 -1.458 1 94.69 309 ARG A CA 1
ATOM 2488 C C . ARG A 1 309 ? 5.766 23.547 -1.902 1 94.69 309 ARG A C 1
ATOM 2490 O O . ARG A 1 309 ? 6.59 23.047 -1.129 1 94.69 309 ARG A O 1
ATOM 2497 N N . THR A 1 310 ? 6.043 23.938 -3.16 1 93.62 310 THR A N 1
ATOM 2498 C CA . THR A 1 310 ? 7.434 23.953 -3.604 1 93.62 310 THR A CA 1
ATOM 2499 C C . THR A 1 310 ? 8.258 24.906 -2.744 1 93.62 310 THR A C 1
ATOM 2501 O O . THR A 1 310 ? 7.711 25.75 -2.041 1 93.62 310 THR A O 1
ATOM 2504 N N . LEU A 1 311 ? 9.57 24.719 -2.814 1 93.81 311 LEU A N 1
ATOM 2505 C CA . LEU A 1 311 ? 10.445 25.594 -2.039 1 93.81 311 LEU A CA 1
ATOM 2506 C C . LEU A 1 311 ? 10.289 27.047 -2.477 1 93.81 311 LEU A C 1
ATOM 2508 O O . LEU A 1 311 ? 10.297 27.953 -1.645 1 93.81 311 LEU A O 1
ATOM 2512 N N . THR A 1 312 ? 10.141 27.234 -3.746 1 95 312 THR A N 1
ATOM 2513 C CA . THR A 1 312 ? 9.961 28.578 -4.277 1 95 312 THR A CA 1
ATOM 2514 C C . THR A 1 312 ? 8.656 29.188 -3.76 1 95 312 THR A C 1
ATOM 2516 O O . THR A 1 312 ? 8.648 30.328 -3.285 1 95 312 THR A O 1
ATOM 2519 N N . ASP A 1 313 ? 7.613 28.438 -3.822 1 95.19 313 ASP A N 1
ATOM 2520 C CA . ASP A 1 313 ? 6.328 28.938 -3.346 1 95.19 313 ASP A CA 1
ATOM 2521 C C . ASP A 1 313 ? 6.355 29.188 -1.839 1 95.19 313 ASP A C 1
ATOM 2523 O O . ASP A 1 313 ? 5.809 30.172 -1.354 1 95.19 313 ASP A O 1
ATOM 2527 N N . ALA A 1 314 ? 6.922 28.266 -1.107 1 96.38 314 ALA A N 1
ATOM 2528 C CA . ALA A 1 314 ? 7.027 28.422 0.341 1 96.38 314 ALA A CA 1
ATOM 2529 C C . ALA A 1 314 ? 7.789 29.703 0.699 1 96.38 314 ALA A C 1
ATOM 2531 O O . ALA A 1 314 ? 7.383 30.438 1.594 1 96.38 314 ALA A O 1
ATOM 2532 N N . ARG A 1 315 ? 8.883 29.922 0.023 1 96.38 315 ARG A N 1
ATOM 2533 C CA . ARG A 1 315 ? 9.672 31.141 0.249 1 96.38 315 ARG A CA 1
ATOM 2534 C C . ARG A 1 315 ? 8.844 32.375 -0.027 1 96.38 315 ARG A C 1
ATOM 2536 O O . ARG A 1 315 ? 8.906 33.344 0.732 1 96.38 315 ARG A O 1
ATOM 2543 N N . GLU A 1 316 ? 8.133 32.344 -1.084 1 96.69 316 GLU A N 1
ATOM 2544 C CA . GLU A 1 316 ? 7.312 33.469 -1.462 1 96.69 316 GLU A CA 1
ATOM 2545 C C . GLU A 1 316 ? 6.227 33.75 -0.425 1 96.69 316 GLU A C 1
ATOM 2547 O O . GLU A 1 316 ? 5.969 34.906 -0.071 1 96.69 316 GLU A O 1
ATOM 2552 N N . ILE A 1 317 ? 5.578 32.75 0.074 1 96.81 317 ILE A N 1
ATOM 2553 C CA . ILE A 1 317 ? 4.531 32.844 1.082 1 96.81 317 ILE A CA 1
ATOM 2554 C C . ILE A 1 317 ? 5.109 33.469 2.355 1 96.81 317 ILE A C 1
ATOM 2556 O O . ILE A 1 317 ? 4.527 34.406 2.932 1 96.81 317 ILE A O 1
ATOM 2560 N N . ILE A 1 318 ? 6.277 32.969 2.74 1 96.69 318 ILE A N 1
ATOM 2561 C CA . ILE A 1 318 ? 6.938 33.469 3.938 1 96.69 318 ILE A CA 1
ATOM 2562 C C . ILE A 1 318 ? 7.332 34.938 3.725 1 96.69 318 ILE A C 1
ATOM 2564 O O . ILE A 1 318 ? 7.156 35.75 4.617 1 96.69 318 ILE A O 1
ATOM 2568 N N . ARG A 1 319 ? 7.816 35.219 2.566 1 95.88 319 ARG A N 1
ATOM 2569 C CA . ARG A 1 319 ? 8.25 36.594 2.256 1 95.88 319 ARG A CA 1
ATOM 2570 C C . ARG A 1 319 ? 7.082 37.562 2.332 1 95.88 319 ARG A C 1
ATOM 2572 O O . ARG A 1 319 ? 7.199 38.625 2.926 1 95.88 319 ARG A O 1
ATOM 2579 N N . HIS A 1 320 ? 5.977 37.219 1.714 1 96.19 320 HIS A N 1
ATOM 2580 C CA . HIS A 1 320 ? 4.785 38.062 1.746 1 96.19 320 HIS A CA 1
ATOM 2581 C C . HIS A 1 320 ? 4.305 38.281 3.176 1 96.19 320 HIS A C 1
ATOM 2583 O O . HIS A 1 320 ? 3.893 39.406 3.535 1 96.19 320 HIS A O 1
ATOM 2589 N N . THR A 1 321 ? 4.371 37.25 3.984 1 96.12 321 THR A N 1
ATOM 2590 C CA . THR A 1 321 ? 3.934 37.375 5.371 1 96.12 321 THR A CA 1
ATOM 2591 C C . THR A 1 321 ? 4.906 38.219 6.184 1 96.12 321 THR A C 1
ATOM 2593 O O . THR A 1 321 ? 4.484 39.094 6.941 1 96.12 321 THR A O 1
ATOM 2596 N N . ALA A 1 322 ? 6.191 37.969 5.98 1 94.62 322 ALA A N 1
ATOM 2597 C CA . ALA A 1 322 ? 7.223 38.719 6.707 1 94.62 322 ALA A CA 1
ATOM 2598 C C . ALA A 1 322 ? 7.141 40.188 6.41 1 94.62 322 ALA A C 1
ATOM 2600 O O . ALA A 1 322 ? 7.367 41.031 7.293 1 94.62 322 ALA A O 1
ATOM 2601 N N . ARG A 1 323 ? 6.855 40.5 5.203 1 93.88 323 ARG A N 1
ATOM 2602 C CA . ARG A 1 323 ? 6.738 41.906 4.809 1 93.88 323 ARG A CA 1
ATOM 2603 C C . ARG A 1 323 ? 5.594 42.594 5.543 1 93.88 323 ARG A C 1
ATOM 2605 O O . ARG A 1 323 ? 5.645 43.781 5.801 1 93.88 323 ARG A O 1
ATOM 2612 N N . ALA A 1 324 ? 4.609 41.812 5.871 1 95.19 324 ALA A N 1
ATOM 2613 C CA . ALA A 1 324 ? 3.438 42.375 6.547 1 95.19 324 ALA A CA 1
ATOM 2614 C C . ALA A 1 324 ? 3.654 42.438 8.055 1 95.19 324 ALA A C 1
ATOM 2616 O O . ALA A 1 324 ? 2.916 43.125 8.766 1 95.19 324 ALA A O 1
ATOM 2617 N N . MET A 1 325 ? 4.633 41.688 8.539 1 94.19 325 MET A N 1
ATOM 2618 C CA . MET A 1 325 ? 4.887 41.594 9.969 1 94.19 325 MET A CA 1
ATOM 2619 C C . MET A 1 325 ? 5.52 42.875 10.5 1 94.19 325 MET A C 1
ATOM 2621 O O . MET A 1 325 ? 6.262 43.562 9.781 1 94.19 325 MET A O 1
ATOM 2625 N N . THR A 1 326 ? 5.176 43.188 11.727 1 90.38 326 THR A N 1
ATOM 2626 C CA . THR A 1 326 ? 5.875 44.219 12.516 1 90.38 326 THR A CA 1
ATOM 2627 C C . THR A 1 326 ? 6.953 43.562 13.383 1 90.38 326 THR A C 1
ATOM 2629 O O . THR A 1 326 ? 6.75 42.469 13.938 1 90.38 326 THR A O 1
ATOM 2632 N N . PRO A 1 327 ? 8.062 44.25 13.43 1 86.06 327 PRO A N 1
ATOM 2633 C CA . PRO A 1 327 ? 9.109 43.688 14.289 1 86.06 327 PRO A CA 1
ATOM 2634 C C . PRO A 1 327 ? 8.602 43.312 15.68 1 86.06 327 PRO A C 1
ATOM 2636 O O . PRO A 1 327 ? 7.789 44.062 16.266 1 86.06 327 PRO A O 1
ATOM 2639 N N . ASN A 1 328 ? 8.992 42.25 16.094 1 78.69 328 ASN A N 1
ATOM 2640 C CA . ASN A 1 328 ? 8.766 41.688 17.422 1 78.69 328 ASN A CA 1
ATOM 2641 C C . ASN A 1 328 ? 7.363 41.094 17.562 1 78.69 328 ASN A C 1
ATOM 2643 O O . ASN A 1 328 ? 6.938 40.75 18.656 1 78.69 328 ASN A O 1
ATOM 2647 N N . LYS A 1 329 ? 6.641 41.094 16.531 1 80.62 329 LYS A N 1
ATOM 2648 C CA . LYS A 1 329 ? 5.391 40.344 16.516 1 80.62 329 LYS A CA 1
ATOM 2649 C C . LYS A 1 329 ? 5.578 39 15.859 1 80.62 329 LYS A C 1
ATOM 2651 O O . LYS A 1 329 ? 6.617 38.719 15.25 1 80.62 329 LYS A O 1
ATOM 2656 N N . SER A 1 330 ? 4.535 38.125 16.094 1 75.06 330 SER A N 1
ATOM 2657 C CA . SER A 1 330 ? 4.84 36.719 15.938 1 75.06 330 SER A CA 1
ATOM 2658 C C . SER A 1 330 ? 4.211 36.156 14.664 1 75.06 330 SER A C 1
ATOM 2660 O O . SER A 1 330 ? 3.143 36.594 14.25 1 75.06 330 SER A O 1
ATOM 2662 N N . LEU A 1 331 ? 4.98 35.312 14.062 1 81.62 331 LEU A N 1
ATOM 2663 C CA . LEU A 1 331 ? 4.508 34.312 13.102 1 81.62 331 LEU A CA 1
ATOM 2664 C C . LEU A 1 331 ? 4.531 32.906 13.703 1 81.62 331 LEU A C 1
ATOM 2666 O O . LEU A 1 331 ? 5.57 32.469 14.195 1 81.62 331 LEU A O 1
ATOM 2670 N N . LEU A 1 332 ? 3.342 32.312 13.695 1 80.38 332 LEU A N 1
ATOM 2671 C CA . LEU A 1 332 ? 3.205 30.922 14.164 1 80.38 332 LEU A CA 1
ATOM 2672 C C . LEU A 1 332 ? 3.039 29.969 12.984 1 80.38 332 LEU A C 1
ATOM 2674 O O . LEU A 1 332 ? 2.066 30.062 12.234 1 80.38 332 LEU A O 1
ATOM 2678 N N . LEU A 1 333 ? 3.941 29.047 12.93 1 82.31 333 LEU A N 1
ATOM 2679 C CA . LEU A 1 333 ? 3.947 28.109 11.812 1 82.31 333 LEU A CA 1
ATOM 2680 C C . LEU A 1 333 ? 3.947 26.672 12.305 1 82.31 333 LEU A C 1
ATOM 2682 O O . LEU A 1 333 ? 4.902 26.234 12.953 1 82.31 333 LEU A O 1
ATOM 2686 N N . VAL A 1 334 ? 2.924 26.031 12.047 1 81.88 334 VAL A N 1
ATOM 2687 C CA . VAL A 1 334 ? 2.836 24.594 12.328 1 81.88 334 VAL A CA 1
ATOM 2688 C C . VAL A 1 334 ? 2.996 23.797 11.031 1 81.88 334 VAL A C 1
ATOM 2690 O O . VAL A 1 334 ? 2.178 23.922 10.117 1 81.88 334 VAL A O 1
ATOM 2693 N N . ASP A 1 335 ? 4.008 22.969 10.961 1 86.31 335 ASP A N 1
ATOM 2694 C CA . ASP A 1 335 ? 4.277 22.219 9.734 1 86.31 335 ASP A CA 1
ATOM 2695 C C . ASP A 1 335 ? 5.105 20.969 10.031 1 86.31 335 ASP A C 1
ATOM 2697 O O . ASP A 1 335 ? 5.211 20.547 11.188 1 86.31 335 ASP A O 1
ATOM 2701 N N . ASP A 1 336 ? 5.469 20.312 9.016 1 87.31 336 ASP A N 1
ATOM 2702 C CA . ASP A 1 336 ? 6.129 19.016 9.141 1 87.31 336 ASP A CA 1
ATOM 2703 C C . ASP A 1 336 ? 7.586 19.172 9.578 1 87.31 336 ASP A C 1
ATOM 2705 O O . ASP A 1 336 ? 8.164 20.25 9.43 1 87.31 336 ASP A O 1
ATOM 2709 N N . LEU A 1 337 ? 8.125 18.188 10.227 1 86.81 337 LEU A N 1
ATOM 2710 C CA . LEU A 1 337 ? 9.531 18.141 10.602 1 86.81 337 LEU A CA 1
ATOM 2711 C C . LEU A 1 337 ? 10.039 16.688 10.609 1 86.81 337 LEU A C 1
ATOM 2713 O O . LEU A 1 337 ? 9.359 15.797 11.125 1 86.81 337 LEU A O 1
ATOM 2717 N N . ILE A 1 338 ? 11.086 16.5 9.984 1 86.06 338 ILE A N 1
ATOM 2718 C CA . ILE A 1 338 ? 11.758 15.203 10.078 1 86.06 338 ILE A CA 1
ATOM 2719 C C . ILE A 1 338 ? 12.977 15.328 10.992 1 86.06 338 ILE A C 1
ATOM 2721 O O . ILE A 1 338 ? 13.859 16.156 10.75 1 86.06 338 ILE A O 1
ATOM 2725 N N . ASP A 1 339 ? 12.977 14.586 11.977 1 82.56 339 ASP A N 1
ATOM 2726 C CA . ASP A 1 339 ? 14.109 14.492 12.891 1 82.56 339 ASP A CA 1
ATOM 2727 C C . ASP A 1 339 ? 14.898 13.203 12.648 1 82.56 339 ASP A C 1
ATOM 2729 O O . ASP A 1 339 ? 14.391 12.109 12.898 1 82.56 339 ASP A O 1
ATOM 2733 N N . PRO A 1 340 ? 16.109 13.32 12.266 1 77.81 340 PRO A N 1
ATOM 2734 C CA . PRO A 1 340 ? 16.906 12.133 11.977 1 77.81 340 PRO A CA 1
ATOM 2735 C C . PRO A 1 340 ? 17.094 11.234 13.195 1 77.81 340 PRO A C 1
ATOM 2737 O O . PRO A 1 340 ? 17.422 10.055 13.047 1 77.81 340 PRO A O 1
ATOM 2740 N N . LYS A 1 341 ? 16.906 11.773 14.305 1 78.38 341 LYS A N 1
ATOM 2741 C CA . LYS A 1 341 ? 17.141 10.992 15.523 1 78.38 341 LYS A CA 1
ATOM 2742 C C . LYS A 1 341 ? 15.93 10.125 15.867 1 78.38 341 LYS A C 1
ATOM 2744 O O . LYS A 1 341 ? 16.031 9.195 16.672 1 78.38 341 LYS A O 1
ATOM 2749 N N . THR A 1 342 ? 14.852 10.531 15.258 1 77.69 342 THR A N 1
ATOM 2750 C CA . THR A 1 342 ? 13.656 9.734 15.492 1 77.69 342 THR A CA 1
ATOM 2751 C C . THR A 1 342 ? 13.602 8.539 14.539 1 77.69 342 THR A C 1
ATOM 2753 O O . THR A 1 342 ? 13.734 8.703 13.328 1 77.69 342 THR A O 1
ATOM 2756 N N . ALA A 1 343 ? 13.641 7.348 15.188 1 68.06 343 ALA A N 1
ATOM 2757 C CA . ALA A 1 343 ? 13.656 6.156 14.336 1 68.06 343 ALA A CA 1
ATOM 2758 C C . ALA A 1 343 ? 12.523 5.207 14.711 1 68.06 343 ALA A C 1
ATOM 2760 O O . ALA A 1 343 ? 11.828 5.422 15.703 1 68.06 343 ALA A O 1
ATOM 2761 N N . GLY A 1 344 ? 12.305 4.332 13.828 1 67.19 344 GLY A N 1
ATOM 2762 C CA . GLY A 1 344 ? 11.328 3.285 14.086 1 67.19 344 GLY A CA 1
ATOM 2763 C C . GLY A 1 344 ? 9.898 3.76 13.945 1 67.19 344 GLY A C 1
ATOM 2764 O O . GLY A 1 344 ? 9.586 4.57 13.07 1 67.19 344 GLY A O 1
ATOM 2765 N N . ILE A 1 345 ? 9.078 3.238 14.75 1 70.5 345 ILE A N 1
ATOM 2766 C CA . ILE A 1 345 ? 7.637 3.449 14.656 1 70.5 345 ILE A CA 1
ATOM 2767 C C . ILE A 1 345 ? 7.297 4.887 15.039 1 70.5 345 ILE A C 1
ATOM 2769 O O . ILE A 1 345 ? 6.316 5.453 14.547 1 70.5 345 ILE A O 1
ATOM 2773 N N . MET A 1 346 ? 8.141 5.48 15.758 1 67.75 346 MET A N 1
ATOM 2774 C CA . MET A 1 346 ? 7.914 6.863 16.156 1 67.75 346 MET A CA 1
ATOM 2775 C C . MET A 1 346 ? 7.988 7.801 14.961 1 67.75 346 MET A C 1
ATOM 2777 O O . MET A 1 346 ? 7.383 8.875 14.961 1 67.75 346 MET A O 1
ATOM 2781 N N . SER A 1 347 ? 8.688 7.266 14.031 1 71.56 347 SER A N 1
ATOM 2782 C CA . SER A 1 347 ? 8.859 8.094 12.844 1 71.56 347 SER A CA 1
ATOM 2783 C C . SER A 1 347 ? 7.82 7.746 11.773 1 71.56 347 SER A C 1
ATOM 2785 O O . SER A 1 347 ? 7.742 8.406 10.742 1 71.56 347 SER A O 1
ATOM 2787 N N . ALA A 1 348 ? 7.047 6.773 12.078 1 78 348 ALA A N 1
ATOM 2788 C CA . ALA A 1 348 ? 6.18 6.207 11.047 1 78 348 ALA A CA 1
ATOM 2789 C C . ALA A 1 348 ? 5.223 7.262 10.5 1 78 348 ALA A C 1
ATOM 2791 O O . ALA A 1 348 ? 5.043 7.375 9.281 1 78 348 ALA A O 1
ATOM 2792 N N . SER A 1 349 ? 4.727 8.039 11.352 1 77.94 349 SER A N 1
ATOM 2793 C CA . SER A 1 349 ? 3.762 9.039 10.93 1 77.94 349 SER A CA 1
ATOM 2794 C C . SER A 1 349 ? 4.414 10.102 10.047 1 77.94 349 SER A C 1
ATOM 2796 O O . SER A 1 349 ? 3.861 10.492 9.016 1 77.94 349 SER A O 1
ATOM 2798 N N . ALA A 1 350 ? 5.566 10.5 10.531 1 82.25 350 ALA A N 1
ATOM 2799 C CA . ALA A 1 350 ? 6.277 11.523 9.766 1 82.25 350 ALA A CA 1
ATOM 2800 C C . ALA A 1 350 ? 6.691 10.992 8.398 1 82.25 350 ALA A C 1
ATOM 2802 O O . ALA A 1 350 ? 6.602 11.711 7.395 1 82.25 350 ALA A O 1
ATOM 2803 N N . ASN A 1 351 ? 7.094 9.805 8.375 1 86.88 351 ASN A N 1
ATOM 2804 C CA . ASN A 1 351 ? 7.574 9.242 7.113 1 86.88 351 ASN A CA 1
ATOM 2805 C C . ASN A 1 351 ? 6.426 8.992 6.141 1 86.88 351 ASN A C 1
ATOM 2807 O O . ASN A 1 351 ? 6.57 9.219 4.938 1 86.88 351 ASN A O 1
ATOM 2811 N N . TRP A 1 352 ? 5.395 8.492 6.68 1 89.06 352 TRP A N 1
ATOM 2812 C CA . TRP A 1 352 ? 4.266 8.242 5.789 1 89.06 352 TRP A CA 1
ATOM 2813 C C . TRP A 1 352 ? 3.754 9.547 5.18 1 89.06 352 TRP A C 1
ATOM 2815 O O . TRP A 1 352 ? 3.424 9.594 3.994 1 89.06 352 TRP A O 1
ATOM 2825 N N . GLU A 1 353 ? 3.682 10.547 5.992 1 90.69 353 GLU A N 1
ATOM 2826 C CA . GLU A 1 353 ? 3.227 11.836 5.488 1 90.69 353 GLU A CA 1
ATOM 2827 C C . GLU A 1 353 ? 4.164 12.367 4.406 1 90.69 353 GLU A C 1
ATOM 2829 O O . GLU A 1 353 ? 3.711 12.922 3.402 1 90.69 353 GLU A O 1
ATOM 2834 N N . SER A 1 354 ? 5.445 12.195 4.656 1 92.94 354 SER A N 1
ATOM 2835 C CA . SER A 1 354 ? 6.426 12.672 3.684 1 92.94 354 SER A CA 1
ATOM 2836 C C . SER A 1 354 ? 6.262 11.953 2.346 1 92.94 354 SER A C 1
ATOM 2838 O O . SER A 1 354 ? 6.297 12.594 1.29 1 92.94 354 SER A O 1
ATOM 2840 N N . LEU A 1 355 ? 6.066 10.703 2.377 1 94.81 355 LEU A N 1
ATOM 2841 C CA . LEU A 1 355 ? 5.902 9.93 1.15 1 94.81 355 LEU A CA 1
ATOM 2842 C C . LEU A 1 355 ? 4.594 10.289 0.455 1 94.81 355 LEU A C 1
ATOM 2844 O O . LEU A 1 355 ? 4.527 10.312 -0.776 1 94.81 355 LEU A O 1
ATOM 2848 N N . HIS A 1 356 ? 3.625 10.516 1.236 1 96.25 356 HIS A N 1
ATOM 2849 C CA . HIS A 1 356 ? 2.344 10.93 0.674 1 96.25 356 HIS A CA 1
ATOM 2850 C C . HIS A 1 356 ? 2.457 12.297 -0.002 1 96.25 356 HIS A C 1
ATOM 2852 O O . HIS A 1 356 ? 1.903 12.5 -1.085 1 96.25 356 HIS A O 1
ATOM 2858 N N . MET A 1 357 ? 3.156 13.227 0.599 1 95.81 357 MET A N 1
ATOM 2859 C CA . MET A 1 357 ? 3.355 14.555 0.014 1 95.81 357 MET A CA 1
ATOM 2860 C C . MET A 1 357 ? 4.164 14.461 -1.275 1 95.81 357 MET A C 1
ATOM 2862 O O . MET A 1 357 ? 3.891 15.18 -2.238 1 95.81 357 MET A O 1
ATOM 2866 N N . LEU A 1 358 ? 5.133 13.594 -1.242 1 96.56 358 LEU A N 1
ATOM 2867 C CA . LEU A 1 358 ? 5.898 13.359 -2.461 1 96.56 358 LEU A CA 1
ATOM 2868 C C . LEU A 1 358 ? 4.992 12.891 -3.594 1 96.56 358 LEU A C 1
ATOM 2870 O O . LEU A 1 358 ? 5.094 13.383 -4.719 1 96.56 358 LEU A O 1
ATOM 2874 N N . ALA A 1 359 ? 4.113 11.977 -3.318 1 97.31 359 ALA A N 1
ATOM 2875 C CA . ALA A 1 359 ? 3.236 11.383 -4.324 1 97.31 359 ALA A CA 1
ATOM 2876 C C . ALA A 1 359 ? 2.238 12.406 -4.855 1 97.31 359 ALA A C 1
ATOM 2878 O O . ALA A 1 359 ? 1.927 12.414 -6.051 1 97.31 359 ALA A O 1
ATOM 2879 N N . CYS A 1 360 ? 1.757 13.312 -3.973 1 97.25 360 CYS A N 1
ATOM 2880 C CA . CYS A 1 360 ? 0.671 14.211 -4.352 1 97.25 360 CYS A CA 1
ATOM 2881 C C . CYS A 1 360 ? 1.215 15.555 -4.824 1 97.25 360 CYS A C 1
ATOM 2883 O O . CYS A 1 360 ? 0.637 16.188 -5.711 1 97.25 360 CYS A O 1
ATOM 2885 N N . PHE A 1 361 ? 2.406 15.984 -4.238 1 96.62 361 PHE A N 1
ATOM 2886 C CA . PHE A 1 361 ? 2.795 17.375 -4.434 1 96.62 361 PHE A CA 1
ATOM 2887 C C . PHE A 1 361 ? 4.258 17.469 -4.855 1 96.62 361 PHE A C 1
ATOM 2889 O O . PHE A 1 361 ? 4.734 18.562 -5.207 1 96.62 361 PHE A O 1
ATOM 2896 N N . GLY A 1 362 ? 4.973 16.375 -4.844 1 95.75 362 GLY A N 1
ATOM 2897 C CA . GLY A 1 362 ? 6.387 16.391 -5.188 1 95.75 362 GLY A CA 1
ATOM 2898 C C . GLY A 1 362 ? 7.242 17.078 -4.133 1 95.75 362 GLY A C 1
ATOM 2899 O O . GLY A 1 362 ? 8.312 17.609 -4.441 1 95.75 362 GLY A O 1
ATOM 2900 N N . THR A 1 363 ? 6.766 17.078 -2.918 1 95.31 363 THR A N 1
ATOM 2901 C CA . THR A 1 363 ? 7.492 17.703 -1.822 1 95.31 363 THR A CA 1
ATOM 2902 C C . THR A 1 363 ? 7.844 16.688 -0.742 1 95.31 363 THR A C 1
ATOM 2904 O O . THR A 1 363 ? 7.293 15.586 -0.72 1 95.31 363 THR A O 1
ATOM 2907 N N . LEU A 1 364 ? 8.773 17.047 0.135 1 94.38 364 LEU A N 1
ATOM 2908 C CA . LEU A 1 364 ? 9.203 16.203 1.255 1 94.38 364 LEU A CA 1
ATOM 2909 C C . LEU A 1 364 ? 9.195 17 2.557 1 94.38 364 LEU A C 1
ATOM 2911 O O . LEU A 1 364 ? 9.289 18.234 2.539 1 94.38 364 LEU A O 1
ATOM 2915 N N . ALA A 1 365 ? 9.008 16.266 3.631 1 92.94 365 ALA A N 1
ATOM 2916 C CA . ALA A 1 365 ? 9.172 16.891 4.938 1 92.94 365 ALA A CA 1
ATOM 2917 C C . ALA A 1 365 ? 10.57 17.469 5.102 1 92.94 365 ALA A C 1
ATOM 2919 O O . ALA A 1 365 ? 11.547 16.906 4.586 1 92.94 365 ALA A O 1
ATOM 2920 N N . LYS A 1 366 ? 10.633 18.516 5.836 1 92.06 366 LYS A N 1
ATOM 2921 C CA . LYS A 1 366 ? 11.883 19.25 5.957 1 92.06 366 LYS A CA 1
ATOM 2922 C C . LYS A 1 366 ? 12.57 18.953 7.289 1 92.06 366 LYS A C 1
ATOM 2924 O O . LYS A 1 366 ? 11.898 18.688 8.289 1 92.06 366 LYS A O 1
ATOM 2929 N N . SER A 1 367 ? 13.875 18.953 7.238 1 88.94 367 SER A N 1
ATOM 2930 C CA . SER A 1 367 ? 14.672 18.938 8.461 1 88.94 367 SER A CA 1
ATOM 2931 C C . SER A 1 367 ? 14.742 20.312 9.109 1 88.94 367 SER A C 1
ATOM 2933 O O . SER A 1 367 ? 14.344 21.312 8.5 1 88.94 367 SER A O 1
ATOM 2935 N N . MET A 1 368 ? 15.289 20.344 10.32 1 91.38 368 MET A N 1
ATOM 2936 C CA . MET A 1 368 ? 15.469 21.625 11.008 1 91.38 368 MET A CA 1
ATOM 2937 C C . MET A 1 368 ? 16.375 22.547 10.211 1 91.38 368 MET A C 1
ATOM 2939 O O . MET A 1 368 ? 16.125 23.75 10.133 1 91.38 368 MET A O 1
ATOM 2943 N N . GLU A 1 369 ? 17.359 21.969 9.641 1 91.75 369 GLU A N 1
ATOM 2944 C CA . GLU A 1 369 ? 18.297 22.75 8.844 1 91.75 369 GLU A CA 1
ATOM 2945 C C . GLU A 1 369 ? 17.625 23.312 7.598 1 91.75 369 GLU A C 1
ATOM 2947 O O . GLU A 1 369 ? 17.844 24.469 7.234 1 91.75 369 GLU A O 1
ATOM 2952 N N . GLU A 1 370 ? 16.859 22.562 6.988 1 91.31 370 GLU A N 1
ATOM 2953 C CA . GLU A 1 370 ? 16.141 23 5.789 1 91.31 370 GLU A CA 1
ATOM 2954 C C . GLU A 1 370 ? 15.141 24.094 6.113 1 91.31 370 GLU A C 1
ATOM 2956 O O . GLU A 1 370 ? 14.961 25.031 5.332 1 91.31 370 GLU A O 1
ATOM 2961 N N . TRP A 1 371 ? 14.477 24.016 7.238 1 94.81 371 TRP A N 1
ATOM 2962 C CA . TRP A 1 371 ? 13.555 25.062 7.676 1 94.81 371 TRP A CA 1
ATOM 2963 C C . TRP A 1 371 ? 14.305 26.359 7.934 1 94.81 371 TRP A C 1
ATOM 2965 O O . TRP A 1 371 ? 13.875 27.438 7.492 1 94.81 371 TRP A O 1
ATOM 2975 N N . ARG A 1 372 ? 15.383 26.266 8.617 1 95.19 372 ARG A N 1
ATOM 2976 C CA . ARG A 1 372 ? 16.188 27.453 8.906 1 95.19 372 ARG A CA 1
ATOM 2977 C C . ARG A 1 372 ? 16.641 28.125 7.617 1 95.19 372 ARG A C 1
ATOM 2979 O O . ARG A 1 372 ? 16.578 29.344 7.5 1 95.19 372 ARG A O 1
ATOM 2986 N N . ASN A 1 373 ? 17.078 27.312 6.723 1 95 373 ASN A N 1
ATOM 2987 C CA . ASN A 1 373 ? 17.516 27.844 5.43 1 95 373 ASN A CA 1
ATOM 2988 C C . ASN A 1 373 ? 16.359 28.5 4.691 1 95 373 ASN A C 1
ATOM 2990 O O . ASN A 1 373 ? 16.531 29.547 4.066 1 95 373 ASN A O 1
ATOM 2994 N N . LEU A 1 374 ? 15.242 27.891 4.75 1 95.62 374 LEU A N 1
ATOM 2995 C CA . LEU A 1 374 ? 14.055 28.422 4.086 1 95.62 374 LEU A CA 1
ATOM 2996 C C . LEU A 1 374 ? 13.672 29.781 4.668 1 95.62 374 LEU A C 1
ATOM 2998 O O . LEU A 1 374 ? 13.391 30.719 3.926 1 95.62 374 LEU A O 1
ATOM 3002 N N . PHE A 1 375 ? 13.664 29.922 5.992 1 96.19 375 PHE A N 1
ATOM 3003 C CA . PHE A 1 375 ? 13.328 31.188 6.656 1 96.19 375 PHE A CA 1
ATOM 3004 C C . PHE A 1 375 ? 14.328 32.281 6.301 1 96.19 375 PHE A C 1
ATOM 3006 O O . PHE A 1 375 ? 13.945 33.375 5.957 1 96.19 375 PHE A O 1
ATOM 3013 N N . SER A 1 376 ? 15.578 31.891 6.332 1 95.62 376 SER A N 1
ATOM 3014 C CA . SER A 1 376 ? 16.641 32.844 6.086 1 95.62 376 SER A CA 1
ATOM 3015 C C . SER A 1 376 ? 16.609 33.375 4.648 1 95.62 376 SER A C 1
ATOM 3017 O O . SER A 1 376 ? 16.891 34.531 4.391 1 95.62 376 SER A O 1
ATOM 3019 N N . GLN A 1 377 ? 16.328 32.5 3.75 1 96.19 377 GLN A N 1
ATOM 3020 C CA . GLN A 1 377 ? 16.266 32.875 2.34 1 96.19 377 GLN A CA 1
ATOM 3021 C C . GLN A 1 377 ? 15.039 33.719 2.051 1 96.19 377 GLN A C 1
ATOM 3023 O O . GLN A 1 377 ? 15.086 34.625 1.188 1 96.19 377 GLN A O 1
ATOM 3028 N N . ALA A 1 378 ? 13.984 33.438 2.723 1 95.56 378 ALA A N 1
ATOM 3029 C CA . ALA A 1 378 ? 12.758 34.219 2.512 1 95.56 378 ALA A CA 1
ATOM 3030 C C . ALA A 1 378 ? 12.867 35.594 3.121 1 95.56 378 ALA A C 1
ATOM 3032 O O . ALA A 1 378 ? 12.445 36.594 2.514 1 95.56 378 ALA A O 1
ATOM 3033 N N . CYS A 1 379 ? 13.375 35.688 4.312 1 95.12 379 CYS A N 1
ATOM 3034 C CA . CYS A 1 379 ? 13.57 36.938 5.059 1 95.12 379 CYS A CA 1
ATOM 3035 C C . CYS A 1 379 ? 14.688 36.781 6.078 1 95.12 379 CYS A C 1
ATOM 3037 O O . CYS A 1 379 ? 14.484 36.219 7.156 1 95.12 379 CYS A O 1
ATOM 3039 N N . PRO A 1 380 ? 15.836 37.344 5.824 1 94.19 380 PRO A N 1
ATOM 3040 C CA . PRO A 1 380 ? 17 37.156 6.695 1 94.19 380 PRO A CA 1
ATOM 3041 C C . PRO A 1 380 ? 16.734 37.625 8.133 1 94.19 380 PRO A C 1
ATOM 3043 O O . PRO A 1 380 ? 17.375 37.125 9.062 1 94.19 380 PRO A O 1
ATOM 3046 N N . GLU A 1 381 ? 15.797 38.469 8.305 1 93.5 381 GLU A N 1
ATOM 3047 C CA . GLU A 1 381 ? 15.508 39 9.625 1 93.5 381 GLU A CA 1
ATOM 3048 C C . GLU A 1 381 ? 14.586 38.094 10.422 1 93.5 381 GLU A C 1
ATOM 3050 O O . GLU A 1 381 ? 14.344 38.312 11.609 1 93.5 381 GLU A O 1
ATOM 3055 N N . LEU A 1 382 ? 14.086 37.062 9.82 1 94 382 LEU A N 1
ATOM 3056 C CA . LEU A 1 382 ? 13.195 36.156 10.508 1 94 382 LEU A CA 1
ATOM 3057 C C . LEU A 1 382 ? 13.977 35.156 11.367 1 94 382 LEU A C 1
ATOM 3059 O O . LEU A 1 382 ? 14.914 34.531 10.883 1 94 382 LEU A O 1
ATOM 3063 N N . GLU A 1 383 ? 13.578 35.031 12.594 1 92.62 383 GLU A N 1
ATOM 3064 C CA . GLU A 1 383 ? 14.273 34.156 13.523 1 92.62 383 GLU A CA 1
ATOM 3065 C C . GLU A 1 383 ? 13.289 33.25 14.258 1 92.62 383 GLU A C 1
ATOM 3067 O O . GLU A 1 383 ? 12.203 33.688 14.648 1 92.62 383 GLU A O 1
ATOM 3072 N N . ILE A 1 384 ? 13.758 32.062 14.469 1 94.62 384 ILE A N 1
ATOM 3073 C CA . ILE A 1 384 ? 12.992 31.156 15.328 1 94.62 384 ILE A CA 1
ATOM 3074 C C . ILE A 1 384 ? 13.211 31.531 16.797 1 94.62 384 ILE A C 1
ATOM 3076 O O . ILE A 1 384 ? 14.328 31.422 17.297 1 94.62 384 ILE A O 1
ATOM 3080 N N . VAL A 1 385 ? 12.234 31.906 17.438 1 93.31 385 VAL A N 1
ATOM 3081 C CA . VAL A 1 385 ? 12.375 32.312 18.828 1 93.31 385 VAL A CA 1
ATOM 3082 C C . VAL A 1 385 ? 11.961 31.188 19.75 1 93.31 385 VAL A C 1
ATOM 3084 O O . VAL A 1 385 ? 12.398 31.109 20.906 1 93.31 385 VAL A O 1
ATOM 3087 N N . GLU A 1 386 ? 11.016 30.422 19.328 1 93.12 386 GLU A N 1
ATOM 3088 C CA . GLU A 1 386 ? 10.555 29.25 20.062 1 93.12 386 GLU A CA 1
ATOM 3089 C C . GLU A 1 386 ? 10.148 28.125 19.109 1 93.12 386 GLU A C 1
ATOM 3091 O O . GLU A 1 386 ? 9.805 28.391 17.953 1 93.12 386 GLU A O 1
ATOM 3096 N N . LYS A 1 387 ? 10.273 26.922 19.516 1 93.12 387 LYS A N 1
ATOM 3097 C CA . LYS A 1 387 ? 9.773 25.766 18.781 1 93.12 387 LYS A CA 1
ATOM 3098 C C . LYS A 1 387 ? 9.164 24.734 19.734 1 93.12 387 LYS A C 1
ATOM 3100 O O . LYS A 1 387 ? 9.664 24.531 20.844 1 93.12 387 LYS A O 1
ATOM 3105 N N . PHE A 1 388 ? 8.062 24.203 19.344 1 90.06 388 PHE A N 1
ATOM 3106 C CA . PHE A 1 388 ? 7.383 23.172 20.109 1 90.06 388 PHE A CA 1
ATOM 3107 C C . PHE A 1 388 ? 7.168 21.922 19.25 1 90.06 388 PHE A C 1
ATOM 3109 O O . PHE A 1 388 ? 6.59 22 18.172 1 90.06 388 PHE A O 1
ATOM 3116 N N . MET A 1 389 ? 7.598 20.797 19.781 1 84.44 389 MET A N 1
ATOM 3117 C CA . MET A 1 389 ? 7.309 19.547 19.078 1 84.44 389 MET A CA 1
ATOM 3118 C C . MET A 1 389 ? 5.891 19.078 19.391 1 84.44 389 MET A C 1
ATOM 3120 O O . MET A 1 389 ? 5.578 18.734 20.531 1 84.44 389 MET A O 1
ATOM 3124 N N . ILE A 1 390 ? 5.066 19.141 18.359 1 82.12 390 ILE A N 1
ATOM 3125 C CA . ILE A 1 390 ? 3.68 18.703 18.516 1 82.12 390 ILE A CA 1
ATOM 3126 C C . ILE A 1 390 ? 3.611 17.172 18.531 1 82.12 390 ILE A C 1
ATOM 3128 O O . ILE A 1 390 ? 2.906 16.594 19.359 1 82.12 390 ILE A O 1
ATOM 3132 N N . SER A 1 391 ? 4.293 16.547 17.625 1 78.75 391 SER A N 1
ATOM 3133 C CA . SER A 1 391 ? 4.465 15.109 17.469 1 78.75 391 SER A CA 1
ATOM 3134 C C . SER A 1 391 ? 5.77 14.773 16.766 1 78.75 391 SER A C 1
ATOM 3136 O O . SER A 1 391 ? 6.562 15.664 16.453 1 78.75 391 SER A O 1
ATOM 3138 N N . ALA A 1 392 ? 6.062 13.531 16.594 1 74.75 392 ALA A N 1
ATOM 3139 C CA . ALA A 1 392 ? 7.316 13.109 15.977 1 74.75 392 ALA A CA 1
ATOM 3140 C C . ALA A 1 392 ? 7.418 13.625 14.547 1 74.75 392 ALA A C 1
ATOM 3142 O O . ALA A 1 392 ? 8.516 13.789 14.016 1 74.75 392 ALA A O 1
ATOM 3143 N N . GLY A 1 393 ? 6.465 14.25 14.039 1 81.75 393 GLY A N 1
ATOM 3144 C CA . GLY A 1 393 ? 6.52 14.711 12.656 1 81.75 393 GLY A CA 1
ATOM 3145 C C . GLY A 1 393 ? 5.934 16.094 12.461 1 81.75 393 GLY A C 1
ATOM 3146 O O . GLY A 1 393 ? 5.844 16.578 11.336 1 81.75 393 GLY A O 1
ATOM 3147 N N . ARG A 1 394 ? 5.676 16.75 13.586 1 87.12 394 ARG A N 1
ATOM 3148 C CA . ARG A 1 394 ? 5.043 18.062 13.516 1 87.12 394 ARG A CA 1
ATOM 3149 C C . ARG A 1 394 ? 5.664 19.016 14.523 1 87.12 394 ARG A C 1
ATOM 3151 O O . ARG A 1 394 ? 5.953 18.641 15.656 1 87.12 394 ARG A O 1
ATOM 3158 N N . VAL A 1 395 ? 5.859 20.203 14.023 1 90.94 395 VAL A N 1
ATOM 3159 C CA . VAL A 1 395 ? 6.496 21.219 14.859 1 90.94 395 VAL A CA 1
ATOM 3160 C C . VAL A 1 395 ? 5.738 22.531 14.734 1 90.94 395 VAL A C 1
ATOM 3162 O O . VAL A 1 395 ? 5.148 22.828 13.695 1 90.94 395 VAL A O 1
ATOM 3165 N N . CYS A 1 396 ? 5.688 23.188 15.805 1 92.81 396 CYS A N 1
ATOM 3166 C CA . CYS A 1 396 ? 5.219 24.578 15.812 1 92.81 396 CYS A CA 1
ATOM 3167 C C . CYS A 1 396 ? 6.379 25.547 16 1 92.81 396 CYS A C 1
ATOM 3169 O O . CYS A 1 396 ? 7.051 25.516 17.047 1 92.81 396 CYS A O 1
ATOM 3171 N N . PHE A 1 397 ? 6.66 26.344 15 1 94.75 397 PHE A N 1
ATOM 3172 C CA . PHE A 1 397 ? 7.664 27.391 15.094 1 94.75 397 PHE A CA 1
ATOM 3173 C C . PHE A 1 397 ? 7.023 28.719 15.484 1 94.75 397 PHE A C 1
ATOM 3175 O O . PHE A 1 397 ? 5.98 29.094 14.945 1 94.75 397 PHE A O 1
ATOM 3182 N N . VAL A 1 398 ? 7.609 29.359 16.438 1 95.06 398 VAL A N 1
ATOM 3183 C CA . VAL A 1 398 ? 7.328 30.781 16.688 1 95.06 398 VAL A CA 1
ATOM 3184 C C . VAL A 1 398 ? 8.453 31.641 16.125 1 95.06 398 VAL A C 1
ATOM 3186 O O . VAL A 1 398 ? 9.594 31.578 16.609 1 95.06 398 VAL A O 1
ATOM 3189 N N . LEU A 1 399 ? 8.078 32.344 15.094 1 95.25 399 LEU A N 1
ATOM 3190 C CA . LEU A 1 399 ? 9.078 33.188 14.422 1 95.25 399 LEU A CA 1
ATOM 3191 C C . LEU A 1 399 ? 8.82 34.656 14.688 1 95.25 399 LEU A C 1
ATOM 3193 O O . LEU A 1 399 ? 7.668 35.094 14.812 1 95.25 399 LEU A O 1
ATOM 3197 N N . ARG A 1 400 ? 9.867 35.406 14.734 1 94.12 400 ARG A N 1
ATOM 3198 C CA . ARG A 1 400 ? 9.781 36.875 14.859 1 94.12 400 ARG A CA 1
ATOM 3199 C C . ARG A 1 400 ? 10.773 37.562 13.922 1 94.12 400 ARG A C 1
ATOM 3201 O O . ARG A 1 400 ? 11.773 36.969 13.531 1 94.12 400 ARG A O 1
ATOM 3208 N N . LYS A 1 401 ? 10.344 38.688 13.539 1 90.31 401 LYS A N 1
ATOM 3209 C CA . LYS A 1 401 ? 11.242 39.5 12.734 1 90.31 401 LYS A CA 1
ATOM 3210 C C . LYS A 1 401 ? 12.078 40.438 13.625 1 90.31 401 LYS A C 1
ATOM 3212 O O . LYS A 1 401 ? 11.539 41.094 14.516 1 90.31 401 LYS A O 1
ATOM 3217 N N . THR A 1 402 ? 13.375 40.281 13.414 1 84.5 402 THR A N 1
ATOM 3218 C CA . THR A 1 402 ? 14.25 41.156 14.18 1 84.5 402 THR A CA 1
ATOM 3219 C C . THR A 1 402 ? 14.188 42.594 13.656 1 84.5 402 THR A C 1
ATOM 3221 O O . THR A 1 402 ? 13.977 42.812 12.461 1 84.5 402 THR A O 1
ATOM 3224 N N . ALA A 1 403 ? 14.32 43.688 14.555 1 73 403 ALA A N 1
ATOM 3225 C CA . ALA A 1 403 ? 14.312 45.094 14.219 1 73 403 ALA A CA 1
ATOM 3226 C C . ALA A 1 403 ? 15.523 45.469 13.383 1 73 403 ALA A C 1
ATOM 3228 O O . ALA A 1 403 ? 16.594 44.875 13.523 1 73 403 ALA A O 1
ATOM 3229 N N . MET B 1 1 ? -14.641 -0 24.484 1 65.44 1 MET B N 1
ATOM 3230 C CA . MET B 1 1 ? -13.789 -0.889 25.25 1 65.44 1 MET B CA 1
ATOM 3231 C C . MET B 1 1 ? -13.141 -0.142 26.422 1 65.44 1 MET B C 1
ATOM 3233 O O . MET B 1 1 ? -12.617 0.958 26.234 1 65.44 1 MET B O 1
ATOM 3237 N N . THR B 1 2 ? -13.367 -0.658 27.562 1 72.25 2 THR B N 1
ATOM 3238 C CA . THR B 1 2 ? -12.812 -0.045 28.766 1 72.25 2 THR B CA 1
ATOM 3239 C C . THR B 1 2 ? -11.312 -0.288 28.859 1 72.25 2 THR B C 1
ATOM 3241 O O . THR B 1 2 ? -10.773 -1.128 28.125 1 72.25 2 THR B O 1
ATOM 3244 N N . ARG B 1 3 ? -10.641 0.396 29.562 1 77.25 3 ARG B N 1
ATOM 3245 C CA . ARG B 1 3 ? -9.211 0.235 29.781 1 77.25 3 ARG B CA 1
ATOM 3246 C C . ARG B 1 3 ? -8.891 -1.155 30.328 1 77.25 3 ARG B C 1
ATOM 3248 O O . ARG B 1 3 ? -7.887 -1.76 29.953 1 77.25 3 ARG B O 1
ATOM 3255 N N . GLU B 1 4 ? -9.789 -1.615 31.156 1 73.44 4 GLU B N 1
ATOM 3256 C CA . GLU B 1 4 ? -9.594 -2.936 31.75 1 73.44 4 GLU B CA 1
ATOM 3257 C C . GLU B 1 4 ? -9.719 -4.035 30.688 1 73.44 4 GLU B C 1
ATOM 3259 O O . GLU B 1 4 ? -8.945 -4.992 30.688 1 73.44 4 GLU B O 1
ATOM 3264 N N . GLU B 1 5 ? -10.672 -3.824 29.859 1 76.69 5 GLU B N 1
ATOM 3265 C CA . GLU B 1 5 ? -10.859 -4.797 28.797 1 76.69 5 GLU B CA 1
ATOM 3266 C C . GLU B 1 5 ? -9.664 -4.809 27.844 1 76.69 5 GLU B C 1
ATOM 3268 O O . GLU B 1 5 ? -9.227 -5.871 27.406 1 76.69 5 GLU B O 1
ATOM 3273 N N . LYS B 1 6 ? -9.156 -3.705 27.688 1 83.06 6 LYS B N 1
ATOM 3274 C CA . LYS B 1 6 ? -8 -3.59 26.797 1 83.06 6 LYS B CA 1
ATOM 3275 C C . LYS B 1 6 ? -6.766 -4.23 27.438 1 83.06 6 LYS B C 1
ATOM 3277 O O . LYS B 1 6 ? -6 -4.914 26.75 1 83.06 6 LYS B O 1
ATOM 3282 N N . SER B 1 7 ? -6.613 -3.979 28.672 1 81.06 7 SER B N 1
ATOM 3283 C CA . SER B 1 7 ? -5.48 -4.57 29.375 1 81.06 7 SER B CA 1
ATOM 3284 C C . SER B 1 7 ? -5.559 -6.09 29.375 1 81.06 7 SER B C 1
ATOM 3286 O O . SER B 1 7 ? -4.555 -6.77 29.156 1 81.06 7 SER B O 1
ATOM 3288 N N . PHE B 1 8 ? -6.762 -6.539 29.547 1 79.81 8 PHE B N 1
ATOM 3289 C CA . PHE B 1 8 ? -6.965 -7.984 29.547 1 79.81 8 PHE B CA 1
ATOM 3290 C C . PHE B 1 8 ? -6.676 -8.57 28.172 1 79.81 8 PHE B C 1
ATOM 3292 O O . PHE B 1 8 ? -6 -9.594 28.062 1 79.81 8 PHE B O 1
ATOM 3299 N N . GLU B 1 9 ? -7.078 -7.934 27.156 1 85 9 GLU B N 1
ATOM 3300 C CA . GLU B 1 9 ? -6.867 -8.398 25.781 1 85 9 GLU B CA 1
ATOM 3301 C C . GLU B 1 9 ? -5.383 -8.43 25.438 1 85 9 GLU B C 1
ATOM 3303 O O . GLU B 1 9 ? -4.891 -9.414 24.875 1 85 9 GLU B O 1
ATOM 3308 N N . THR B 1 10 ? -4.656 -7.426 25.781 1 89.12 10 THR B N 1
ATOM 3309 C CA . THR B 1 10 ? -3.244 -7.344 25.438 1 89.12 10 THR B CA 1
ATOM 3310 C C . THR B 1 10 ? -2.43 -8.367 26.219 1 89.12 10 THR B C 1
ATOM 3312 O O . THR B 1 10 ? -1.46 -8.922 25.703 1 89.12 10 THR B O 1
ATOM 3315 N N . GLU B 1 11 ? -2.857 -8.664 27.422 1 88.12 11 GLU B N 1
ATOM 3316 C CA . GLU B 1 11 ? -2.168 -9.664 28.219 1 88.12 11 GLU B CA 1
ATOM 3317 C C . GLU B 1 11 ? -2.369 -11.062 27.656 1 88.12 11 GLU B C 1
ATOM 3319 O O . GLU B 1 11 ? -1.432 -11.867 27.625 1 88.12 11 GLU B O 1
ATOM 3324 N N . ILE B 1 12 ? -3.584 -11.266 27.281 1 88.88 12 ILE B N 1
ATOM 3325 C CA . ILE B 1 12 ? -3.891 -12.57 26.703 1 88.88 12 ILE B CA 1
ATOM 3326 C C . ILE B 1 12 ? -3.08 -12.766 25.422 1 88.88 12 ILE B C 1
ATOM 3328 O O . ILE B 1 12 ? -2.494 -13.828 25.203 1 88.88 12 ILE B O 1
ATOM 3332 N N . LEU B 1 13 ? -3.029 -11.781 24.625 1 89.06 13 LEU B N 1
ATOM 3333 C CA . LEU B 1 13 ? -2.303 -11.859 23.359 1 89.06 13 LEU B CA 1
ATOM 3334 C C . LEU B 1 13 ? -0.807 -12.023 23.609 1 89.06 13 LEU B C 1
ATOM 3336 O O . LEU B 1 13 ? -0.138 -12.773 22.891 1 89.06 13 LEU B O 1
ATOM 3340 N N . THR B 1 14 ? -0.323 -11.344 24.578 1 90.19 14 THR B N 1
ATOM 3341 C CA . THR B 1 14 ? 1.095 -11.453 24.906 1 90.19 14 THR B CA 1
ATOM 3342 C C . THR B 1 14 ? 1.433 -12.859 25.391 1 90.19 14 THR B C 1
ATOM 3344 O O . THR B 1 14 ? 2.486 -13.398 25.047 1 90.19 14 THR B O 1
ATOM 3347 N N . GLN B 1 15 ? 0.531 -13.406 26.172 1 89.94 15 GLN B N 1
ATOM 3348 C CA . GLN B 1 15 ? 0.717 -14.781 26.625 1 89.94 15 GLN B CA 1
ATOM 3349 C C . GLN B 1 15 ? 0.678 -15.758 25.453 1 89.94 15 GLN B C 1
ATOM 3351 O O . GLN B 1 15 ? 1.469 -16.703 25.406 1 89.94 15 GLN B O 1
ATOM 3356 N N . GLN B 1 16 ? -0.208 -15.531 24.562 1 88.31 16 GLN B N 1
ATOM 3357 C CA . GLN B 1 16 ? -0.287 -16.375 23.375 1 88.31 16 GLN B CA 1
ATOM 3358 C C . GLN B 1 16 ? 0.996 -16.281 22.547 1 88.31 16 GLN B C 1
ATOM 3360 O O . GLN B 1 16 ? 1.507 -17.281 22.062 1 88.31 16 GLN B O 1
ATOM 3365 N N . ILE B 1 17 ? 1.481 -15.117 22.406 1 91.19 17 ILE B N 1
ATOM 3366 C CA . ILE B 1 17 ? 2.705 -14.891 21.641 1 91.19 17 ILE B CA 1
ATOM 3367 C C . ILE B 1 17 ? 3.859 -15.656 22.281 1 91.19 17 ILE B C 1
ATOM 3369 O O . ILE B 1 17 ? 4.656 -16.297 21.578 1 91.19 17 ILE B O 1
ATOM 3373 N N . ARG B 1 18 ? 3.896 -15.617 23.609 1 89.69 18 ARG B N 1
ATOM 3374 C CA . ARG B 1 18 ? 4.938 -16.344 24.328 1 89.69 18 ARG B CA 1
ATOM 3375 C C . ARG B 1 18 ? 4.82 -17.844 24.094 1 89.69 18 ARG B C 1
ATOM 3377 O O . ARG B 1 18 ? 5.816 -18.516 23.812 1 89.69 18 ARG B O 1
ATOM 3384 N N . GLU B 1 19 ? 3.639 -18.344 24.141 1 88.69 19 GLU B N 1
ATOM 3385 C CA . GLU B 1 19 ? 3.4 -19.766 23.969 1 88.69 19 GLU B CA 1
ATOM 3386 C C . GLU B 1 19 ? 3.689 -20.203 22.531 1 88.69 19 GLU B C 1
ATOM 3388 O O . GLU B 1 19 ? 4.34 -21.234 22.312 1 88.69 19 GLU B O 1
ATOM 3393 N N . PHE B 1 20 ? 3.207 -19.406 21.656 1 87.38 20 PHE B N 1
ATOM 3394 C CA . PHE B 1 20 ? 3.408 -19.766 20.266 1 87.38 20 PHE B CA 1
ATOM 3395 C C . PHE B 1 20 ? 4.879 -19.641 19.875 1 87.38 20 PHE B C 1
ATOM 3397 O O . PHE B 1 20 ? 5.375 -20.391 19.047 1 87.38 20 PHE B O 1
ATOM 3404 N N . THR B 1 21 ? 5.578 -18.672 20.453 1 88.19 21 THR B N 1
ATOM 3405 C CA . THR B 1 21 ? 7.004 -18.516 20.188 1 88.19 21 THR B CA 1
ATOM 3406 C C . THR B 1 21 ? 7.777 -19.734 20.672 1 88.19 21 THR B C 1
ATOM 3408 O O . THR B 1 21 ? 8.703 -20.203 20 1 88.19 21 THR B O 1
ATOM 3411 N N . ARG B 1 22 ? 7.402 -20.234 21.844 1 85.44 22 ARG B N 1
ATOM 3412 C CA . ARG B 1 22 ? 8.023 -21.438 22.375 1 85.44 22 ARG B CA 1
ATOM 3413 C C . ARG B 1 22 ? 7.805 -22.625 21.438 1 85.44 22 ARG B C 1
ATOM 3415 O O . ARG B 1 22 ? 8.719 -23.406 21.203 1 85.44 22 ARG B O 1
ATOM 3422 N N . SER B 1 23 ? 6.613 -22.734 20.984 1 83.19 23 SER B N 1
ATOM 3423 C CA . SER B 1 23 ? 6.285 -23.797 20.047 1 83.19 23 SER B CA 1
ATOM 3424 C C . SER B 1 23 ? 7.055 -23.641 18.734 1 83.19 23 SER B C 1
ATOM 3426 O O . SER B 1 23 ? 7.527 -24.625 18.156 1 83.19 23 SER B O 1
ATOM 3428 N N . TYR B 1 24 ? 7.098 -22.422 18.328 1 81.94 24 TYR B N 1
ATOM 3429 C CA . TYR B 1 24 ? 7.84 -22.109 17.125 1 81.94 24 TYR B CA 1
ATOM 3430 C C . TYR B 1 24 ? 9.305 -22.5 17.25 1 81.94 24 TYR B C 1
ATOM 3432 O O . TYR B 1 24 ? 9.891 -23.062 16.328 1 81.94 24 TYR B O 1
ATOM 3440 N N . ASN B 1 25 ? 9.852 -22.234 18.344 1 84 25 ASN B N 1
ATOM 3441 C CA . ASN B 1 25 ? 11.266 -22.484 18.562 1 84 25 ASN B CA 1
ATOM 3442 C C . ASN B 1 25 ? 11.539 -23.984 18.766 1 84 25 ASN B C 1
ATOM 3444 O O . ASN B 1 25 ? 12.648 -24.453 18.5 1 84 25 ASN B O 1
ATOM 3448 N N . LYS B 1 26 ? 10.578 -24.703 19.281 1 79.31 26 LYS B N 1
ATOM 3449 C CA . LYS B 1 26 ? 10.727 -26.141 19.516 1 79.31 26 LYS B CA 1
ATOM 3450 C C . LYS B 1 26 ? 10.555 -26.922 18.219 1 79.31 26 LYS B C 1
ATOM 3452 O O . LYS B 1 26 ? 11.07 -28.031 18.094 1 79.31 26 LYS B O 1
ATOM 3457 N N . SER B 1 27 ? 9.57 -26.359 17.547 1 66.5 27 SER B N 1
ATOM 3458 C CA . SER B 1 27 ? 9.227 -27.078 16.328 1 66.5 27 SER B CA 1
ATOM 3459 C C . SER B 1 27 ? 10.453 -27.297 15.438 1 66.5 27 SER B C 1
ATOM 3461 O O . SER B 1 27 ? 11.273 -26.391 15.281 1 66.5 27 SER B O 1
ATOM 3463 N N . SER B 1 28 ? 11.133 -28.469 15.586 1 53.91 28 SER B N 1
ATOM 3464 C CA . SER B 1 28 ? 12.227 -28.938 14.742 1 53.91 28 SER B CA 1
ATOM 3465 C C . SER B 1 28 ? 12.016 -28.516 13.289 1 53.91 28 SER B C 1
ATOM 3467 O O . SER B 1 28 ? 11.086 -27.766 12.984 1 53.91 28 SER B O 1
ATOM 3469 N N . ASN B 1 29 ? 12.734 -29.281 12.289 1 50.47 29 ASN B N 1
ATOM 3470 C CA . ASN B 1 29 ? 13.008 -29.141 10.859 1 50.47 29 ASN B CA 1
ATOM 3471 C C . ASN B 1 29 ? 11.758 -28.703 10.094 1 50.47 29 ASN B C 1
ATOM 3473 O O . ASN B 1 29 ? 11.852 -28.234 8.961 1 50.47 29 ASN B O 1
ATOM 3477 N N . LYS B 1 30 ? 10.578 -29.172 10.484 1 50.78 30 LYS B N 1
ATOM 3478 C CA . LYS B 1 30 ? 9.445 -28.844 9.625 1 50.78 30 LYS B CA 1
ATOM 3479 C C . LYS B 1 30 ? 8.562 -27.781 10.281 1 50.78 30 LYS B C 1
ATOM 3481 O O . LYS B 1 30 ? 7.695 -28.109 11.094 1 50.78 30 LYS B O 1
ATOM 3486 N N . LEU B 1 31 ? 9.062 -26.562 10.461 1 54.44 31 LEU B N 1
ATOM 3487 C CA . LEU B 1 31 ? 8.273 -25.406 10.875 1 54.44 31 LEU B CA 1
ATOM 3488 C C . LEU B 1 31 ? 6.824 -25.547 10.398 1 54.44 31 LEU B C 1
ATOM 3490 O O . LEU B 1 31 ? 6.559 -25.547 9.195 1 54.44 31 LEU B O 1
ATOM 3494 N N . ARG B 1 32 ? 5.855 -26.219 11.211 1 62.22 32 ARG B N 1
ATOM 3495 C CA . ARG B 1 32 ? 4.461 -26.391 10.812 1 62.22 32 ARG B CA 1
ATOM 3496 C C . ARG B 1 32 ? 3.824 -25.047 10.469 1 62.22 32 ARG B C 1
ATOM 3498 O O . ARG B 1 32 ? 3.898 -24.094 11.25 1 62.22 32 ARG B O 1
ATOM 3505 N N . GLU B 1 33 ? 3.518 -24.828 9.273 1 72.38 33 GLU B N 1
ATOM 3506 C CA . GLU B 1 33 ? 2.801 -23.672 8.75 1 72.38 33 GLU B CA 1
ATOM 3507 C C . GLU B 1 33 ? 1.761 -23.156 9.742 1 72.38 33 GLU B C 1
ATOM 3509 O O . GLU B 1 33 ? 1.554 -21.953 9.875 1 72.38 33 GLU B O 1
ATOM 3514 N N . GLU B 1 34 ? 1.358 -24.047 10.633 1 72.69 34 GLU B N 1
ATOM 3515 C CA . GLU B 1 34 ? 0.298 -23.688 11.57 1 72.69 34 GLU B CA 1
ATOM 3516 C C . GLU B 1 34 ? 0.848 -22.906 12.758 1 72.69 34 GLU B C 1
ATOM 3518 O O . GLU B 1 34 ? 0.197 -21.984 13.25 1 72.69 34 GLU B O 1
ATOM 3523 N N . ASP B 1 35 ? 2.018 -23.281 13.203 1 75.06 35 ASP B N 1
ATOM 3524 C CA . ASP B 1 35 ? 2.615 -22.578 14.336 1 75.06 35 ASP B CA 1
ATOM 3525 C C . ASP B 1 35 ? 2.998 -21.156 13.953 1 75.06 35 ASP B C 1
ATOM 3527 O O . ASP B 1 35 ? 2.775 -20.219 14.734 1 75.06 35 ASP B O 1
ATOM 3531 N N . VAL B 1 36 ? 3.514 -21.078 12.766 1 80.88 36 VAL B N 1
ATOM 3532 C CA . VAL B 1 36 ? 3.895 -19.75 12.281 1 80.88 36 VAL B CA 1
ATOM 3533 C C . VAL B 1 36 ? 2.648 -18.891 12.109 1 80.88 36 VAL B C 1
ATOM 3535 O O . VAL B 1 36 ? 2.631 -17.719 12.516 1 80.88 36 VAL B O 1
ATOM 3538 N N . SER B 1 37 ? 1.638 -19.547 11.617 1 82.69 37 SER B N 1
ATOM 3539 C CA . SER B 1 37 ? 0.406 -18.812 11.352 1 82.69 37 SER B CA 1
ATOM 3540 C C . SER B 1 37 ? -0.241 -18.328 12.648 1 82.69 37 SER B C 1
ATOM 3542 O O . SER B 1 37 ? -0.711 -17.188 12.734 1 82.69 37 SER B O 1
ATOM 3544 N N . SER B 1 38 ? -0.249 -19.172 13.625 1 83.69 38 SER B N 1
ATOM 3545 C CA . SER B 1 38 ? -0.844 -18.797 14.906 1 83.69 38 SER B CA 1
ATOM 3546 C C . SER B 1 38 ? -0.067 -17.672 15.578 1 83.69 38 SER B C 1
ATOM 3548 O O . SER B 1 38 ? -0.663 -16.75 16.141 1 83.69 38 SER B O 1
ATOM 3550 N N . LEU B 1 39 ? 1.234 -17.812 15.539 1 88.38 39 LEU B N 1
ATOM 3551 C CA . LEU B 1 39 ? 2.09 -16.766 16.109 1 88.38 39 LEU B CA 1
ATOM 3552 C C . LEU B 1 39 ? 1.887 -15.438 15.391 1 88.38 39 LEU B C 1
ATOM 3554 O O . LEU B 1 39 ? 1.696 -14.406 16.031 1 88.38 39 LEU B O 1
ATOM 3558 N N . LEU B 1 40 ? 1.83 -15.492 14.078 1 88.75 40 LEU B N 1
ATOM 3559 C CA . LEU B 1 40 ? 1.677 -14.281 13.281 1 88.75 40 LEU B CA 1
ATOM 3560 C C . LEU B 1 40 ? 0.302 -13.656 13.5 1 88.75 40 LEU B C 1
ATOM 3562 O O . LEU B 1 40 ? 0.168 -12.43 13.523 1 88.75 40 LEU B O 1
ATOM 3566 N N . ASN B 1 41 ? -0.699 -14.469 13.641 1 87.62 41 ASN B N 1
ATOM 3567 C CA . ASN B 1 41 ? -2.031 -13.953 13.938 1 87.62 41 ASN B CA 1
ATOM 3568 C C . ASN B 1 41 ? -2.061 -13.211 15.273 1 87.62 41 ASN B C 1
ATOM 3570 O O . ASN B 1 41 ? -2.637 -12.125 15.375 1 87.62 41 ASN B O 1
ATOM 3574 N N . ALA B 1 42 ? -1.438 -13.82 16.25 1 89.06 42 ALA B N 1
ATOM 3575 C CA . ALA B 1 42 ? -1.412 -13.203 17.578 1 89.06 42 ALA B CA 1
ATOM 3576 C C . ALA B 1 42 ? -0.633 -11.891 17.562 1 89.06 42 ALA B C 1
ATOM 3578 O O . ALA B 1 42 ? -1.026 -10.922 18.219 1 89.06 42 ALA B O 1
ATOM 3579 N N . VAL B 1 43 ? 0.428 -11.898 16.875 1 91.12 43 VAL B N 1
ATOM 3580 C CA . VAL B 1 43 ? 1.263 -10.711 16.75 1 91.12 43 VAL B CA 1
ATOM 3581 C C . VAL B 1 43 ? 0.474 -9.594 16.062 1 91.12 43 VAL B C 1
ATOM 3583 O O . VAL B 1 43 ? 0.478 -8.445 16.531 1 91.12 43 VAL B O 1
ATOM 3586 N N . ARG B 1 44 ? -0.2 -9.93 15.031 1 89.62 44 ARG B N 1
ATOM 3587 C CA . ARG B 1 44 ? -0.997 -8.953 14.297 1 89.62 44 ARG B CA 1
ATOM 3588 C C . ARG B 1 44 ? -2.143 -8.422 15.156 1 89.62 44 ARG B C 1
ATOM 3590 O O . ARG B 1 44 ? -2.441 -7.227 15.125 1 89.62 44 ARG B O 1
ATOM 3597 N N . GLU B 1 45 ? -2.77 -9.305 15.82 1 90.19 45 GLU B N 1
ATOM 3598 C CA . GLU B 1 45 ? -3.865 -8.906 16.688 1 90.19 45 GLU B CA 1
ATOM 3599 C C . GLU B 1 45 ? -3.377 -7.965 17.797 1 90.19 45 GLU B C 1
ATOM 3601 O O . GLU B 1 45 ? -4.059 -7 18.141 1 90.19 45 GLU B O 1
ATOM 3606 N N . LEU B 1 46 ? -2.215 -8.266 18.375 1 92 46 LEU B N 1
ATOM 3607 C CA . LEU B 1 46 ? -1.646 -7.398 19.391 1 92 46 LEU B CA 1
ATOM 3608 C C . LEU B 1 46 ? -1.308 -6.027 18.812 1 92 46 LEU B C 1
ATOM 3610 O O . LEU B 1 46 ? -1.582 -5 19.438 1 92 46 LEU B O 1
ATOM 3614 N N . GLU B 1 47 ? -0.712 -6.027 17.641 1 91.75 47 GLU B N 1
ATOM 3615 C CA . GLU B 1 47 ? -0.393 -4.766 16.969 1 91.75 47 GLU B CA 1
ATOM 3616 C C . GLU B 1 47 ? -1.641 -3.908 16.781 1 91.75 47 GLU B C 1
ATOM 3618 O O . GLU B 1 47 ? -1.631 -2.715 17.109 1 91.75 47 GLU B O 1
ATOM 3623 N N . ALA B 1 48 ? -2.668 -4.523 16.281 1 90.94 48 ALA B N 1
ATOM 3624 C CA . ALA B 1 48 ? -3.922 -3.814 16.031 1 90.94 48 ALA B CA 1
ATOM 3625 C C . ALA B 1 48 ? -4.531 -3.32 17.344 1 90.94 48 ALA B C 1
ATOM 3627 O O . ALA B 1 48 ? -5.113 -2.236 17.391 1 90.94 48 ALA B O 1
ATOM 3628 N N . ALA B 1 49 ? -4.402 -4.129 18.359 1 89.62 49 ALA B N 1
ATOM 3629 C CA . ALA B 1 49 ? -5.023 -3.814 19.641 1 89.62 49 ALA B CA 1
ATOM 3630 C C . ALA B 1 49 ? -4.348 -2.619 20.312 1 89.62 49 ALA B C 1
ATOM 3632 O O . ALA B 1 49 ? -5 -1.822 20.984 1 89.62 49 ALA B O 1
ATOM 3633 N N . VAL B 1 50 ? -3.072 -2.479 20.125 1 88.5 50 VAL B N 1
ATOM 3634 C CA . VAL B 1 50 ? -2.336 -1.466 20.875 1 88.5 50 VAL B CA 1
ATOM 3635 C C . VAL B 1 50 ? -2.195 -0.199 20.031 1 88.5 50 VAL B C 1
ATOM 3637 O O . VAL B 1 50 ? -1.861 0.867 20.562 1 88.5 50 VAL B O 1
ATOM 3640 N N . THR B 1 51 ? -2.414 -0.286 18.75 1 88.56 51 THR B N 1
ATOM 3641 C CA . THR B 1 51 ? -2.395 0.88 17.875 1 88.56 51 THR B CA 1
ATOM 3642 C C . THR B 1 51 ? -3.707 1.652 17.969 1 88.56 51 THR B C 1
ATOM 3644 O O . THR B 1 51 ? -4.789 1.062 17.906 1 88.56 51 THR B O 1
ATOM 3647 N N . PRO B 1 52 ? -3.549 2.984 18.125 1 84.81 52 PRO B N 1
ATOM 3648 C CA . PRO B 1 52 ? -4.793 3.758 18.109 1 84.81 52 PRO B CA 1
ATOM 3649 C C . PRO B 1 52 ? -5.637 3.486 16.859 1 84.81 52 PRO B C 1
ATOM 3651 O O . PRO B 1 52 ? -5.098 3.326 15.766 1 84.81 52 PRO B O 1
ATOM 3654 N N . THR B 1 53 ? -6.973 3.404 17.062 1 87.06 53 THR B N 1
ATOM 3655 C CA . THR B 1 53 ? -7.922 2.975 16.031 1 87.06 53 THR B CA 1
ATOM 3656 C C . THR B 1 53 ? -7.734 3.777 14.75 1 87.06 53 THR B C 1
ATOM 3658 O O . THR B 1 53 ? -7.672 3.209 13.664 1 87.06 53 THR B O 1
ATOM 3661 N N . GLU B 1 54 ? -7.598 5.109 14.883 1 88.56 54 GLU B N 1
ATOM 3662 C CA . GLU B 1 54 ? -7.473 5.965 13.703 1 88.56 54 GLU B CA 1
ATOM 3663 C C . GLU B 1 54 ? -6.137 5.746 13 1 88.56 54 GLU B C 1
ATOM 3665 O O . GLU B 1 54 ? -6.066 5.762 11.773 1 88.56 54 GLU B O 1
ATOM 3670 N N . GLU B 1 55 ? -5.156 5.488 13.789 1 89 55 GLU B N 1
ATOM 3671 C CA . GLU B 1 55 ? -3.834 5.254 13.219 1 89 55 GLU B CA 1
ATOM 3672 C C . GLU B 1 55 ? -3.787 3.93 12.461 1 89 55 GLU B C 1
ATOM 3674 O O . GLU B 1 55 ? -3.125 3.824 11.422 1 89 55 GLU B O 1
ATOM 3679 N N . TRP B 1 56 ? -4.449 2.947 12.992 1 93.31 56 TRP B N 1
ATOM 3680 C CA . TRP B 1 56 ? -4.453 1.636 12.352 1 93.31 56 TRP B CA 1
ATOM 3681 C C . TRP B 1 56 ? -5.059 1.717 10.953 1 93.31 56 TRP B C 1
ATOM 3683 O O . TRP B 1 56 ? -4.453 1.257 9.977 1 93.31 56 TRP B O 1
ATOM 3693 N N . SER B 1 57 ? -6.266 2.34 10.836 1 95.19 57 SER B N 1
ATOM 3694 C CA . SER B 1 57 ? -6.938 2.461 9.547 1 95.19 57 SER B CA 1
ATOM 3695 C C . SER B 1 57 ? -6.129 3.316 8.578 1 95.19 57 SER B C 1
ATOM 3697 O O . SER B 1 57 ? -6.09 3.033 7.383 1 95.19 57 SER B O 1
ATOM 3699 N N . CYS B 1 58 ? -5.465 4.301 9.125 1 93.25 58 CYS B N 1
ATOM 3700 C CA . CYS B 1 58 ? -4.633 5.156 8.289 1 93.25 58 CYS B CA 1
ATOM 3701 C C . CYS B 1 58 ? -3.449 4.383 7.723 1 93.25 58 CYS B C 1
ATOM 3703 O O . CYS B 1 58 ? -3.094 4.551 6.555 1 93.25 58 CYS B O 1
ATOM 3705 N N . ARG B 1 59 ? -2.887 3.584 8.539 1 93.44 59 ARG B N 1
ATOM 3706 C CA . ARG B 1 59 ? -1.759 2.766 8.102 1 93.44 59 ARG B CA 1
ATOM 3707 C C . ARG B 1 59 ? -2.172 1.814 6.98 1 93.44 59 ARG B C 1
ATOM 3709 O O . ARG B 1 59 ? -1.415 1.6 6.031 1 93.44 59 ARG B O 1
ATOM 3716 N N . LEU B 1 60 ? -3.328 1.257 7.109 1 96 60 LEU B N 1
ATOM 3717 C CA . LEU B 1 60 ? -3.82 0.347 6.082 1 96 60 LEU B CA 1
ATOM 3718 C C . LEU B 1 60 ? -4.125 1.1 4.789 1 96 60 LEU B C 1
ATOM 3720 O O . LEU B 1 60 ? -3.834 0.61 3.697 1 96 60 LEU B O 1
ATOM 3724 N N . ALA B 1 61 ? -4.699 2.291 4.953 1 97.25 61 ALA B N 1
ATOM 3725 C CA . ALA B 1 61 ? -4.969 3.129 3.789 1 97.25 61 ALA B CA 1
ATOM 3726 C C . ALA B 1 61 ? -3.678 3.5 3.066 1 97.25 61 ALA B C 1
ATOM 3728 O O . ALA B 1 61 ? -3.65 3.584 1.836 1 97.25 61 ALA B O 1
ATOM 3729 N N . ALA B 1 62 ? -2.646 3.65 3.826 1 96.75 62 ALA B N 1
ATOM 3730 C CA . ALA B 1 62 ? -1.359 4.078 3.283 1 96.75 62 ALA B CA 1
ATOM 3731 C C . ALA B 1 62 ? -0.475 2.879 2.957 1 96.75 62 ALA B C 1
ATOM 3733 O O . ALA B 1 62 ? 0.735 3.023 2.771 1 96.75 62 ALA B O 1
ATOM 3734 N N . GLY B 1 63 ? -1.051 1.707 2.852 1 96.25 63 GLY B N 1
ATOM 3735 C CA . GLY B 1 63 ? -0.283 0.498 2.598 1 96.25 63 GLY B CA 1
ATOM 3736 C C . GLY B 1 63 ? 0.523 0.561 1.314 1 96.25 63 GLY B C 1
ATOM 3737 O O . GLY B 1 63 ? 1.568 -0.082 1.2 1 96.25 63 GLY B O 1
ATOM 3738 N N . TYR B 1 64 ? 0.131 1.371 0.352 1 97.62 64 TYR B N 1
ATOM 3739 C CA . TYR B 1 64 ? 0.801 1.496 -0.938 1 97.62 64 TYR B CA 1
ATOM 3740 C C . TYR B 1 64 ? 2.232 1.992 -0.763 1 97.62 64 TYR B C 1
ATOM 3742 O O . TYR B 1 64 ? 3.068 1.818 -1.651 1 97.62 64 TYR B O 1
ATOM 3750 N N . GLN B 1 65 ? 2.562 2.562 0.337 1 97.06 65 GLN B N 1
ATOM 3751 C CA . GLN B 1 65 ? 3.859 3.203 0.526 1 97.06 65 GLN B CA 1
ATOM 3752 C C . GLN B 1 65 ? 4.977 2.168 0.615 1 97.06 65 GLN B C 1
ATOM 3754 O O . GLN B 1 65 ? 6.098 2.418 0.169 1 97.06 65 GLN B O 1
ATOM 3759 N N . SER B 1 66 ? 4.676 1.017 1.244 1 96.69 66 SER B N 1
ATOM 3760 C CA . SER B 1 66 ? 5.711 -0.014 1.271 1 96.69 66 SER B CA 1
ATOM 3761 C C . SER B 1 66 ? 6.02 -0.523 -0.133 1 96.69 66 SER B C 1
ATOM 3763 O O . SER B 1 66 ? 7.164 -0.865 -0.437 1 96.69 66 SER B O 1
ATOM 3765 N N . SER B 1 67 ? 5 -0.598 -1.018 1 97.94 67 SER B N 1
ATOM 3766 C CA . SER B 1 67 ? 5.215 -0.978 -2.41 1 97.94 67 SER B CA 1
ATOM 3767 C C . SER B 1 67 ? 6.102 0.033 -3.129 1 97.94 67 SER B C 1
ATOM 3769 O O . SER B 1 67 ? 6.98 -0.346 -3.906 1 97.94 67 SER B O 1
ATOM 3771 N N . ILE B 1 68 ? 5.875 1.324 -2.865 1 98.12 68 ILE B N 1
ATOM 3772 C CA . ILE B 1 68 ? 6.691 2.377 -3.457 1 98.12 68 ILE B CA 1
ATOM 3773 C C . ILE B 1 68 ? 8.141 2.213 -3.016 1 98.12 68 ILE B C 1
ATOM 3775 O O . ILE B 1 68 ? 9.062 2.301 -3.836 1 98.12 68 ILE B O 1
ATOM 3779 N N . ALA B 1 69 ? 8.312 1.98 -1.746 1 97.12 69 ALA B N 1
ATOM 3780 C CA . ALA B 1 69 ? 9.648 1.86 -1.184 1 97.12 69 ALA B CA 1
ATOM 3781 C C . ALA B 1 69 ? 10.398 0.683 -1.802 1 97.12 69 ALA B C 1
ATOM 3783 O O . ALA B 1 69 ? 11.57 0.81 -2.176 1 97.12 69 ALA B O 1
ATOM 3784 N N . MET B 1 70 ? 9.688 -0.45 -1.902 1 97.88 70 MET B N 1
ATOM 3785 C CA . MET B 1 70 ? 10.32 -1.63 -2.486 1 97.88 70 MET B CA 1
ATOM 3786 C C . MET B 1 70 ? 10.672 -1.393 -3.953 1 97.88 70 MET B C 1
ATOM 3788 O O . MET B 1 70 ? 11.727 -1.824 -4.422 1 97.88 70 MET B O 1
ATOM 3792 N N . CYS B 1 71 ? 9.812 -0.749 -4.645 1 97.94 71 CYS B N 1
ATOM 3793 C CA . CYS B 1 71 ? 10.047 -0.443 -6.055 1 97.94 71 CYS B CA 1
ATOM 3794 C C . CYS B 1 71 ? 11.281 0.432 -6.223 1 97.94 71 CYS B C 1
ATOM 3796 O O . CYS B 1 71 ? 12.18 0.1 -6.996 1 97.94 71 CYS B O 1
ATOM 3798 N N . LEU B 1 72 ? 11.406 1.508 -5.473 1 97.56 72 LEU B N 1
ATOM 3799 C CA . LEU B 1 72 ? 12.539 2.424 -5.566 1 97.56 72 LEU B CA 1
ATOM 3800 C C . LEU B 1 72 ? 13.82 1.754 -5.082 1 97.56 72 LEU B C 1
ATOM 3802 O O . LEU B 1 72 ? 14.891 1.963 -5.66 1 97.56 72 LEU B O 1
ATOM 3806 N N . PHE B 1 73 ? 13.672 0.947 -4.008 1 98.12 73 PHE B N 1
ATOM 3807 C CA . PHE B 1 73 ? 14.797 0.212 -3.439 1 98.12 73 PHE B CA 1
ATOM 3808 C C . PHE B 1 73 ? 15.461 -0.663 -4.496 1 98.12 73 PHE B C 1
ATOM 3810 O O . PHE B 1 73 ? 16.688 -0.742 -4.559 1 98.12 73 PHE B O 1
ATOM 3817 N N . LEU B 1 74 ? 14.656 -1.228 -5.344 1 98.12 74 LEU B N 1
ATOM 3818 C CA . LEU B 1 74 ? 15.141 -2.133 -6.379 1 98.12 74 LEU B CA 1
ATOM 3819 C C . LEU B 1 74 ? 15.469 -1.37 -7.66 1 98.12 74 LEU B C 1
ATOM 3821 O O . LEU B 1 74 ? 16.406 -1.726 -8.383 1 98.12 74 LEU B O 1
ATOM 3825 N N . ASP B 1 75 ? 14.695 -0.3 -8.008 1 97.12 75 ASP B N 1
ATOM 3826 C CA . ASP B 1 75 ? 15.023 0.563 -9.133 1 97.12 75 ASP B CA 1
ATOM 3827 C C . ASP B 1 75 ? 16.438 1.115 -9.016 1 97.12 75 ASP B C 1
ATOM 3829 O O . ASP B 1 75 ? 17.156 1.214 -10.008 1 97.12 75 ASP B O 1
ATOM 3833 N N . TRP B 1 76 ? 16.766 1.456 -7.758 1 97.12 76 TRP B N 1
ATOM 3834 C CA . TRP B 1 76 ? 18.062 2.104 -7.504 1 97.12 76 TRP B CA 1
ATOM 3835 C C . TRP B 1 76 ? 19.141 1.072 -7.227 1 97.12 76 TRP B C 1
ATOM 3837 O O . TRP B 1 76 ? 20.281 1.429 -6.914 1 97.12 76 TRP B O 1
ATOM 3847 N N . LYS B 1 77 ? 18.828 -0.253 -7.234 1 97.31 77 LYS B N 1
ATOM 3848 C CA . LYS B 1 77 ? 19.766 -1.351 -7.039 1 97.31 77 LYS B CA 1
ATOM 3849 C C . LYS B 1 77 ? 20.531 -1.184 -5.734 1 97.31 77 LYS B C 1
ATOM 3851 O O . LYS B 1 77 ? 21.75 -1.412 -5.688 1 97.31 77 LYS B O 1
ATOM 3856 N N . ILE B 1 78 ? 19.859 -0.773 -4.711 1 97.81 78 ILE B N 1
ATOM 3857 C CA . ILE B 1 78 ? 20.469 -0.448 -3.422 1 97.81 78 ILE B CA 1
ATOM 3858 C C . ILE B 1 78 ? 21.078 -1.705 -2.807 1 97.81 78 ILE B C 1
ATOM 3860 O O . ILE B 1 78 ? 22.188 -1.667 -2.279 1 97.81 78 ILE B O 1
ATOM 3864 N N . PRO B 1 79 ? 20.328 -2.873 -2.857 1 97.69 79 PRO B N 1
ATOM 3865 C CA . PRO B 1 79 ? 20.938 -4.066 -2.271 1 97.69 79 PRO B CA 1
ATOM 3866 C C . PRO B 1 79 ? 22.312 -4.375 -2.873 1 97.69 79 PRO B C 1
ATOM 3868 O O . PRO B 1 79 ? 23.266 -4.637 -2.137 1 97.69 79 PRO B O 1
ATOM 3871 N N . SER B 1 80 ? 22.391 -4.336 -4.176 1 97.19 80 SER B N 1
ATOM 3872 C CA . SER B 1 80 ? 23.656 -4.621 -4.859 1 97.19 80 SER B CA 1
ATOM 3873 C C . SER B 1 80 ? 24.719 -3.582 -4.52 1 97.19 80 SER B C 1
ATOM 3875 O O . SER B 1 80 ? 25.875 -3.924 -4.32 1 97.19 80 SER B O 1
ATOM 3877 N N . MET B 1 81 ? 24.375 -2.361 -4.496 1 97.25 81 MET B N 1
ATOM 3878 C CA . MET B 1 81 ? 25.297 -1.271 -4.191 1 97.25 81 MET B CA 1
ATOM 3879 C C . MET B 1 81 ? 25.875 -1.422 -2.787 1 97.25 81 MET B C 1
ATOM 3881 O O . MET B 1 81 ? 27.078 -1.297 -2.594 1 97.25 81 MET B O 1
ATOM 3885 N N . MET B 1 82 ? 25.016 -1.684 -1.849 1 97.56 82 MET B N 1
ATOM 3886 C CA . MET B 1 82 ? 25.453 -1.781 -0.456 1 97.56 82 MET B CA 1
ATOM 3887 C C . MET B 1 82 ? 26.266 -3.053 -0.225 1 97.56 82 MET B C 1
ATOM 3889 O O . MET B 1 82 ? 27.156 -3.074 0.616 1 97.56 82 MET B O 1
ATOM 3893 N N . SER B 1 83 ? 25.953 -4.148 -0.938 1 96.94 83 SER B N 1
ATOM 3894 C CA . SER B 1 83 ? 26.641 -5.43 -0.76 1 96.94 83 SER B CA 1
ATOM 3895 C C . SER B 1 83 ? 28.109 -5.32 -1.099 1 96.94 83 SER B C 1
ATOM 3897 O O . SER B 1 83 ? 28.922 -6.16 -0.68 1 96.94 83 SER B O 1
ATOM 3899 N N . LYS B 1 84 ? 28.531 -4.305 -1.8 1 96.06 84 LYS B N 1
ATOM 3900 C CA . LYS B 1 84 ? 29.906 -4.125 -2.246 1 96.06 84 LYS B CA 1
ATOM 3901 C C . LYS B 1 84 ? 30.734 -3.387 -1.196 1 96.06 84 LYS B C 1
ATOM 3903 O O . LYS B 1 84 ? 31.953 -3.283 -1.32 1 96.06 84 LYS B O 1
ATOM 3908 N N . THR B 1 85 ? 30.156 -2.871 -0.202 1 95.06 85 THR B N 1
ATOM 3909 C CA . THR B 1 85 ? 30.859 -2.111 0.826 1 95.06 85 THR B CA 1
ATOM 3910 C C . THR B 1 85 ? 31.156 -2.988 2.037 1 95.06 85 THR B C 1
ATOM 3912 O O . THR B 1 85 ? 30.609 -4.09 2.16 1 95.06 85 THR B O 1
ATOM 3915 N N . GLU B 1 86 ? 32.031 -2.465 2.822 1 91.38 86 GLU B N 1
ATOM 3916 C CA . GLU B 1 86 ? 32.375 -3.158 4.059 1 91.38 86 GLU B CA 1
ATOM 3917 C C . GLU B 1 86 ? 31.156 -3.316 4.965 1 91.38 86 GLU B C 1
ATOM 3919 O O . GLU B 1 86 ? 30.453 -2.344 5.242 1 91.38 86 GLU B O 1
ATOM 3924 N N . GLU B 1 87 ? 30.859 -4.52 5.297 1 92.56 87 GLU B N 1
ATOM 3925 C CA . GLU B 1 87 ? 29.75 -4.879 6.184 1 92.56 87 GLU B CA 1
ATOM 3926 C C . GLU B 1 87 ? 28.406 -4.523 5.559 1 92.56 87 GLU B C 1
ATOM 3928 O O . GLU B 1 87 ? 27.406 -4.418 6.262 1 92.56 87 GLU B O 1
ATOM 3933 N N . ALA B 1 88 ? 28.406 -4.148 4.23 1 96.62 88 ALA B N 1
ATOM 3934 C CA . ALA B 1 88 ? 27.188 -3.791 3.504 1 96.62 88 ALA B CA 1
ATOM 3935 C C . ALA B 1 88 ? 26.516 -2.574 4.129 1 96.62 88 ALA B C 1
ATOM 3937 O O . ALA B 1 88 ? 25.297 -2.578 4.355 1 96.62 88 ALA B O 1
ATOM 3938 N N . THR B 1 89 ? 27.312 -1.603 4.547 1 97.38 89 THR B N 1
ATOM 3939 C CA . THR B 1 89 ? 26.859 -0.41 5.254 1 97.38 89 THR B CA 1
ATOM 3940 C C . THR B 1 89 ? 27.172 0.849 4.453 1 97.38 89 THR B C 1
ATOM 3942 O O . THR B 1 89 ? 28.266 0.958 3.873 1 97.38 89 THR B O 1
ATOM 3945 N N . MET B 1 90 ? 26.234 1.7 4.352 1 97.94 90 MET B N 1
ATOM 3946 C CA . MET B 1 90 ? 26.422 3 3.713 1 97.94 90 MET B CA 1
ATOM 3947 C C . MET B 1 90 ? 25.688 4.094 4.48 1 97.94 90 MET B C 1
ATOM 3949 O O . MET B 1 90 ? 24.609 3.857 5.027 1 97.94 90 MET B O 1
ATOM 3953 N N . SER B 1 91 ? 26.219 5.254 4.535 1 97.25 91 SER B N 1
ATOM 3954 C CA . SER B 1 91 ? 25.547 6.406 5.121 1 97.25 91 SER B CA 1
ATOM 3955 C C . SER B 1 91 ? 24.578 7.043 4.129 1 97.25 91 SER B C 1
ATOM 3957 O O . SER B 1 91 ? 24.641 6.77 2.928 1 97.25 91 SER B O 1
ATOM 3959 N N . LEU B 1 92 ? 23.734 7.875 4.695 1 96.19 92 LEU B N 1
ATOM 3960 C CA . LEU B 1 92 ? 22.797 8.625 3.863 1 96.19 92 LEU B CA 1
ATOM 3961 C C . LEU B 1 92 ? 23.547 9.438 2.809 1 96.19 92 LEU B C 1
ATOM 3963 O O . LEU B 1 92 ? 23.156 9.453 1.641 1 96.19 92 LEU B O 1
ATOM 3967 N N . ASP B 1 93 ? 24.594 10.094 3.189 1 96.56 93 ASP B N 1
ATOM 3968 C CA . ASP B 1 93 ? 25.359 10.93 2.277 1 96.56 93 ASP B CA 1
ATOM 3969 C C . ASP B 1 93 ? 26.016 10.086 1.18 1 96.56 93 ASP B C 1
ATOM 3971 O O . ASP B 1 93 ? 26.031 10.484 0.013 1 96.56 93 ASP B O 1
ATOM 3975 N N . GLN B 1 94 ? 26.562 8.961 1.532 1 97.56 94 GLN B N 1
ATOM 3976 C CA . GLN B 1 94 ? 27.172 8.062 0.562 1 97.56 94 GLN B CA 1
ATOM 3977 C C . GLN B 1 94 ? 26.156 7.57 -0.459 1 97.56 94 GLN B C 1
ATOM 3979 O O . GLN B 1 94 ? 26.438 7.508 -1.656 1 97.56 94 GLN B O 1
ATOM 3984 N N . LEU B 1 95 ? 25.016 7.215 0.006 1 97.88 95 LEU B N 1
ATOM 3985 C CA . LEU B 1 95 ? 23.938 6.734 -0.868 1 97.88 95 LEU B CA 1
ATOM 3986 C C . LEU B 1 95 ? 23.5 7.832 -1.826 1 97.88 95 LEU B C 1
ATOM 3988 O O . LEU B 1 95 ? 23.344 7.59 -3.027 1 97.88 95 LEU B O 1
ATOM 3992 N N . ALA B 1 96 ? 23.25 9.023 -1.266 1 96.69 96 ALA B N 1
ATOM 3993 C CA . ALA B 1 96 ? 22.812 10.141 -2.092 1 96.69 96 ALA B CA 1
ATOM 3994 C C . ALA B 1 96 ? 23.828 10.445 -3.189 1 96.69 96 ALA B C 1
ATOM 3996 O O . ALA B 1 96 ? 23.453 10.719 -4.332 1 96.69 96 ALA B O 1
ATOM 3997 N N . GLU B 1 97 ? 25.078 10.414 -2.885 1 96.81 97 GLU B N 1
ATOM 3998 C CA . GLU B 1 97 ? 26.156 10.68 -3.84 1 96.81 97 GLU B CA 1
ATOM 3999 C C . GLU B 1 97 ? 26.219 9.578 -4.898 1 96.81 97 GLU B C 1
ATOM 4001 O O . GLU B 1 97 ? 26.312 9.875 -6.094 1 96.81 97 GLU B O 1
ATOM 4006 N N . ALA B 1 98 ? 26.219 8.359 -4.465 1 96.69 98 ALA B N 1
ATOM 4007 C CA . ALA B 1 98 ? 26.344 7.23 -5.375 1 96.69 98 ALA B CA 1
ATOM 4008 C C . ALA B 1 98 ? 25.172 7.184 -6.355 1 96.69 98 ALA B C 1
ATOM 4010 O O . ALA B 1 98 ? 25.344 6.82 -7.52 1 96.69 98 ALA B O 1
ATOM 4011 N N . LEU B 1 99 ? 24 7.527 -5.871 1 96.5 99 LEU B N 1
ATOM 4012 C CA . LEU B 1 99 ? 22.797 7.465 -6.676 1 96.5 99 LEU B CA 1
ATOM 4013 C C . LEU B 1 99 ? 22.609 8.75 -7.48 1 96.5 99 LEU B C 1
ATOM 4015 O O . LEU B 1 99 ? 21.844 8.781 -8.438 1 96.5 99 LEU B O 1
ATOM 4019 N N . ASN B 1 100 ? 23.312 9.805 -7.062 1 95.38 100 ASN B N 1
ATOM 4020 C CA . ASN B 1 100 ? 23.078 11.141 -7.602 1 95.38 100 ASN B CA 1
ATOM 4021 C C . ASN B 1 100 ? 21.609 11.547 -7.492 1 95.38 100 ASN B C 1
ATOM 4023 O O . ASN B 1 100 ? 21 11.945 -8.484 1 95.38 100 ASN B O 1
ATOM 4027 N N . VAL B 1 101 ? 21.016 11.305 -6.387 1 95.06 101 VAL B N 1
ATOM 4028 C CA . VAL B 1 101 ? 19.625 11.594 -6.043 1 95.06 101 VAL B CA 1
ATOM 4029 C C . VAL B 1 101 ? 19.578 12.547 -4.848 1 95.06 101 VAL B C 1
ATOM 4031 O O . VAL B 1 101 ? 20.484 12.539 -4.008 1 95.06 101 VAL B O 1
ATOM 4034 N N . SER B 1 102 ? 18.594 13.438 -4.832 1 93.06 102 SER B N 1
ATOM 4035 C CA . SER B 1 102 ? 18.422 14.367 -3.715 1 93.06 102 SER B CA 1
ATOM 4036 C C . SER B 1 102 ? 18.438 13.625 -2.379 1 93.06 102 SER B C 1
ATOM 4038 O O . SER B 1 102 ? 17.797 12.594 -2.229 1 93.06 102 SER B O 1
ATOM 4040 N N . LYS B 1 103 ? 19.172 14.188 -1.421 1 93.06 103 LYS B N 1
ATOM 4041 C CA . LYS B 1 103 ? 19.344 13.578 -0.105 1 93.06 103 LYS B CA 1
ATOM 4042 C C . LYS B 1 103 ? 18 13.328 0.574 1 93.06 103 LYS B C 1
ATOM 4044 O O . LYS B 1 103 ? 17.812 12.289 1.212 1 93.06 103 LYS B O 1
ATOM 4049 N N . GLY B 1 104 ? 17.078 14.25 0.463 1 91.88 104 GLY B N 1
ATOM 4050 C CA . GLY B 1 104 ? 15.758 14.109 1.075 1 91.88 104 GLY B CA 1
ATOM 4051 C C . GLY B 1 104 ? 14.992 12.906 0.567 1 91.88 104 GLY B C 1
ATOM 4052 O O . GLY B 1 104 ? 14.305 12.234 1.336 1 91.88 104 GLY B O 1
ATOM 4053 N N . LEU B 1 105 ? 15.109 12.688 -0.727 1 94.62 105 LEU B N 1
ATOM 4054 C CA . LEU B 1 105 ? 14.438 11.539 -1.334 1 94.62 105 LEU B CA 1
ATOM 4055 C C . LEU B 1 105 ? 15.023 10.234 -0.816 1 94.62 105 LEU B C 1
ATOM 4057 O O . LEU B 1 105 ? 14.281 9.297 -0.489 1 94.62 105 LEU B O 1
ATOM 4061 N N . VAL B 1 106 ? 16.344 10.141 -0.766 1 96.19 106 VAL B N 1
ATOM 4062 C CA . VAL B 1 106 ? 17.016 8.938 -0.27 1 96.19 106 VAL B CA 1
ATOM 4063 C C . VAL B 1 106 ? 16.641 8.711 1.191 1 96.19 106 VAL B C 1
ATOM 4065 O O . VAL B 1 106 ? 16.328 7.582 1.589 1 96.19 106 VAL B O 1
ATOM 4068 N N . ARG B 1 107 ? 16.656 9.742 1.994 1 93.31 107 ARG B N 1
ATOM 4069 C CA . ARG B 1 107 ? 16.281 9.641 3.404 1 93.31 107 ARG B CA 1
ATOM 4070 C C . ARG B 1 107 ? 14.883 9.07 3.57 1 93.31 107 ARG B C 1
ATOM 4072 O O . ARG B 1 107 ? 14.664 8.172 4.387 1 93.31 107 ARG B O 1
ATOM 4079 N N . CYS B 1 108 ? 13.969 9.672 2.814 1 92.94 108 CYS B N 1
ATOM 4080 C CA . CYS B 1 108 ? 12.578 9.234 2.885 1 92.94 108 CYS B CA 1
ATOM 4081 C C . CYS B 1 108 ? 12.453 7.746 2.605 1 92.94 108 CYS B C 1
ATOM 4083 O O . CYS B 1 108 ? 11.781 7.023 3.344 1 92.94 108 CYS B O 1
ATOM 4085 N N . LEU B 1 109 ? 13.133 7.266 1.57 1 95.12 109 LEU B N 1
ATOM 4086 C CA . LEU B 1 109 ? 13.086 5.852 1.204 1 95.12 109 LEU B CA 1
ATOM 4087 C C . LEU B 1 109 ? 13.742 4.992 2.277 1 95.12 109 LEU B C 1
ATOM 4089 O O . LEU B 1 109 ? 13.18 3.971 2.688 1 95.12 109 LEU B O 1
ATOM 4093 N N . MET B 1 110 ? 14.914 5.375 2.707 1 95.38 110 MET B N 1
ATOM 4094 C CA . MET B 1 110 ? 15.672 4.559 3.646 1 95.38 110 MET B CA 1
ATOM 4095 C C . MET B 1 110 ? 14.945 4.441 4.98 1 95.38 110 MET B C 1
ATOM 4097 O O . MET B 1 110 ? 14.953 3.377 5.605 1 95.38 110 MET B O 1
ATOM 4101 N N . ARG B 1 111 ? 14.328 5.512 5.391 1 92.88 111 ARG B N 1
ATOM 4102 C CA . ARG B 1 111 ? 13.562 5.473 6.633 1 92.88 111 ARG B CA 1
ATOM 4103 C C . ARG B 1 111 ? 12.406 4.484 6.531 1 92.88 111 ARG B C 1
ATOM 4105 O O . ARG B 1 111 ? 12.117 3.766 7.488 1 92.88 111 ARG B O 1
ATOM 4112 N N . GLU B 1 112 ? 11.742 4.5 5.402 1 93.44 112 GLU B N 1
ATOM 4113 C CA . GLU B 1 112 ? 10.68 3.527 5.188 1 93.44 112 GLU B CA 1
ATOM 4114 C C . GLU B 1 112 ? 11.211 2.1 5.234 1 93.44 112 GLU B C 1
ATOM 4116 O O . GLU B 1 112 ? 10.594 1.214 5.82 1 93.44 112 GLU B O 1
ATOM 4121 N N . CYS B 1 113 ? 12.375 1.841 4.641 1 95.06 113 CYS B N 1
ATOM 4122 C CA . CYS B 1 113 ? 12.969 0.508 4.598 1 95.06 113 CYS B CA 1
ATOM 4123 C C . CYS B 1 113 ? 13.375 0.048 5.992 1 95.06 113 CYS B C 1
ATOM 4125 O O . CYS B 1 113 ? 13.266 -1.136 6.316 1 95.06 113 CYS B O 1
ATOM 4127 N N . VAL B 1 114 ? 13.828 0.981 6.801 1 93.5 114 VAL B N 1
ATOM 4128 C CA . VAL B 1 114 ? 14.188 0.648 8.172 1 93.5 114 VAL B CA 1
ATOM 4129 C C . VAL B 1 114 ? 12.922 0.303 8.961 1 93.5 114 VAL B C 1
ATOM 4131 O O . VAL B 1 114 ? 12.883 -0.706 9.672 1 93.5 114 VAL B O 1
ATOM 4134 N N . MET B 1 115 ? 11.938 1.117 8.789 1 90.06 115 MET B N 1
ATOM 4135 C CA . MET B 1 115 ? 10.672 0.9 9.492 1 90.06 115 MET B CA 1
ATOM 4136 C C . MET B 1 115 ? 10.062 -0.445 9.109 1 90.06 115 MET B C 1
ATOM 4138 O O . MET B 1 115 ? 9.461 -1.115 9.945 1 90.06 115 MET B O 1
ATOM 4142 N N . GLN B 1 116 ? 10.234 -0.839 7.891 1 92.69 116 GLN B N 1
ATOM 4143 C CA . GLN B 1 116 ? 9.664 -2.078 7.379 1 92.69 116 GLN B CA 1
ATOM 4144 C C . GLN B 1 116 ? 10.609 -3.256 7.605 1 92.69 116 GLN B C 1
ATOM 4146 O O . GLN B 1 116 ? 10.375 -4.352 7.09 1 92.69 116 GLN B O 1
ATOM 4151 N N . GLN B 1 117 ? 11.703 -3.066 8.25 1 93.38 117 GLN B N 1
ATOM 4152 C CA . GLN B 1 117 ? 12.641 -4.117 8.641 1 93.38 117 GLN B CA 1
ATOM 4153 C C . GLN B 1 117 ? 13.32 -4.727 7.414 1 93.38 117 GLN B C 1
ATOM 4155 O O . GLN B 1 117 ? 13.562 -5.934 7.367 1 93.38 117 GLN B O 1
ATOM 4160 N N . ILE B 1 118 ? 13.523 -3.926 6.434 1 95.56 118 ILE B N 1
ATOM 4161 C CA . ILE B 1 118 ? 14.305 -4.305 5.262 1 95.56 118 ILE B CA 1
ATOM 4162 C C . ILE B 1 118 ? 15.773 -3.943 5.48 1 95.56 118 ILE B C 1
ATOM 4164 O O . ILE B 1 118 ? 16.672 -4.602 4.949 1 95.56 118 ILE B O 1
ATOM 4168 N N . LEU B 1 119 ? 15.969 -2.852 6.207 1 96.12 119 LEU B N 1
ATOM 4169 C CA . LEU B 1 119 ? 17.312 -2.377 6.527 1 96.12 119 LEU B CA 1
ATOM 4170 C C . LEU B 1 119 ? 17.5 -2.236 8.039 1 96.12 119 LEU B C 1
ATOM 4172 O O . LEU B 1 119 ? 16.516 -2.125 8.773 1 96.12 119 LEU B O 1
ATOM 4176 N N . HIS B 1 120 ? 18.641 -2.34 8.438 1 94.38 120 HIS B N 1
ATOM 4177 C CA . HIS B 1 120 ? 19.078 -1.984 9.781 1 94.38 120 HIS B CA 1
ATOM 4178 C C . HIS B 1 120 ? 19.75 -0.618 9.805 1 94.38 120 HIS B C 1
ATOM 4180 O O . HIS B 1 120 ? 20.484 -0.27 8.883 1 94.38 120 HIS B O 1
ATOM 4186 N N . GLU B 1 121 ? 19.438 0.144 10.773 1 94 121 GLU B N 1
ATOM 4187 C CA . GLU B 1 121 ? 20.078 1.439 10.984 1 94 121 GLU B CA 1
ATOM 4188 C C . GLU B 1 121 ? 20.875 1.456 12.281 1 94 121 GLU B C 1
ATOM 4190 O O . GLU B 1 121 ? 20.391 1.916 13.312 1 94 121 GLU B O 1
ATOM 4195 N N . PRO B 1 122 ? 22.125 1.038 12.234 1 92.94 122 PRO B N 1
ATOM 4196 C CA . PRO B 1 122 ? 22.922 0.918 13.461 1 92.94 122 PRO B CA 1
ATOM 4197 C C . PRO B 1 122 ? 23.156 2.262 14.141 1 92.94 122 PRO B C 1
ATOM 4199 O O . PRO B 1 122 ? 23.312 2.316 15.367 1 92.94 122 PRO B O 1
ATOM 4202 N N . SER B 1 123 ? 23.281 3.324 13.406 1 92.38 123 SER B N 1
ATOM 4203 C CA . SER B 1 123 ? 23.344 4.707 13.875 1 92.38 123 SER B CA 1
ATOM 4204 C C . SER B 1 123 ? 22.547 5.637 12.961 1 92.38 123 SER B C 1
ATOM 4206 O O . SER B 1 123 ? 22.188 5.258 11.844 1 92.38 123 SER B O 1
ATOM 4208 N N . PRO B 1 124 ? 22.141 6.754 13.477 1 90.5 124 PRO B N 1
ATOM 4209 C CA . PRO B 1 124 ? 21.281 7.633 12.68 1 90.5 124 PRO B CA 1
ATOM 4210 C C . PRO B 1 124 ? 21.828 7.883 11.281 1 90.5 124 PRO B C 1
ATOM 4212 O O . PRO B 1 124 ? 22.969 8.359 11.133 1 90.5 124 PRO B O 1
ATOM 4215 N N . GLU B 1 125 ? 21.062 7.492 10.273 1 93.12 125 GLU B N 1
ATOM 4216 C CA . GLU B 1 125 ? 21.297 7.758 8.859 1 93.12 125 GLU B CA 1
ATOM 4217 C C . GLU B 1 125 ? 22.453 6.918 8.32 1 93.12 125 GLU B C 1
ATOM 4219 O O . GLU B 1 125 ? 23.141 7.324 7.375 1 93.12 125 GLU B O 1
ATOM 4224 N N . VAL B 1 126 ? 22.781 5.871 8.977 1 96.12 126 VAL B N 1
ATOM 4225 C CA . VAL B 1 126 ? 23.641 4.812 8.477 1 96.12 126 VAL B CA 1
ATOM 4226 C C . VAL B 1 126 ? 22.844 3.525 8.297 1 96.12 126 VAL B C 1
ATOM 4228 O O . VAL B 1 126 ? 22.156 3.08 9.227 1 96.12 126 VAL B O 1
ATOM 4231 N N . TYR B 1 127 ? 22.969 2.959 7.184 1 97 127 TYR B N 1
ATOM 4232 C CA . TYR B 1 127 ? 22.094 1.845 6.848 1 97 127 TYR B CA 1
ATOM 4233 C C . TYR B 1 127 ? 22.891 0.597 6.508 1 97 127 TYR B C 1
ATOM 4235 O O . TYR B 1 127 ? 23.969 0.689 5.914 1 97 127 TYR B O 1
ATOM 4243 N N . GLN B 1 128 ? 22.344 -0.509 6.895 1 98.06 128 GLN B N 1
ATOM 4244 C CA . GLN B 1 128 ? 22.984 -1.804 6.688 1 98.06 128 GLN B CA 1
ATOM 4245 C C . GLN B 1 128 ? 21.984 -2.838 6.18 1 98.06 128 GLN B C 1
ATOM 4247 O O . GLN B 1 128 ? 20.844 -2.885 6.645 1 98.06 128 GLN B O 1
ATOM 4252 N N . LEU B 1 129 ? 22.469 -3.674 5.191 1 97.75 129 LEU B N 1
ATOM 4253 C CA . LEU B 1 129 ? 21.594 -4.766 4.75 1 97.75 129 LEU B CA 1
ATOM 4254 C C . LEU B 1 129 ? 21.312 -5.734 5.895 1 97.75 129 LEU B C 1
ATOM 4256 O O . LEU B 1 129 ? 22.203 -6.004 6.715 1 97.75 129 LEU B O 1
ATOM 4260 N N . ASN B 1 130 ? 20.125 -6.16 6.043 1 94.94 130 ASN B N 1
ATOM 4261 C CA . ASN B 1 130 ? 19.766 -7.238 6.961 1 94.94 130 ASN B CA 1
ATOM 4262 C C . ASN B 1 130 ? 19.391 -8.508 6.215 1 94.94 130 ASN B C 1
ATOM 4264 O O . ASN B 1 130 ? 19.641 -8.633 5.016 1 94.94 130 ASN B O 1
ATOM 4268 N N . ARG B 1 131 ? 18.875 -9.492 6.863 1 92.44 131 ARG B N 1
ATOM 4269 C CA . ARG B 1 131 ? 18.609 -10.789 6.25 1 92.44 131 ARG B CA 1
ATOM 4270 C C . ARG B 1 131 ? 17.562 -10.656 5.141 1 92.44 131 ARG B C 1
ATOM 4272 O O . ARG B 1 131 ? 17.656 -11.336 4.117 1 92.44 131 ARG B O 1
ATOM 4279 N N . HIS B 1 132 ? 16.562 -9.812 5.305 1 94.5 132 HIS B N 1
ATOM 4280 C CA . HIS B 1 132 ? 15.508 -9.648 4.32 1 94.5 132 HIS B CA 1
ATOM 4281 C C . HIS B 1 132 ? 16.031 -8.969 3.057 1 94.5 132 HIS B C 1
ATOM 4283 O O . HIS B 1 132 ? 15.711 -9.391 1.942 1 94.5 132 HIS B O 1
ATOM 4289 N N . SER B 1 133 ? 16.812 -7.906 3.217 1 96.19 133 SER B N 1
ATOM 4290 C CA . SER B 1 133 ? 17.359 -7.207 2.057 1 96.19 133 SER B CA 1
ATOM 4291 C C . SER B 1 133 ? 18.438 -8.031 1.378 1 96.19 133 SER B C 1
ATOM 4293 O O . SER B 1 133 ? 18.625 -7.941 0.163 1 96.19 133 SER B O 1
ATOM 4295 N N . ARG B 1 134 ? 19.172 -8.844 2.086 1 95.69 134 ARG B N 1
ATOM 4296 C CA . ARG B 1 134 ? 20.172 -9.719 1.482 1 95.69 134 ARG B CA 1
ATOM 4297 C C . ARG B 1 134 ? 19.531 -10.727 0.543 1 95.69 134 ARG B C 1
ATOM 4299 O O . ARG B 1 134 ? 20.109 -11.109 -0.471 1 95.69 134 ARG B O 1
ATOM 4306 N N . GLY B 1 135 ? 18.297 -11.125 0.934 1 94.88 135 GLY B N 1
ATOM 4307 C CA . GLY B 1 135 ? 17.562 -12.008 0.039 1 94.88 135 GLY B CA 1
ATOM 4308 C C . GLY B 1 135 ? 17.312 -11.398 -1.33 1 94.88 135 GLY B C 1
ATOM 4309 O O . GLY B 1 135 ? 17.234 -12.117 -2.328 1 94.88 135 GLY B O 1
ATOM 4310 N N . LEU B 1 136 ? 17.344 -10.133 -1.428 1 97.25 136 LEU B N 1
ATOM 4311 C CA . LEU B 1 136 ? 17.016 -9.414 -2.656 1 97.25 136 LEU B CA 1
ATOM 4312 C C . LEU B 1 136 ? 18.25 -9.312 -3.557 1 97.25 136 LEU B C 1
ATOM 4314 O O . LEU B 1 136 ? 18.172 -8.766 -4.66 1 97.25 136 LEU B O 1
ATOM 4318 N N . LEU B 1 137 ? 19.359 -9.859 -3.074 1 96.88 137 LEU B N 1
ATOM 4319 C CA . LEU B 1 137 ? 20.547 -9.953 -3.93 1 96.88 137 LEU B CA 1
ATOM 4320 C C . LEU B 1 137 ? 20.375 -11.055 -4.973 1 96.88 137 LEU B C 1
ATOM 4322 O O . LEU B 1 137 ? 21.062 -11.062 -5.992 1 96.88 137 LEU B O 1
ATOM 4326 N N . GLN B 1 138 ? 19.469 -11.992 -4.668 1 95.31 138 GLN B N 1
ATOM 4327 C CA . GLN B 1 138 ? 19.141 -13 -5.664 1 95.31 138 GLN B CA 1
ATOM 4328 C C . GLN B 1 138 ? 18.297 -12.398 -6.785 1 95.31 138 GLN B C 1
ATOM 4330 O O . GLN B 1 138 ? 17.203 -11.891 -6.539 1 95.31 138 GLN B O 1
ATOM 4335 N N . GLU B 1 139 ? 18.703 -12.531 -7.973 1 94.94 139 GLU B N 1
ATOM 4336 C CA . GLU B 1 139 ? 18.156 -11.789 -9.109 1 94.94 139 GLU B CA 1
ATOM 4337 C C . GLU B 1 139 ? 16.703 -12.172 -9.359 1 94.94 139 GLU B C 1
ATOM 4339 O O . GLU B 1 139 ? 15.867 -11.305 -9.633 1 94.94 139 GLU B O 1
ATOM 4344 N N . GLY B 1 140 ? 16.438 -13.453 -9.375 1 94.94 140 GLY B N 1
ATOM 4345 C CA . GLY B 1 140 ? 15.078 -13.898 -9.609 1 94.94 140 GLY B CA 1
ATOM 4346 C C . GLY B 1 140 ? 14.094 -13.398 -8.57 1 94.94 140 GLY B C 1
ATOM 4347 O O . GLY B 1 140 ? 12.984 -12.977 -8.906 1 94.94 140 GLY B O 1
ATOM 4348 N N . PHE B 1 141 ? 14.516 -13.438 -7.328 1 96.06 141 PHE B N 1
ATOM 4349 C CA . PHE B 1 141 ? 13.656 -12.984 -6.242 1 96.06 141 PHE B CA 1
ATOM 4350 C C . PHE B 1 141 ? 13.469 -11.477 -6.293 1 96.06 141 PHE B C 1
ATOM 4352 O O . PHE B 1 141 ? 12.359 -10.969 -6.098 1 96.06 141 PHE B O 1
ATOM 4359 N N . ALA B 1 142 ? 14.562 -10.766 -6.566 1 97.75 142 ALA B N 1
ATOM 4360 C CA . ALA B 1 142 ? 14.484 -9.312 -6.719 1 97.75 142 ALA B CA 1
ATOM 4361 C C . ALA B 1 142 ? 13.523 -8.93 -7.836 1 97.75 142 ALA B C 1
ATOM 4363 O O . ALA B 1 142 ? 12.75 -7.98 -7.699 1 97.75 142 ALA B O 1
ATOM 4364 N N . ALA B 1 143 ? 13.562 -9.688 -8.938 1 97.5 143 ALA B N 1
ATOM 4365 C CA . ALA B 1 143 ? 12.656 -9.438 -10.055 1 97.5 143 ALA B CA 1
ATOM 4366 C C . ALA B 1 143 ? 11.203 -9.641 -9.641 1 97.5 143 ALA B C 1
ATOM 4368 O O . ALA B 1 143 ? 10.32 -8.867 -10.031 1 97.5 143 ALA B O 1
ATOM 4369 N N . TRP B 1 144 ? 10.961 -10.664 -8.883 1 96.56 144 TRP B N 1
ATOM 4370 C CA . TRP B 1 144 ? 9.625 -10.984 -8.406 1 96.56 144 TRP B CA 1
ATOM 4371 C C . TRP B 1 144 ? 9.07 -9.859 -7.543 1 96.56 144 TRP B C 1
ATOM 4373 O O . TRP B 1 144 ? 7.961 -9.367 -7.785 1 96.56 144 TRP B O 1
ATOM 4383 N N . VAL B 1 145 ? 9.852 -9.43 -6.586 1 97.69 145 VAL B N 1
ATOM 4384 C CA . VAL B 1 145 ? 9.445 -8.367 -5.672 1 97.69 145 VAL B CA 1
ATOM 4385 C C . VAL B 1 145 ? 9.242 -7.066 -6.445 1 97.69 145 VAL B C 1
ATOM 4387 O O . VAL B 1 145 ? 8.273 -6.336 -6.203 1 97.69 145 VAL B O 1
ATOM 4390 N N . HIS B 1 146 ? 10.133 -6.785 -7.383 1 98.44 146 HIS B N 1
ATOM 4391 C CA . HIS B 1 146 ? 10.062 -5.586 -8.211 1 98.44 146 HIS B CA 1
ATOM 4392 C C . HIS B 1 146 ? 8.812 -5.59 -9.078 1 98.44 146 HIS B C 1
ATOM 4394 O O . HIS B 1 146 ? 8.125 -4.57 -9.188 1 98.44 146 HIS B O 1
ATOM 4400 N N . TYR B 1 147 ? 8.516 -6.734 -9.672 1 97.81 147 TYR B N 1
ATOM 4401 C CA . TYR B 1 147 ? 7.324 -6.902 -10.492 1 97.81 147 TYR B CA 1
ATOM 4402 C C . TYR B 1 147 ? 6.062 -6.625 -9.68 1 97.81 147 TYR B C 1
ATOM 4404 O O . TYR B 1 147 ? 5.203 -5.848 -10.102 1 97.81 147 TYR B O 1
ATOM 4412 N N . ILE B 1 148 ? 5.969 -7.184 -8.539 1 97.25 148 ILE B N 1
ATOM 4413 C CA . ILE B 1 148 ? 4.785 -7.039 -7.695 1 97.25 148 ILE B CA 1
ATOM 4414 C C . ILE B 1 148 ? 4.621 -5.574 -7.285 1 97.25 148 ILE B C 1
ATOM 4416 O O . ILE B 1 148 ? 3.523 -5.02 -7.367 1 97.25 148 ILE B O 1
ATOM 4420 N N . SER B 1 149 ? 5.684 -4.938 -6.863 1 97.75 149 SER B N 1
ATOM 4421 C CA . SER B 1 149 ? 5.625 -3.568 -6.359 1 97.75 149 SER B CA 1
ATOM 4422 C C . SER B 1 149 ? 5.312 -2.58 -7.477 1 97.75 149 SER B C 1
ATOM 4424 O O . SER B 1 149 ? 4.559 -1.624 -7.273 1 97.75 149 SER B O 1
ATOM 4426 N N . ASP B 1 150 ? 5.887 -2.824 -8.633 1 97.75 150 ASP B N 1
ATOM 4427 C CA . ASP B 1 150 ? 5.742 -1.912 -9.758 1 97.75 150 ASP B CA 1
ATOM 4428 C C . ASP B 1 150 ? 4.402 -2.113 -10.461 1 97.75 150 ASP B C 1
ATOM 4430 O O . ASP B 1 150 ? 3.533 -1.24 -10.414 1 97.75 150 ASP B O 1
ATOM 4434 N N . VAL B 1 151 ? 4.188 -3.287 -10.969 1 97.75 151 VAL B N 1
ATOM 4435 C CA . VAL B 1 151 ? 3 -3.578 -11.766 1 97.75 151 VAL B CA 1
ATOM 4436 C C . VAL B 1 151 ? 1.773 -3.656 -10.859 1 97.75 151 VAL B C 1
ATOM 4438 O O . VAL B 1 151 ? 0.695 -3.18 -11.219 1 97.75 151 VAL B O 1
ATOM 4441 N N . GLY B 1 152 ? 1.96 -4.266 -9.703 1 97.38 152 GLY B N 1
ATOM 4442 C CA . GLY B 1 152 ? 0.86 -4.328 -8.75 1 97.38 152 GLY B CA 1
ATOM 4443 C C . GLY B 1 152 ? 0.344 -2.961 -8.344 1 97.38 152 GLY B C 1
ATOM 4444 O O . GLY B 1 152 ? -0.867 -2.736 -8.305 1 97.38 152 GLY B O 1
ATOM 4445 N N . LEU B 1 153 ? 1.26 -2.066 -8.055 1 97.12 153 LEU B N 1
ATOM 4446 C CA . LEU B 1 153 ? 0.903 -0.701 -7.688 1 97.12 153 LEU B CA 1
ATOM 4447 C C . LEU B 1 153 ? 0.154 -0.012 -8.82 1 97.12 153 LEU B C 1
ATOM 4449 O O . LEU B 1 153 ? -0.895 0.596 -8.602 1 97.12 153 LEU B O 1
ATOM 4453 N N . ARG B 1 154 ? 0.669 -0.13 -10.016 1 97.56 154 ARG B N 1
ATOM 4454 C CA . ARG B 1 154 ? 0.115 0.553 -11.18 1 97.56 154 ARG B CA 1
ATOM 4455 C C . ARG B 1 154 ? -1.281 0.034 -11.508 1 97.56 154 ARG B C 1
ATOM 4457 O O . ARG B 1 154 ? -2.207 0.819 -11.719 1 97.56 154 ARG B O 1
ATOM 4464 N N . THR B 1 155 ? -1.447 -1.243 -11.547 1 98.25 155 THR B N 1
ATOM 4465 C CA . THR B 1 155 ? -2.742 -1.828 -11.875 1 98.25 155 THR B CA 1
ATOM 4466 C C . THR B 1 155 ? -3.701 -1.729 -10.695 1 98.25 155 THR B C 1
ATOM 4468 O O . THR B 1 155 ? -4.895 -1.472 -10.875 1 98.25 155 THR B O 1
ATOM 4471 N N . GLY B 1 156 ? -3.164 -1.911 -9.461 1 97.88 156 GLY B N 1
ATOM 4472 C CA . GLY B 1 156 ? -3.977 -1.835 -8.258 1 97.88 156 GLY B CA 1
ATOM 4473 C C . GLY B 1 156 ? -4.664 -0.494 -8.086 1 97.88 156 GLY B C 1
ATOM 4474 O O . GLY B 1 156 ? -5.766 -0.422 -7.539 1 97.88 156 GLY B O 1
ATOM 4475 N N . ALA B 1 157 ? -4.031 0.531 -8.57 1 97.19 157 ALA B N 1
ATOM 4476 C CA . ALA B 1 157 ? -4.551 1.891 -8.453 1 97.19 157 ALA B CA 1
ATOM 4477 C C . ALA B 1 157 ? -5.879 2.037 -9.188 1 97.19 157 ALA B C 1
ATOM 4479 O O . ALA B 1 157 ? -6.625 2.988 -8.953 1 97.19 157 ALA B O 1
ATOM 4480 N N . TYR B 1 158 ? -6.23 1.08 -10.023 1 97.62 158 TYR B N 1
ATOM 4481 C CA . TYR B 1 158 ? -7.41 1.236 -10.867 1 97.62 158 TYR B CA 1
ATOM 4482 C C . TYR B 1 158 ? -8.461 0.184 -10.531 1 97.62 158 TYR B C 1
ATOM 4484 O O . TYR B 1 158 ? -9.508 0.114 -11.18 1 97.62 158 TYR B O 1
ATOM 4492 N N . VAL B 1 159 ? -8.227 -0.613 -9.523 1 97.62 159 VAL B N 1
ATOM 4493 C CA . VAL B 1 159 ? -9.141 -1.708 -9.203 1 97.62 159 VAL B CA 1
ATOM 4494 C C . VAL B 1 159 ? -10.5 -1.148 -8.812 1 97.62 159 VAL B C 1
ATOM 4496 O O . VAL B 1 159 ? -11.539 -1.627 -9.281 1 97.62 159 VAL B O 1
ATOM 4499 N N . SER B 1 160 ? -10.539 -0.151 -7.93 1 96 160 SER B N 1
ATOM 4500 C CA . SER B 1 160 ? -11.812 0.422 -7.504 1 96 160 SER B CA 1
ATOM 4501 C C . SER B 1 160 ? -12.594 0.975 -8.695 1 96 160 SER B C 1
ATOM 4503 O O . SER B 1 160 ? -13.797 0.718 -8.828 1 96 160 SER B O 1
ATOM 4505 N N . GLU B 1 161 ? -11.945 1.729 -9.516 1 95.31 161 GLU B N 1
ATOM 4506 C CA . GLU B 1 161 ? -12.586 2.283 -10.703 1 95.31 161 GLU B CA 1
ATOM 4507 C C . GLU B 1 161 ? -13.07 1.176 -11.641 1 95.31 161 GLU B C 1
ATOM 4509 O O . GLU B 1 161 ? -14.156 1.275 -12.219 1 95.31 161 GLU B O 1
ATOM 4514 N N . TYR B 1 162 ? -12.266 0.169 -11.844 1 96.88 162 TYR B N 1
ATOM 4515 C CA . TYR B 1 162 ? -12.625 -0.978 -12.672 1 96.88 162 TYR B CA 1
ATOM 4516 C C . TYR B 1 162 ? -13.891 -1.647 -12.148 1 96.88 162 TYR B C 1
ATOM 4518 O O . TYR B 1 162 ? -14.844 -1.861 -12.898 1 96.88 162 TYR B O 1
ATOM 4526 N N . VAL B 1 163 ? -13.891 -1.919 -10.828 1 95.75 163 VAL B N 1
ATOM 4527 C CA . VAL B 1 163 ? -15.023 -2.598 -10.219 1 95.75 163 VAL B CA 1
ATOM 4528 C C . VAL B 1 163 ? -16.297 -1.762 -10.414 1 95.75 163 VAL B C 1
ATOM 4530 O O . VAL B 1 163 ? -17.359 -2.299 -10.734 1 95.75 163 VAL B O 1
ATOM 4533 N N . SER B 1 164 ? -16.172 -0.471 -10.258 1 93.81 164 SER B N 1
ATOM 4534 C CA . SER B 1 164 ? -17.297 0.425 -10.477 1 93.81 164 SER B CA 1
ATOM 4535 C C . SER B 1 164 ? -17.734 0.418 -11.938 1 93.81 164 SER B C 1
ATOM 4537 O O . SER B 1 164 ? -18.938 0.421 -12.234 1 93.81 164 SER B O 1
ATOM 4539 N N . SER B 1 165 ? -16.797 0.409 -12.836 1 94.62 165 SER B N 1
ATOM 4540 C CA . SER B 1 165 ? -17.078 0.505 -14.266 1 94.62 165 SER B CA 1
ATOM 4541 C C . SER B 1 165 ? -17.812 -0.732 -14.766 1 94.62 165 SER B C 1
ATOM 4543 O O . SER B 1 165 ? -18.531 -0.668 -15.766 1 94.62 165 SER B O 1
ATOM 4545 N N . ILE B 1 166 ? -17.688 -1.815 -14.109 1 93.31 166 ILE B N 1
ATOM 4546 C CA . ILE B 1 166 ? -18.312 -3.049 -14.555 1 93.31 166 ILE B CA 1
ATOM 4547 C C . ILE B 1 166 ? -19.531 -3.355 -13.672 1 93.31 166 ILE B C 1
ATOM 4549 O O . ILE B 1 166 ? -20.047 -4.477 -13.68 1 93.31 166 ILE B O 1
ATOM 4553 N N . SER B 1 167 ? -19.922 -2.451 -12.844 1 90.81 167 SER B N 1
ATOM 4554 C CA . SER B 1 167 ? -21.078 -2.529 -11.953 1 90.81 167 SER B CA 1
ATOM 4555 C C . SER B 1 167 ? -20.969 -3.725 -11.016 1 90.81 167 SER B C 1
ATOM 4557 O O . SER B 1 167 ? -21.969 -4.41 -10.758 1 90.81 167 SER B O 1
ATOM 4559 N N . GLY B 1 168 ? -19.703 -4.035 -10.672 1 89.88 168 GLY B N 1
ATOM 4560 C CA . GLY B 1 168 ? -19.453 -5.035 -9.648 1 89.88 168 GLY B CA 1
ATOM 4561 C C . GLY B 1 168 ? -19.531 -6.457 -10.172 1 89.88 168 GLY B C 1
ATOM 4562 O O . GLY B 1 168 ? -19.375 -7.414 -9.406 1 89.88 168 GLY B O 1
ATOM 4563 N N . ARG B 1 169 ? -19.766 -6.57 -11.391 1 90.31 169 ARG B N 1
ATOM 4564 C CA . ARG B 1 169 ? -19.797 -7.898 -12 1 90.31 169 ARG B CA 1
ATOM 4565 C C . ARG B 1 169 ? -18.578 -8.133 -12.875 1 90.31 169 ARG B C 1
ATOM 4567 O O . ARG B 1 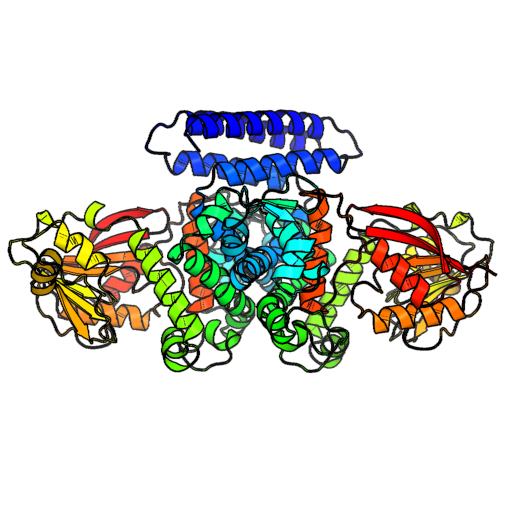169 ? -18.391 -7.473 -13.898 1 90.31 169 ARG B O 1
ATOM 4574 N N . LEU B 1 170 ? -17.766 -9.109 -12.484 1 90.31 170 LEU B N 1
ATOM 4575 C CA . LEU B 1 170 ? -16.531 -9.367 -13.195 1 90.31 170 LEU B CA 1
ATOM 4576 C C . LEU B 1 170 ? -16.797 -9.734 -14.648 1 90.31 170 LEU B C 1
ATOM 4578 O O . LEU B 1 170 ? -17.703 -10.523 -14.938 1 90.31 170 LEU B O 1
ATOM 4582 N N . LEU B 1 171 ? -16.062 -9.125 -15.508 1 90.62 171 LEU B N 1
ATOM 4583 C CA . LEU B 1 171 ? -16.219 -9.359 -16.938 1 90.62 171 LEU B CA 1
ATOM 4584 C C . LEU B 1 171 ? -15.422 -10.578 -17.375 1 90.62 171 LEU B C 1
ATOM 4586 O O . LEU B 1 171 ? -14.359 -10.867 -16.828 1 90.62 171 LEU B O 1
ATOM 4590 N N . ASP B 1 172 ? -15.984 -11.25 -18.281 1 91.31 172 ASP B N 1
ATOM 4591 C CA . ASP B 1 172 ? -15.258 -12.336 -18.938 1 91.31 172 ASP B CA 1
ATOM 4592 C C . ASP B 1 172 ? -14.555 -11.828 -20.203 1 91.31 172 ASP B C 1
ATOM 4594 O O . ASP B 1 172 ? -14.844 -12.297 -21.297 1 91.31 172 ASP B O 1
ATOM 4598 N N . CYS B 1 173 ? -13.695 -10.844 -20.062 1 92.12 173 CYS B N 1
ATOM 4599 C CA . CYS B 1 173 ? -13.008 -10.172 -21.156 1 92.12 173 CYS B CA 1
ATOM 4600 C C . CYS B 1 173 ? -11.578 -9.82 -20.75 1 92.12 173 CYS B C 1
ATOM 4602 O O . CYS B 1 173 ? -11.359 -8.984 -19.875 1 92.12 173 CYS B O 1
ATOM 4604 N N . PRO B 1 174 ? -10.602 -10.438 -21.406 1 91.81 174 PRO B N 1
ATOM 4605 C CA . PRO B 1 174 ? -9.211 -10.195 -21.031 1 91.81 174 PRO B CA 1
ATOM 4606 C C . PRO B 1 174 ? -8.719 -8.805 -21.453 1 91.81 174 PRO B C 1
ATOM 4608 O O . PRO B 1 174 ? -7.641 -8.375 -21.047 1 91.81 174 PRO B O 1
ATOM 4611 N N . HIS B 1 175 ? -9.516 -8.039 -22.219 1 94.38 175 HIS B N 1
ATOM 4612 C CA . HIS B 1 175 ? -9.094 -6.746 -22.75 1 94.38 175 HIS B CA 1
ATOM 4613 C C . HIS B 1 175 ? -9.641 -5.598 -21.906 1 94.38 175 HIS B C 1
ATOM 4615 O O . HIS B 1 175 ? -9.344 -4.43 -22.172 1 94.38 175 HIS B O 1
ATOM 4621 N N . ARG B 1 176 ? -10.445 -5.93 -20.969 1 95.06 176 ARG B N 1
ATOM 4622 C CA . ARG B 1 176 ? -11 -4.914 -20.078 1 95.06 176 ARG B CA 1
ATOM 4623 C C . ARG B 1 176 ? -10.719 -5.25 -18.625 1 95.06 176 ARG B C 1
ATOM 4625 O O . ARG B 1 176 ? -11.555 -5.852 -17.938 1 95.06 176 ARG B O 1
ATOM 4632 N N . THR B 1 177 ? -9.609 -4.91 -18.156 1 96.94 177 THR B N 1
ATOM 4633 C CA . THR B 1 177 ? -9.125 -5.137 -16.797 1 96.94 177 THR B CA 1
ATOM 4634 C C . THR B 1 177 ? -8.43 -3.893 -16.25 1 96.94 177 THR B C 1
ATOM 4636 O O . THR B 1 177 ? -8.211 -2.93 -16.984 1 96.94 177 THR B O 1
ATOM 4639 N N . PRO B 1 178 ? -8.102 -3.865 -14.953 1 97.62 178 PRO B N 1
ATOM 4640 C CA . PRO B 1 178 ? -7.352 -2.73 -14.414 1 97.62 178 PRO B CA 1
ATOM 4641 C C . PRO B 1 178 ? -6 -2.535 -15.094 1 97.62 178 PRO B C 1
ATOM 4643 O O . PRO B 1 178 ? -5.48 -1.417 -15.133 1 97.62 178 PRO B O 1
ATOM 4646 N N . PHE B 1 179 ? -5.469 -3.611 -15.664 1 98.06 179 PHE B N 1
ATOM 4647 C CA . PHE B 1 179 ? -4.188 -3.516 -16.359 1 98.06 179 PHE B CA 1
ATOM 4648 C C . PHE B 1 179 ? -4.262 -2.516 -17.5 1 98.06 179 PHE B C 1
ATOM 4650 O O . PHE B 1 179 ? -3.408 -1.638 -17.625 1 98.06 179 PHE B O 1
ATOM 4657 N N . GLN B 1 180 ? -5.297 -2.674 -18.359 1 97.75 180 GLN B N 1
ATOM 4658 C CA . GLN B 1 180 ? -5.457 -1.772 -19.484 1 97.75 180 GLN B CA 1
ATOM 4659 C C . GLN B 1 180 ? -5.652 -0.331 -19.031 1 97.75 180 GLN B C 1
ATOM 4661 O O . GLN B 1 180 ? -5.145 0.602 -19.656 1 97.75 180 GLN B O 1
ATOM 4666 N N . MET B 1 181 ? -6.352 -0.167 -17.969 1 96.31 181 MET B N 1
ATOM 4667 C CA . MET B 1 181 ? -6.574 1.166 -17.406 1 96.31 181 MET B CA 1
ATOM 4668 C C . MET B 1 181 ? -5.27 1.767 -16.891 1 96.31 181 MET B C 1
ATOM 4670 O O . MET B 1 181 ? -4.965 2.928 -17.172 1 96.31 181 MET B O 1
ATOM 4674 N N . GLY B 1 182 ? -4.488 1.021 -16.188 1 96.62 182 GLY B N 1
ATOM 4675 C CA . GLY B 1 182 ? -3.262 1.502 -15.562 1 96.62 182 GLY B CA 1
ATOM 4676 C C . GLY B 1 182 ? -2.154 1.776 -16.562 1 96.62 182 GLY B C 1
ATOM 4677 O O . GLY B 1 182 ? -1.349 2.689 -16.375 1 96.62 182 GLY B O 1
ATOM 4678 N N . PHE B 1 183 ? -2.105 0.979 -17.562 1 96.75 183 PHE B N 1
ATOM 4679 C CA . PHE B 1 183 ? -1.031 1.123 -18.547 1 96.75 183 PHE B CA 1
ATOM 4680 C C . PHE B 1 183 ? -1.529 1.832 -19.797 1 96.75 183 PHE B C 1
ATOM 4682 O O . PHE B 1 183 ? -0.77 2.031 -20.75 1 96.75 183 PHE B O 1
ATOM 4689 N N . GLN B 1 184 ? -2.797 2.195 -19.781 1 94.44 184 GLN B N 1
ATOM 4690 C CA . GLN B 1 184 ? -3.396 2.947 -20.875 1 94.44 184 GLN B CA 1
ATOM 4691 C C . GLN B 1 184 ? -3.154 2.254 -22.219 1 94.44 184 GLN B C 1
ATOM 4693 O O . GLN B 1 184 ? -2.633 2.863 -23.156 1 94.44 184 GLN B O 1
ATOM 4698 N N . THR B 1 185 ? -3.598 1.057 -22.344 1 96.75 185 THR B N 1
ATOM 4699 C CA . THR B 1 185 ? -3.426 0.224 -23.516 1 96.75 185 THR B CA 1
ATOM 4700 C C . THR B 1 185 ? -4.676 -0.614 -23.781 1 96.75 185 THR B C 1
ATOM 4702 O O . THR B 1 185 ? -5.539 -0.734 -22.906 1 96.75 185 THR B O 1
ATOM 4705 N N . GLU B 1 186 ? -4.797 -1.064 -24.969 1 95.44 186 GLU B N 1
ATOM 4706 C CA . GLU B 1 186 ? -5.875 -1.991 -25.297 1 95.44 186 GLU B CA 1
ATOM 4707 C C . GLU B 1 186 ? -5.375 -3.434 -25.312 1 95.44 186 GLU B C 1
ATOM 4709 O O . GLU B 1 186 ? -6.176 -4.371 -25.406 1 95.44 186 GLU B O 1
ATOM 4714 N N . LYS B 1 187 ? -4.129 -3.559 -25.156 1 95.38 187 LYS B N 1
ATOM 4715 C CA . LYS B 1 187 ? -3.521 -4.883 -25.234 1 95.38 187 LYS B CA 1
ATOM 4716 C C . LYS B 1 187 ? -3.684 -5.637 -23.906 1 95.38 187 LYS B C 1
ATOM 4718 O O . LYS B 1 187 ? -3.867 -5.02 -22.859 1 95.38 187 LYS B O 1
ATOM 4723 N N . THR B 1 188 ? -3.629 -6.914 -24.047 1 94.25 188 THR B N 1
ATOM 4724 C CA . THR B 1 188 ? -3.611 -7.738 -22.844 1 94.25 188 THR B CA 1
ATOM 4725 C C . THR B 1 188 ? -2.248 -7.676 -22.156 1 94.25 188 THR B C 1
ATOM 4727 O O . THR B 1 188 ? -1.273 -7.207 -22.75 1 94.25 188 THR B O 1
ATOM 4730 N N . PHE B 1 189 ? -2.199 -8.172 -21 1 95.06 189 PHE B N 1
ATOM 4731 C CA . PHE B 1 189 ? -1.012 -8.164 -20.156 1 95.06 189 PHE B CA 1
ATOM 4732 C C . PHE B 1 189 ? 0.192 -8.719 -20.906 1 95.06 189 PHE B C 1
ATOM 4734 O O . PHE B 1 189 ? 1.222 -8.055 -21.016 1 95.06 189 PHE B O 1
ATOM 4741 N N . TYR B 1 190 ? 0.085 -9.906 -21.469 1 90.5 190 TYR B N 1
ATOM 4742 C CA . TYR B 1 190 ? 1.201 -10.594 -22.109 1 90.5 190 TYR B CA 1
ATOM 4743 C C . TYR B 1 190 ? 1.561 -9.922 -23.438 1 90.5 190 TYR B C 1
ATOM 4745 O O . TYR B 1 190 ? 2.74 -9.75 -23.75 1 90.5 190 TYR B O 1
ATOM 4753 N N . ASP B 1 191 ? 0.553 -9.531 -24.188 1 91.94 191 ASP B N 1
ATOM 4754 C CA . ASP B 1 191 ? 0.787 -8.859 -25.469 1 91.94 191 ASP B CA 1
ATOM 4755 C C . ASP B 1 191 ? 1.52 -7.535 -25.266 1 91.94 191 ASP B C 1
ATOM 4757 O O . ASP B 1 191 ? 2.4 -7.18 -26.047 1 91.94 191 ASP B O 1
ATOM 4761 N N . TYR B 1 192 ? 1.122 -6.832 -24.266 1 95.25 192 TYR B N 1
ATOM 4762 C CA . TYR B 1 192 ? 1.733 -5.539 -23.969 1 95.25 192 TYR B CA 1
ATOM 4763 C C . TYR B 1 192 ? 3.213 -5.699 -23.641 1 95.25 192 TYR B C 1
ATOM 4765 O O . TYR B 1 192 ? 4.055 -4.965 -24.156 1 95.25 192 TYR B O 1
ATOM 4773 N N . TYR B 1 193 ? 3.551 -6.645 -22.812 1 92.44 193 TYR B N 1
ATOM 4774 C CA . TYR B 1 193 ? 4.93 -6.824 -22.375 1 92.44 193 TYR B CA 1
ATOM 4775 C C . TYR B 1 193 ? 5.777 -7.422 -23.5 1 92.44 193 TYR B C 1
ATOM 4777 O O . TYR B 1 193 ? 6.965 -7.105 -23.625 1 92.44 193 TYR B O 1
ATOM 4785 N N . ASP B 1 194 ? 5.211 -8.227 -24.297 1 87.5 194 ASP B N 1
ATOM 4786 C CA . ASP B 1 194 ? 5.945 -8.859 -25.391 1 87.5 194 ASP B CA 1
ATOM 4787 C C . ASP B 1 194 ? 6.254 -7.852 -26.5 1 87.5 194 ASP B C 1
ATOM 4789 O O . ASP B 1 194 ? 7.305 -7.934 -27.141 1 87.5 194 ASP B O 1
ATOM 4793 N N . ARG B 1 195 ? 5.387 -6.852 -26.719 1 90.31 195 ARG B N 1
ATOM 4794 C CA . ARG B 1 195 ? 5.492 -6.043 -27.922 1 90.31 195 ARG B CA 1
ATOM 4795 C C . ARG B 1 195 ? 5.887 -4.609 -27.594 1 90.31 195 ARG B C 1
ATOM 4797 O O . ARG B 1 195 ? 6.516 -3.926 -28.406 1 90.31 195 ARG B O 1
ATOM 4804 N N . PHE B 1 196 ? 5.543 -4.152 -26.469 1 93.06 196 PHE B N 1
ATOM 4805 C CA . PHE B 1 196 ? 5.648 -2.719 -26.234 1 93.06 196 PHE B CA 1
ATOM 4806 C C . PHE B 1 196 ? 6.594 -2.428 -25.078 1 93.06 196 PHE B C 1
ATOM 4808 O O . PHE B 1 196 ? 7.531 -1.637 -25.219 1 93.06 196 PHE B O 1
ATOM 4815 N N . ASP B 1 197 ? 6.398 -2.998 -24 1 95.31 197 ASP B N 1
ATOM 4816 C CA . ASP B 1 197 ? 7.238 -2.758 -22.828 1 95.31 197 ASP B CA 1
ATOM 4817 C C . ASP B 1 197 ? 8.109 -3.971 -22.516 1 95.31 197 ASP B C 1
ATOM 4819 O O . ASP B 1 197 ? 7.926 -4.633 -21.5 1 95.31 197 ASP B O 1
ATOM 4823 N N . LYS B 1 198 ? 9.141 -4.152 -23.172 1 93.75 198 LYS B N 1
ATOM 4824 C CA . LYS B 1 198 ? 9.984 -5.34 -23.125 1 93.75 198 LYS B CA 1
ATOM 4825 C C . LYS B 1 198 ? 10.773 -5.414 -21.828 1 93.75 198 LYS B C 1
ATOM 4827 O O . LYS B 1 198 ? 11.062 -6.508 -21.328 1 93.75 198 LYS B O 1
ATOM 4832 N N . ALA B 1 199 ? 11.102 -4.254 -21.281 1 94.44 199 ALA B N 1
ATOM 4833 C CA . ALA B 1 199 ? 11.844 -4.238 -20.031 1 94.44 199 ALA B CA 1
ATOM 4834 C C . ALA B 1 199 ? 11.031 -4.863 -18.891 1 94.44 199 ALA B C 1
ATOM 4836 O O . ALA B 1 199 ? 11.531 -5.715 -18.156 1 94.44 199 ALA B O 1
ATOM 4837 N N . ARG B 1 200 ? 9.773 -4.461 -18.75 1 95.25 200 ARG B N 1
ATOM 4838 C CA . ARG B 1 200 ? 8.906 -5.074 -17.734 1 95.25 200 ARG B CA 1
ATOM 4839 C C . ARG B 1 200 ? 8.617 -6.531 -18.078 1 95.25 200 ARG B C 1
ATOM 4841 O O . ARG B 1 200 ? 8.492 -7.367 -17.188 1 95.25 200 ARG B O 1
ATOM 4848 N N . GLY B 1 201 ? 8.484 -6.758 -19.422 1 93.75 201 GLY B N 1
ATOM 4849 C CA . GLY B 1 201 ? 8.305 -8.141 -19.844 1 93.75 201 GLY B CA 1
ATOM 4850 C C . GLY B 1 201 ? 9.445 -9.039 -19.422 1 93.75 201 GLY B C 1
ATOM 4851 O O . GLY B 1 201 ? 9.219 -10.156 -18.938 1 93.75 201 GLY B O 1
ATOM 4852 N N . ALA B 1 202 ? 10.68 -8.609 -19.609 1 92.62 202 ALA B N 1
ATOM 4853 C CA . ALA B 1 202 ? 11.859 -9.383 -19.203 1 92.62 202 ALA B CA 1
ATOM 4854 C C . ALA B 1 202 ? 11.891 -9.602 -17.703 1 92.62 202 ALA B C 1
ATOM 4856 O O . ALA B 1 202 ? 12.266 -10.68 -17.234 1 92.62 202 ALA B O 1
ATOM 4857 N N . ARG B 1 203 ? 11.547 -8.594 -16.953 1 95.19 203 ARG B N 1
ATOM 4858 C CA . ARG B 1 203 ? 11.469 -8.742 -15.5 1 95.19 203 ARG B CA 1
ATOM 4859 C C . ARG B 1 203 ? 10.406 -9.758 -15.102 1 95.19 203 ARG B C 1
ATOM 4861 O O . ARG B 1 203 ? 10.617 -10.562 -14.188 1 95.19 203 ARG B O 1
ATOM 4868 N N . PHE B 1 204 ? 9.297 -9.719 -15.75 1 93.62 204 PHE B N 1
ATOM 4869 C CA . PHE B 1 204 ? 8.234 -10.68 -15.477 1 93.62 204 PHE B CA 1
ATOM 4870 C C . PHE B 1 204 ? 8.695 -12.102 -15.758 1 93.62 204 PHE B C 1
ATOM 4872 O O . PHE B 1 204 ? 8.461 -13.008 -14.953 1 93.62 204 PHE B O 1
ATOM 4879 N N . ASP B 1 205 ? 9.312 -12.25 -16.812 1 86.75 205 ASP B N 1
ATOM 4880 C CA . ASP B 1 205 ? 9.82 -13.57 -17.172 1 86.75 205 ASP B CA 1
ATOM 4881 C C . ASP B 1 205 ? 10.781 -14.094 -16.125 1 86.75 205 ASP B C 1
ATOM 4883 O O . ASP B 1 205 ? 10.711 -15.266 -15.734 1 86.75 205 ASP B O 1
ATOM 4887 N N . ARG B 1 206 ? 11.68 -13.266 -15.68 1 90.81 206 ARG B N 1
ATOM 4888 C CA . ARG B 1 206 ? 12.625 -13.641 -14.625 1 90.81 206 ARG B CA 1
ATOM 4889 C C . ARG B 1 206 ? 11.891 -13.984 -13.328 1 90.81 206 ARG B C 1
ATOM 4891 O O . ARG B 1 206 ? 12.281 -14.906 -12.617 1 90.81 206 ARG B O 1
ATOM 4898 N N . SER B 1 207 ? 10.867 -13.188 -13.07 1 92.88 207 SER B N 1
ATOM 4899 C CA . SER B 1 207 ? 10.031 -13.43 -11.898 1 92.88 207 SER B CA 1
ATOM 4900 C C . SER B 1 207 ? 9.383 -14.805 -11.953 1 92.88 207 SER B C 1
ATOM 4902 O O . SER B 1 207 ? 9.398 -15.547 -10.969 1 92.88 207 SER B O 1
ATOM 4904 N N . MET B 1 208 ? 8.812 -15.141 -13.07 1 85.62 208 MET B N 1
ATOM 4905 C CA . MET B 1 208 ? 8.109 -16.406 -13.227 1 85.62 208 MET B CA 1
ATOM 4906 C C . MET B 1 208 ? 9.078 -17.578 -13.141 1 85.62 208 MET B C 1
ATOM 4908 O O . MET B 1 208 ? 8.734 -18.641 -12.602 1 85.62 208 MET B O 1
ATOM 4912 N N . GLU B 1 209 ? 10.219 -17.375 -13.688 1 83.12 209 GLU B N 1
ATOM 4913 C CA . GLU B 1 209 ? 11.25 -18.406 -13.57 1 83.12 209 GLU B CA 1
ATOM 4914 C C . GLU B 1 209 ? 11.578 -18.688 -12.109 1 83.12 209 GLU B C 1
ATOM 4916 O O . GLU B 1 209 ? 11.648 -19.859 -11.695 1 83.12 209 GLU B O 1
ATOM 4921 N N . TRP B 1 210 ? 11.773 -17.656 -11.406 1 87.62 210 TRP B N 1
ATOM 4922 C CA . TRP B 1 210 ? 12.086 -17.797 -9.984 1 87.62 210 TRP B CA 1
ATOM 4923 C C . TRP B 1 210 ? 10.922 -18.453 -9.242 1 87.62 210 TRP B C 1
ATOM 4925 O O . TRP B 1 210 ? 11.133 -19.359 -8.422 1 87.62 210 TRP B O 1
ATOM 4935 N N . GLN B 1 211 ? 9.742 -18 -9.516 1 83.88 211 GLN B N 1
ATOM 4936 C CA . GLN B 1 211 ? 8.562 -18.531 -8.836 1 83.88 211 GLN B CA 1
ATOM 4937 C C . GLN B 1 211 ? 8.367 -20 -9.133 1 83.88 211 GLN B C 1
ATOM 4939 O O . GLN B 1 211 ? 7.98 -20.781 -8.25 1 83.88 211 GLN B O 1
ATOM 4944 N N . SER B 1 212 ? 8.602 -20.375 -10.328 1 76.56 212 SER B N 1
ATOM 4945 C CA . SER B 1 212 ? 8.414 -21.766 -10.75 1 76.56 212 SER B CA 1
ATOM 4946 C C . SER B 1 212 ? 9.391 -22.688 -10.031 1 76.56 212 SER B C 1
ATOM 4948 O O . SER B 1 212 ? 9.047 -23.828 -9.695 1 76.56 212 SER B O 1
ATOM 4950 N N . VAL B 1 213 ? 10.555 -22.141 -9.789 1 74.38 213 VAL B N 1
ATOM 4951 C CA . VAL B 1 213 ? 11.602 -22.938 -9.148 1 74.38 213 VAL B CA 1
ATOM 4952 C C . VAL B 1 213 ? 11.352 -23.016 -7.648 1 74.38 213 VAL B C 1
ATOM 4954 O O . VAL B 1 213 ? 11.656 -24.031 -7.012 1 74.38 213 VAL B O 1
ATOM 4957 N N . ASN B 1 214 ? 10.688 -22.062 -7.156 1 75.19 214 ASN B N 1
ATOM 4958 C CA . ASN B 1 214 ? 10.57 -21.984 -5.703 1 75.19 214 ASN B CA 1
ATOM 4959 C C . ASN B 1 214 ? 9.188 -22.422 -5.234 1 75.19 214 ASN B C 1
ATOM 4961 O O . ASN B 1 214 ? 8.914 -22.453 -4.031 1 75.19 214 ASN B O 1
ATOM 4965 N N . GLN B 1 215 ? 8.438 -22.719 -6.152 1 74 215 GLN B N 1
ATOM 4966 C CA . GLN B 1 215 ? 7.164 -23.328 -5.77 1 74 215 GLN B CA 1
ATOM 4967 C C . GLN B 1 215 ? 7.363 -24.781 -5.34 1 74 215 GLN B C 1
ATOM 4969 O O . GLN B 1 215 ? 8.344 -25.422 -5.734 1 74 215 GLN B O 1
ATOM 4974 N N . LEU B 1 216 ? 6.449 -25.266 -4.461 1 70.31 216 LEU B N 1
ATOM 4975 C CA . LEU B 1 216 ? 6.516 -26.672 -4.098 1 70.31 216 LEU B CA 1
ATOM 4976 C C . LEU B 1 216 ? 6.375 -27.562 -5.332 1 70.31 216 LEU B C 1
ATOM 4978 O O . LEU B 1 216 ? 5.457 -27.375 -6.133 1 70.31 216 LEU B O 1
ATOM 4982 N N . PRO B 1 217 ? 7.301 -28.391 -5.488 1 78.19 217 PRO B N 1
ATOM 4983 C CA . PRO B 1 217 ? 7.348 -29.203 -6.711 1 78.19 217 PRO B CA 1
ATOM 4984 C C . PRO B 1 217 ? 6.152 -30.141 -6.84 1 78.19 217 PRO B C 1
ATOM 4986 O O . PRO B 1 217 ? 5.812 -30.844 -5.891 1 78.19 217 PRO B O 1
ATOM 4989 N N . VAL B 1 218 ? 5.547 -30.062 -7.961 1 81.94 218 VAL B N 1
ATOM 4990 C CA . VAL B 1 218 ? 4.371 -30.875 -8.234 1 81.94 218 VAL B CA 1
ATOM 4991 C C . VAL B 1 218 ? 4.707 -32.344 -8 1 81.94 218 VAL B C 1
ATOM 4993 O O . VAL B 1 218 ? 3.844 -33.125 -7.594 1 81.94 218 VAL B O 1
ATOM 4996 N N . GLU B 1 219 ? 5.973 -32.75 -8.164 1 84.38 219 GLU B N 1
ATOM 4997 C CA . GLU B 1 219 ? 6.395 -34.125 -8.031 1 84.38 219 GLU B CA 1
ATOM 4998 C C . GLU B 1 219 ? 6.406 -34.562 -6.57 1 84.38 219 GLU B C 1
ATOM 5000 O O . GLU B 1 219 ? 6.5 -35.781 -6.273 1 84.38 219 GLU B O 1
ATOM 5005 N N . GLN B 1 220 ? 6.246 -33.656 -5.727 1 82.31 220 GLN B N 1
ATOM 5006 C CA . GLN B 1 220 ? 6.078 -34 -4.32 1 82.31 220 GLN B CA 1
ATOM 5007 C C . GLN B 1 220 ? 4.652 -34.438 -4.031 1 82.31 220 GLN B C 1
ATOM 5009 O O . GLN B 1 220 ? 4.395 -35.094 -3.014 1 82.31 220 GLN B O 1
ATOM 5014 N N . PHE B 1 221 ? 3.789 -34.156 -4.918 1 80.25 221 PHE B N 1
ATOM 5015 C CA . PHE B 1 221 ? 2.377 -34.438 -4.684 1 80.25 221 PHE B CA 1
ATOM 5016 C C . PHE B 1 221 ? 1.874 -35.5 -5.637 1 80.25 221 PHE B C 1
ATOM 5018 O O . PHE B 1 221 ? 1.079 -36.375 -5.246 1 80.25 221 PHE B O 1
ATOM 5025 N N . PHE B 1 222 ? 2.318 -35.375 -6.793 1 86 222 PHE B N 1
ATOM 5026 C CA . PHE B 1 222 ? 1.99 -36.406 -7.77 1 86 222 PHE B CA 1
ATOM 5027 C C . PHE B 1 222 ? 3.184 -37.312 -8.016 1 86 222 PHE B C 1
ATOM 5029 O O . PHE B 1 222 ? 4.27 -36.875 -8.375 1 86 222 PHE B O 1
ATOM 5036 N N . ASP B 1 223 ? 2.959 -38.594 -7.879 1 89.31 223 ASP B N 1
ATOM 5037 C CA . ASP B 1 223 ? 4.031 -39.594 -8.047 1 89.31 223 ASP B CA 1
ATOM 5038 C C . ASP B 1 223 ? 4.223 -39.938 -9.523 1 89.31 223 ASP B C 1
ATOM 5040 O O . ASP B 1 223 ? 3.576 -40.844 -10.039 1 89.31 223 ASP B O 1
ATOM 5044 N N . PHE B 1 224 ? 5.199 -39.344 -10.148 1 92.06 224 PHE B N 1
ATOM 5045 C CA . PHE B 1 224 ? 5.461 -39.562 -11.57 1 92.06 224 PHE B CA 1
ATOM 5046 C C . PHE B 1 224 ? 6.059 -40.938 -11.828 1 92.06 224 PHE B C 1
ATOM 5048 O O . PHE B 1 224 ? 6.078 -41.406 -12.969 1 92.06 224 PHE B O 1
ATOM 5055 N N . SER B 1 225 ? 6.574 -41.531 -10.836 1 91.19 225 SER B N 1
ATOM 5056 C CA . SER B 1 225 ? 7.184 -42.844 -10.992 1 91.19 225 SER B CA 1
ATOM 5057 C C . SER B 1 225 ? 6.141 -43.906 -11.344 1 91.19 225 SER B C 1
ATOM 5059 O O . SER B 1 225 ? 6.48 -44.969 -11.844 1 91.19 225 SER B O 1
ATOM 5061 N N . GLN B 1 226 ? 4.934 -43.562 -11.055 1 90.94 226 GLN B N 1
ATOM 5062 C CA . GLN B 1 226 ? 3.861 -44.5 -11.328 1 90.94 226 GLN B CA 1
ATOM 5063 C C . GLN B 1 226 ? 3.551 -44.562 -12.82 1 90.94 226 GLN B C 1
ATOM 5065 O O . GLN B 1 226 ? 2.867 -45.5 -13.266 1 90.94 226 GLN B O 1
ATOM 5070 N N . LEU B 1 227 ? 4.031 -43.656 -13.586 1 92.75 227 LEU B N 1
ATOM 5071 C CA . LEU B 1 227 ? 3.781 -43.656 -15.023 1 92.75 227 LEU B CA 1
ATOM 5072 C C . LEU B 1 227 ? 4.602 -44.719 -15.727 1 92.75 227 LEU B C 1
ATOM 5074 O O . LEU B 1 227 ? 5.711 -45.062 -15.289 1 92.75 227 LEU B O 1
ATOM 5078 N N . PRO B 1 228 ? 4.098 -45.312 -16.766 1 92 228 PRO B N 1
ATOM 5079 C CA . PRO B 1 228 ? 4.848 -46.344 -17.484 1 92 228 PRO B CA 1
ATOM 5080 C C . PRO B 1 228 ? 6.086 -45.781 -18.188 1 92 228 PRO B C 1
ATOM 5082 O O . PRO B 1 228 ? 6.148 -44.594 -18.484 1 92 228 PRO B O 1
ATOM 5085 N N . ALA B 1 229 ? 6.984 -46.688 -18.438 1 92.88 229 ALA B N 1
ATOM 5086 C CA . ALA B 1 229 ? 8.164 -46.312 -19.203 1 92.88 229 ALA B CA 1
ATOM 5087 C C . ALA B 1 229 ? 7.777 -45.812 -20.578 1 92.88 229 ALA B C 1
ATOM 5089 O O . ALA B 1 229 ? 6.941 -46.406 -21.266 1 92.88 229 ALA B O 1
ATOM 5090 N N . GLY B 1 230 ? 8.344 -44.656 -20.922 1 92.06 230 GLY B N 1
ATOM 5091 C CA . GLY B 1 230 ? 8.047 -44.094 -22.219 1 92.06 230 GLY B CA 1
ATOM 5092 C C . GLY B 1 230 ? 6.863 -43.125 -22.188 1 92.06 230 GLY B C 1
ATOM 5093 O O . GLY B 1 230 ? 6.484 -42.594 -23.219 1 92.06 230 GLY B O 1
ATOM 5094 N N . ALA B 1 231 ? 6.328 -42.969 -20.953 1 94.75 231 ALA B N 1
ATOM 5095 C CA . ALA B 1 231 ? 5.191 -42.062 -20.828 1 94.75 231 ALA B CA 1
ATOM 5096 C C . ALA B 1 231 ? 5.559 -40.656 -21.266 1 94.75 231 ALA B C 1
ATOM 5098 O O . ALA B 1 231 ? 6.684 -40.188 -21.031 1 94.75 231 ALA B O 1
ATOM 5099 N N . VAL B 1 232 ? 4.594 -39.969 -21.844 1 95.56 232 VAL B N 1
ATOM 5100 C CA . VAL B 1 232 ? 4.781 -38.625 -22.344 1 95.56 232 VAL B CA 1
ATOM 5101 C C . VAL B 1 232 ? 3.998 -37.625 -21.484 1 95.56 232 VAL B C 1
ATOM 5103 O O . VAL B 1 232 ? 2.803 -37.812 -21.25 1 95.56 232 VAL B O 1
ATOM 5106 N N . VAL B 1 233 ? 4.664 -36.656 -21.016 1 95.94 233 VAL B N 1
ATOM 5107 C CA . VAL B 1 233 ? 4.062 -35.562 -20.266 1 95.94 233 VAL B CA 1
ATOM 5108 C C . VAL B 1 233 ? 4.07 -34.281 -21.109 1 95.94 233 VAL B C 1
ATOM 5110 O O . VAL B 1 233 ? 5.125 -33.844 -21.578 1 95.94 233 VAL B O 1
ATOM 5113 N N . VAL B 1 234 ? 2.91 -33.75 -21.344 1 96.19 234 VAL B N 1
ATOM 5114 C CA . VAL B 1 234 ? 2.799 -32.469 -22.047 1 96.19 234 VAL B CA 1
ATOM 5115 C C . VAL B 1 234 ? 2.666 -31.328 -21.047 1 96.19 234 VAL B C 1
ATOM 5117 O O . VAL B 1 234 ? 1.688 -31.266 -20.297 1 96.19 234 VAL B O 1
ATOM 5120 N N . ASP B 1 235 ? 3.625 -30.484 -21 1 94.44 235 ASP B N 1
ATOM 5121 C CA . ASP B 1 235 ? 3.65 -29.297 -20.141 1 94.44 235 ASP B CA 1
ATOM 5122 C C . ASP B 1 235 ? 3.09 -28.078 -20.875 1 94.44 235 ASP B C 1
ATOM 5124 O O . ASP B 1 235 ? 3.816 -27.391 -21.594 1 94.44 235 ASP B O 1
ATOM 5128 N N . ILE B 1 236 ? 1.813 -27.844 -20.625 1 94.12 236 ILE B N 1
ATOM 5129 C CA . ILE B 1 236 ? 1.104 -26.781 -21.312 1 94.12 236 ILE B CA 1
ATOM 5130 C C . ILE B 1 236 ? 1.438 -25.438 -20.672 1 94.12 236 ILE B C 1
ATOM 5132 O O . ILE B 1 236 ? 1.226 -25.25 -19.469 1 94.12 236 ILE B O 1
ATOM 5136 N N . GLY B 1 237 ? 1.901 -24.5 -21.484 1 89.88 237 GLY B N 1
ATOM 5137 C CA . GLY B 1 237 ? 2.357 -23.219 -20.953 1 89.88 237 GLY B CA 1
ATOM 5138 C C . GLY B 1 237 ? 3.613 -23.344 -20.109 1 89.88 237 GLY B C 1
ATOM 5139 O O . GLY B 1 237 ? 3.742 -22.672 -19.078 1 89.88 237 GLY B O 1
ATOM 5140 N N . GLY B 1 238 ? 4.543 -24.156 -20.484 1 88.12 238 GLY B N 1
ATOM 5141 C CA . GLY B 1 238 ? 5.66 -24.547 -19.641 1 88.12 238 GLY B CA 1
ATOM 5142 C C . GLY B 1 238 ? 6.848 -23.609 -19.75 1 88.12 238 GLY B C 1
ATOM 5143 O O . GLY B 1 238 ? 7.82 -23.734 -19 1 88.12 238 GLY B O 1
ATOM 5144 N N . GLY B 1 239 ? 6.758 -22.641 -20.734 1 84.5 239 GLY B N 1
ATOM 5145 C CA . GLY B 1 239 ? 7.844 -21.688 -20.875 1 84.5 239 GLY B CA 1
ATOM 5146 C C . GLY B 1 239 ? 9.164 -22.328 -21.25 1 84.5 239 GLY B C 1
ATOM 5147 O O . GLY B 1 239 ? 9.242 -23.094 -22.219 1 84.5 239 GLY B O 1
ATOM 5148 N N . LYS B 1 240 ? 10.18 -22.125 -20.391 1 82.62 240 LYS B N 1
ATOM 5149 C CA . LYS B 1 240 ? 11.508 -22.703 -20.625 1 82.62 240 LYS B CA 1
ATOM 5150 C C . LYS B 1 240 ? 11.57 -24.141 -20.141 1 82.62 240 LYS B C 1
ATOM 5152 O O . LYS B 1 240 ? 12.57 -24.828 -20.375 1 82.62 240 LYS B O 1
ATOM 5157 N N . GLY B 1 241 ? 10.562 -24.531 -19.469 1 86.25 241 GLY B N 1
ATOM 5158 C CA . GLY B 1 241 ? 10.453 -25.938 -19.109 1 86.25 241 GLY B CA 1
ATOM 5159 C C . GLY B 1 241 ? 11.133 -26.266 -17.797 1 86.25 241 GLY B C 1
ATOM 5160 O O . GLY B 1 241 ? 11.609 -27.391 -17.594 1 86.25 241 GLY B O 1
ATOM 5161 N N . HIS B 1 242 ? 11.164 -25.359 -16.875 1 82.94 242 HIS B N 1
ATOM 5162 C CA . HIS B 1 242 ? 11.859 -25.578 -15.617 1 82.94 242 HIS B CA 1
ATOM 5163 C C . HIS B 1 242 ? 11.258 -26.766 -14.852 1 82.94 242 HIS B C 1
ATOM 5165 O O . HIS B 1 242 ? 11.992 -27.594 -14.312 1 82.94 242 HIS B O 1
ATOM 5171 N N . ILE B 1 243 ? 9.953 -26.844 -14.82 1 86.06 243 ILE B N 1
ATOM 5172 C CA . ILE B 1 243 ? 9.273 -27.922 -14.117 1 86.06 243 ILE B CA 1
ATOM 5173 C C . ILE B 1 243 ? 9.539 -29.25 -14.836 1 86.06 243 ILE B C 1
ATOM 5175 O O . ILE B 1 243 ? 9.898 -30.25 -14.203 1 86.06 243 ILE B O 1
ATOM 5179 N N . SER B 1 244 ? 9.422 -29.203 -16.094 1 90.06 244 SER B N 1
ATOM 5180 C CA . SER B 1 244 ? 9.609 -30.391 -16.922 1 90.06 244 SER B CA 1
ATOM 5181 C C . SER B 1 244 ? 11.039 -30.906 -16.812 1 90.06 244 SER B C 1
ATOM 5183 O O . SER B 1 244 ? 11.258 -32.125 -16.703 1 90.06 244 SER B O 1
ATOM 5185 N N . LEU B 1 245 ? 11.953 -29.984 -16.859 1 88.19 245 LEU B N 1
ATOM 5186 C CA . LEU B 1 245 ? 13.359 -30.375 -16.781 1 88.19 245 LEU B CA 1
ATOM 5187 C C . LEU B 1 245 ? 13.664 -30.984 -15.414 1 88.19 245 LEU B C 1
ATOM 5189 O O . LEU B 1 245 ? 14.398 -31.969 -15.328 1 88.19 245 LEU B O 1
ATOM 5193 N N . ARG B 1 246 ? 13.148 -30.438 -14.383 1 87.12 246 ARG B N 1
ATOM 5194 C CA . ARG B 1 246 ? 13.367 -30.938 -13.031 1 87.12 246 ARG B CA 1
ATOM 5195 C C . ARG B 1 246 ? 12.805 -32.344 -12.875 1 87.12 246 ARG B C 1
ATOM 5197 O O . ARG B 1 246 ? 13.477 -33.25 -12.344 1 87.12 246 ARG B O 1
ATOM 5204 N N . ILE B 1 247 ? 11.633 -32.625 -13.352 1 90.5 247 ILE B N 1
ATOM 5205 C CA . ILE B 1 247 ? 10.992 -33.906 -13.25 1 90.5 247 ILE B CA 1
ATOM 5206 C C . ILE B 1 247 ? 11.727 -34.906 -14.133 1 90.5 247 ILE B C 1
ATOM 5208 O O . ILE B 1 247 ? 11.945 -36.062 -13.742 1 90.5 247 ILE B O 1
ATOM 5212 N N . ALA B 1 248 ? 12.086 -34.5 -15.328 1 92.75 248 ALA B N 1
ATOM 5213 C CA . ALA B 1 248 ? 12.781 -35.344 -16.266 1 92.75 248 ALA B CA 1
ATOM 5214 C C . ALA B 1 248 ? 14.102 -35.875 -15.688 1 92.75 248 ALA B C 1
ATOM 5216 O O . ALA B 1 248 ? 14.5 -37 -15.938 1 92.75 248 ALA B O 1
ATOM 5217 N N . ARG B 1 249 ? 14.758 -35.031 -14.953 1 91.06 249 ARG B N 1
ATOM 5218 C CA . ARG B 1 249 ? 16.016 -35.438 -14.32 1 91.06 249 ARG B CA 1
ATOM 5219 C C . ARG B 1 249 ? 15.797 -36.531 -13.289 1 91.06 249 ARG B C 1
ATOM 5221 O O . ARG B 1 249 ? 16.641 -37.406 -13.117 1 91.06 249 ARG B O 1
ATOM 5228 N N . GLN B 1 250 ? 14.695 -36.531 -12.68 1 91.12 250 GLN B N 1
ATOM 5229 C CA . GLN B 1 250 ? 14.383 -37.469 -11.633 1 91.12 250 GLN B CA 1
ATOM 5230 C C . GLN B 1 250 ? 13.805 -38.781 -12.219 1 91.12 250 GLN B C 1
ATOM 5232 O O . GLN B 1 250 ? 13.844 -39.812 -11.578 1 91.12 250 GLN B O 1
ATOM 5237 N N . HIS B 1 251 ? 13.281 -38.656 -13.43 1 93.62 251 HIS B N 1
ATOM 5238 C CA . HIS B 1 251 ? 12.594 -39.781 -14.047 1 93.62 251 HIS B CA 1
ATOM 5239 C C . HIS B 1 251 ? 13.062 -40 -15.477 1 93.62 251 HIS B C 1
ATOM 5241 O O . HIS B 1 251 ? 12.375 -39.625 -16.422 1 93.62 251 HIS B O 1
ATOM 5247 N N . PRO B 1 252 ? 14.117 -40.719 -15.641 1 92.88 252 PRO B N 1
ATOM 5248 C CA . PRO B 1 252 ? 14.734 -40.906 -16.953 1 92.88 252 PRO B CA 1
ATOM 5249 C C . PRO B 1 252 ? 13.828 -41.656 -17.938 1 92.88 252 PRO B C 1
ATOM 5251 O O . PRO B 1 252 ? 14.062 -41.625 -19.141 1 92.88 252 PRO B O 1
ATOM 5254 N N . GLN B 1 253 ? 12.844 -42.281 -17.484 1 93.25 253 GLN B N 1
ATOM 5255 C CA . GLN B 1 253 ? 11.977 -43.094 -18.328 1 93.25 253 GLN B CA 1
ATOM 5256 C C . GLN B 1 253 ? 10.883 -42.219 -18.969 1 93.25 253 GLN B C 1
ATOM 5258 O O . GLN B 1 253 ? 10.148 -42.688 -19.844 1 93.25 253 GLN B O 1
ATOM 5263 N N . LEU B 1 254 ? 10.719 -40.969 -18.562 1 95.38 254 LEU B N 1
ATOM 5264 C CA . LEU B 1 254 ? 9.641 -40.125 -19.047 1 95.38 254 LEU B CA 1
ATOM 5265 C C . LEU B 1 254 ? 10.133 -39.188 -20.141 1 95.38 254 LEU B C 1
ATOM 5267 O O . LEU B 1 254 ? 11.32 -38.844 -20.188 1 95.38 254 LEU B O 1
ATOM 5271 N N . SER B 1 255 ? 9.32 -38.844 -21.047 1 96.06 255 SER B N 1
ATOM 5272 C CA . SER B 1 255 ? 9.562 -37.844 -22.062 1 96.06 255 SER B CA 1
ATOM 5273 C C . SER B 1 255 ? 8.609 -36.656 -21.891 1 96.06 255 SER B C 1
ATOM 5275 O O . SER B 1 255 ? 7.508 -36.812 -21.375 1 96.06 255 SER B O 1
ATOM 5277 N N . PHE B 1 256 ? 9.055 -35.5 -22.328 1 95.94 256 PHE B N 1
ATOM 5278 C CA . PHE B 1 256 ? 8.297 -34.25 -22.094 1 95.94 256 PHE B CA 1
ATOM 5279 C C . PHE B 1 256 ? 8.164 -33.469 -23.375 1 95.94 256 PHE B C 1
ATOM 5281 O O . PHE B 1 256 ? 9.094 -33.406 -24.188 1 95.94 256 PHE B O 1
ATOM 5288 N N . VAL B 1 257 ? 7.055 -32.875 -23.625 1 95.75 257 VAL B N 1
ATOM 5289 C CA . VAL B 1 257 ? 6.824 -31.828 -24.594 1 95.75 257 VAL B CA 1
ATOM 5290 C C . VAL B 1 257 ? 6.426 -30.547 -23.891 1 95.75 257 VAL B C 1
ATOM 5292 O O . VAL B 1 257 ? 5.371 -30.484 -23.25 1 95.75 257 VAL B O 1
ATOM 5295 N N . VAL B 1 258 ? 7.281 -29.547 -23.938 1 95.06 258 VAL B N 1
ATOM 5296 C CA . VAL B 1 258 ? 7.016 -28.266 -23.328 1 95.06 258 VAL B CA 1
ATOM 5297 C C . VAL B 1 258 ? 6.406 -27.312 -24.344 1 95.06 258 VAL B C 1
ATOM 5299 O O . VAL B 1 258 ? 7.062 -26.938 -25.328 1 95.06 258 VAL B O 1
ATOM 5302 N N . GLN B 1 259 ? 5.156 -26.938 -24.094 1 94.69 259 GLN B N 1
ATOM 5303 C CA . GLN B 1 259 ? 4.438 -26.078 -25.031 1 94.69 259 GLN B CA 1
ATOM 5304 C C . GLN B 1 259 ? 4.336 -24.656 -24.5 1 94.69 259 GLN B C 1
ATOM 5306 O O . GLN B 1 259 ? 4.121 -24.438 -23.297 1 94.69 259 GLN B O 1
ATOM 5311 N N . ASP B 1 260 ? 4.527 -23.688 -25.328 1 91.5 260 ASP B N 1
ATOM 5312 C CA . ASP B 1 260 ? 4.25 -22.281 -25.078 1 91.5 260 ASP B CA 1
ATOM 5313 C C . ASP B 1 260 ? 3.994 -21.531 -26.391 1 91.5 260 ASP B C 1
ATOM 5315 O O . ASP B 1 260 ? 4.156 -22.094 -27.469 1 91.5 260 ASP B O 1
ATOM 5319 N N . TYR B 1 261 ? 3.49 -20.297 -26.25 1 87.56 261 TYR B N 1
ATOM 5320 C CA . TYR B 1 261 ? 3.166 -19.516 -27.453 1 87.56 261 TYR B CA 1
ATOM 5321 C C . TYR B 1 261 ? 4.363 -19.438 -28.391 1 87.56 261 TYR B C 1
ATOM 5323 O O . TYR B 1 261 ? 4.211 -19.562 -29.609 1 87.56 261 TYR B O 1
ATOM 5331 N N . GLU B 1 262 ? 5.512 -19.156 -27.828 1 84.88 262 GLU B N 1
ATOM 5332 C CA . GLU B 1 262 ? 6.777 -19.188 -28.562 1 84.88 262 GLU B CA 1
ATOM 5333 C C . GLU B 1 262 ? 7.781 -20.109 -27.859 1 84.88 262 GLU B C 1
ATOM 5335 O O . GLU B 1 262 ? 7.75 -20.25 -26.641 1 84.88 262 GLU B O 1
ATOM 5340 N N . VAL B 1 263 ? 8.555 -20.781 -28.609 1 79.38 263 VAL B N 1
ATOM 5341 C CA . VAL B 1 263 ? 9.586 -21.641 -28.047 1 79.38 263 VAL B CA 1
ATOM 5342 C C . VAL B 1 263 ? 10.656 -20.781 -27.359 1 79.38 263 VAL B C 1
ATOM 5344 O O . VAL B 1 263 ? 11.18 -19.844 -27.953 1 79.38 263 VAL B O 1
ATOM 5347 N N . LYS B 1 264 ? 10.727 -21 -26.078 1 69.56 264 LYS B N 1
ATOM 5348 C CA . LYS B 1 264 ? 11.789 -20.359 -25.297 1 69.56 264 LYS B CA 1
ATOM 5349 C C . LYS B 1 264 ? 12.836 -21.375 -24.859 1 69.56 264 LYS B C 1
ATOM 5351 O O . LYS B 1 264 ? 12.586 -22.188 -23.969 1 69.56 264 LYS B O 1
ATOM 5356 N N . SER B 1 265 ? 13.766 -21.641 -25.641 1 65.25 265 SER B N 1
ATOM 5357 C CA . SER B 1 265 ? 14.703 -22.703 -25.328 1 65.25 265 SER B CA 1
ATOM 5358 C C . SER B 1 265 ? 15.562 -22.359 -24.109 1 65.25 265 SER B C 1
ATOM 5360 O O . SER B 1 265 ? 15.977 -21.203 -23.953 1 65.25 265 SER B O 1
ATOM 5362 N N . PRO B 1 266 ? 15.578 -23.453 -23.234 1 66.69 266 PRO B N 1
ATOM 5363 C CA . PRO B 1 266 ? 16.422 -23.219 -22.062 1 66.69 266 PRO B CA 1
ATOM 5364 C C . PRO B 1 266 ? 17.891 -22.969 -22.438 1 66.69 266 PRO B C 1
ATOM 5366 O O . PRO B 1 266 ? 18.328 -23.375 -23.516 1 66.69 266 PRO B O 1
ATOM 5369 N N . THR B 1 267 ? 18.438 -22.125 -21.656 1 59.06 267 THR B N 1
ATOM 5370 C CA . THR B 1 267 ? 19.875 -22.016 -21.797 1 59.06 267 THR B CA 1
ATOM 5371 C C . THR B 1 267 ? 20.562 -23.281 -21.312 1 59.06 267 THR B C 1
ATOM 5373 O O . THR B 1 267 ? 20.484 -23.625 -20.125 1 59.06 267 THR B O 1
ATOM 5376 N N . THR B 1 268 ? 20.531 -24.344 -22.047 1 58 268 THR B N 1
ATOM 5377 C CA . THR B 1 268 ? 21.156 -25.578 -21.578 1 58 268 THR B CA 1
ATOM 5378 C C . THR B 1 268 ? 22.672 -25.5 -21.703 1 58 268 THR B C 1
ATOM 5380 O O . THR B 1 268 ? 23.188 -24.844 -22.625 1 58 268 THR B O 1
ATOM 5383 N N . THR B 1 269 ? 23.219 -25.922 -20.594 1 55.41 269 THR B N 1
ATOM 5384 C CA . THR B 1 269 ? 24.672 -26.047 -20.609 1 55.41 269 THR B CA 1
ATOM 5385 C C . THR B 1 269 ? 25.109 -27.203 -21.5 1 55.41 269 THR B C 1
ATOM 5387 O O . THR B 1 269 ? 24.359 -28.156 -21.703 1 55.41 269 THR B O 1
ATOM 5390 N N . GLY B 1 270 ? 25.969 -27 -22.516 1 58.62 270 GLY B N 1
ATOM 5391 C CA . GLY B 1 270 ? 26.578 -27.906 -23.484 1 58.62 270 GLY B CA 1
ATOM 5392 C C . GLY B 1 270 ? 27 -29.234 -22.891 1 58.62 270 GLY B C 1
ATOM 5393 O O . GLY B 1 270 ? 27.672 -30.031 -23.547 1 58.62 270 GLY B O 1
ATOM 5394 N N . ASP B 1 271 ? 26.625 -29.578 -21.703 1 60.34 271 ASP B N 1
ATOM 5395 C CA . ASP B 1 271 ? 27.141 -30.812 -21.141 1 60.34 271 ASP B CA 1
ATOM 5396 C C . ASP B 1 271 ? 26.25 -32 -21.516 1 60.34 271 ASP B C 1
ATOM 5398 O O . ASP B 1 271 ? 25.141 -31.828 -22.016 1 60.34 271 ASP B O 1
ATOM 5402 N N . ASP B 1 272 ? 26.828 -33.188 -21.5 1 56.06 272 ASP B N 1
ATOM 5403 C CA . ASP B 1 272 ? 26.234 -34.438 -21.922 1 56.06 272 ASP B CA 1
ATOM 5404 C C . ASP B 1 272 ? 24.891 -34.656 -21.234 1 56.06 272 ASP B C 1
ATOM 5406 O O . ASP B 1 272 ? 23.938 -35.125 -21.859 1 56.06 272 ASP B O 1
ATOM 5410 N N . ASP B 1 273 ? 24.781 -34.469 -20.031 1 62.09 273 ASP B N 1
ATOM 5411 C CA . ASP B 1 273 ? 23.531 -34.594 -19.266 1 62.09 273 ASP B CA 1
ATOM 5412 C C . ASP B 1 273 ? 22.453 -33.688 -19.844 1 62.09 273 ASP B C 1
ATOM 5414 O O . ASP B 1 273 ? 21.281 -34.094 -19.922 1 62.09 273 ASP B O 1
ATOM 5418 N N . SER B 1 274 ? 22.922 -32.719 -20.312 1 69.69 274 SER B N 1
ATOM 5419 C CA . SER B 1 274 ? 21.984 -31.781 -20.938 1 69.69 274 SER B CA 1
ATOM 5420 C C . SER B 1 274 ? 21.531 -32.281 -22.297 1 69.69 274 SER B C 1
ATOM 5422 O O . SER B 1 274 ? 20.375 -32.125 -22.672 1 69.69 274 SER B O 1
ATOM 5424 N N . ARG B 1 275 ? 22.5 -33.031 -22.844 1 74.44 275 ARG B N 1
ATOM 5425 C CA . ARG B 1 275 ? 22.156 -33.531 -24.172 1 74.44 275 ARG B CA 1
ATOM 5426 C C . ARG B 1 275 ? 21.109 -34.656 -24.078 1 74.44 275 ARG B C 1
ATOM 5428 O O . ARG B 1 275 ? 20.156 -34.688 -24.875 1 74.44 275 ARG B O 1
ATOM 5435 N N . GLN B 1 276 ? 21.312 -35.625 -23.219 1 79.25 276 GLN B N 1
ATOM 5436 C CA . GLN B 1 276 ? 20.328 -36.688 -23.031 1 79.25 276 GLN B CA 1
ATOM 5437 C C . GLN B 1 276 ? 18.984 -36.125 -22.609 1 79.25 276 GLN B C 1
ATOM 5439 O O . GLN B 1 276 ? 17.938 -36.594 -23.047 1 79.25 276 GLN B O 1
ATOM 5444 N N . LEU B 1 277 ? 19.016 -35.219 -21.781 1 85.62 277 LEU B N 1
ATOM 5445 C CA . LEU B 1 277 ? 17.812 -34.562 -21.312 1 85.62 277 LEU B CA 1
ATOM 5446 C C . LEU B 1 277 ? 17.078 -33.875 -22.469 1 85.62 277 LEU B C 1
ATOM 5448 O O . LEU B 1 277 ? 15.852 -33.938 -22.562 1 85.62 277 LEU B O 1
ATOM 5452 N N . LEU B 1 278 ? 17.906 -33.375 -23.344 1 83.12 278 LEU B N 1
ATOM 5453 C CA . LEU B 1 278 ? 17.328 -32.625 -24.453 1 83.12 278 LEU B CA 1
ATOM 5454 C C . LEU B 1 278 ? 16.734 -33.562 -25.484 1 83.12 278 LEU B C 1
ATOM 5456 O O . LEU B 1 278 ? 15.938 -33.156 -26.328 1 83.12 278 LEU B O 1
ATOM 5460 N N . GLN B 1 279 ? 17.156 -34.812 -25.422 1 86.88 279 GLN B N 1
ATOM 5461 C CA . GLN B 1 279 ? 16.547 -35.781 -26.312 1 86.88 279 GLN B CA 1
ATOM 5462 C C . GLN B 1 279 ? 15.148 -36.188 -25.828 1 86.88 279 GLN B C 1
ATOM 5464 O O . GLN B 1 279 ? 14.289 -36.531 -26.625 1 86.88 279 GLN B O 1
ATOM 5469 N N . ARG B 1 280 ? 14.961 -36.031 -24.547 1 93.19 280 ARG B N 1
ATOM 5470 C CA . ARG B 1 280 ? 13.703 -36.5 -23.953 1 93.19 280 ARG B CA 1
ATOM 5471 C C . ARG B 1 280 ? 12.766 -35.312 -23.703 1 93.19 280 ARG B C 1
ATOM 5473 O O . ARG B 1 280 ? 11.57 -35.5 -23.469 1 93.19 280 ARG B O 1
ATOM 5480 N N . VAL B 1 281 ? 13.227 -34.125 -23.734 1 93.75 281 VAL B N 1
ATOM 5481 C CA . VAL B 1 281 ? 12.422 -32.906 -23.531 1 93.75 281 VAL B CA 1
ATOM 5482 C C . VAL B 1 281 ? 12.414 -32.062 -24.797 1 93.75 281 VAL B C 1
ATOM 5484 O O . VAL B 1 281 ? 13.469 -31.594 -25.25 1 93.75 281 VAL B O 1
ATOM 5487 N N . GLN B 1 282 ? 11.32 -31.922 -25.406 1 92.94 282 GLN B N 1
ATOM 5488 C CA . GLN B 1 282 ? 11.164 -31.141 -26.625 1 92.94 282 GLN B CA 1
ATOM 5489 C C . GLN B 1 282 ? 10.305 -29.906 -26.391 1 92.94 282 GLN B C 1
ATOM 5491 O O . GLN B 1 282 ? 9.352 -29.938 -25.609 1 92.94 282 GLN B O 1
ATOM 5496 N N . TRP B 1 283 ? 10.625 -28.859 -27.016 1 93.5 283 TRP B N 1
ATOM 5497 C CA . TRP B 1 283 ? 9.852 -27.625 -26.953 1 93.5 283 TRP B CA 1
ATOM 5498 C C . TRP B 1 283 ? 9 -27.453 -28.203 1 93.5 283 TRP B C 1
ATOM 5500 O O . TRP B 1 283 ? 9.445 -27.766 -29.312 1 93.5 283 TRP B O 1
ATOM 5510 N N . GLN B 1 284 ? 7.82 -27.062 -28.047 1 94.75 284 GLN B N 1
ATOM 5511 C CA . GLN B 1 284 ? 6.859 -26.922 -29.125 1 94.75 284 GLN B CA 1
ATOM 5512 C C . GLN B 1 284 ? 6.09 -25.609 -29.016 1 94.75 284 GLN B C 1
ATOM 5514 O O . GLN B 1 284 ? 5.508 -25.312 -27.969 1 94.75 284 GLN B O 1
ATOM 5519 N N . ALA B 1 285 ? 6.109 -24.766 -30.094 1 94.62 285 ALA B N 1
ATOM 5520 C CA . ALA B 1 285 ? 5.262 -23.578 -30.125 1 94.62 285 ALA B CA 1
ATOM 5521 C C . ALA B 1 285 ? 3.791 -23.969 -30.281 1 94.62 285 ALA B C 1
ATOM 5523 O O . ALA B 1 285 ? 3.43 -24.703 -31.203 1 94.62 285 ALA B O 1
ATOM 5524 N N . HIS B 1 286 ? 2.971 -23.547 -29.344 1 94.94 286 HIS B N 1
ATOM 5525 C CA . HIS B 1 286 ? 1.552 -23.875 -29.359 1 94.94 286 HIS B CA 1
ATOM 5526 C C . HIS B 1 286 ? 0.75 -22.922 -28.484 1 94.94 286 HIS B C 1
ATOM 5528 O O . HIS B 1 286 ? 1.169 -22.594 -27.375 1 94.94 286 HIS B O 1
ATOM 5534 N N . SER B 1 287 ? -0.357 -22.469 -29.078 1 93.81 287 SER B N 1
ATOM 5535 C CA . SER B 1 287 ? -1.327 -21.719 -28.266 1 93.81 287 SER B CA 1
ATOM 5536 C C . SER B 1 287 ? -2.342 -22.672 -27.625 1 93.81 287 SER B C 1
ATOM 5538 O O . SER B 1 287 ? -3.039 -23.406 -28.328 1 93.81 287 SER B O 1
ATOM 5540 N N . PHE B 1 288 ? -2.461 -22.562 -26.344 1 93.12 288 PHE B N 1
ATOM 5541 C CA . PHE B 1 288 ? -3.373 -23.484 -25.672 1 93.12 288 PHE B CA 1
ATOM 5542 C C . PHE B 1 288 ? -4.824 -23.109 -25.953 1 93.12 288 PHE B C 1
ATOM 5544 O O . PHE B 1 288 ? -5.746 -23.797 -25.516 1 93.12 288 PHE B O 1
ATOM 5551 N N . LEU B 1 289 ? -5.066 -22.062 -26.672 1 93 289 LEU B N 1
ATOM 5552 C CA . LEU B 1 289 ? -6.41 -21.703 -27.125 1 93 289 LEU B CA 1
ATOM 5553 C C . LEU B 1 289 ? -6.738 -22.375 -28.453 1 93 289 LEU B C 1
ATOM 5555 O O . LEU B 1 289 ? -7.848 -22.219 -28.969 1 93 289 LEU B O 1
ATOM 5559 N N . GLU B 1 290 ? -5.812 -23.125 -28.906 1 95.69 290 GLU B N 1
ATOM 5560 C CA . GLU B 1 290 ? -5.996 -23.906 -30.125 1 95.69 290 GLU B CA 1
ATOM 5561 C C . GLU B 1 290 ? -6.035 -25.406 -29.797 1 95.69 290 GLU B C 1
ATOM 5563 O O . GLU B 1 290 ? -5.734 -25.812 -28.672 1 95.69 290 GLU B O 1
ATOM 5568 N N . ARG B 1 291 ? -6.332 -26.109 -30.828 1 96.06 291 ARG B N 1
ATOM 5569 C CA . ARG B 1 291 ? -6.418 -27.562 -30.656 1 96.06 291 ARG B CA 1
ATOM 5570 C C . ARG B 1 291 ? -5.086 -28.141 -30.188 1 96.06 291 ARG B C 1
ATOM 5572 O O . ARG B 1 291 ? -4.031 -27.781 -30.719 1 96.06 291 ARG B O 1
ATOM 5579 N N . GLN B 1 292 ? -5.148 -29.016 -29.172 1 96.5 292 GLN B N 1
ATOM 5580 C CA . GLN B 1 292 ? -3.947 -29.656 -28.625 1 96.5 292 GLN B CA 1
ATOM 5581 C C . GLN B 1 292 ? -3.316 -30.578 -29.656 1 96.5 292 GLN B C 1
ATOM 5583 O O . GLN B 1 292 ? -3.922 -31.578 -30.047 1 96.5 292 GLN B O 1
ATOM 5588 N N . PRO B 1 293 ? -2.125 -30.281 -30.078 1 96.69 293 PRO B N 1
ATOM 5589 C CA . PRO B 1 293 ? -1.505 -31.078 -31.141 1 96.69 293 PRO B CA 1
ATOM 5590 C C . PRO B 1 293 ? -1.008 -32.438 -30.656 1 96.69 293 PRO B C 1
ATOM 5592 O O . PRO B 1 293 ? -0.886 -33.375 -31.453 1 96.69 293 PRO B O 1
ATOM 5595 N N . VAL B 1 294 ? -0.611 -32.531 -29.438 1 96.25 294 VAL B N 1
ATOM 5596 C CA . VAL B 1 294 ? -0.133 -33.812 -28.891 1 96.25 294 VAL B CA 1
ATOM 5597 C C . VAL B 1 294 ? -1.31 -34.625 -28.344 1 96.25 294 VAL B C 1
ATOM 5599 O O . VAL B 1 294 ? -1.87 -34.281 -27.297 1 96.25 294 VAL B O 1
ATOM 5602 N N . GLN 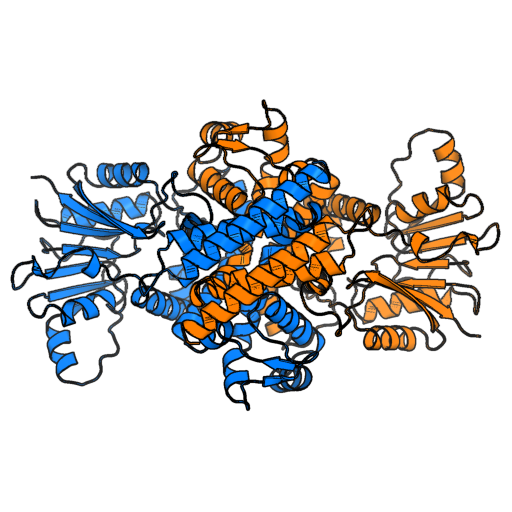B 1 295 ? -1.572 -35.656 -29.031 1 94.94 295 GLN B N 1
ATOM 5603 C CA . GLN B 1 295 ? -2.727 -36.5 -28.672 1 94.94 295 GLN B CA 1
ATOM 5604 C C . GLN B 1 295 ? -2.318 -37.656 -27.781 1 94.94 295 GLN B C 1
ATOM 5606 O O . GLN B 1 295 ? -1.18 -38.125 -27.844 1 94.94 295 GLN B O 1
ATOM 5611 N N . GLU B 1 296 ? -3.232 -38 -26.828 1 93.44 296 GLU B N 1
ATOM 5612 C CA . GLU B 1 296 ? -3.182 -39.25 -26.047 1 93.44 296 GLU B CA 1
ATOM 5613 C C . GLU B 1 296 ? -1.929 -39.281 -25.172 1 93.44 296 GLU B C 1
ATOM 5615 O O . GLU B 1 296 ? -1.345 -40.344 -24.969 1 93.44 296 GLU B O 1
ATOM 5620 N N . ALA B 1 297 ? -1.428 -38.125 -24.781 1 94.81 297 ALA B N 1
ATOM 5621 C CA . ALA B 1 297 ? -0.321 -38.125 -23.828 1 94.81 297 ALA B CA 1
ATOM 5622 C C . ALA B 1 297 ? -0.74 -38.719 -22.5 1 94.81 297 ALA B C 1
ATOM 5624 O O . ALA B 1 297 ? -1.934 -38.844 -22.203 1 94.81 297 ALA B O 1
ATOM 5625 N N . ASP B 1 298 ? 0.228 -39.125 -21.672 1 94.88 298 ASP B N 1
ATOM 5626 C CA . ASP B 1 298 ? -0.061 -39.75 -20.375 1 94.88 298 ASP B CA 1
ATOM 5627 C C . ASP B 1 298 ? -0.47 -38.688 -19.344 1 94.88 298 ASP B C 1
ATOM 5629 O O . ASP B 1 298 ? -1.315 -38.969 -18.484 1 94.88 298 ASP B O 1
ATOM 5633 N N . VAL B 1 299 ? 0.108 -37.562 -19.406 1 94.94 299 VAL B N 1
ATOM 5634 C CA . VAL B 1 299 ? -0.189 -36.5 -18.484 1 94.94 299 VAL B CA 1
ATOM 5635 C C . VAL B 1 299 ? -0.166 -35.156 -19.234 1 94.94 299 VAL B C 1
ATOM 5637 O O . VAL B 1 299 ? 0.719 -34.906 -20.047 1 94.94 299 VAL B O 1
ATOM 5640 N N . TYR B 1 300 ? -1.138 -34.375 -19.062 1 95.44 300 TYR B N 1
ATOM 5641 C CA . TYR B 1 300 ? -1.138 -32.969 -19.406 1 95.44 300 TYR B CA 1
ATOM 5642 C C . TYR B 1 300 ? -1.023 -32.094 -18.156 1 95.44 300 TYR B C 1
ATOM 5644 O O . TYR B 1 300 ? -1.892 -32.125 -17.281 1 95.44 300 TYR B O 1
ATOM 5652 N N . LEU B 1 301 ? 0.042 -31.375 -18.109 1 92.81 301 LEU B N 1
ATOM 5653 C CA . LEU B 1 301 ? 0.365 -30.594 -16.922 1 92.81 301 LEU B CA 1
ATOM 5654 C C . LEU B 1 301 ? 0.115 -29.109 -17.172 1 92.81 301 LEU B C 1
ATOM 5656 O O . LEU B 1 301 ? 0.6 -28.547 -18.156 1 92.81 301 LEU B O 1
ATOM 5660 N N . MET B 1 302 ? -0.725 -28.5 -16.328 1 90.88 302 MET B N 1
ATOM 5661 C CA . MET B 1 302 ? -0.937 -27.062 -16.312 1 90.88 302 MET B CA 1
ATOM 5662 C C . MET B 1 302 ? -0.568 -26.469 -14.961 1 90.88 302 MET B C 1
ATOM 5664 O O . MET B 1 302 ? -1.343 -26.562 -14.008 1 90.88 302 MET B O 1
ATOM 5668 N N . SER B 1 303 ? 0.562 -25.828 -14.93 1 86.44 303 SER B N 1
ATOM 5669 C CA . SER B 1 303 ? 0.996 -25.203 -13.688 1 86.44 303 SER B CA 1
ATOM 5670 C C . SER B 1 303 ? 0.784 -23.688 -13.727 1 86.44 303 SER B C 1
ATOM 5672 O O . SER B 1 303 ? 1.572 -22.969 -14.336 1 86.44 303 SER B O 1
ATOM 5674 N N . ASN B 1 304 ? -0.264 -23.188 -13 1 83.75 304 ASN B N 1
ATOM 5675 C CA . ASN B 1 304 ? -0.568 -21.766 -12.875 1 83.75 304 ASN B CA 1
ATOM 5676 C C . ASN B 1 304 ? -0.926 -21.141 -14.227 1 83.75 304 ASN B C 1
ATOM 5678 O O . ASN B 1 304 ? -0.462 -20.062 -14.562 1 83.75 304 ASN B O 1
ATOM 5682 N N . ILE B 1 305 ? -1.689 -21.859 -14.969 1 87.81 305 ILE B N 1
ATOM 5683 C CA . ILE B 1 305 ? -2.031 -21.422 -16.312 1 87.81 305 ILE B CA 1
ATOM 5684 C C . ILE B 1 305 ? -3.438 -20.812 -16.312 1 87.81 305 ILE B C 1
ATOM 5686 O O . ILE B 1 305 ? -3.684 -19.797 -16.969 1 87.81 305 ILE B O 1
ATOM 5690 N N . LEU B 1 306 ? -4.328 -21.406 -15.523 1 90.81 306 LEU B N 1
ATOM 5691 C CA . LEU B 1 306 ? -5.738 -21.062 -15.656 1 90.81 306 LEU B CA 1
ATOM 5692 C C . LEU B 1 306 ? -6.105 -19.906 -14.734 1 90.81 306 LEU B C 1
ATOM 5694 O O . LEU B 1 306 ? -7.137 -19.25 -14.93 1 90.81 306 LEU B O 1
ATOM 5698 N N . MET B 1 307 ? -5.266 -19.562 -13.797 1 88.12 307 MET B N 1
ATOM 5699 C CA . MET B 1 307 ? -5.582 -18.594 -12.766 1 88.12 307 MET B CA 1
ATOM 5700 C C . MET B 1 307 ? -5.695 -17.188 -13.359 1 88.12 307 MET B C 1
ATOM 5702 O O . MET B 1 307 ? -6.441 -16.344 -12.852 1 88.12 307 MET B O 1
ATOM 5706 N N . ASP B 1 308 ? -4.965 -16.906 -14.414 1 91 308 ASP B N 1
ATOM 5707 C CA . ASP B 1 308 ? -4.969 -15.57 -14.984 1 91 308 ASP B CA 1
ATOM 5708 C C . ASP B 1 308 ? -5.777 -15.516 -16.281 1 91 308 ASP B C 1
ATOM 5710 O O . ASP B 1 308 ? -5.594 -14.609 -17.094 1 91 308 ASP B O 1
ATOM 5714 N N . ARG B 1 309 ? -6.656 -16.531 -16.453 1 91.5 309 ARG B N 1
ATOM 5715 C CA . ARG B 1 309 ? -7.496 -16.594 -17.641 1 91.5 309 ARG B CA 1
ATOM 5716 C C . ARG B 1 309 ? -8.953 -16.328 -17.297 1 91.5 309 ARG B C 1
ATOM 5718 O O . ARG B 1 309 ? -9.422 -16.703 -16.219 1 91.5 309 ARG B O 1
ATOM 5725 N N . THR B 1 310 ? -9.664 -15.734 -18.266 1 91.19 310 THR B N 1
ATOM 5726 C CA . THR B 1 310 ? -11.109 -15.617 -18.125 1 91.19 310 THR B CA 1
ATOM 5727 C C . THR B 1 310 ? -11.758 -17 -18.047 1 91.19 310 THR B C 1
ATOM 5729 O O . THR B 1 310 ? -11.133 -18 -18.406 1 91.19 310 THR B O 1
ATOM 5732 N N . LEU B 1 311 ? -12.984 -17 -17.547 1 90.75 311 LEU B N 1
ATOM 5733 C CA . LEU B 1 311 ? -13.695 -18.281 -17.453 1 90.75 311 LEU B CA 1
ATOM 5734 C C . LEU B 1 311 ? -13.875 -18.906 -18.844 1 90.75 311 LEU B C 1
ATOM 5736 O O . LEU B 1 311 ? -13.75 -20.125 -19 1 90.75 311 LEU B O 1
ATOM 5740 N N . THR B 1 312 ? -14.141 -18.078 -19.797 1 93.25 312 THR B N 1
ATOM 5741 C CA . THR B 1 312 ? -14.312 -18.547 -21.156 1 93.25 312 THR B CA 1
ATOM 5742 C C . THR B 1 312 ? -13.008 -19.141 -21.688 1 93.25 312 THR B C 1
ATOM 5744 O O . THR B 1 312 ? -13.008 -20.25 -22.25 1 93.25 312 THR B O 1
ATOM 5747 N N . ASP B 1 313 ? -11.953 -18.453 -21.5 1 92.88 313 ASP B N 1
ATOM 5748 C CA . ASP B 1 313 ? -10.656 -18.938 -21.969 1 92.88 313 ASP B CA 1
ATOM 5749 C C . ASP B 1 313 ? -10.25 -20.219 -21.234 1 92.88 313 ASP B C 1
ATOM 5751 O O . ASP B 1 313 ? -9.719 -21.141 -21.828 1 92.88 313 ASP B O 1
ATOM 5755 N N . ALA B 1 314 ? -10.43 -20.219 -19.938 1 92.81 314 ALA B N 1
ATOM 5756 C CA . ALA B 1 314 ? -10.102 -21.406 -19.156 1 92.81 314 ALA B CA 1
ATOM 5757 C C . ALA B 1 314 ? -10.883 -22.625 -19.641 1 92.81 314 ALA B C 1
ATOM 5759 O O . ALA B 1 314 ? -10.32 -23.719 -19.766 1 92.81 314 ALA B O 1
ATOM 5760 N N . ARG B 1 315 ? -12.148 -22.438 -19.859 1 93.75 315 ARG B N 1
ATOM 5761 C CA . ARG B 1 315 ? -12.992 -23.516 -20.359 1 93.75 315 ARG B CA 1
ATOM 5762 C C . ARG B 1 315 ? -12.477 -24.031 -21.703 1 93.75 315 ARG B C 1
ATOM 5764 O O . ARG B 1 315 ? -12.438 -25.234 -21.938 1 93.75 315 ARG B O 1
ATOM 5771 N N . GLU B 1 316 ? -12.117 -23.125 -22.531 1 94.81 316 GLU B N 1
ATOM 5772 C CA . GLU B 1 316 ? -11.625 -23.484 -23.844 1 94.81 316 GLU B CA 1
ATOM 5773 C C . GLU B 1 316 ? -10.32 -24.266 -23.75 1 94.81 316 GLU B C 1
ATOM 5775 O O . GLU B 1 316 ? -10.125 -25.266 -24.453 1 94.81 316 GLU B O 1
ATOM 5780 N N . ILE B 1 317 ? -9.414 -23.875 -22.906 1 94.5 317 ILE B N 1
ATOM 5781 C CA . ILE B 1 317 ? -8.133 -24.547 -22.719 1 94.5 317 ILE B CA 1
ATOM 5782 C C . ILE B 1 317 ? -8.359 -25.969 -22.203 1 94.5 317 ILE B C 1
ATOM 5784 O O . ILE B 1 317 ? -7.762 -26.922 -22.703 1 94.5 317 ILE B O 1
ATOM 5788 N N . ILE B 1 318 ? -9.258 -26.078 -21.219 1 94.19 318 ILE B N 1
ATOM 5789 C CA . ILE B 1 318 ? -9.578 -27.375 -20.656 1 94.19 318 ILE B CA 1
ATOM 5790 C C . ILE B 1 318 ? -10.219 -28.266 -21.719 1 94.19 318 ILE B C 1
ATOM 5792 O O . ILE B 1 318 ? -9.891 -29.438 -21.828 1 94.19 318 ILE B O 1
ATOM 5796 N N . ARG B 1 319 ? -11.07 -27.688 -22.484 1 94.5 319 ARG B N 1
ATOM 5797 C CA . ARG B 1 319 ? -11.766 -28.438 -23.531 1 94.5 319 ARG B CA 1
ATOM 5798 C C . ARG B 1 319 ? -10.781 -28.984 -24.562 1 94.5 319 ARG B C 1
ATOM 5800 O O . ARG B 1 319 ? -10.859 -30.156 -24.953 1 94.5 319 ARG B O 1
ATOM 5807 N N . HIS B 1 320 ? -9.898 -28.141 -25.031 1 95 320 HIS B N 1
ATOM 5808 C CA . HIS B 1 320 ? -8.883 -28.562 -26 1 95 320 HIS B CA 1
ATOM 5809 C C . HIS B 1 320 ? -8.016 -29.688 -25.422 1 95 320 HIS B C 1
ATOM 5811 O O . HIS B 1 320 ? -7.672 -30.625 -26.141 1 95 320 HIS B O 1
ATOM 5817 N N . THR B 1 321 ? -7.684 -29.578 -24.172 1 94.44 321 THR B N 1
ATOM 5818 C CA . THR B 1 321 ? -6.855 -30.594 -23.531 1 94.44 321 THR B CA 1
ATOM 5819 C C . THR B 1 321 ? -7.629 -31.906 -23.359 1 94.44 321 THR B C 1
ATOM 5821 O O . THR B 1 321 ? -7.113 -32.969 -23.656 1 94.44 321 THR B O 1
ATOM 5824 N N . ALA B 1 322 ? -8.867 -31.781 -22.891 1 93.38 322 ALA B N 1
ATOM 5825 C CA . ALA B 1 322 ? -9.711 -32.938 -22.672 1 93.38 322 ALA B CA 1
ATOM 5826 C C . ALA B 1 322 ? -9.922 -33.719 -23.969 1 93.38 322 ALA B C 1
ATOM 5828 O O . ALA B 1 322 ? -9.984 -34.969 -23.969 1 93.38 322 ALA B O 1
ATOM 5829 N N . ARG B 1 323 ? -10.062 -33 -25 1 93.19 323 ARG B N 1
ATOM 5830 C CA . ARG B 1 323 ? -10.258 -33.625 -26.312 1 93.19 323 ARG B CA 1
ATOM 5831 C C . ARG B 1 323 ? -9.047 -34.469 -26.703 1 93.19 323 ARG B C 1
ATOM 5833 O O . ARG B 1 323 ? -9.172 -35.469 -27.406 1 93.19 323 ARG B O 1
ATOM 5840 N N . ALA B 1 324 ? -7.918 -34.062 -26.234 1 94.5 324 ALA B N 1
ATOM 5841 C CA . ALA B 1 324 ? -6.68 -34.75 -26.578 1 94.5 324 ALA B CA 1
ATOM 5842 C C . ALA B 1 324 ? -6.434 -35.938 -25.625 1 94.5 324 ALA B C 1
ATOM 5844 O O . ALA B 1 324 ? -5.605 -36.781 -25.891 1 94.5 324 ALA B O 1
ATOM 5845 N N . MET B 1 325 ? -7.125 -35.938 -24.484 1 93.5 325 MET B N 1
ATOM 5846 C CA . MET B 1 325 ? -6.922 -36.969 -23.453 1 93.5 325 MET B CA 1
ATOM 5847 C C . MET B 1 325 ? -7.52 -38.281 -23.875 1 93.5 325 MET B C 1
ATOM 5849 O O . MET B 1 325 ? -8.523 -38.344 -24.578 1 93.5 325 MET B O 1
ATOM 5853 N N . THR B 1 326 ? -6.84 -39.281 -23.422 1 88.38 326 THR B N 1
ATOM 5854 C CA . THR B 1 326 ? -7.387 -40.625 -23.531 1 88.38 326 THR B CA 1
ATOM 5855 C C . THR B 1 326 ? -8.125 -41.031 -22.25 1 88.38 326 THR B C 1
ATOM 5857 O O . THR B 1 326 ? -7.57 -40.938 -21.156 1 88.38 326 THR B O 1
ATOM 5860 N N . PRO B 1 327 ? -9.352 -41.469 -22.406 1 85.44 327 PRO B N 1
ATOM 5861 C CA . PRO B 1 327 ? -10.109 -41.875 -21.219 1 85.44 327 PRO B CA 1
ATOM 5862 C C . PRO B 1 327 ? -9.352 -42.875 -20.344 1 85.44 327 PRO B C 1
ATOM 5864 O O . PRO B 1 327 ? -8.703 -43.781 -20.859 1 85.44 327 PRO B O 1
ATOM 5867 N N . ASN B 1 328 ? -9.367 -42.656 -19.078 1 72.62 328 ASN B N 1
ATOM 5868 C CA . ASN B 1 328 ? -8.828 -43.5 -18.016 1 72.62 328 ASN B CA 1
ATOM 5869 C C . ASN B 1 328 ? -7.309 -43.562 -18.078 1 72.62 328 ASN B C 1
ATOM 5871 O O . ASN B 1 328 ? -6.703 -44.5 -17.562 1 72.62 328 ASN B O 1
ATOM 5875 N N . LYS B 1 329 ? -6.695 -42.688 -18.766 1 70.19 329 LYS B N 1
ATOM 5876 C CA . LYS B 1 329 ? -5.238 -42.688 -18.859 1 70.19 329 LYS B CA 1
ATOM 5877 C C . LYS B 1 329 ? -4.66 -41.312 -18.516 1 70.19 329 LYS B C 1
ATOM 5879 O O . LYS B 1 329 ? -3.906 -41.188 -17.547 1 70.19 329 LYS B O 1
ATOM 5884 N N . SER B 1 330 ? -5.141 -40.375 -19.172 1 70.12 330 SER B N 1
ATOM 5885 C CA . SER B 1 330 ? -4.535 -39.062 -19.078 1 70.12 330 SER B CA 1
ATOM 5886 C C . SER B 1 330 ? -4.938 -38.344 -17.797 1 70.12 330 SER B C 1
ATOM 5888 O O . SER B 1 330 ? -6.043 -38.531 -17.297 1 70.12 330 SER B O 1
ATOM 5890 N N . LEU B 1 331 ? -3.854 -37.562 -17.188 1 70.25 331 LEU B N 1
ATOM 5891 C CA . LEU B 1 331 ? -4.145 -36.75 -16.031 1 70.25 331 LEU B CA 1
ATOM 5892 C C . LEU B 1 331 ? -3.941 -35.25 -16.359 1 70.25 331 LEU B C 1
ATOM 5894 O O . LEU B 1 331 ? -3.074 -34.906 -17.172 1 70.25 331 LEU B O 1
ATOM 5898 N N . LEU B 1 332 ? -4.891 -34.406 -15.859 1 67.88 332 LEU B N 1
ATOM 5899 C CA . LEU B 1 332 ? -4.727 -32.969 -15.914 1 67.88 332 LEU B CA 1
ATOM 5900 C C . LEU B 1 332 ? -4.508 -32.375 -14.523 1 67.88 332 LEU B C 1
ATOM 5902 O O . LEU B 1 332 ? -5.309 -32.625 -13.609 1 67.88 332 LEU B O 1
ATOM 5906 N N . LEU B 1 333 ? -3.418 -31.656 -14.383 1 67.88 333 LEU B N 1
ATOM 5907 C CA . LEU B 1 333 ? -3.104 -31.031 -13.102 1 67.88 333 LEU B CA 1
ATOM 5908 C C . LEU B 1 333 ? -3.273 -29.516 -13.18 1 67.88 333 LEU B C 1
ATOM 5910 O O . LEU B 1 333 ? -2.73 -28.875 -14.086 1 67.88 333 LEU B O 1
ATOM 5914 N N . VAL B 1 334 ? -4.09 -28.969 -12.352 1 62.41 334 VAL B N 1
ATOM 5915 C CA . VAL B 1 334 ? -4.395 -27.547 -12.367 1 62.41 334 VAL B CA 1
ATOM 5916 C C . VAL B 1 334 ? -4.242 -26.969 -10.961 1 62.41 334 VAL B C 1
ATOM 5918 O O . VAL B 1 334 ? -4.641 -27.594 -9.977 1 62.41 334 VAL B O 1
ATOM 5921 N N . ASP B 1 335 ? -3.67 -25.547 -11 1 65.25 335 ASP B N 1
ATOM 5922 C CA . ASP B 1 335 ? -3.314 -25.125 -9.648 1 65.25 335 ASP B CA 1
ATOM 5923 C C . ASP B 1 335 ? -3.971 -23.781 -9.312 1 65.25 335 ASP B C 1
ATOM 5925 O O . ASP B 1 335 ? -3.92 -22.844 -10.102 1 65.25 335 ASP B O 1
ATOM 5929 N N . ASP B 1 336 ? -5.02 -23.547 -8.555 1 65.81 336 ASP B N 1
ATOM 5930 C CA . ASP B 1 336 ? -5.355 -22.391 -7.715 1 65.81 336 ASP B CA 1
ATOM 5931 C C . ASP B 1 336 ? -6.59 -22.688 -6.863 1 65.81 336 ASP B C 1
ATOM 5933 O O . ASP B 1 336 ? -7.441 -23.484 -7.242 1 65.81 336 ASP B O 1
ATOM 5937 N N . LEU B 1 337 ? -6.508 -22.5 -5.508 1 67.25 337 LEU B N 1
ATOM 5938 C CA . LEU B 1 337 ? -7.723 -22.688 -4.727 1 67.25 337 LEU B CA 1
ATOM 5939 C C . LEU B 1 337 ? -7.836 -21.641 -3.625 1 67.25 337 LEU B C 1
ATOM 5941 O O . LEU B 1 337 ? -6.828 -21.234 -3.049 1 67.25 337 LEU B O 1
ATOM 5945 N N . ILE B 1 338 ? -8.961 -21.125 -3.488 1 66.75 338 ILE B N 1
ATOM 5946 C CA . ILE B 1 338 ? -9.281 -20.453 -2.238 1 66.75 338 ILE B CA 1
ATOM 5947 C C . ILE B 1 338 ? -10.141 -21.359 -1.362 1 66.75 338 ILE B C 1
ATOM 5949 O O . ILE B 1 338 ? -11.148 -21.906 -1.821 1 66.75 338 ILE B O 1
ATOM 5953 N N . ASP B 1 339 ? -9.641 -21.641 -0.22 1 69.12 339 ASP B N 1
ATOM 5954 C CA . ASP B 1 339 ? -10.438 -22.391 0.751 1 69.12 339 ASP B CA 1
ATOM 5955 C C . ASP B 1 339 ? -11.117 -21.453 1.747 1 69.12 339 ASP B C 1
ATOM 5957 O O . ASP B 1 339 ? -10.438 -20.781 2.531 1 69.12 339 ASP B O 1
ATOM 5961 N N . PRO B 1 340 ? -12.391 -21.422 1.746 1 64.75 340 PRO B N 1
ATOM 5962 C CA . PRO B 1 340 ? -13.102 -20.516 2.656 1 64.75 340 PRO B CA 1
ATOM 5963 C C . PRO B 1 340 ? -12.836 -20.844 4.125 1 64.75 340 PRO B C 1
ATOM 5965 O O . PRO B 1 340 ? -13.062 -19.984 4.992 1 64.75 340 PRO B O 1
ATOM 5968 N N . LYS B 1 341 ? -12.391 -22 4.344 1 66.94 341 LYS B N 1
ATOM 5969 C CA . LYS B 1 341 ? -12.219 -22.406 5.738 1 66.94 341 LYS B CA 1
ATOM 5970 C C . LYS B 1 341 ? -10.875 -21.922 6.289 1 66.94 341 LYS B C 1
ATOM 5972 O O . LYS B 1 341 ? -10.672 -21.906 7.504 1 66.94 341 LYS B O 1
ATOM 5977 N N . THR B 1 342 ? -10.078 -21.594 5.316 1 65.88 342 THR B N 1
ATOM 5978 C CA . THR B 1 342 ? -8.781 -21.094 5.766 1 65.88 342 THR B CA 1
ATOM 5979 C C . THR B 1 342 ? -8.852 -19.609 6.078 1 65.88 342 THR B C 1
ATOM 5981 O O . THR B 1 342 ? -9.305 -18.812 5.254 1 65.88 342 THR B O 1
ATOM 5984 N N . ALA B 1 343 ? -8.734 -19.344 7.422 1 61 343 ALA B N 1
ATOM 5985 C CA . ALA B 1 343 ? -8.836 -17.938 7.836 1 61 343 ALA B CA 1
ATOM 5986 C C . ALA B 1 343 ? -7.512 -17.438 8.391 1 61 343 ALA B C 1
ATOM 5988 O O . ALA B 1 343 ? -6.586 -18.219 8.625 1 61 343 ALA B O 1
ATOM 5989 N N . GLY B 1 344 ? -7.391 -16.219 8.367 1 61.19 344 GLY B N 1
ATOM 5990 C CA . GLY B 1 344 ? -6.242 -15.586 8.992 1 61.19 344 GLY B CA 1
ATOM 5991 C C . GLY B 1 344 ? -5.027 -15.531 8.078 1 61.19 344 GLY B C 1
ATOM 5992 O O . GLY B 1 344 ? -5.16 -15.359 6.867 1 61.19 344 GLY B O 1
ATOM 5993 N N . ILE B 1 345 ? -3.918 -15.617 8.648 1 62.06 345 ILE B N 1
ATOM 5994 C CA . ILE B 1 345 ? -2.648 -15.406 7.965 1 62.06 345 ILE B CA 1
ATOM 5995 C C . ILE B 1 345 ? -2.383 -16.562 7.004 1 62.06 345 ILE B C 1
ATOM 5997 O O . ILE B 1 345 ? -1.72 -16.391 5.98 1 62.06 345 ILE B O 1
ATOM 6001 N N . MET B 1 346 ? -3.006 -17.625 7.277 1 59.94 346 MET B N 1
ATOM 6002 C CA . MET B 1 346 ? -2.828 -18.781 6.406 1 59.94 346 MET B CA 1
ATOM 6003 C C . MET B 1 346 ? -3.436 -18.531 5.031 1 59.94 346 MET B C 1
ATOM 6005 O O . MET B 1 346 ? -3.012 -19.125 4.043 1 59.94 346 MET B O 1
ATOM 6009 N N . SER B 1 347 ? -4.328 -17.625 5.137 1 65.06 347 SER B N 1
ATOM 6010 C CA . SER B 1 347 ? -4.996 -17.328 3.877 1 65.06 347 SER B CA 1
ATOM 6011 C C . SER B 1 347 ? -4.355 -16.125 3.189 1 65.06 347 SER B C 1
ATOM 6013 O O . SER B 1 347 ? -4.715 -15.781 2.061 1 65.06 347 SER B O 1
ATOM 6015 N N . ALA B 1 348 ? -3.422 -15.586 3.873 1 74.25 348 ALA B N 1
ATOM 6016 C CA . ALA B 1 348 ? -2.871 -14.32 3.398 1 74.25 348 ALA B CA 1
ATOM 6017 C C . ALA B 1 348 ? -2.275 -14.469 2.002 1 74.25 348 ALA B C 1
ATOM 6019 O O . ALA B 1 348 ? -2.494 -13.625 1.131 1 74.25 348 ALA B O 1
ATOM 6020 N N . SER B 1 349 ? -1.66 -15.555 1.809 1 74 349 SER B N 1
ATOM 6021 C CA . SER B 1 349 ? -1.016 -15.766 0.517 1 74 349 SER B CA 1
ATOM 6022 C C . SER B 1 349 ? -2.047 -15.93 -0.595 1 74 349 SER B C 1
ATOM 6024 O O . SER B 1 349 ? -1.896 -15.367 -1.679 1 74 349 SER B O 1
ATOM 6026 N N . ALA B 1 350 ? -3.02 -16.703 -0.237 1 76.81 350 ALA B N 1
ATOM 6027 C CA . ALA B 1 350 ? -4.066 -16.938 -1.229 1 76.81 350 ALA B CA 1
ATOM 6028 C C . ALA B 1 350 ? -4.812 -15.648 -1.554 1 76.81 350 ALA B C 1
ATOM 6030 O O . ALA B 1 350 ? -5.152 -15.391 -2.711 1 76.81 350 ALA B O 1
ATOM 6031 N N . ASN B 1 351 ? -5.051 -14.898 -0.569 1 83.25 351 ASN B N 1
ATOM 6032 C CA . ASN B 1 351 ? -5.82 -13.672 -0.78 1 83.25 351 ASN B CA 1
ATOM 6033 C C . ASN B 1 351 ? -5.012 -12.625 -1.541 1 83.25 351 ASN B C 1
ATOM 6035 O O . ASN B 1 351 ? -5.555 -11.906 -2.383 1 83.25 351 ASN B O 1
ATOM 6039 N N . TRP B 1 352 ? -3.791 -12.562 -1.175 1 86.69 352 TRP B N 1
ATOM 6040 C CA . TRP B 1 352 ? -2.975 -11.578 -1.887 1 86.69 352 TRP B CA 1
ATOM 6041 C C . TRP B 1 352 ? -2.871 -11.938 -3.367 1 86.69 352 TRP B C 1
ATOM 6043 O O . TRP B 1 352 ? -2.932 -11.055 -4.227 1 86.69 352 TRP B O 1
ATOM 6053 N N . GLU B 1 353 ? -2.693 -13.172 -3.631 1 87.5 353 GLU B N 1
ATOM 6054 C CA . GLU B 1 353 ? -2.613 -13.602 -5.023 1 87.5 353 GLU B CA 1
ATOM 6055 C C . GLU B 1 353 ? -3.904 -13.297 -5.773 1 87.5 353 GLU B C 1
ATOM 6057 O O . GLU B 1 353 ? -3.869 -12.859 -6.93 1 87.5 353 GLU B O 1
ATOM 6062 N N . SER B 1 354 ? -5.012 -13.539 -5.098 1 89.56 354 SER B N 1
ATOM 6063 C CA . SER B 1 354 ? -6.301 -13.273 -5.73 1 89.56 354 SER B CA 1
ATOM 6064 C C . SER B 1 354 ? -6.457 -11.789 -6.066 1 89.56 354 SER B C 1
ATOM 6066 O O . SER B 1 354 ? -6.91 -11.445 -7.156 1 89.56 354 SER B O 1
ATOM 6068 N N . LEU B 1 355 ? -6.078 -10.969 -5.188 1 92.88 355 LEU B N 1
ATOM 6069 C CA . LEU B 1 355 ? -6.188 -9.531 -5.414 1 92.88 355 LEU B CA 1
ATOM 6070 C C . LEU B 1 355 ? -5.227 -9.078 -6.508 1 92.88 355 LEU B C 1
ATOM 6072 O O . LEU B 1 355 ? -5.547 -8.18 -7.293 1 92.88 355 LEU B O 1
ATOM 6076 N N . HIS B 1 356 ? -4.113 -9.68 -6.508 1 94.75 356 HIS B N 1
ATOM 6077 C CA . HIS B 1 356 ? -3.143 -9.367 -7.551 1 94.75 356 HIS B CA 1
ATOM 6078 C C . HIS B 1 356 ? -3.654 -9.797 -8.922 1 94.75 356 HIS B C 1
ATOM 6080 O O . HIS B 1 356 ? -3.5 -9.062 -9.906 1 94.75 356 HIS B O 1
ATOM 6086 N N . MET B 1 357 ? -4.262 -10.945 -9.039 1 93.44 357 MET B N 1
ATOM 6087 C CA . MET B 1 357 ? -4.828 -11.422 -10.297 1 93.44 357 MET B CA 1
ATOM 6088 C C . MET B 1 357 ? -5.973 -10.523 -10.75 1 93.44 357 MET B C 1
ATOM 6090 O O . MET B 1 357 ? -6.117 -10.258 -11.945 1 93.44 357 MET B O 1
ATOM 6094 N N . LEU B 1 358 ? -6.746 -10.117 -9.781 1 95 358 LEU B N 1
ATOM 6095 C CA . LEU B 1 358 ? -7.812 -9.18 -10.102 1 95 358 LEU B CA 1
ATOM 6096 C C . LEU B 1 358 ? -7.242 -7.906 -10.727 1 95 358 LEU B C 1
ATOM 6098 O O . LEU B 1 358 ? -7.762 -7.422 -11.734 1 95 358 LEU B O 1
ATOM 6102 N N . ALA B 1 359 ? -6.195 -7.391 -10.164 1 96.88 359 ALA B N 1
ATOM 6103 C CA . ALA B 1 359 ? -5.598 -6.129 -10.602 1 96.88 359 ALA B CA 1
ATOM 6104 C C . ALA B 1 359 ? -4.973 -6.273 -11.984 1 96.88 359 ALA B C 1
ATOM 6106 O O . ALA B 1 359 ? -5.039 -5.352 -12.805 1 96.88 359 ALA B O 1
ATOM 6107 N N . CYS B 1 360 ? -4.387 -7.445 -12.281 1 96.62 360 CYS B N 1
ATOM 6108 C CA . CYS B 1 360 ? -3.611 -7.605 -13.508 1 96.62 360 CYS B CA 1
ATOM 6109 C C . CYS B 1 360 ? -4.457 -8.227 -14.609 1 96.62 360 CYS B C 1
ATOM 6111 O O . CYS B 1 360 ? -4.281 -7.914 -15.789 1 96.62 360 CYS B O 1
ATOM 6113 N N . PHE B 1 361 ? -5.457 -9.117 -14.203 1 95.44 361 PHE B N 1
ATOM 6114 C CA . PHE B 1 361 ? -6.082 -9.953 -15.219 1 95.44 361 PHE B CA 1
ATOM 6115 C C . PHE B 1 361 ? -7.598 -9.914 -15.094 1 95.44 361 PHE B C 1
ATOM 6117 O O . PHE B 1 361 ? -8.312 -10.453 -15.945 1 95.44 361 PHE B O 1
ATOM 6124 N N . GLY B 1 362 ? -8.109 -9.281 -14.055 1 94.38 362 GLY B N 1
ATOM 6125 C CA . GLY B 1 362 ? -9.547 -9.25 -13.852 1 94.38 362 GLY B CA 1
ATOM 6126 C C . GLY B 1 362 ? -10.117 -10.594 -13.445 1 94.38 362 GLY B C 1
ATOM 6127 O O . GLY B 1 362 ? -11.297 -10.867 -13.68 1 94.38 362 GLY B O 1
ATOM 6128 N N . THR B 1 363 ? -9.297 -11.406 -12.867 1 92.75 363 THR B N 1
ATOM 6129 C CA . THR B 1 363 ? -9.727 -12.734 -12.445 1 92.75 363 THR B CA 1
ATOM 6130 C C . THR B 1 363 ? -9.57 -12.906 -10.938 1 92.75 363 THR B C 1
ATOM 6132 O O . THR B 1 363 ? -8.867 -12.125 -10.289 1 92.75 363 THR B O 1
ATOM 6135 N N . LEU B 1 364 ? -10.242 -13.898 -10.375 1 90.81 364 LEU B N 1
ATOM 6136 C CA . LEU B 1 364 ? -10.164 -14.234 -8.961 1 90.81 364 LEU B CA 1
ATOM 6137 C C . LEU B 1 364 ? -9.875 -15.719 -8.773 1 90.81 364 LEU B C 1
ATOM 6139 O O . LEU B 1 364 ? -10.125 -16.531 -9.672 1 90.81 364 LEU B O 1
ATOM 6143 N N . ALA B 1 365 ? -9.266 -15.984 -7.625 1 86.69 365 ALA B N 1
ATOM 6144 C CA . ALA B 1 365 ? -9.125 -17.391 -7.258 1 86.69 365 ALA B CA 1
ATOM 6145 C C . ALA B 1 365 ? -10.492 -18.062 -7.168 1 86.69 365 ALA B C 1
ATOM 6147 O O . ALA B 1 365 ? -11.477 -17.453 -6.754 1 86.69 365 ALA B O 1
ATOM 6148 N N . LYS B 1 366 ? -10.5 -19.312 -7.516 1 85 366 LYS B N 1
ATOM 6149 C CA . LYS B 1 366 ? -11.75 -20.047 -7.594 1 85 366 LYS B CA 1
ATOM 6150 C C . LYS B 1 366 ? -11.93 -20.953 -6.375 1 85 366 LYS B C 1
ATOM 6152 O O . LYS B 1 366 ? -10.953 -21.453 -5.824 1 85 366 LYS B O 1
ATOM 6157 N N . SER B 1 367 ? -13.156 -21.094 -5.977 1 82 367 SER B N 1
ATOM 6158 C CA . SER B 1 367 ? -13.5 -22.094 -4.961 1 82 367 SER B CA 1
ATOM 6159 C C . SER B 1 367 ? -13.547 -23.5 -5.547 1 82 367 SER B C 1
ATOM 6161 O O . SER B 1 367 ? -13.531 -23.656 -6.77 1 82 367 SER B O 1
ATOM 6163 N N . MET B 1 368 ? -13.656 -24.484 -4.66 1 83.31 368 MET B N 1
ATOM 6164 C CA . MET B 1 368 ? -13.781 -25.859 -5.098 1 83.31 368 MET B CA 1
ATOM 6165 C C . MET B 1 368 ? -15.016 -26.047 -5.973 1 83.31 368 MET B C 1
ATOM 6167 O O . MET B 1 368 ? -14.977 -26.781 -6.969 1 83.31 368 MET B O 1
ATOM 6171 N N . GLU B 1 369 ? -16.047 -25.391 -5.582 1 85.62 369 GLU B N 1
ATOM 6172 C CA . GLU B 1 369 ? -17.297 -25.484 -6.344 1 85.62 369 GLU B CA 1
ATOM 6173 C C . GLU B 1 369 ? -17.141 -24.859 -7.727 1 85.62 369 GLU B C 1
ATOM 6175 O O . GLU B 1 369 ? -17.625 -25.406 -8.719 1 85.62 369 GLU B O 1
ATOM 6180 N N . GLU B 1 370 ? -16.5 -23.797 -7.82 1 86.12 370 GLU B N 1
ATOM 6181 C CA . GLU B 1 370 ? -16.281 -23.109 -9.094 1 86.12 370 GLU B CA 1
ATOM 6182 C C . GLU B 1 370 ? -15.391 -23.938 -10.016 1 86.12 370 GLU B C 1
ATOM 6184 O O . GLU B 1 370 ? -15.594 -23.953 -11.234 1 86.12 370 GLU B O 1
ATOM 6189 N N . TRP B 1 371 ? -14.398 -24.578 -9.469 1 88.94 371 TRP B N 1
ATOM 6190 C CA . TRP B 1 371 ? -13.539 -25.453 -10.258 1 88.94 371 TRP B CA 1
ATOM 6191 C C . TRP B 1 371 ? -14.328 -26.641 -10.812 1 88.94 371 TRP B C 1
ATOM 6193 O O . TRP B 1 371 ? -14.195 -26.969 -11.992 1 88.94 371 TRP B O 1
ATOM 6203 N N . ARG B 1 372 ? -15.086 -27.234 -9.977 1 89.94 372 ARG B N 1
ATOM 6204 C CA . ARG B 1 372 ? -15.906 -28.359 -10.414 1 89.94 372 ARG B CA 1
ATOM 6205 C C . ARG B 1 372 ? -16.828 -27.938 -11.555 1 89.94 372 ARG B C 1
ATOM 6207 O O . ARG B 1 372 ? -16.984 -28.672 -12.539 1 89.94 372 ARG B O 1
ATOM 6214 N N . ASN B 1 373 ? -17.422 -26.797 -11.375 1 91.5 373 ASN B N 1
ATOM 6215 C CA . ASN B 1 373 ? -18.297 -26.281 -12.422 1 91.5 373 ASN B CA 1
ATOM 6216 C C . ASN B 1 373 ? -17.547 -26.016 -13.719 1 91.5 373 ASN B C 1
ATOM 6218 O O . ASN B 1 373 ? -18.047 -26.297 -14.805 1 91.5 373 ASN B O 1
ATOM 6222 N N . LEU B 1 374 ? -16.391 -25.484 -13.586 1 91.44 374 LEU B N 1
ATOM 6223 C CA . LEU B 1 374 ? -15.562 -25.188 -14.742 1 91.44 374 LEU B CA 1
ATOM 6224 C C . LEU B 1 374 ? -15.188 -26.453 -15.492 1 91.44 374 LEU B C 1
ATOM 6226 O O . LEU B 1 374 ? -15.281 -26.5 -16.719 1 91.44 374 LEU B O 1
ATOM 6230 N N . PHE B 1 375 ? -14.781 -27.5 -14.805 1 92.62 375 PHE B N 1
ATOM 6231 C CA . PHE B 1 375 ? -14.406 -28.781 -15.414 1 92.62 375 PHE B CA 1
ATOM 6232 C C . PHE B 1 375 ? -15.609 -29.406 -16.109 1 92.62 375 PHE B C 1
ATOM 6234 O O . PHE B 1 375 ? -15.5 -29.859 -17.25 1 92.62 375 PHE B O 1
ATOM 6241 N N . SER B 1 376 ? -16.719 -29.359 -15.43 1 93.06 376 SER B N 1
ATOM 6242 C CA . SER B 1 376 ? -17.922 -30 -15.953 1 93.06 376 SER B CA 1
ATOM 6243 C C . SER B 1 376 ? -18.406 -29.281 -17.219 1 93.06 376 SER B C 1
ATOM 6245 O O . SER B 1 376 ? -18.906 -29.922 -18.141 1 93.06 376 SER B O 1
ATOM 6247 N N . GLN B 1 377 ? -18.328 -28 -17.219 1 94.06 377 GLN B N 1
ATOM 6248 C CA . GLN B 1 377 ? -18.75 -27.219 -18.359 1 94.06 377 GLN B CA 1
ATOM 6249 C C . GLN B 1 377 ? -17.812 -27.406 -19.547 1 94.06 377 GLN B C 1
ATOM 6251 O O . GLN B 1 377 ? -18.25 -27.375 -20.703 1 94.06 377 GLN B O 1
ATOM 6256 N N . ALA B 1 378 ? -16.562 -27.531 -19.266 1 93.56 378 ALA B N 1
ATOM 6257 C CA . ALA B 1 378 ? -15.586 -27.719 -20.328 1 93.56 378 ALA B CA 1
ATOM 6258 C C . ALA B 1 378 ? -15.695 -29.109 -20.953 1 93.56 378 ALA B C 1
ATOM 6260 O O . ALA B 1 378 ? -15.617 -29.266 -22.172 1 93.56 378 ALA B O 1
ATOM 6261 N N . CYS B 1 379 ? -15.789 -30.109 -20.109 1 94 379 CYS B N 1
ATOM 6262 C CA . CYS B 1 379 ? -15.922 -31.5 -20.516 1 94 379 CYS B CA 1
ATOM 6263 C C . CYS B 1 379 ? -16.625 -32.312 -19.438 1 94 379 CYS B C 1
ATOM 6265 O O . CYS B 1 379 ? -16.016 -32.688 -18.422 1 94 379 CYS B O 1
ATOM 6267 N N . PRO B 1 380 ? -17.859 -32.688 -19.641 1 93.12 380 PRO B N 1
ATOM 6268 C CA . PRO B 1 380 ? -18.656 -33.375 -18.625 1 93.12 380 PRO B CA 1
ATOM 6269 C C . PRO B 1 380 ? -18.016 -34.688 -18.188 1 93.12 380 PRO B C 1
ATOM 6271 O O . PRO B 1 380 ? -18.266 -35.156 -17.062 1 93.12 380 PRO B O 1
ATOM 6274 N N . GLU B 1 381 ? -17.172 -35.219 -18.969 1 92.75 381 GLU B N 1
ATOM 6275 C CA . GLU B 1 381 ? -16.562 -36.5 -18.672 1 92.75 381 GLU B CA 1
ATOM 6276 C C . GLU B 1 381 ? -15.328 -36.344 -17.797 1 92.75 381 GLU B C 1
ATOM 6278 O O . GLU B 1 381 ? -14.75 -37.312 -17.328 1 92.75 381 GLU B O 1
ATOM 6283 N N . LEU B 1 382 ? -14.938 -35.156 -17.547 1 92.12 382 LEU B N 1
ATOM 6284 C CA . LEU B 1 382 ? -13.766 -34.906 -16.703 1 92.12 382 LEU B CA 1
ATOM 6285 C C . LEU B 1 382 ? -14.133 -35.031 -15.227 1 92.12 382 LEU B C 1
ATOM 6287 O O . LEU B 1 382 ? -15.102 -34.406 -14.766 1 92.12 382 LEU B O 1
ATOM 6291 N N . GLU B 1 383 ? -13.367 -35.781 -14.508 1 89.81 383 GLU B N 1
ATOM 6292 C CA . GLU B 1 383 ? -13.609 -35.969 -13.086 1 89.81 383 GLU B CA 1
ATOM 6293 C C . GLU B 1 383 ? -12.336 -35.75 -12.273 1 89.81 383 GLU B C 1
ATOM 6295 O O . GLU B 1 383 ? -11.25 -36.188 -12.688 1 89.81 383 GLU B O 1
ATOM 6300 N N . ILE B 1 384 ? -12.555 -35.156 -11.133 1 90.81 384 ILE B N 1
ATOM 6301 C CA . ILE B 1 384 ? -11.445 -35.062 -10.188 1 90.81 384 ILE B CA 1
ATOM 6302 C C . ILE B 1 384 ? -11.234 -36.406 -9.492 1 90.81 384 ILE B C 1
ATOM 6304 O O . ILE B 1 384 ? -12.117 -36.875 -8.773 1 90.81 384 ILE B O 1
ATOM 6308 N N . VAL B 1 385 ? -10.141 -36.969 -9.68 1 89.81 385 VAL B N 1
ATOM 6309 C CA . VAL B 1 385 ? -9.898 -38.281 -9.086 1 89.81 385 VAL B CA 1
ATOM 6310 C C . VAL B 1 385 ? -9.039 -38.125 -7.836 1 89.81 385 VAL B C 1
ATOM 6312 O O . VAL B 1 385 ? -9.07 -39 -6.949 1 89.81 385 VAL B O 1
ATOM 6315 N N . GLU B 1 386 ? -8.242 -37.156 -7.816 1 88.38 386 GLU B N 1
ATOM 6316 C CA . GLU B 1 386 ? -7.402 -36.844 -6.66 1 88.38 386 GLU B CA 1
ATOM 6317 C C . GLU B 1 386 ? -7.176 -35.344 -6.527 1 88.38 386 GLU B C 1
ATOM 6319 O O . GLU B 1 386 ? -7.277 -34.594 -7.508 1 88.38 386 GLU B O 1
ATOM 6324 N N . LYS B 1 387 ? -7.02 -34.875 -5.332 1 86.75 387 LYS B N 1
ATOM 6325 C CA . LYS B 1 387 ? -6.637 -33.5 -5.062 1 86.75 387 LYS B CA 1
ATOM 6326 C C . LYS B 1 387 ? -5.605 -33.438 -3.939 1 86.75 387 LYS B C 1
ATOM 6328 O O . LYS B 1 387 ? -5.676 -34.188 -2.973 1 86.75 387 LYS B O 1
ATOM 6333 N N . PHE B 1 388 ? -4.602 -32.625 -4.172 1 81.25 388 PHE B N 1
ATOM 6334 C CA . PHE B 1 388 ? -3.57 -32.406 -3.168 1 81.25 388 PHE B CA 1
ATOM 6335 C C . PHE B 1 388 ? -3.51 -30.938 -2.773 1 81.25 388 PHE B C 1
ATOM 6337 O O . PHE B 1 388 ? -3.373 -30.062 -3.633 1 81.25 388 PHE B O 1
ATOM 6344 N N . MET B 1 389 ? -3.613 -30.719 -1.509 1 75.88 389 MET B N 1
ATOM 6345 C CA . MET B 1 389 ? -3.424 -29.359 -1.034 1 75.88 389 MET B CA 1
ATOM 6346 C C . MET B 1 389 ? -1.941 -29.016 -0.925 1 75.88 389 MET B C 1
ATOM 6348 O O . MET B 1 389 ? -1.226 -29.609 -0.111 1 75.88 389 MET B O 1
ATOM 6352 N N . ILE B 1 390 ? -1.479 -28.156 -1.821 1 72.25 390 ILE B N 1
ATOM 6353 C CA . ILE B 1 390 ? -0.073 -27.781 -1.839 1 72.25 390 ILE B CA 1
ATOM 6354 C C . ILE B 1 390 ? 0.195 -26.766 -0.729 1 72.25 390 ILE B C 1
ATOM 6356 O O . ILE B 1 390 ? 1.192 -26.859 -0.011 1 72.25 390 ILE B O 1
ATOM 6360 N N . SER B 1 391 ? -0.632 -25.766 -0.652 1 70.62 391 SER B N 1
ATOM 6361 C CA . SER B 1 391 ? -0.627 -24.719 0.37 1 70.62 391 SER B CA 1
ATOM 6362 C C . SER B 1 391 ? -2.033 -24.188 0.625 1 70.62 391 SER B C 1
ATOM 6364 O O . SER B 1 391 ? -3.004 -24.688 0.044 1 70.62 391 SER B O 1
ATOM 6366 N N . ALA B 1 392 ? -2.146 -23.281 1.545 1 65.38 392 ALA B N 1
ATOM 6367 C CA . ALA B 1 392 ? -3.457 -22.734 1.896 1 65.38 392 ALA B CA 1
ATOM 6368 C C . ALA B 1 392 ? -4.113 -22.062 0.692 1 65.38 392 ALA B C 1
ATOM 6370 O O . ALA B 1 392 ? -5.34 -21.953 0.626 1 65.38 392 ALA B O 1
ATOM 6371 N N . GLY B 1 393 ? -3.443 -21.875 -0.379 1 68.75 393 GLY B N 1
ATOM 6372 C CA . GLY B 1 393 ? -4.027 -21.188 -1.52 1 68.75 393 GLY B CA 1
ATOM 6373 C C . GLY B 1 393 ? -3.756 -21.875 -2.84 1 68.75 393 GLY B C 1
ATOM 6374 O O . GLY B 1 393 ? -4.078 -21.344 -3.904 1 68.75 393 GLY B O 1
ATOM 6375 N N . ARG B 1 394 ? -3.287 -23.141 -2.732 1 75.19 394 ARG B N 1
ATOM 6376 C CA . ARG B 1 394 ? -2.941 -23.844 -3.963 1 75.19 394 ARG B CA 1
ATOM 6377 C C . ARG B 1 394 ? -3.305 -25.328 -3.865 1 75.19 394 ARG B C 1
ATOM 6379 O O . ARG B 1 394 ? -3.041 -25.969 -2.848 1 75.19 394 ARG B O 1
ATOM 6386 N N . VAL B 1 395 ? -4 -25.766 -4.898 1 79.69 395 VAL B N 1
ATOM 6387 C CA . VAL B 1 395 ? -4.398 -27.172 -4.984 1 79.69 395 VAL B CA 1
ATOM 6388 C C . VAL B 1 395 ? -3.955 -27.75 -6.328 1 79.69 395 VAL B C 1
ATOM 6390 O O . VAL B 1 395 ? -3.9 -27.031 -7.332 1 79.69 395 VAL B O 1
ATOM 6393 N N . CYS B 1 396 ? -3.504 -28.922 -6.219 1 82.81 396 CYS B N 1
ATOM 6394 C CA . CYS B 1 396 ? -3.264 -29.688 -7.438 1 82.81 396 CYS B CA 1
ATOM 6395 C C . CYS B 1 396 ? -4.383 -30.688 -7.676 1 82.81 396 CYS B C 1
ATOM 6397 O O . CYS B 1 396 ? -4.586 -31.609 -6.871 1 82.81 396 CYS B O 1
ATOM 6399 N N . PHE B 1 397 ? -5.109 -30.453 -8.742 1 88.31 397 PHE B N 1
ATOM 6400 C CA . PHE B 1 397 ? -6.145 -31.406 -9.141 1 88.31 397 PHE B CA 1
ATOM 6401 C C . PHE B 1 397 ? -5.582 -32.438 -10.102 1 88.31 397 PHE B C 1
ATOM 6403 O O . PHE B 1 397 ? -4.809 -32.125 -11 1 88.31 397 PHE B O 1
ATOM 6410 N N . VAL B 1 398 ? -5.934 -33.656 -9.805 1 90.75 398 VAL B N 1
ATOM 6411 C CA . VAL B 1 398 ? -5.727 -34.719 -10.766 1 90.75 398 VAL B CA 1
ATOM 6412 C C . VAL B 1 398 ? -7.059 -35.125 -11.406 1 90.75 398 VAL B C 1
ATOM 6414 O O . VAL B 1 398 ? -7.965 -35.594 -10.727 1 90.75 398 VAL B O 1
ATOM 6417 N N . LEU B 1 399 ? -7.109 -34.812 -12.672 1 92.56 399 LEU B N 1
ATOM 6418 C CA . LEU B 1 399 ? -8.352 -35.062 -13.383 1 92.56 399 LEU B CA 1
ATOM 6419 C C . LEU B 1 399 ? -8.18 -36.219 -14.367 1 92.56 399 LEU B C 1
ATOM 6421 O O . LEU B 1 399 ? -7.102 -36.406 -14.938 1 92.56 399 LEU B O 1
ATOM 6425 N N . ARG B 1 400 ? -9.242 -36.969 -14.523 1 92.06 400 ARG B N 1
ATOM 6426 C CA . ARG B 1 400 ? -9.312 -38.031 -15.523 1 92.06 400 ARG B CA 1
ATOM 6427 C C . ARG B 1 400 ? -10.594 -37.906 -16.344 1 92.06 400 ARG B C 1
ATOM 6429 O O . ARG B 1 400 ? -11.594 -37.344 -15.875 1 92.06 400 ARG B O 1
ATOM 6436 N N . LYS B 1 401 ? -10.43 -38.312 -17.516 1 89.62 401 LYS B N 1
ATOM 6437 C CA . LYS B 1 401 ? -11.609 -38.375 -18.375 1 89.62 401 LYS B CA 1
ATOM 6438 C C . LYS B 1 401 ? -12.234 -39.781 -18.312 1 89.62 401 LYS B C 1
ATOM 6440 O O . LYS B 1 401 ? -11.539 -40.781 -18.438 1 89.62 401 LYS B O 1
ATOM 6445 N N . THR B 1 402 ? -13.477 -39.719 -17.953 1 84.12 402 THR B N 1
ATOM 6446 C CA . THR B 1 402 ? -14.18 -41 -17.875 1 84.12 402 THR B CA 1
ATOM 6447 C C . THR B 1 402 ? -14.586 -41.469 -19.266 1 84.12 402 THR B C 1
ATOM 6449 O O . THR B 1 402 ? -14.711 -40.656 -20.188 1 84.12 402 THR B O 1
ATOM 6452 N N . ALA B 1 403 ? -14.758 -42.844 -19.516 1 74.69 403 ALA B N 1
ATOM 6453 C CA . ALA B 1 403 ? -15.156 -43.46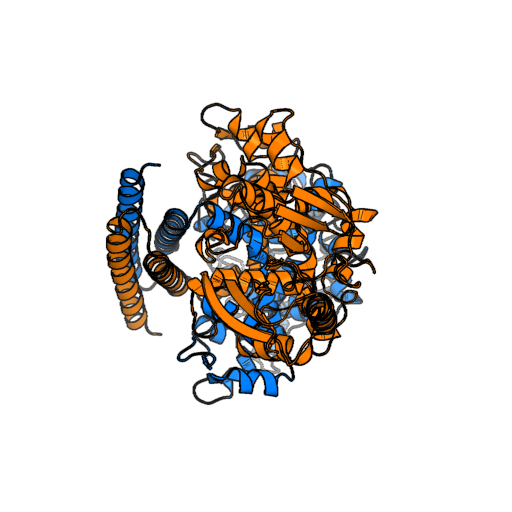9 -20.766 1 74.69 403 ALA B CA 1
ATOM 6454 C C . ALA B 1 403 ? -16.594 -43.125 -21.125 1 74.69 403 ALA B C 1
ATOM 6456 O O . ALA B 1 403 ? -17.438 -42.906 -20.234 1 74.69 403 ALA B O 1
#

Solvent-accessible surface area (backbone atoms only — not comparable to full-atom values): 40622 Å² total; per-residue (Å²): 132,53,72,66,56,49,42,52,52,50,50,52,33,44,51,47,34,47,53,31,48,51,49,49,59,62,44,57,97,67,70,50,70,61,46,54,28,52,31,49,44,32,46,50,50,40,50,57,68,69,37,56,52,70,56,49,53,42,50,35,13,48,20,33,52,45,6,46,40,44,28,44,44,55,74,68,40,43,52,62,61,30,62,73,35,75,86,19,43,44,39,51,67,55,49,18,59,76,65,54,28,38,57,68,59,48,50,54,41,50,51,51,33,36,60,68,60,34,30,40,61,90,46,85,64,27,39,25,65,36,76,45,32,53,52,44,62,40,64,34,54,33,27,36,36,34,42,39,12,44,53,43,27,33,10,40,42,26,35,62,60,43,41,58,74,46,60,35,42,80,60,78,41,71,54,67,29,14,30,20,64,49,66,70,47,72,51,36,69,66,58,35,20,74,74,69,42,48,69,62,32,52,36,45,52,40,16,50,53,37,49,63,68,68,40,84,57,65,69,79,75,44,69,70,81,76,54,58,82,68,30,35,34,35,29,49,67,33,51,55,22,64,68,56,52,56,50,38,71,77,33,79,50,44,31,36,40,24,21,13,73,56,70,40,78,60,87,66,64,93,44,68,72,45,49,60,49,50,73,34,42,43,74,38,64,40,53,62,85,39,77,50,84,71,62,57,43,51,27,41,35,32,66,64,60,54,52,67,35,39,67,66,55,34,28,46,33,50,29,26,48,55,70,26,49,38,66,76,32,40,35,38,38,32,34,55,30,46,51,73,82,53,60,53,58,54,25,43,63,32,50,52,50,23,53,49,29,29,14,52,40,41,23,61,59,35,37,70,66,54,48,53,51,44,43,38,72,34,36,71,50,47,38,79,77,43,74,43,78,74,48,70,25,27,32,34,37,34,28,29,34,60,125,131,53,70,65,56,48,40,51,51,50,50,51,33,45,50,47,34,45,52,30,47,52,48,49,59,60,45,58,96,68,71,51,70,60,44,53,29,52,29,48,43,33,45,51,50,40,48,58,69,70,38,55,51,70,55,48,53,42,49,36,13,48,19,32,53,44,7,46,40,45,27,44,44,54,74,66,40,42,53,62,59,30,62,73,36,76,87,18,43,46,39,52,68,56,49,19,61,75,66,54,29,37,56,68,60,49,51,55,42,51,51,49,34,37,57,68,60,35,30,39,61,91,44,82,64,27,40,24,65,35,75,45,32,53,54,44,62,41,63,34,55,32,26,35,35,35,43,40,10,44,54,43,26,32,10,39,43,27,36,61,60,43,41,58,73,46,59,34,42,80,60,80,42,71,56,67,27,13,31,23,65,48,69,70,46,71,51,35,69,67,57,34,21,73,74,69,42,48,69,63,32,52,35,44,51,40,16,51,54,37,49,62,68,70,41,84,57,64,68,79,75,44,70,69,80,75,53,57,81,68,32,35,34,35,28,48,67,32,51,58,22,66,69,58,52,56,50,39,72,76,34,79,52,43,31,37,39,24,20,13,73,57,70,42,78,58,87,65,64,92,46,67,72,43,49,59,49,50,73,35,42,44,75,38,64,40,54,61,85,39,76,50,84,70,62,58,38,45,28,41,39,31,74,64,58,56,52,65,35,38,67,65,55,36,29,46,33,48,30,27,48,55,70,22,43,34,58,79,58,18,32,40,34,44,41,56,25,44,47,77,82,53,61,51,57,53,24,43,63,31,48,51,51,24,53,49,30,30,13,52,39,40,23,60,64,38,39,70,67,54,48,53,51,44,42,37,72,36,37,71,47,46,39,79,77,45,76,41,78,76,50,65,29,30,28,41,35,34,27,30,30,56,125

Foldseek 3Di:
DDPVVLVVLLVVLVVQLVVLVVVQVPPPPDRPPVSVQSNVQSVVVNVCSVDDVVVVVVCVVVVLVLLVLLLVCVVQPLLVVLVPDDQSKDFLVRSCVVSVHDSVVSLVSQVSCCVVVQWDDPDPRMTHGDPNVNVCVPLLVVLQSNLCSVQVSQLVVCLVVLCVVVVNDQDLDQQRASSCVSVVHSDGLQVCCVPPVVVNVVSVVSNVVVVQVPADQPCVVDPPVVDDQAAEEEEEQCAQPPNVLVVCVVPVRYAYEYEDQDFHHDPDDPDPVSVSSPVRYHYDRDDLLDADPQAAGQEYEYAAPPQLHRLVSSLSSLLNVQVRHDFPGKYKYKHWEADPVDDGPQCVVQVVVQSSSRSRGVGGGDYPVRVVVSNCSSPVQKDFPDKDDSGNIMIMTIIGGHD/DDPVVLVVLLVVLVVQLVVLVVVQVPPPPPSPPVSVQSNVQSVVVNVCSVDDVVVVVVCVVVVLVLLVLLLVCVVQPLLVVLVPDDQSKDFLVRSCVVSVHDSVVSVVSQVSCVVVVQWDDPDPRMTHGDPNVNVCVPLLVVLQSNLCSVQVSQLVVCLVVLCVVVVNDQDLDQQRASSCVSVVHSDGLQVCCVPPVVVNVVSVVSNVVVCVVPADQVCVVDPPVPDDFAAEEEEAQCAQPPNVLVVCVVPVRYAYEYEDQDFDHDPDDPDPVSVSSPVRYHYDRDDLLDADPQAAGQEYEYEPNPQLHGLVSSLSSLLNVQVRHDAPGYKYKYKWEADPVDDGPQCVVQVVVQSSSRSRGSGGTDHPVRVVVSNCSSPVQKDFPDWDDSGNTIIITIIGGHD

Organism: Penicillium expansum (NCBI:txid27334)

Secondary structure (DSSP, 8-state):
--HHHHHHHHHHHHHHHHHHHHHHHH--SS--HHHHHHHHHHHHHHHHHHS-HHHHHHHHHTTHHHHHHHHHHHHTTHHHHHHTSGGGEEEHHHHHHHHT--HHHHHHHHHHHHHTTSEEEEETTEEEE-HHHHHTTSHHHHHHHHHIIIIIHHHHTTHHHHHHHTTT---S-TTSSHHHHHHT-SS-HHHHHHHT-HHHHHHHHHHHHHHHHHSPPGGGTS-GGGSPTT-EEEEET-TTTHHHHHHHHH-TT-EEEEEESS-------SSHHHHHHHHHEEEEE--TTS--SS-S-SEEEEES-STTS-HHHHHHHHHHHHHHPPTT-EEEEEEE---TT--GGGGHHHHHHHHHHHHHHS--PPPHHHHHHHHHHH-TTEEEEEEEEEETTEEEEEEEE--/--HHHHHHHHHHHHHHHHHHHHHHHH--SS--HHHHHHHHHHHHHHHHHHS-HHHHHHHHHTTHHHHHHHHHHHHTTHHHHHHTSGGGEEEHHHHHHHHT--HHHHHHHHHHHHHTTSEEEEETTEEEE-HHHHHTTSHHHHHHHHHHHHHHHHHHTTHHHHHHHTTT---S-TTSSHHHHHHT-SS-HHHHHHHT-HHHHHHHHHHHHHHHHHSPPGGGTS-GGGSPTT-EEEEET-TTTHHHHHHHHH-TT-EEEEEESS-------SSHHHHHHHHHEEEEE--TTS--SS-S-SEEEESS-STTS-HHHHHHHHHHHHHHPPTTT-EEEEE----TT--GGGGHHHHHHHHHHHHHHS--PPPHHHHHHHHHHH-TTEEEEEEEEEETTEEEEEEEE--